Protein AF-0000000075982294 (afdb_homodimer)

pLDDT: mean 89.93, std 9.57, range [30.53, 98.81]

Organism: Limulus polyphemus (NCBI:txid6850)

Solvent-accessible surface area (backbone atoms only — not comparable to full-atom values): 49322 Å² total; per-residue (Å²): 122,63,48,76,39,42,34,44,82,77,39,78,42,68,40,50,62,67,55,48,52,52,52,28,26,70,69,44,46,46,25,67,46,17,31,57,51,39,61,35,32,80,66,25,55,38,31,55,55,27,40,36,52,50,22,52,46,15,16,47,45,34,34,53,45,47,50,45,47,35,69,76,39,58,88,70,64,71,47,71,65,55,38,51,35,47,19,49,20,24,47,41,44,63,54,29,51,39,34,26,25,71,54,35,44,56,39,46,54,67,57,41,77,81,64,82,61,81,70,50,41,59,60,31,11,46,34,48,47,48,39,42,63,67,56,70,37,39,66,58,42,50,54,38,40,75,71,69,40,86,68,80,50,73,68,48,51,54,49,24,48,30,29,45,70,23,54,62,91,83,42,41,88,52,35,38,64,21,30,44,50,28,17,80,70,52,60,74,18,33,47,53,54,38,50,52,51,46,49,21,58,30,35,47,46,88,60,82,48,55,68,64,61,49,52,76,36,47,46,77,29,59,34,93,88,65,30,26,35,68,24,31,35,59,89,43,45,48,48,53,37,33,38,53,46,50,52,44,48,41,43,55,67,48,71,50,18,68,69,36,50,49,51,49,48,45,51,39,54,22,41,58,68,33,37,74,70,40,58,44,71,80,63,45,78,36,39,55,62,58,39,50,51,40,23,57,72,66,35,40,68,70,35,42,56,59,38,60,65,54,33,38,59,52,57,51,45,46,39,59,67,40,82,50,76,83,38,45,73,30,22,50,40,52,48,12,65,48,18,48,83,78,40,73,56,44,67,41,78,66,49,75,41,81,44,92,51,81,79,47,52,62,57,52,50,52,50,53,27,52,53,47,26,64,73,49,72,73,48,56,50,72,56,35,57,73,36,48,42,77,44,81,39,78,49,46,69,81,39,48,86,44,69,44,42,61,44,31,35,27,22,42,90,91,38,73,69,45,59,38,41,43,65,73,51,93,63,82,54,70,74,70,72,61,92,67,37,51,48,39,33,36,40,36,30,28,59,61,73,53,63,69,58,48,51,50,53,40,50,53,51,52,49,49,53,57,54,51,48,48,71,75,96,124,63,50,76,38,40,33,46,80,76,39,76,44,67,39,50,61,68,55,48,54,52,51,28,27,69,69,44,47,47,25,66,47,18,31,57,51,40,61,32,32,82,65,23,55,38,30,56,55,26,40,35,52,49,22,52,47,14,16,47,45,34,33,54,45,46,51,46,45,35,70,77,38,58,88,71,64,71,47,71,64,56,38,50,35,47,19,50,20,25,46,39,44,65,54,29,50,40,34,25,24,72,54,34,44,57,39,46,54,67,58,40,76,81,63,84,60,81,70,50,41,57,59,29,10,47,34,48,47,47,38,43,62,69,56,71,36,38,67,58,41,50,54,37,40,74,72,72,40,86,69,80,50,73,66,47,50,54,49,23,47,30,28,45,69,23,55,63,92,83,41,40,88,53,37,40,63,22,30,44,49,28,18,82,70,51,60,72,17,31,47,54,54,39,51,53,51,46,49,21,59,30,35,46,47,87,60,82,48,54,67,65,61,48,50,77,36,46,45,79,28,59,34,92,87,65,30,26,36,68,25,30,36,58,88,43,44,48,48,52,37,33,39,53,47,48,50,45,49,40,43,55,67,48,72,51,18,67,69,36,49,52,52,50,49,45,50,40,55,21,41,58,67,33,38,75,71,39,59,44,70,80,63,45,80,36,39,55,61,58,39,50,51,40,23,58,72,65,37,40,68,68,33,42,54,57,40,63,66,53,32,37,60,52,56,49,46,49,39,61,67,40,83,52,74,83,37,44,71,32,21,49,39,52,49,12,65,48,18,46,84,78,38,75,55,43,68,40,80,66,46,76,41,82,45,91,52,80,79,48,51,62,57,51,50,52,50,50,27,52,53,48,26,65,72,52,71,71,48,56,51,71,56,36,57,72,35,47,42,74,45,80,39,77,48,46,66,80,39,48,86,46,68,44,44,61,43,32,34,27,21,42,90,91,39,75,69,46,58,37,41,44,67,74,52,93,63,83,54,69,74,73,73,61,93,67,36,52,48,38,34,35,39,36,31,28,59,62,74,51,64,68,58,49,50,51,52,40,50,52,52,52,51,49,53,59,54,50,47,50,72,74,97

Foldseek 3Di:
DWDWDQAPQPGIFTDDPVLVLVCPDLLLVLQQQAQPQQQLCLVQVLSRDTVNSLLQQQLRQQLVLLVLQCVVCVVLVQDPLLSNLSSSLSNQLQSQAFHSGVLVQVLLCVLPPDPNDRDDSRLLSLLLLCCVQVPVCVVVQVVVVVVVHDHADPVSSVVSSQLSVLDDPPCQAVSQSSCANPNLQQRPYSSLVRCLRVSCVRSVHDQPADVVQFSNQWYWAQAPVRGTHIAGAPVCLLNVLSSLVSQLCCLDPGNVDPLSQLLSVLLSVLCSLCQQPFADPVGHTGRNNVLSVCCSPVSDDVSSVSSSSRGHVVVCVRLCVDPDPSSVVSNVSSVCSVPVVPDLQRKDFLDKAWDDDPVCQVVVQLQLLVQLCVVVVPDPSVRSSVFKDKDKRKGFSSNRQDDSQQRHWYDYPVGRRYTDRRVPDPDPSNPRQDPGGMTMMITIIGRDRDPVSSVSSNVSRVVVRVVVVVVVD/DWDWDQAPQPGIFTDDPVLVLVCPDLLLVLQQQAQPQQQLCLVQVLSRDTVNSLLQQQLRQQLVLLVLQCVVCVVLVQDPLLSNLSSSLSNQLQSQAFHSGVLVQVLLCVLPPDPNDRDDSRLLSLLLLCCVQVPVCVVVQVVCVVVVHDHADPVSSVVSSQLSVLDDPPCQAVSQSSCANPNLQQRPYSSLVRCLRVSCVRSVHDQPADVVQFSNQWYFAQAPVRGTHIAGAPVCLLNVLSSLVSQLCCLDPGNVDPLSQLLSVLLSVLCSLCQQPFAAPVGHTGRNNVLSVCSSPVSDPVSSVSSSSRGHVVVCVRQCPDPDPSSVVSNVSSVCSVPVVPDLQRKDFLDKAWDDDPVCQVVVQQQLLVQLCVVVVPDPSVRSSVFKDKTKRKGFSSNRQDDSQQRHWYDYPVGRRYTDRRVPDPDPSNPRQDPGGMTMMITIIGRDRDPVSSVSSNVSRVVVRVVVVVVVD

Structure (mmCIF, N/CA/C/O backbone):
data_AF-0000000075982294-model_v1
#
loop_
_entity.id
_entity.type
_entity.pdbx_description
1 polymer 'Deoxynucleoside triphosphate triphosphohydrolase SAMHD1-like isoform X3'
#
loop_
_atom_site.group_PDB
_atom_site.id
_atom_site.type_symbol
_atom_site.label_atom_id
_atom_site.label_alt_id
_atom_site.label_comp_id
_atom_site.label_asym_id
_atom_site.label_entity_id
_atom_site.label_seq_id
_atom_site.pdbx_PDB_ins_code
_atom_site.Cartn_x
_atom_site.Cartn_y
_atom_site.Cartn_z
_atom_site.occupancy
_atom_site.B_iso_or_equiv
_atom_site.auth_seq_id
_atom_site.auth_comp_id
_atom_site.auth_asym_id
_atom_site.auth_atom_id
_atom_site.pdbx_PDB_model_num
ATOM 1 N N . MET A 1 1 ? 24.516 16.078 -5.395 1 76.19 1 MET A N 1
ATOM 2 C CA . MET A 1 1 ? 23.547 15.75 -6.434 1 76.19 1 MET A CA 1
ATOM 3 C C . MET A 1 1 ? 22.234 15.289 -5.82 1 76.19 1 MET A C 1
ATOM 5 O O . MET A 1 1 ? 22.219 14.641 -4.773 1 76.19 1 MET A O 1
ATOM 9 N N . ASP A 1 2 ? 21.109 15.727 -6.391 1 89.75 2 ASP A N 1
ATOM 10 C CA . ASP A 1 2 ? 19.781 15.375 -5.902 1 89.75 2 ASP A CA 1
ATOM 11 C C . ASP A 1 2 ? 19.484 13.891 -6.094 1 89.75 2 ASP A C 1
ATOM 13 O O . ASP A 1 2 ? 20 13.273 -7.031 1 89.75 2 ASP A O 1
ATOM 17 N N . LYS A 1 3 ? 18.875 13.367 -5.184 1 92.56 3 LYS A N 1
ATOM 18 C CA . LYS A 1 3 ? 18.391 12 -5.312 1 92.56 3 LYS A CA 1
ATOM 19 C C . LYS A 1 3 ? 17 11.969 -5.949 1 92.56 3 LYS A C 1
ATOM 21 O O . LYS A 1 3 ? 16.125 12.75 -5.57 1 92.56 3 LYS A O 1
ATOM 26 N N . VAL A 1 4 ? 16.828 11.07 -6.871 1 94.31 4 VAL A N 1
ATOM 27 C CA . VAL A 1 4 ? 15.578 11 -7.609 1 94.31 4 VAL A CA 1
ATOM 28 C C . VAL A 1 4 ? 14.75 9.82 -7.105 1 94.31 4 VAL A C 1
ATOM 30 O O . VAL A 1 4 ? 15.289 8.742 -6.836 1 94.31 4 VAL A O 1
ATOM 33 N N . PHE A 1 5 ? 13.5 10.023 -6.902 1 94.25 5 PHE A N 1
ATOM 34 C CA . PHE A 1 5 ? 12.516 9.008 -6.562 1 94.25 5 PHE A CA 1
ATOM 35 C C . PHE A 1 5 ? 11.438 8.914 -7.641 1 94.25 5 PHE A C 1
ATOM 37 O O . PHE A 1 5 ? 11.039 9.922 -8.219 1 94.25 5 PHE A O 1
ATOM 44 N N . CYS A 1 6 ? 10.969 7.719 -7.895 1 94.19 6 CYS A N 1
ATOM 45 C CA . CYS A 1 6 ? 9.844 7.52 -8.805 1 94.19 6 CYS A CA 1
ATOM 46 C C . CYS A 1 6 ? 8.531 7.391 -8.031 1 94.19 6 CYS A C 1
ATOM 48 O O . CYS A 1 6 ? 8.266 6.348 -7.434 1 94.19 6 CYS A O 1
ATOM 50 N N . ASP A 1 7 ? 7.73 8.398 -8.141 1 96.56 7 ASP A N 1
ATOM 51 C CA . ASP A 1 7 ? 6.441 8.461 -7.457 1 96.56 7 ASP A CA 1
ATOM 52 C C . ASP A 1 7 ? 5.293 8.219 -8.43 1 96.56 7 ASP A C 1
ATOM 54 O O . ASP A 1 7 ? 5.215 8.867 -9.477 1 96.56 7 ASP A O 1
ATOM 58 N N . PRO A 1 8 ? 4.406 7.32 -8.094 1 96.56 8 PRO A N 1
ATOM 59 C CA . PRO A 1 8 ? 3.344 6.988 -9.047 1 96.56 8 PRO A CA 1
ATOM 60 C C . PRO A 1 8 ? 2.363 8.141 -9.258 1 96.56 8 PRO A C 1
ATOM 62 O O . PRO A 1 8 ? 1.623 8.148 -10.242 1 96.56 8 PRO A O 1
ATOM 65 N N . VAL A 1 9 ? 2.295 9.102 -8.422 1 96.94 9 VAL A N 1
ATOM 66 C CA . VAL A 1 9 ? 1.335 10.203 -8.508 1 96.94 9 VAL A CA 1
ATOM 67 C C . VAL A 1 9 ? 1.99 11.414 -9.172 1 96.94 9 VAL A C 1
ATOM 69 O O . VAL A 1 9 ? 1.401 12.039 -10.055 1 96.94 9 VAL A O 1
ATOM 72 N N . HIS A 1 10 ? 3.281 11.688 -8.797 1 97.19 10 HIS A N 1
ATOM 73 C CA . HIS A 1 10 ? 3.918 12.93 -9.227 1 97.19 10 HIS A CA 1
ATOM 74 C C . HIS A 1 10 ? 5.031 12.656 -10.234 1 97.19 10 HIS A C 1
ATOM 76 O O . HIS A 1 10 ? 5.648 13.586 -10.75 1 97.19 10 HIS A O 1
ATOM 82 N N . GLY A 1 11 ? 5.277 11.398 -10.547 1 95.44 11 GLY A N 1
ATOM 83 C CA . GLY A 1 11 ? 6.363 11.07 -11.453 1 95.44 11 GLY A CA 1
ATOM 84 C C . GLY A 1 11 ? 7.727 11.102 -10.797 1 95.44 11 GLY A C 1
ATOM 85 O O . GLY A 1 11 ? 7.879 10.672 -9.648 1 95.44 11 GLY A O 1
ATOM 86 N N . GLN A 1 12 ? 8.727 11.539 -11.5 1 94.94 12 GLN A N 1
ATOM 87 C CA . GLN A 1 12 ? 10.062 11.648 -10.938 1 94.94 12 GLN A CA 1
ATOM 88 C C . GLN A 1 12 ? 10.195 12.891 -10.07 1 94.94 12 GLN A C 1
ATOM 90 O O . GLN A 1 12 ? 9.992 14.016 -10.539 1 94.94 12 GLN A O 1
ATOM 95 N N . ILE A 1 13 ? 10.531 12.672 -8.867 1 96.75 13 ILE A N 1
ATOM 96 C CA . ILE A 1 13 ? 10.742 13.789 -7.953 1 96.75 13 ILE A CA 1
ATOM 97 C C . ILE A 1 13 ? 12.148 13.727 -7.371 1 96.75 13 ILE A C 1
ATOM 99 O O . ILE A 1 13 ? 12.727 12.641 -7.246 1 96.75 13 ILE A O 1
ATOM 103 N N . SER A 1 14 ? 12.672 14.828 -7.027 1 96.69 14 SER A N 1
ATOM 104 C CA . SER A 1 14 ? 14.055 14.875 -6.559 1 96.69 14 SER A CA 1
ATOM 105 C C . SER A 1 14 ? 14.172 15.656 -5.254 1 96.69 14 SER A C 1
ATOM 107 O O . SER A 1 14 ? 13.391 16.578 -5.004 1 96.69 14 SER A O 1
ATOM 109 N N . PHE A 1 15 ? 15.141 15.289 -4.441 1 96.81 15 PHE A N 1
ATOM 110 C CA . PHE A 1 15 ? 15.414 15.945 -3.168 1 96.81 15 PHE A CA 1
ATOM 111 C C . PHE A 1 15 ? 16.906 16.234 -3.012 1 96.81 15 PHE A C 1
ATOM 113 O O . PHE A 1 15 ? 17.734 15.43 -3.406 1 96.81 15 PHE A O 1
ATOM 120 N N . PRO A 1 16 ? 17.25 17.391 -2.457 1 94.38 16 PRO A N 1
ATOM 121 C CA . PRO A 1 16 ? 18.641 17.688 -2.15 1 94.38 16 PRO A CA 1
ATOM 122 C C . PRO A 1 16 ? 19.203 16.812 -1.024 1 94.38 16 PRO A C 1
ATOM 124 O O . PRO A 1 16 ? 18.438 16.172 -0.301 1 94.38 16 PRO A O 1
ATOM 127 N N . PRO A 1 17 ? 20.469 16.781 -0.812 1 91.81 17 PRO A N 1
ATOM 128 C CA . PRO A 1 17 ? 21.125 15.867 0.132 1 91.81 17 PRO A CA 1
ATOM 129 C C . PRO A 1 17 ? 20.609 16.016 1.559 1 91.81 17 PRO A C 1
ATOM 131 O O . PRO A 1 17 ? 20.453 15.023 2.27 1 91.81 17 PRO A O 1
ATOM 134 N N . LEU A 1 18 ? 20.344 17.25 1.952 1 92.5 18 LEU A N 1
ATOM 135 C CA . LEU A 1 18 ? 19.859 17.453 3.311 1 92.5 18 LEU A CA 1
ATOM 136 C C . LEU A 1 18 ? 18.531 16.734 3.527 1 92.5 18 LEU A C 1
ATOM 138 O O . LEU A 1 18 ? 18.328 16.094 4.57 1 92.5 18 LEU A O 1
ATOM 142 N N . CYS A 1 19 ? 17.641 16.859 2.564 1 95.44 19 CYS A N 1
ATOM 143 C CA . CYS A 1 19 ? 16.359 16.172 2.643 1 95.44 19 CYS A CA 1
ATOM 144 C C . CYS A 1 19 ? 16.547 14.664 2.654 1 95.44 19 CYS A C 1
ATOM 146 O O . CYS A 1 19 ? 15.828 13.953 3.371 1 95.44 19 CYS A O 1
ATOM 148 N N . VAL A 1 20 ? 17.484 14.156 1.889 1 94.44 20 VAL A N 1
ATOM 149 C CA . VAL A 1 20 ? 17.734 12.727 1.821 1 94.44 20 VAL A CA 1
ATOM 150 C C . VAL A 1 20 ? 18.234 12.227 3.178 1 94.44 20 VAL A C 1
ATOM 152 O O . VAL A 1 20 ? 17.859 11.125 3.611 1 94.44 20 VAL A O 1
ATOM 155 N N . GLU A 1 21 ? 19.047 13.016 3.83 1 92.75 21 GLU A N 1
ATOM 156 C CA . GLU A 1 21 ? 19.516 12.656 5.164 1 92.75 21 GLU A CA 1
ATOM 157 C C . GLU A 1 21 ? 18.359 12.531 6.145 1 92.75 21 GLU A C 1
ATOM 159 O O . GLU A 1 21 ? 18.391 11.688 7.047 1 92.75 21 GLU A O 1
ATOM 164 N N . ILE A 1 22 ? 17.375 13.383 5.977 1 95 22 ILE A N 1
ATOM 165 C CA . ILE A 1 22 ? 16.203 13.336 6.832 1 95 22 ILE A CA 1
ATOM 166 C C . ILE A 1 22 ? 15.383 12.086 6.523 1 95 22 ILE A C 1
ATOM 168 O O . ILE A 1 22 ? 14.938 11.383 7.434 1 95 22 ILE A O 1
ATOM 172 N N . ILE A 1 23 ? 15.227 11.789 5.23 1 96.25 23 ILE A N 1
ATOM 173 C CA . ILE A 1 23 ? 14.453 10.641 4.773 1 96.25 23 ILE A CA 1
ATOM 174 C C . ILE A 1 23 ? 15.086 9.352 5.301 1 96.25 23 ILE A C 1
ATOM 176 O O . ILE A 1 23 ? 14.375 8.406 5.656 1 96.25 23 ILE A O 1
ATOM 180 N N . ASP A 1 24 ? 16.406 9.383 5.398 1 93.88 24 ASP A N 1
ATOM 181 C CA . ASP A 1 24 ? 17.156 8.188 5.797 1 93.88 24 ASP A CA 1
ATOM 182 C C . ASP A 1 24 ? 17.344 8.148 7.312 1 93.88 24 ASP A C 1
ATOM 184 O O . ASP A 1 24 ? 18.453 7.875 7.793 1 93.88 24 ASP A O 1
ATOM 188 N N . THR A 1 25 ? 16.422 8.539 8.055 1 93.19 25 THR A N 1
ATOM 189 C CA . THR A 1 25 ? 16.375 8.383 9.5 1 93.19 25 THR A CA 1
ATOM 190 C C . THR A 1 25 ? 15.273 7.402 9.906 1 93.19 25 THR A C 1
ATOM 192 O O . THR A 1 25 ? 14.312 7.203 9.164 1 93.19 25 THR A O 1
ATOM 195 N N . PHE A 1 26 ? 15.398 6.828 11.078 1 89.62 26 PHE A N 1
ATOM 196 C CA . PHE A 1 26 ? 14.445 5.824 11.531 1 89.62 26 PHE A CA 1
ATOM 197 C C . PHE A 1 26 ? 13.07 6.434 11.742 1 89.62 26 PHE A C 1
ATOM 199 O O . PHE A 1 26 ? 12.047 5.781 11.5 1 89.62 26 PHE A O 1
ATOM 206 N N . LEU A 1 27 ? 13.039 7.762 12.156 1 94.12 27 LEU A N 1
ATOM 207 C CA . LEU A 1 27 ? 11.758 8.414 12.414 1 94.12 27 LEU A CA 1
ATOM 208 C C . LEU A 1 27 ? 10.984 8.617 11.109 1 94.12 27 LEU A C 1
ATOM 210 O O . LEU A 1 27 ? 9.758 8.469 11.086 1 94.12 27 LEU A O 1
ATOM 214 N N . PHE A 1 28 ? 11.742 8.953 10.023 1 96.44 28 PHE A N 1
ATOM 215 C CA . PHE A 1 28 ? 11.07 9.117 8.734 1 96.44 28 PHE A CA 1
ATOM 216 C C . PHE A 1 28 ? 10.727 7.762 8.125 1 96.44 28 PHE A C 1
ATOM 218 O O . PHE A 1 28 ? 9.625 7.57 7.605 1 96.44 28 PHE A O 1
ATOM 225 N N . GLN A 1 29 ? 11.648 6.801 8.18 1 94.69 29 GLN A N 1
ATOM 226 C CA . GLN A 1 29 ? 11.469 5.48 7.59 1 94.69 29 GLN A CA 1
ATOM 227 C C . GLN A 1 29 ? 10.305 4.738 8.234 1 94.69 29 GLN A C 1
ATOM 229 O O . GLN A 1 29 ? 9.617 3.951 7.582 1 94.69 29 GLN A O 1
ATOM 234 N N . ARG A 1 30 ? 10.047 5.043 9.477 1 93.81 30 ARG A N 1
ATOM 235 C CA . ARG A 1 30 ? 8.93 4.449 10.203 1 93.81 30 ARG A CA 1
ATOM 236 C C . ARG A 1 30 ? 7.609 4.719 9.492 1 93.81 30 ARG A C 1
ATOM 238 O O . ARG A 1 30 ? 6.684 3.91 9.562 1 93.81 30 ARG A O 1
ATOM 245 N N . LEU A 1 31 ? 7.539 5.793 8.781 1 96.62 31 LEU A N 1
ATOM 246 C CA . LEU A 1 31 ? 6.312 6.203 8.109 1 96.62 31 LEU A CA 1
ATOM 247 C C . LEU A 1 31 ? 5.91 5.188 7.039 1 96.62 31 LEU A C 1
ATOM 249 O O . LEU A 1 31 ? 4.758 5.16 6.605 1 96.62 31 LEU A O 1
ATOM 253 N N . ARG A 1 32 ? 6.844 4.262 6.609 1 94.94 32 ARG A N 1
ATOM 254 C CA . ARG A 1 32 ? 6.543 3.189 5.664 1 94.94 32 ARG A CA 1
ATOM 255 C C . ARG A 1 32 ? 5.531 2.211 6.254 1 94.94 32 ARG A C 1
ATOM 257 O O . ARG A 1 32 ? 4.859 1.487 5.516 1 94.94 32 ARG A O 1
ATOM 264 N N . HIS A 1 33 ? 5.445 2.27 7.559 1 94 33 HIS A N 1
ATOM 265 C CA . HIS A 1 33 ? 4.648 1.265 8.25 1 94 33 HIS A CA 1
ATOM 266 C C . HIS A 1 33 ? 3.398 1.885 8.867 1 94 33 HIS A C 1
ATOM 268 O O . HIS A 1 33 ? 2.734 1.258 9.703 1 94 33 HIS A O 1
ATOM 274 N N . ILE A 1 34 ? 3.127 3.092 8.484 1 95.75 34 ILE A N 1
ATOM 275 C CA . ILE A 1 34 ? 1.935 3.789 8.953 1 95.75 34 ILE A CA 1
ATOM 276 C C . ILE A 1 34 ? 1.027 4.109 7.766 1 95.75 34 ILE A C 1
ATOM 278 O O . ILE A 1 34 ? 1.354 4.965 6.941 1 95.75 34 ILE A O 1
ATOM 282 N N . LYS A 1 35 ? -0.07 3.436 7.723 1 96.19 35 LYS A N 1
ATOM 283 C CA . LYS A 1 35 ? -1.021 3.662 6.637 1 96.19 35 LYS A CA 1
ATOM 284 C C . LYS A 1 35 ? -1.608 5.07 6.707 1 96.19 35 LYS A C 1
ATOM 286 O O . LYS A 1 35 ? -1.957 5.547 7.789 1 96.19 35 LYS A O 1
ATOM 291 N N . GLN A 1 36 ? -1.707 5.691 5.57 1 97.38 36 GLN A N 1
ATOM 292 C CA . GLN A 1 36 ? -2.262 7.039 5.48 1 97.38 36 GLN A CA 1
ATOM 293 C C . GLN A 1 36 ? -3.77 7.031 5.711 1 97.38 36 GLN A C 1
ATOM 295 O O . GLN A 1 36 ? -4.328 7.996 6.234 1 97.38 36 GLN A O 1
ATOM 300 N N . LEU A 1 37 ? -4.395 5.961 5.328 1 97.31 37 LEU A N 1
ATOM 301 C CA . LEU A 1 37 ? -5.852 5.941 5.301 1 97.31 37 LEU A CA 1
ATOM 302 C C . LEU A 1 37 ? -6.406 5.059 6.414 1 97.31 37 LEU A C 1
ATOM 304 O O . LEU A 1 37 ? -7.547 4.602 6.336 1 97.31 37 LEU A O 1
ATOM 308 N N . GLY A 1 38 ? -5.613 4.738 7.379 1 95.44 38 GLY A N 1
ATOM 309 C CA . GLY A 1 38 ? -6.078 3.953 8.508 1 95.44 38 GLY A CA 1
ATOM 310 C C . GLY A 1 38 ? -6.66 2.611 8.109 1 95.44 38 GLY A C 1
ATOM 311 O O . GLY A 1 38 ? -5.98 1.799 7.473 1 95.44 38 GLY A O 1
ATOM 312 N N . PHE A 1 39 ? -7.988 2.463 8.289 1 95.44 39 PHE A N 1
ATOM 313 C CA . PHE A 1 39 ? -8.617 1.167 8.07 1 95.44 39 PHE A CA 1
ATOM 314 C C . PHE A 1 39 ? -9.414 1.163 6.773 1 95.44 39 PHE A C 1
ATOM 316 O O . PHE A 1 39 ? -10.203 0.247 6.523 1 95.44 39 PHE A O 1
ATOM 323 N N . VAL A 1 40 ? -9.203 2.092 5.945 1 97.19 40 VAL A N 1
ATOM 324 C CA . VAL A 1 40 ? -9.93 2.23 4.691 1 97.19 40 VAL A CA 1
ATOM 325 C C . VAL A 1 40 ? -9.703 0.998 3.82 1 97.19 40 VAL A C 1
ATOM 327 O O . VAL A 1 40 ? -10.594 0.593 3.062 1 97.19 40 VAL A O 1
ATOM 330 N N . SER A 1 41 ? -8.562 0.334 3.963 1 95.69 41 SER A N 1
ATOM 331 C CA . SER A 1 41 ? -8.211 -0.805 3.119 1 95.69 41 SER A CA 1
ATOM 332 C C . SER A 1 41 ? -9.148 -1.982 3.365 1 95.69 41 SER A C 1
ATOM 334 O O . SER A 1 41 ? -9.188 -2.926 2.574 1 95.69 41 SER A O 1
ATOM 336 N N . TYR A 1 42 ? -9.914 -1.982 4.418 1 94 42 TYR A N 1
ATOM 337 C CA . TYR A 1 42 ? -10.867 -3.047 4.691 1 94 42 TYR A CA 1
ATOM 338 C C . TYR A 1 42 ? -12.125 -2.877 3.852 1 94 42 TYR A C 1
ATOM 340 O O . TYR A 1 42 ? -12.938 -3.803 3.738 1 94 42 TYR A O 1
ATOM 348 N N . VAL A 1 43 ? -12.328 -1.698 3.283 1 94.06 43 VAL A N 1
ATOM 349 C CA . VAL A 1 43 ? -13.453 -1.42 2.393 1 94.06 43 VAL A CA 1
ATOM 350 C C . VAL A 1 43 ? -12.945 -1.213 0.969 1 94.06 43 VAL A C 1
ATOM 352 O O . VAL A 1 43 ? -13.531 -1.725 0.013 1 94.06 43 VAL A O 1
ATOM 355 N N . TYR A 1 44 ? -11.906 -0.435 0.84 1 96.12 44 TYR A N 1
ATOM 356 C CA . TYR A 1 44 ? -11.164 -0.225 -0.4 1 96.12 44 TYR A CA 1
ATOM 357 C C . TYR A 1 44 ? -9.812 -0.92 -0.353 1 96.12 44 TYR A C 1
ATOM 359 O O . TYR A 1 44 ? -8.812 -0.317 0.044 1 96.12 44 TYR A O 1
ATOM 367 N N . PRO A 1 45 ? -9.711 -2.088 -0.853 1 96.38 45 PRO A N 1
ATOM 368 C CA . PRO A 1 45 ? -8.5 -2.889 -0.668 1 96.38 45 PRO A CA 1
ATOM 369 C C . PRO A 1 45 ? -7.242 -2.188 -1.188 1 96.38 45 PRO A C 1
ATOM 371 O O . PRO A 1 45 ? -6.145 -2.42 -0.675 1 96.38 45 PRO A O 1
ATOM 374 N N . GLY A 1 46 ? -7.375 -1.296 -2.113 1 96.88 46 GLY A N 1
ATOM 375 C CA . GLY A 1 46 ? -6.227 -0.617 -2.691 1 96.88 46 GLY A CA 1
ATOM 376 C C . GLY A 1 46 ? -5.73 0.542 -1.849 1 96.88 46 GLY A C 1
ATOM 377 O O . GLY A 1 46 ? -4.664 1.099 -2.113 1 96.88 46 GLY A O 1
ATOM 378 N N . GLY A 1 47 ? -6.512 0.989 -0.838 1 97.19 47 GLY A N 1
ATOM 379 C CA . GLY A 1 47 ? -6.125 2.105 0.01 1 97.19 47 GLY A CA 1
ATOM 380 C C . GLY A 1 47 ? -5.004 1.767 0.973 1 97.19 47 GLY A C 1
ATOM 381 O O . GLY A 1 47 ? -5.18 1.838 2.191 1 97.19 47 GLY A O 1
ATOM 382 N N . VAL A 1 48 ? -3.771 1.406 0.421 1 96.94 48 VAL A N 1
ATOM 383 C CA . VAL A 1 48 ? -2.707 0.846 1.246 1 96.94 48 VAL A CA 1
ATOM 384 C C . VAL A 1 48 ? -1.523 1.811 1.29 1 96.94 48 VAL A C 1
ATOM 386 O O . VAL A 1 48 ? -0.465 1.48 1.831 1 96.94 48 VAL A O 1
ATOM 389 N N . ASN A 1 49 ? -1.703 3.018 0.695 1 97.44 49 ASN A N 1
ATOM 390 C CA . ASN A 1 49 ? -0.619 3.992 0.724 1 97.44 49 ASN A CA 1
ATOM 391 C C . ASN A 1 49 ? -0.231 4.359 2.154 1 97.44 49 ASN A C 1
ATOM 393 O O . ASN A 1 49 ? -1.043 4.234 3.072 1 97.44 49 ASN A O 1
ATOM 397 N N . THR A 1 50 ? 0.989 4.77 2.346 1 97.5 50 THR A N 1
ATOM 398 C CA . THR A 1 50 ? 1.515 5.078 3.672 1 97.5 50 THR A CA 1
ATOM 399 C C . THR A 1 50 ? 1.879 6.555 3.777 1 97.5 50 THR A C 1
ATOM 401 O O . THR A 1 50 ? 1.841 7.281 2.783 1 97.5 50 THR A O 1
ATOM 404 N N . ARG A 1 51 ? 2.199 6.941 4.961 1 98.12 51 ARG A N 1
ATOM 405 C CA . ARG A 1 51 ? 2.576 8.328 5.195 1 98.12 51 ARG A CA 1
ATOM 406 C C . ARG A 1 51 ? 3.959 8.625 4.629 1 98.12 51 ARG A C 1
ATOM 408 O O . ARG A 1 51 ? 4.332 9.789 4.461 1 98.12 51 ARG A O 1
ATOM 415 N N . PHE A 1 52 ? 4.73 7.617 4.297 1 98.19 52 PHE A N 1
ATOM 416 C CA . PHE A 1 52 ? 6.051 7.816 3.709 1 98.19 52 PHE A CA 1
ATOM 417 C C . PHE A 1 52 ? 5.938 8.484 2.342 1 98.19 52 PHE A C 1
ATOM 419 O O . PHE A 1 52 ? 6.504 9.555 2.119 1 98.19 52 PHE A O 1
ATOM 426 N N . GLU A 1 53 ? 5.156 7.871 1.414 1 97.69 53 GLU A N 1
ATOM 427 C CA . GLU A 1 53 ? 4.984 8.438 0.08 1 97.69 53 GLU A CA 1
ATOM 428 C C . GLU A 1 53 ? 4.293 9.797 0.142 1 97.69 53 GLU A C 1
ATOM 430 O O . GLU A 1 53 ? 4.609 10.695 -0.636 1 97.69 53 GLU A O 1
ATOM 435 N N . HIS A 1 54 ? 3.375 9.852 1.037 1 98.56 54 HIS A N 1
ATOM 436 C CA . HIS A 1 54 ? 2.656 11.109 1.194 1 98.56 54 HIS A CA 1
ATOM 437 C C . HIS A 1 54 ? 3.605 12.242 1.562 1 98.56 54 HIS A C 1
ATOM 439 O O . HIS A 1 54 ? 3.562 13.312 0.955 1 98.56 54 HIS A O 1
ATOM 445 N N . SER A 1 55 ? 4.449 11.977 2.527 1 98.75 55 SER A N 1
ATOM 446 C CA . SER A 1 55 ? 5.383 13.008 2.984 1 98.75 55 SER A CA 1
ATOM 447 C C . SER A 1 55 ? 6.359 13.391 1.88 1 98.75 55 SER A C 1
ATOM 449 O O . SER A 1 55 ? 6.711 14.57 1.739 1 98.75 55 SER A O 1
ATOM 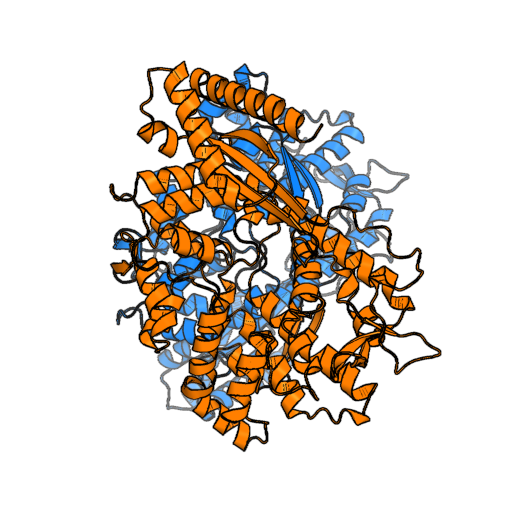451 N N . LEU A 1 56 ? 6.801 12.438 1.063 1 98.69 56 LEU A N 1
ATOM 452 C CA . LEU A 1 56 ? 7.645 12.742 -0.086 1 98.69 56 LEU A CA 1
ATOM 453 C C . LEU A 1 56 ? 6.922 13.664 -1.063 1 98.69 56 LEU A C 1
ATOM 455 O O . LEU A 1 56 ? 7.496 14.648 -1.538 1 98.69 56 LEU A O 1
ATOM 459 N N . GLY A 1 57 ? 5.68 13.289 -1.32 1 98.69 57 GLY A N 1
ATOM 460 C CA . GLY A 1 57 ? 4.891 14.094 -2.238 1 98.69 57 GLY A CA 1
ATOM 461 C C . GLY A 1 57 ? 4.695 15.523 -1.762 1 98.69 57 GLY A C 1
ATOM 462 O O . GLY A 1 57 ? 4.797 16.469 -2.551 1 98.69 57 GLY A O 1
ATOM 463 N N . VAL A 1 58 ? 4.484 15.672 -0.461 1 98.81 58 VAL A N 1
ATOM 464 C CA . VAL A 1 58 ? 4.254 17 0.099 1 98.81 58 VAL A CA 1
ATOM 465 C C . VAL A 1 58 ? 5.535 17.828 0.018 1 98.81 58 VAL A C 1
ATOM 467 O O . VAL A 1 58 ? 5.5 19 -0.334 1 98.81 58 VAL A O 1
ATOM 470 N N . GLY A 1 59 ? 6.672 17.219 0.373 1 98.81 59 GLY A N 1
ATOM 471 C CA . GLY A 1 59 ? 7.941 17.906 0.22 1 98.81 59 GLY A CA 1
ATOM 472 C C . GLY A 1 59 ? 8.203 18.375 -1.201 1 98.81 59 GLY A C 1
ATOM 473 O O . GLY A 1 59 ? 8.602 19.516 -1.425 1 98.81 59 GLY A O 1
ATOM 474 N N . PHE A 1 60 ? 7.922 17.531 -2.141 1 98.69 60 PHE A N 1
ATOM 475 C CA . PHE A 1 60 ? 8.109 17.828 -3.557 1 98.69 60 PHE A CA 1
ATOM 476 C C . PHE A 1 60 ? 7.215 18.984 -3.99 1 98.69 60 PHE A C 1
ATOM 478 O O . PHE A 1 60 ? 7.684 19.938 -4.625 1 98.69 60 PHE A O 1
ATOM 485 N N . LEU A 1 61 ? 5.957 18.922 -3.648 1 98.69 61 LEU A N 1
ATOM 486 C CA . LEU A 1 61 ? 4.996 19.953 -4.047 1 98.69 61 LEU A CA 1
ATOM 487 C C . LEU A 1 61 ? 5.332 21.281 -3.396 1 98.69 61 LEU A C 1
ATOM 489 O O . LEU A 1 61 ? 5.113 22.344 -3.996 1 98.69 61 LEU A O 1
ATOM 493 N N . ALA A 1 62 ? 5.824 21.219 -2.141 1 98.81 62 ALA A N 1
ATOM 494 C CA . ALA A 1 62 ? 6.207 22.438 -1.435 1 98.81 62 ALA A CA 1
ATOM 495 C C . ALA A 1 62 ? 7.297 23.188 -2.189 1 98.81 62 ALA A C 1
ATOM 497 O O . ALA A 1 62 ? 7.168 24.391 -2.451 1 98.81 62 ALA A O 1
ATOM 498 N N . ARG A 1 63 ? 8.328 22.547 -2.541 1 98.5 63 ARG A N 1
ATOM 499 C CA . ARG A 1 63 ? 9.406 23.172 -3.301 1 98.5 63 ARG A CA 1
ATOM 500 C C . ARG A 1 63 ? 8.906 23.656 -4.66 1 98.5 63 ARG A C 1
ATOM 502 O O . ARG A 1 63 ? 9.25 24.75 -5.105 1 98.5 63 ARG A O 1
ATOM 509 N N . LYS A 1 64 ? 8.164 22.828 -5.348 1 98.38 64 LYS A N 1
ATOM 510 C CA . LYS A 1 64 ? 7.633 23.188 -6.66 1 98.38 64 LYS A CA 1
ATOM 511 C C . LYS A 1 64 ? 6.816 24.469 -6.578 1 98.38 64 LYS A C 1
ATOM 513 O O . LYS A 1 64 ? 6.969 25.359 -7.418 1 98.38 64 LYS A O 1
ATOM 518 N N . PHE A 1 65 ? 5.949 24.547 -5.57 1 98.62 65 PHE A N 1
ATOM 519 C CA . PHE A 1 65 ? 5.086 25.719 -5.391 1 98.62 65 PHE A CA 1
ATOM 520 C C . PHE A 1 65 ? 5.914 26.953 -5.094 1 98.62 65 PHE A C 1
ATOM 522 O O . PHE A 1 65 ? 5.703 28 -5.703 1 98.62 65 PHE A O 1
ATOM 529 N N . MET A 1 66 ? 6.898 26.844 -4.227 1 98.5 66 MET A N 1
ATOM 530 C CA . MET A 1 66 ? 7.773 27.953 -3.863 1 98.5 66 MET A CA 1
ATOM 531 C C . MET A 1 66 ? 8.57 28.438 -5.07 1 98.5 66 MET A C 1
ATOM 533 O O . MET A 1 66 ? 8.727 29.641 -5.273 1 98.5 66 MET A O 1
ATOM 537 N N . ASN A 1 67 ? 9.055 27.5 -5.824 1 98.31 67 ASN A N 1
ATOM 538 C CA . ASN A 1 67 ? 9.82 27.859 -7.012 1 98.31 67 ASN A CA 1
ATOM 539 C C . ASN A 1 67 ? 8.969 28.625 -8.023 1 98.31 67 ASN A C 1
ATOM 541 O O . ASN A 1 67 ? 9.445 29.562 -8.672 1 98.31 67 ASN A O 1
ATOM 545 N N . CYS A 1 68 ? 7.781 28.203 -8.164 1 98.12 68 CYS A N 1
ATOM 546 C CA . CYS A 1 68 ? 6.879 28.875 -9.086 1 98.12 68 CYS A CA 1
ATOM 547 C C . CYS A 1 68 ? 6.59 30.297 -8.617 1 98.12 68 CYS A C 1
ATOM 549 O O . CYS A 1 68 ? 6.617 31.234 -9.414 1 98.12 68 CYS A O 1
ATOM 551 N N . LEU A 1 69 ? 6.312 30.5 -7.316 1 97.94 69 LEU A N 1
ATOM 552 C CA . LEU A 1 69 ? 6.078 31.828 -6.77 1 97.94 69 LEU A CA 1
ATOM 553 C C . LEU A 1 69 ? 7.301 32.719 -6.969 1 97.94 69 LEU A C 1
ATOM 555 O O . LEU A 1 69 ? 7.168 33.875 -7.344 1 97.94 69 LEU A O 1
ATOM 559 N N . LYS A 1 70 ? 8.445 32.156 -6.715 1 98 70 LYS A N 1
ATOM 560 C CA . LYS A 1 70 ? 9.695 32.875 -6.879 1 98 70 LYS A CA 1
ATOM 561 C C . LYS A 1 70 ? 9.883 33.344 -8.32 1 98 70 LYS A C 1
ATOM 563 O O . LYS A 1 70 ? 10.281 34.5 -8.57 1 98 70 LYS A O 1
ATOM 568 N N . LEU A 1 71 ? 9.602 32.5 -9.227 1 97.5 71 LEU A N 1
ATOM 569 C CA . LEU A 1 71 ? 9.758 32.812 -10.641 1 97.5 71 LEU A CA 1
ATOM 570 C C . LEU A 1 71 ? 8.75 33.844 -11.102 1 97.5 71 LEU A C 1
ATOM 572 O O . LEU A 1 71 ? 9.094 34.781 -11.852 1 97.5 71 LEU A O 1
ATOM 576 N N . GLN A 1 72 ? 7.566 33.75 -10.68 1 95.88 72 GLN A N 1
ATOM 577 C CA . GLN A 1 72 ? 6.48 34.625 -11.141 1 95.88 72 GLN A CA 1
ATOM 578 C C . GLN A 1 72 ? 6.523 36 -10.453 1 95.88 72 GLN A C 1
ATOM 580 O O . GLN A 1 72 ? 6.121 37 -11.039 1 95.88 72 GLN A O 1
ATOM 585 N N . GLN A 1 73 ? 6.996 36 -9.203 1 97.31 73 GLN A N 1
ATOM 586 C CA . GLN A 1 73 ? 7.07 37.219 -8.438 1 97.31 73 GLN A CA 1
ATOM 587 C C . GLN A 1 73 ? 8.445 37.406 -7.797 1 97.31 73 GLN A C 1
ATOM 589 O O . GLN A 1 73 ? 8.586 37.312 -6.578 1 97.31 73 GLN A O 1
ATOM 594 N N . PRO A 1 74 ? 9.383 37.812 -8.602 1 97 74 PRO A N 1
ATOM 595 C CA . PRO A 1 74 ? 10.75 37.969 -8.094 1 97 74 PRO A CA 1
ATOM 596 C C . PRO A 1 74 ? 10.844 39 -6.984 1 97 74 PRO A C 1
ATOM 598 O O . PRO A 1 74 ? 11.758 38.938 -6.152 1 97 74 PRO A O 1
ATOM 601 N N . GLU A 1 75 ? 9.914 39.906 -6.949 1 95.44 75 GLU A N 1
ATOM 602 C CA . GLU A 1 75 ? 9.93 40.969 -5.965 1 95.44 75 GLU A CA 1
ATOM 603 C C . GLU A 1 75 ? 9.688 40.438 -4.555 1 95.44 75 GLU A C 1
ATOM 605 O O . GLU A 1 75 ? 9.953 41.125 -3.57 1 95.44 75 GLU A O 1
ATOM 610 N N . LEU A 1 76 ? 9.219 39.188 -4.449 1 96.06 76 LEU A N 1
ATOM 611 C CA . LEU A 1 76 ? 9.031 38.562 -3.141 1 96.06 76 LEU A CA 1
ATOM 612 C C . LEU A 1 76 ? 10.375 38.219 -2.5 1 96.06 76 LEU A C 1
ATOM 614 O O . LEU A 1 76 ? 10.453 38 -1.289 1 96.06 76 LEU A O 1
ATOM 618 N N . GLU A 1 77 ? 11.43 38.094 -3.295 1 96.81 77 GLU A N 1
ATOM 619 C CA . GLU A 1 77 ? 12.789 37.812 -2.855 1 96.81 77 GLU A CA 1
ATOM 620 C C . GLU A 1 77 ? 12.859 36.531 -2.023 1 96.81 77 GLU A C 1
ATOM 622 O O . GLU A 1 77 ? 13.445 36.531 -0.938 1 96.81 77 GLU A O 1
ATOM 627 N N . ILE A 1 78 ? 12.156 35.531 -2.48 1 97.12 78 ILE A N 1
ATOM 628 C CA . ILE A 1 78 ? 12.203 34.219 -1.836 1 97.12 78 ILE A CA 1
ATOM 629 C C . ILE A 1 78 ? 13.617 33.656 -1.941 1 97.12 78 ILE A C 1
ATOM 631 O O . ILE A 1 78 ? 14.172 33.562 -3.037 1 97.12 78 ILE A O 1
ATOM 635 N N . THR A 1 79 ? 14.219 33.25 -0.839 1 96.06 79 THR A N 1
ATOM 636 C CA . THR A 1 79 ? 15.586 32.75 -0.83 1 96.06 79 THR A CA 1
ATOM 637 C C . THR A 1 79 ? 15.602 31.219 -0.99 1 96.06 79 THR A C 1
ATOM 639 O O . THR A 1 79 ? 14.594 30.562 -0.739 1 96.06 79 THR A O 1
ATOM 642 N N . GLU A 1 80 ? 16.734 30.703 -1.378 1 95 80 GLU A N 1
ATOM 643 C CA . GLU A 1 80 ? 16.906 29.266 -1.476 1 95 80 GLU A CA 1
ATOM 644 C C . GLU A 1 80 ? 16.75 28.594 -0.113 1 95 80 GLU A C 1
ATOM 646 O O . GLU A 1 80 ? 16.266 27.469 -0.024 1 95 80 GLU A O 1
ATOM 651 N N . LYS A 1 81 ? 17.156 29.281 0.893 1 95.31 81 LYS A N 1
ATOM 652 C CA . LYS A 1 81 ? 17.016 28.781 2.256 1 95.31 81 LYS A CA 1
ATOM 653 C C . LYS A 1 81 ? 15.547 28.641 2.641 1 95.31 81 LYS A C 1
ATOM 655 O O . LYS A 1 81 ? 15.156 27.641 3.248 1 95.31 81 LYS A O 1
ATOM 660 N N . GLN A 1 82 ? 14.789 29.656 2.275 1 96.56 82 GLN A N 1
ATOM 661 C CA . GLN A 1 82 ? 13.359 29.578 2.553 1 96.56 82 GLN A CA 1
ATOM 662 C C . GLN A 1 82 ? 12.719 28.406 1.826 1 96.56 82 GLN A C 1
ATOM 664 O O . GLN A 1 82 ? 11.891 27.688 2.396 1 96.56 82 GLN A O 1
ATOM 669 N N . ILE A 1 83 ? 13.117 28.203 0.576 1 97.94 83 ILE A N 1
ATOM 670 C CA . ILE A 1 83 ? 12.594 27.094 -0.22 1 97.94 83 ILE A CA 1
ATOM 671 C C . ILE A 1 83 ? 12.953 25.766 0.441 1 97.94 83 ILE A C 1
ATOM 673 O O . ILE A 1 83 ? 12.109 24.891 0.574 1 97.94 83 ILE A O 1
ATOM 677 N N . LEU A 1 84 ? 14.172 25.641 0.885 1 97.12 84 LEU A N 1
ATOM 678 C CA . LEU A 1 84 ? 14.633 24.438 1.557 1 97.12 84 LEU A CA 1
ATOM 679 C C . LEU A 1 84 ? 13.852 24.203 2.842 1 97.12 84 LEU A C 1
ATOM 681 O O . LEU A 1 84 ? 13.453 23.062 3.129 1 97.12 84 LEU A O 1
ATOM 685 N N . CYS A 1 85 ? 13.633 25.25 3.574 1 97.81 85 CYS A N 1
ATOM 686 C CA . CYS A 1 85 ? 12.898 25.141 4.832 1 97.81 85 CYS A CA 1
ATOM 687 C C . CYS A 1 85 ? 11.469 24.672 4.59 1 97.81 85 CYS A C 1
ATOM 689 O O . CYS A 1 85 ? 10.945 23.828 5.324 1 97.81 85 CYS A O 1
ATOM 691 N N . VAL A 1 86 ? 10.805 25.25 3.572 1 98.5 86 VAL A N 1
ATOM 692 C CA . VAL A 1 86 ? 9.43 24.875 3.252 1 98.5 86 VAL A CA 1
ATOM 693 C C . VAL A 1 86 ? 9.383 23.422 2.791 1 98.5 86 VAL A C 1
ATOM 695 O O . VAL A 1 86 ? 8.461 22.672 3.145 1 98.5 86 VAL A O 1
ATOM 698 N N . GLU A 1 87 ? 10.375 23.031 2.006 1 98.5 87 GLU A N 1
ATOM 699 C CA . GLU A 1 87 ? 10.484 21.641 1.547 1 98.5 87 GLU A CA 1
ATOM 700 C C . GLU A 1 87 ? 10.648 20.688 2.721 1 98.5 87 GLU A C 1
ATOM 702 O O . GLU A 1 87 ? 9.984 19.656 2.779 1 98.5 87 GLU A O 1
ATOM 707 N N . VAL A 1 88 ? 11.5 20.984 3.664 1 98.12 88 VAL A N 1
ATOM 708 C CA . VAL A 1 88 ? 11.734 20.172 4.848 1 98.12 88 VAL A CA 1
ATOM 709 C C . VAL A 1 88 ? 10.469 20.125 5.703 1 98.12 88 VAL A C 1
ATOM 711 O O . VAL A 1 88 ? 10.125 19.062 6.246 1 98.12 88 VAL A O 1
ATOM 714 N N . ALA A 1 89 ? 9.781 21.266 5.82 1 98.56 89 ALA A N 1
ATOM 715 C CA . ALA A 1 89 ? 8.523 21.281 6.559 1 98.56 89 ALA A CA 1
ATOM 716 C C . ALA A 1 89 ? 7.516 20.297 5.953 1 98.56 89 ALA A C 1
ATOM 718 O O . ALA A 1 89 ? 6.816 19.594 6.684 1 98.56 89 ALA A O 1
ATOM 719 N N . GLY A 1 90 ? 7.445 20.328 4.645 1 98.62 90 GLY A N 1
ATOM 720 C CA . GLY A 1 90 ? 6.57 19.391 3.969 1 98.62 90 GLY A CA 1
ATOM 721 C C . GLY A 1 90 ? 6.945 17.938 4.23 1 98.62 90 GLY A C 1
ATOM 722 O O . GLY A 1 90 ? 6.074 17.109 4.477 1 98.62 90 GLY A O 1
ATOM 723 N N . LEU A 1 91 ? 8.219 17.609 4.262 1 98.25 91 LEU A N 1
ATOM 724 C CA . LEU A 1 91 ? 8.719 16.25 4.5 1 98.25 91 LEU A CA 1
ATOM 725 C C . LEU A 1 91 ? 8.398 15.797 5.918 1 98.25 91 LEU A C 1
ATOM 727 O O . LEU A 1 91 ? 8.125 14.617 6.148 1 98.25 91 LEU A O 1
ATOM 731 N N . CYS A 1 92 ? 8.398 16.734 6.852 1 98.25 92 CYS A N 1
ATOM 732 C CA . CYS A 1 92 ? 8.438 16.344 8.258 1 98.25 92 CYS A CA 1
ATOM 733 C C . CYS A 1 92 ? 7.09 16.578 8.93 1 98.25 92 CYS A C 1
ATOM 735 O O . CYS A 1 92 ? 6.902 16.219 10.094 1 98.25 92 CYS A O 1
ATOM 737 N N . HIS A 1 93 ? 6.121 17.156 8.234 1 98.25 93 HIS A N 1
ATOM 738 C CA . HIS A 1 93 ? 4.891 17.625 8.859 1 98.25 93 HIS A CA 1
ATOM 739 C C . HIS A 1 93 ? 4.121 16.469 9.492 1 98.25 93 HIS A C 1
ATOM 741 O O . HIS A 1 93 ? 3.371 16.672 10.453 1 98.25 93 HIS A O 1
ATOM 747 N N . ASP A 1 94 ? 4.367 15.242 9 1 97.5 94 ASP A N 1
ATOM 748 C CA . ASP A 1 94 ? 3.557 14.094 9.398 1 97.5 94 ASP A CA 1
ATOM 749 C C . ASP A 1 94 ? 4.379 13.102 10.219 1 97.5 94 ASP A C 1
ATOM 751 O O . ASP A 1 94 ? 3.943 11.969 10.445 1 97.5 94 ASP A O 1
ATOM 755 N N . LEU A 1 95 ? 5.539 13.445 10.719 1 97.56 95 LEU A N 1
ATOM 756 C CA . LEU A 1 95 ? 6.434 12.531 11.43 1 97.56 95 LEU A CA 1
ATOM 757 C C . LEU A 1 95 ? 5.75 11.953 12.672 1 97.56 95 LEU A C 1
ATOM 759 O O . LEU A 1 95 ? 5.973 10.797 13.023 1 97.56 95 LEU A O 1
ATOM 763 N N . GLY A 1 96 ? 4.898 12.711 13.242 1 96.81 96 GLY A N 1
ATOM 764 C CA . GLY A 1 96 ? 4.395 12.398 14.57 1 96.81 96 GLY A CA 1
ATOM 765 C C . GLY A 1 96 ? 3.191 11.469 14.547 1 96.81 96 GLY A C 1
ATOM 766 O O . GLY A 1 96 ? 2.729 11.016 15.594 1 96.81 96 GLY A O 1
ATOM 767 N N . HIS A 1 97 ? 2.684 11.125 13.359 1 97.19 97 HIS A N 1
ATOM 768 C CA . HIS A 1 97 ? 1.528 10.242 13.281 1 97.19 97 HIS A CA 1
ATOM 769 C C . HIS A 1 97 ? 1.822 8.898 13.93 1 97.19 97 HIS A C 1
ATOM 771 O O . HIS A 1 97 ? 2.928 8.367 13.797 1 97.19 97 HIS A O 1
ATOM 777 N N . GLY A 1 98 ? 0.835 8.398 14.664 1 95.38 98 GLY A N 1
ATOM 778 C CA . GLY A 1 98 ? 0.913 7.051 15.211 1 95.38 98 GLY A CA 1
ATOM 779 C C . GLY A 1 98 ? 0.286 6.008 14.305 1 95.38 98 GLY A C 1
ATOM 780 O O . GLY A 1 98 ? -0.019 6.285 13.148 1 95.38 98 GLY A O 1
ATOM 781 N N . PRO A 1 99 ? 0.125 4.797 14.875 1 95 99 PRO A N 1
ATOM 782 C CA . PRO A 1 99 ? -0.452 3.705 14.086 1 95 99 PRO A CA 1
ATOM 783 C C . PRO A 1 99 ? -1.804 4.07 13.477 1 95 99 PRO A C 1
ATOM 785 O O . PRO A 1 99 ? -2.639 4.688 14.141 1 95 99 PRO A O 1
ATOM 788 N N . PHE A 1 100 ? -1.972 3.805 12.219 1 95.56 100 PHE A N 1
ATOM 789 C CA . PHE A 1 100 ? -3.201 4.008 11.461 1 95.56 100 PHE A CA 1
ATOM 790 C C . PHE A 1 100 ? -3.568 5.484 11.406 1 95.56 100 PHE A C 1
ATOM 792 O O . PHE A 1 100 ? -4.742 5.832 11.266 1 95.56 100 PHE A O 1
ATOM 799 N N . SER A 1 101 ? -2.609 6.344 11.633 1 95.5 101 SER A N 1
ATOM 800 C CA . SER A 1 101 ? -2.666 7.777 11.367 1 95.5 101 SER A CA 1
ATOM 801 C C . SER A 1 101 ? -3.666 8.469 12.289 1 95.5 101 SER A C 1
ATOM 803 O O . SER A 1 101 ? -3.533 8.414 13.508 1 95.5 101 SER A O 1
ATOM 805 N N . HIS A 1 102 ? -4.742 9.055 11.742 1 92.5 102 HIS A N 1
ATOM 806 C CA . HIS A 1 102 ? -5.676 9.844 12.531 1 92.5 102 HIS A CA 1
ATOM 807 C C . HIS A 1 102 ? -6.453 8.969 13.508 1 92.5 102 HIS A C 1
ATOM 809 O O . HIS A 1 102 ? -6.891 9.445 14.562 1 92.5 102 HIS A O 1
ATOM 815 N N . PHE A 1 103 ? -6.562 7.742 13.25 1 94.12 103 PHE A N 1
ATOM 816 C CA . PHE A 1 103 ? -7.184 6.793 14.164 1 94.12 103 PHE A CA 1
ATOM 817 C C . PHE A 1 103 ? -6.508 6.832 15.531 1 94.12 103 PHE A C 1
ATOM 819 O O . PHE A 1 103 ? -7.18 6.766 16.562 1 94.12 103 PHE A O 1
ATOM 826 N N . TRP A 1 104 ? -5.207 6.953 15.547 1 94.56 104 TRP A N 1
ATOM 827 C CA . TRP A 1 104 ? -4.43 6.898 16.781 1 94.56 104 TRP A CA 1
ATOM 828 C C . TRP A 1 104 ? -4.809 8.039 17.719 1 94.56 104 TRP A C 1
ATOM 830 O O . TRP A 1 104 ? -4.867 7.859 18.938 1 94.56 104 TRP A O 1
ATOM 840 N N . GLU A 1 105 ? -5.062 9.211 17.125 1 92.19 105 GLU A N 1
ATOM 841 C CA . GLU A 1 105 ? -5.473 10.367 17.922 1 92.19 105 GLU A CA 1
ATOM 842 C C . GLU A 1 105 ? -6.797 10.102 18.625 1 92.19 105 GLU A C 1
ATOM 844 O O . GLU A 1 105 ? -6.93 10.383 19.828 1 92.19 105 GLU A O 1
ATOM 849 N N . LYS A 1 106 ? -7.695 9.547 17.906 1 89.38 106 LYS A N 1
ATOM 850 C CA . LYS A 1 106 ? -9 9.219 18.469 1 89.38 106 LYS A CA 1
ATOM 851 C C . LYS A 1 106 ? -8.883 8.18 19.578 1 89.38 106 LYS A C 1
ATOM 853 O O . LYS A 1 106 ? -9.539 8.289 20.609 1 89.38 106 LYS A O 1
ATOM 858 N N . PHE A 1 107 ? -8.055 7.215 19.344 1 93.81 107 PHE A N 1
ATOM 859 C CA . PHE A 1 107 ? -7.832 6.152 20.328 1 93.81 107 PHE A CA 1
ATOM 860 C C . PHE A 1 107 ? -7.238 6.715 21.609 1 93.81 107 PHE A C 1
ATOM 862 O O . PHE A 1 107 ? -7.723 6.422 22.703 1 93.81 107 PHE A O 1
ATOM 869 N N . ILE A 1 108 ? -6.184 7.555 21.469 1 93.25 108 ILE A N 1
ATOM 870 C CA . ILE A 1 108 ? -5.512 8.109 22.641 1 93.25 108 ILE A CA 1
ATOM 871 C C . ILE A 1 108 ? -6.492 8.953 23.453 1 93.25 108 ILE A C 1
ATOM 873 O O . ILE A 1 108 ? -6.516 8.883 24.688 1 93.25 108 ILE A O 1
ATOM 877 N N . HIS A 1 109 ? -7.34 9.719 22.766 1 89.31 109 HIS A N 1
ATOM 878 C CA . HIS A 1 109 ? -8.32 10.562 23.438 1 89.31 109 HIS A CA 1
ATOM 879 C C . HIS A 1 109 ? -9.328 9.727 24.219 1 89.31 109 HIS A C 1
ATOM 881 O O . HIS A 1 109 ? -9.789 10.133 25.281 1 89.31 109 HIS A O 1
ATOM 887 N N . ARG A 1 110 ? -9.633 8.617 23.75 1 88.75 110 ARG A N 1
ATOM 888 C CA . ARG A 1 110 ? -10.609 7.75 24.391 1 88.75 110 ARG A CA 1
ATOM 889 C C . ARG A 1 110 ? -9.977 6.945 25.516 1 88.75 110 ARG A C 1
ATOM 891 O O . ARG A 1 110 ? -10.617 6.676 26.531 1 88.75 110 ARG A O 1
ATOM 898 N N . ALA A 1 111 ? -8.805 6.527 25.297 1 90.81 111 ALA A N 1
ATOM 899 C CA . ALA A 1 111 ? -8.133 5.641 26.234 1 90.81 111 ALA A CA 1
ATOM 900 C C . ALA A 1 111 ? -7.598 6.422 27.438 1 90.81 111 ALA A C 1
ATOM 902 O O . ALA A 1 111 ? -7.488 5.883 28.531 1 90.81 111 ALA A O 1
ATOM 903 N N . ASP A 1 112 ? -7.254 7.676 27.172 1 84.38 112 ASP A N 1
ATOM 904 C CA . ASP A 1 112 ? -6.672 8.484 28.234 1 84.38 112 ASP A CA 1
ATOM 905 C C . ASP A 1 112 ? -7.758 9.07 29.141 1 84.38 112 ASP A C 1
ATOM 907 O O . ASP A 1 112 ? -8.328 10.117 28.828 1 84.38 112 ASP A O 1
ATOM 911 N N . HIS A 1 113 ? -8.086 8.477 30.141 1 71.38 113 HIS A N 1
ATOM 912 C CA . HIS A 1 113 ? -9.125 8.906 31.062 1 71.38 113 HIS A CA 1
ATOM 913 C C . HIS A 1 113 ? -8.57 9.891 32.094 1 71.38 113 HIS A C 1
ATOM 915 O O . HIS A 1 113 ? -9.328 10.586 32.781 1 71.38 113 HIS A O 1
ATOM 921 N N . LYS A 1 114 ? -7.371 9.906 32.281 1 63.72 114 LYS A N 1
ATOM 922 C CA . LYS A 1 114 ? -6.789 10.625 33.406 1 63.72 114 LYS A CA 1
ATOM 923 C C . LYS A 1 114 ? -6.59 12.102 33.094 1 63.72 114 LYS A C 1
ATOM 925 O O . LYS A 1 114 ? -7.066 12.977 33.812 1 63.72 114 LYS A O 1
ATOM 930 N N . GLU A 1 115 ? -5.59 12.344 32.125 1 62.72 115 GLU A N 1
ATOM 931 C CA . GLU A 1 115 ? -5.207 13.711 31.766 1 62.72 115 GLU A CA 1
ATOM 932 C C . GLU A 1 115 ? -5.695 14.078 30.375 1 62.72 115 GLU A C 1
ATOM 934 O O . GLU A 1 115 ? -5.406 13.383 29.391 1 62.72 115 GLU A O 1
ATOM 939 N N . LYS A 1 116 ? -6.875 14.547 30.25 1 60.03 116 LYS A N 1
ATOM 940 C CA . LYS A 1 116 ? -7.484 14.938 28.984 1 60.03 116 LYS A CA 1
ATOM 941 C C . LYS A 1 116 ? -6.465 15.609 28.078 1 60.03 116 LYS A C 1
ATOM 943 O O . LYS A 1 116 ? -6.695 16.719 27.578 1 60.03 116 LYS A O 1
ATOM 948 N N . VAL A 1 117 ? -5.211 15.023 28 1 61.25 117 VAL A N 1
ATOM 949 C CA . VAL A 1 117 ? -4.27 15.641 27.062 1 61.25 117 VAL A CA 1
ATOM 950 C C . VAL A 1 117 ? -4.727 15.398 25.625 1 61.25 117 VAL A C 1
ATOM 952 O O . VAL A 1 117 ? -5.012 14.266 25.25 1 61.25 117 VAL A O 1
ATOM 955 N N . VAL A 1 118 ? -4.859 16.484 24.984 1 74.75 118 VAL A N 1
ATOM 956 C CA . VAL A 1 118 ? -5.246 16.422 23.578 1 74.75 118 VAL A CA 1
ATOM 957 C C . VAL A 1 118 ? -4.02 16.125 22.719 1 74.75 118 VAL A C 1
ATOM 959 O O . VAL A 1 118 ? -3.135 16.969 22.562 1 74.75 118 VAL A O 1
ATOM 962 N N . PHE A 1 119 ? -3.838 14.906 22.438 1 81.06 119 PHE A N 1
ATOM 963 C CA . PHE A 1 119 ? -2.754 14.492 21.547 1 81.06 119 PHE A CA 1
ATOM 964 C C . PHE A 1 119 ? -3.031 14.922 20.125 1 81.06 119 PHE A C 1
ATOM 966 O O . PHE A 1 119 ? -4.109 14.656 19.578 1 81.06 119 PHE A O 1
ATOM 973 N N . LYS A 1 120 ? -2.129 15.594 19.594 1 87.19 120 LYS A N 1
ATOM 974 C CA . LYS A 1 120 ? -2.107 15.93 18.172 1 87.19 120 LYS A CA 1
ATOM 975 C C . LYS A 1 120 ? -0.792 15.5 17.531 1 87.19 120 LYS A C 1
ATOM 977 O O . LYS A 1 120 ? 0.285 15.758 18.062 1 87.19 120 LYS A O 1
ATOM 982 N N . HIS A 1 121 ? -0.848 14.805 16.406 1 91 121 HIS A N 1
ATOM 983 C CA . HIS A 1 121 ? 0.358 14.328 15.734 1 91 121 HIS A CA 1
ATOM 984 C C . HIS A 1 121 ? 1.288 15.484 15.391 1 91 121 HIS A C 1
ATOM 986 O O . HIS A 1 121 ? 2.506 15.312 15.328 1 91 121 HIS A O 1
ATOM 992 N N . GLU A 1 122 ? 0.713 16.719 15.148 1 90 122 GLU A N 1
ATOM 993 C CA . GLU A 1 122 ? 1.518 17.875 14.797 1 90 122 GLU A CA 1
ATOM 994 C C . GLU A 1 122 ? 2.512 18.219 15.906 1 90 122 GLU A C 1
ATOM 996 O O . GLU A 1 122 ? 3.666 18.547 15.625 1 90 122 GLU A O 1
ATOM 1001 N N . ASP A 1 123 ? 2.045 18.094 17.125 1 90.75 123 ASP A N 1
ATOM 1002 C CA . ASP A 1 123 ? 2.916 18.375 18.266 1 90.75 123 ASP A CA 1
ATOM 1003 C C . ASP A 1 123 ? 4.09 17.406 18.312 1 90.75 123 ASP A C 1
ATOM 1005 O O . ASP A 1 123 ? 5.23 17.812 18.562 1 90.75 123 ASP A O 1
ATOM 1009 N N . LEU A 1 124 ? 3.797 16.234 18.141 1 94.25 124 LEU A N 1
ATOM 1010 C CA . LEU A 1 124 ? 4.844 15.211 18.156 1 94.25 124 LEU A CA 1
ATOM 1011 C C . LEU A 1 124 ? 5.777 15.367 16.953 1 94.25 124 LEU A C 1
ATOM 1013 O O . LEU A 1 124 ? 6.977 15.094 17.062 1 94.25 124 LEU A O 1
ATOM 1017 N N . SER A 1 125 ? 5.223 15.758 15.812 1 95.94 125 SER A N 1
ATOM 1018 C CA . SER A 1 125 ? 6.07 16.047 14.656 1 95.94 125 SER A CA 1
ATOM 1019 C C . SER A 1 125 ? 7.102 17.109 14.977 1 95.94 125 SER A C 1
ATOM 1021 O O . SER A 1 125 ? 8.266 17 14.57 1 95.94 125 SER A O 1
ATOM 1023 N N . LEU A 1 126 ? 6.688 18.172 15.68 1 94.75 126 LEU A N 1
ATOM 1024 C CA . LEU A 1 126 ? 7.605 19.234 16.047 1 94.75 126 LEU A CA 1
ATOM 1025 C C . LEU A 1 126 ? 8.727 18.719 16.938 1 94.75 126 LEU A C 1
ATOM 1027 O O . LEU A 1 126 ? 9.891 19.094 16.766 1 94.75 126 LEU A O 1
ATOM 1031 N N . GLN A 1 127 ? 8.352 17.844 17.875 1 93.25 127 GLN A N 1
ATOM 1032 C CA . GLN A 1 127 ? 9.344 17.234 18.75 1 93.25 127 GLN A CA 1
ATOM 1033 C C . GLN A 1 127 ? 10.344 16.406 17.953 1 93.25 127 GLN A C 1
ATOM 1035 O O . GLN A 1 127 ? 11.547 16.469 18.203 1 93.25 127 GLN A O 1
ATOM 1040 N N . MET A 1 128 ? 9.891 15.711 17.047 1 95.31 128 MET A N 1
ATOM 1041 C CA . MET A 1 128 ? 10.742 14.852 16.234 1 95.31 128 MET A CA 1
ATOM 1042 C C . MET A 1 128 ? 11.648 15.68 15.336 1 95.31 128 MET A C 1
ATOM 1044 O O . MET A 1 128 ? 12.789 15.289 15.07 1 95.31 128 MET A O 1
ATOM 1048 N N . VAL A 1 129 ? 11.109 16.781 14.836 1 94.94 129 VAL A N 1
ATOM 1049 C CA . VAL A 1 129 ? 11.93 17.703 14.055 1 94.94 129 VAL A CA 1
ATOM 1050 C C . VAL A 1 129 ? 13.094 18.219 14.906 1 94.94 129 VAL A C 1
ATOM 1052 O O . VAL A 1 129 ? 14.242 18.25 14.453 1 94.94 129 VAL A O 1
ATOM 1055 N N . ASP A 1 130 ? 12.82 18.594 16.109 1 92.94 130 ASP A N 1
ATOM 1056 C CA . ASP A 1 130 ? 13.859 19.047 17.031 1 92.94 130 ASP A CA 1
ATOM 1057 C C . ASP A 1 130 ? 14.914 17.969 17.25 1 92.94 130 ASP A C 1
ATOM 1059 O O . ASP A 1 130 ? 16.109 18.25 17.172 1 92.94 130 ASP A O 1
ATOM 1063 N N . TYR A 1 131 ? 14.461 16.844 17.469 1 91.75 131 TYR A N 1
ATOM 1064 C CA . TYR A 1 131 ? 15.367 15.734 17.719 1 91.75 131 TYR A CA 1
ATOM 1065 C C . TYR A 1 131 ? 16.234 15.453 16.5 1 91.75 131 TYR A C 1
ATOM 1067 O O . TYR A 1 131 ? 17.453 15.297 16.609 1 91.75 131 TYR A O 1
ATOM 1075 N N . LEU A 1 132 ? 15.609 15.414 15.344 1 90.62 132 LEU A N 1
ATOM 1076 C CA . LEU A 1 132 ? 16.312 15.062 14.125 1 90.62 132 LEU A CA 1
ATOM 1077 C C . LEU A 1 132 ? 17.312 16.156 13.727 1 90.62 132 LEU A C 1
ATOM 1079 O O . LEU A 1 132 ? 18.484 15.875 13.484 1 90.62 132 LEU A O 1
ATOM 1083 N N . LEU A 1 133 ? 16.844 17.391 13.75 1 89.19 133 LEU A N 1
ATOM 1084 C CA . LEU A 1 133 ? 17.609 18.453 13.109 1 89.19 133 LEU A CA 1
ATOM 1085 C C . LEU A 1 133 ? 18.562 19.109 14.102 1 89.19 133 LEU A C 1
ATOM 1087 O O . LEU A 1 133 ? 19.609 19.641 13.711 1 89.19 133 LEU A O 1
ATOM 1091 N N . LYS A 1 134 ? 18.188 19.109 15.336 1 83.81 134 LYS A N 1
ATOM 1092 C CA . LYS A 1 134 ? 19.062 19.75 16.312 1 83.81 134 LYS A CA 1
ATOM 1093 C C . LYS A 1 134 ? 20.047 18.75 16.906 1 83.81 134 LYS A C 1
ATOM 1095 O O . LYS A 1 134 ? 21.156 19.125 17.281 1 83.81 134 LYS A O 1
ATOM 1100 N N . ASP A 1 135 ? 19.672 17.453 16.922 1 80.75 135 ASP A N 1
ATOM 1101 C CA . ASP A 1 135 ? 20.469 16.516 17.719 1 80.75 135 ASP A CA 1
ATOM 1102 C C . ASP A 1 135 ? 21.062 15.422 16.844 1 80.75 135 ASP A C 1
ATOM 1104 O O . ASP A 1 135 ? 22.281 15.336 16.688 1 80.75 135 ASP A O 1
ATOM 1108 N N . LYS A 1 136 ? 20.266 14.727 16.172 1 77.94 136 LYS A N 1
ATOM 1109 C CA . LYS A 1 136 ? 20.703 13.492 15.508 1 77.94 136 LYS A CA 1
ATOM 1110 C C . LYS A 1 136 ? 21.5 13.797 14.25 1 77.94 136 LYS A C 1
ATOM 1112 O O . LYS A 1 136 ? 22.516 13.141 13.984 1 77.94 136 LYS A O 1
ATOM 1117 N N . LEU A 1 137 ? 21.078 14.828 13.578 1 80.25 137 LEU A N 1
ATOM 1118 C CA . LEU A 1 137 ? 21.656 15.023 12.25 1 80.25 137 LEU A CA 1
ATOM 1119 C C . LEU A 1 137 ? 22.703 16.141 12.266 1 80.25 137 LEU A C 1
ATOM 1121 O O . LEU A 1 137 ? 23.234 16.516 11.219 1 80.25 137 LEU A O 1
ATOM 1125 N N . LYS A 1 138 ? 22.984 16.641 13.344 1 80.81 138 LYS A N 1
ATOM 1126 C CA . LYS A 1 138 ? 23.891 17.766 13.453 1 80.81 138 LYS A CA 1
ATOM 1127 C C . LYS A 1 138 ? 25.234 17.453 12.789 1 80.81 138 LYS A C 1
ATOM 1129 O O . LYS A 1 138 ? 25.75 18.266 12 1 80.81 138 LYS A O 1
ATOM 1134 N N . GLN A 1 139 ? 25.703 16.328 13.156 1 79.69 139 GLN A N 1
ATOM 1135 C CA . GLN A 1 139 ? 27 15.945 12.602 1 79.69 139 GLN A CA 1
ATOM 1136 C C . GLN A 1 139 ? 26.922 15.758 11.086 1 79.69 139 GLN A C 1
ATOM 1138 O O . GLN A 1 139 ? 27.844 16.141 10.359 1 79.69 139 GLN A O 1
ATOM 1143 N N . ARG A 1 140 ? 25.859 15.188 10.672 1 80.31 140 ARG A N 1
ATOM 1144 C CA . ARG A 1 140 ? 25.672 14.969 9.242 1 80.31 140 ARG A CA 1
ATOM 1145 C C . ARG A 1 140 ? 25.562 16.281 8.492 1 80.31 140 ARG A C 1
ATOM 1147 O O . ARG A 1 140 ? 26.062 16.422 7.379 1 80.31 140 ARG A O 1
ATOM 1154 N N . PHE A 1 141 ? 24.953 17.172 9.148 1 81.56 141 PHE A N 1
ATOM 1155 C CA . PHE A 1 141 ? 24.766 18.484 8.539 1 81.56 141 PHE A CA 1
ATOM 1156 C C . PHE A 1 141 ? 26.109 19.203 8.414 1 81.56 141 PHE A C 1
ATOM 1158 O O . PHE A 1 141 ? 26.344 19.906 7.434 1 81.56 141 PHE A O 1
ATOM 1165 N N . GLU A 1 142 ? 26.953 18.938 9.32 1 81 142 GLU A N 1
ATOM 1166 C CA . GLU A 1 142 ? 28.281 19.531 9.258 1 81 142 GLU A CA 1
ATOM 1167 C C . GLU A 1 142 ? 29.078 18.953 8.086 1 81 142 GLU A C 1
ATOM 1169 O O . GLU A 1 142 ? 29.844 19.672 7.438 1 81 142 GLU A O 1
ATOM 1174 N N . LYS A 1 143 ? 28.938 17.75 7.918 1 82.06 143 LYS A N 1
ATOM 1175 C CA . LYS A 1 143 ? 29.609 17.125 6.785 1 82.06 143 LYS A CA 1
ATOM 1176 C C . LYS A 1 143 ? 29.094 17.703 5.461 1 82.06 143 LYS A C 1
ATOM 1178 O O . LYS A 1 143 ? 29.891 17.938 4.543 1 82.06 143 LYS A O 1
ATOM 1183 N N . LEU A 1 144 ? 27.859 17.922 5.398 1 83.75 144 LEU A N 1
ATOM 1184 C CA . LEU A 1 144 ? 27.266 18.5 4.199 1 83.75 144 LEU A CA 1
ATOM 1185 C C . LEU A 1 144 ? 27.734 19.938 3.992 1 83.75 144 LEU A C 1
ATOM 1187 O O . LEU A 1 144 ? 27.969 20.359 2.855 1 83.75 144 LEU A O 1
ATOM 1191 N N . LYS A 1 145 ? 27.906 20.562 5.105 1 82.06 145 LYS A N 1
ATOM 1192 C CA . LYS A 1 145 ? 28.406 21.938 5.035 1 82.06 145 LYS A CA 1
ATOM 1193 C C . LYS A 1 145 ? 29.797 21.984 4.402 1 82.06 145 LYS A C 1
ATOM 1195 O O . LYS A 1 145 ? 30.078 22.844 3.582 1 82.06 145 LYS A O 1
ATOM 1200 N N . LYS A 1 146 ? 30.562 21.031 4.746 1 82.62 146 LYS A N 1
ATOM 1201 C CA . LYS A 1 146 ? 31.922 20.938 4.215 1 82.62 146 LYS A CA 1
ATOM 1202 C C . LYS A 1 146 ? 31.906 20.641 2.719 1 82.62 146 LYS A C 1
ATOM 1204 O O . LYS A 1 146 ? 32.844 21.016 1.995 1 82.62 146 LYS A O 1
ATOM 1209 N N . GLN A 1 147 ? 30.875 20.109 2.357 1 82.25 147 GLN A N 1
ATOM 1210 C CA . GLN A 1 147 ? 30.734 19.781 0.943 1 82.25 147 GLN A CA 1
ATOM 1211 C C . GLN A 1 147 ? 30.078 20.922 0.171 1 82.25 147 GLN A C 1
ATOM 1213 O O . GLN A 1 147 ? 29.812 20.797 -1.023 1 82.25 147 GLN A O 1
ATOM 1218 N N . GLY A 1 148 ? 29.703 22.016 0.871 1 79.69 148 GLY A N 1
ATOM 1219 C CA . GLY A 1 148 ? 29.156 23.188 0.216 1 79.69 148 GLY A CA 1
ATOM 1220 C C . GLY A 1 148 ? 27.641 23.188 0.151 1 79.69 148 GLY A C 1
ATOM 1221 O O . GLY A 1 148 ? 27.047 23.953 -0.598 1 79.69 148 GLY A O 1
ATOM 1222 N N . GLU A 1 149 ? 27.141 22.297 0.993 1 80.94 149 GLU A N 1
ATOM 1223 C CA . GLU A 1 149 ? 25.688 22.203 0.972 1 80.94 149 GLU A CA 1
ATOM 1224 C C . GLU A 1 149 ? 25.047 23.156 1.982 1 80.94 149 GLU A C 1
ATOM 1226 O O . GLU A 1 149 ? 25.688 23.531 2.969 1 80.94 149 GLU A O 1
ATOM 1231 N N . GLU A 1 150 ? 23.891 23.578 1.675 1 78.75 150 GLU A N 1
ATOM 1232 C CA . GLU A 1 150 ? 23.156 24.438 2.596 1 78.75 150 GLU A CA 1
ATOM 1233 C C . GLU A 1 150 ? 22.781 23.688 3.871 1 78.75 150 GLU A C 1
ATOM 1235 O O . GLU A 1 150 ? 22.406 22.516 3.82 1 78.75 150 GLU A O 1
ATOM 1240 N N . ILE A 1 151 ? 23.031 24.391 4.992 1 82 151 ILE A N 1
ATOM 1241 C CA . ILE A 1 151 ? 22.688 23.766 6.27 1 82 151 ILE A CA 1
ATOM 1242 C C . ILE A 1 151 ? 21.609 24.594 6.969 1 82 151 ILE A C 1
ATOM 1244 O O . ILE A 1 151 ? 21.359 25.75 6.594 1 82 151 ILE A O 1
ATOM 1248 N N . LEU A 1 152 ? 21 23.984 7.926 1 91.06 152 LEU A N 1
ATOM 1249 C CA . LEU A 1 152 ? 19.922 24.625 8.664 1 91.06 152 LEU A CA 1
ATOM 1250 C C . LEU A 1 152 ? 20.422 25.188 9.992 1 91.06 152 LEU A C 1
ATOM 1252 O O . LEU A 1 152 ? 21.172 24.516 10.711 1 91.06 152 LEU A O 1
ATOM 1256 N N . SER A 1 153 ? 20.141 26.422 10.258 1 90.69 153 SER A N 1
ATOM 1257 C CA . SER A 1 153 ? 20.422 27.047 11.547 1 90.69 153 SER A CA 1
ATOM 1258 C C . SER A 1 153 ? 19.297 26.781 12.547 1 90.69 153 SER A C 1
ATOM 1260 O O . SER A 1 153 ? 18.266 26.219 12.188 1 90.69 153 SER A O 1
ATOM 1262 N N . GLU A 1 154 ? 19.531 27.156 13.734 1 91.56 154 GLU A N 1
ATOM 1263 C CA . GLU A 1 154 ? 18.5 27.016 14.758 1 91.56 154 GLU A CA 1
ATOM 1264 C C . GLU A 1 154 ? 17.266 27.844 14.406 1 91.56 154 GLU A C 1
ATOM 1266 O O . GLU A 1 154 ? 16.141 27.422 14.68 1 91.56 154 GLU A O 1
ATOM 1271 N N . ASN A 1 155 ? 17.547 28.984 13.906 1 93.69 155 ASN A N 1
ATOM 1272 C CA . ASN A 1 155 ? 16.438 29.828 13.469 1 93.69 155 ASN A CA 1
ATOM 1273 C C . ASN A 1 155 ? 15.648 29.172 12.344 1 93.69 155 ASN A C 1
ATOM 1275 O O . ASN A 1 155 ? 14.43 29.312 12.266 1 93.69 155 ASN A O 1
ATOM 1279 N N . ASP A 1 156 ? 16.375 28.469 11.477 1 94.69 156 ASP A N 1
ATOM 1280 C CA . ASP A 1 156 ? 15.703 27.75 10.391 1 94.69 156 ASP A CA 1
ATOM 1281 C C . ASP A 1 156 ? 14.805 26.641 10.945 1 94.69 156 ASP A C 1
ATOM 1283 O O . ASP A 1 156 ? 13.711 26.406 10.422 1 94.69 156 ASP A O 1
ATOM 1287 N N . ILE A 1 157 ? 15.281 26.016 11.969 1 95.38 157 ILE A N 1
ATOM 1288 C CA . ILE A 1 157 ? 14.531 24.922 12.562 1 95.38 157 ILE A CA 1
ATOM 1289 C C . ILE A 1 157 ? 13.242 25.453 13.188 1 95.38 157 ILE A C 1
ATOM 1291 O O . ILE A 1 157 ? 12.172 24.859 13.039 1 95.38 157 ILE A O 1
ATOM 1295 N N . GLU A 1 158 ? 13.352 26.547 13.867 1 95.12 158 GLU A N 1
ATOM 1296 C CA . GLU A 1 158 ? 12.156 27.188 14.43 1 95.12 158 GLU A CA 1
ATOM 1297 C C . GLU A 1 158 ? 11.195 27.625 13.336 1 95.12 158 GLU A C 1
ATOM 1299 O O . GLU A 1 158 ? 9.977 27.516 13.484 1 95.12 158 GLU A O 1
ATOM 1304 N N . PHE A 1 159 ? 11.789 28.188 12.297 1 95.75 159 PHE A N 1
ATOM 1305 C CA . PHE A 1 159 ? 11 28.594 11.133 1 95.75 159 PHE A CA 1
ATOM 1306 C C . PHE A 1 159 ? 10.258 27.391 10.555 1 95.75 159 PHE A C 1
ATOM 1308 O O . PHE A 1 159 ? 9.055 27.469 10.281 1 95.75 159 PHE A O 1
ATOM 1315 N N . ILE A 1 160 ? 10.906 26.234 10.422 1 97.12 160 ILE A N 1
ATOM 1316 C CA . ILE A 1 160 ? 10.328 25 9.891 1 97.12 160 ILE A CA 1
ATOM 1317 C C . ILE A 1 160 ? 9.156 24.562 10.766 1 97.12 160 ILE A C 1
ATOM 1319 O O . ILE A 1 160 ? 8.094 24.188 10.258 1 97.12 160 ILE A O 1
ATOM 1323 N N . LYS A 1 161 ? 9.336 24.609 12.031 1 96.38 161 LYS A N 1
ATOM 1324 C CA . LYS A 1 161 ? 8.281 24.219 12.961 1 96.38 161 LYS A CA 1
ATOM 1325 C C . LYS A 1 161 ? 7.047 25.109 12.789 1 96.38 161 LYS A C 1
ATOM 1327 O O . LYS A 1 161 ? 5.914 24.625 12.82 1 96.38 161 LYS A O 1
ATOM 1332 N N . LYS A 1 162 ? 7.25 26.391 12.586 1 96 162 LYS A N 1
ATOM 1333 C CA . LYS A 1 162 ? 6.145 27.328 12.359 1 96 162 LYS A CA 1
ATOM 1334 C C . LYS A 1 162 ? 5.445 27.031 11.039 1 96 162 LYS A C 1
ATOM 1336 O O . LYS A 1 162 ? 4.223 27.172 10.93 1 96 162 LYS A O 1
ATOM 1341 N N . LEU A 1 163 ? 6.211 26.672 10.039 1 97.12 163 LEU A N 1
ATOM 1342 C CA . LEU A 1 163 ? 5.652 26.312 8.742 1 97.12 163 LEU A CA 1
ATOM 1343 C C . LEU A 1 163 ? 4.742 25.094 8.859 1 97.12 163 LEU A C 1
ATOM 1345 O O . LEU A 1 163 ? 3.695 25.031 8.211 1 97.12 163 LEU A O 1
ATOM 1349 N N . ILE A 1 164 ? 5.141 24.094 9.688 1 97.06 164 ILE A N 1
ATOM 1350 C CA . ILE A 1 164 ? 4.359 22.875 9.891 1 97.06 164 ILE A CA 1
ATOM 1351 C C . ILE A 1 164 ? 3.037 23.219 10.57 1 97.06 164 ILE A C 1
ATOM 1353 O O . ILE A 1 164 ? 1.984 22.703 10.195 1 97.06 164 ILE A O 1
ATOM 1357 N N . LEU A 1 165 ? 3.074 24.172 11.477 1 94.62 165 LEU A N 1
ATOM 1358 C CA . LEU A 1 165 ? 1.879 24.562 12.203 1 94.62 165 LEU A CA 1
ATOM 1359 C C . LEU A 1 165 ? 0.992 25.469 11.352 1 94.62 165 LEU A C 1
ATOM 1361 O O . LEU A 1 165 ? -0.219 25.547 11.57 1 94.62 165 LEU A O 1
ATOM 1365 N N . GLY A 1 166 ? 1.577 26.125 10.398 1 92.56 166 GLY A N 1
ATOM 1366 C CA . GLY A 1 166 ? 0.852 27.031 9.516 1 92.56 166 GLY A CA 1
ATOM 1367 C C . GLY A 1 166 ? 0.493 28.344 10.172 1 92.56 166 GLY A C 1
ATOM 1368 O O . GLY A 1 166 ? -0.481 29 9.789 1 92.56 166 GLY A O 1
ATOM 1369 N N . LYS A 1 167 ? 1.241 28.672 11.227 1 86.56 167 LYS A N 1
ATOM 1370 C CA . LYS A 1 167 ? 0.87 29.891 11.961 1 86.56 167 LYS A CA 1
ATOM 1371 C C . LYS A 1 167 ? 2.105 30.688 12.367 1 86.56 167 LYS A C 1
ATOM 1373 O O . LYS A 1 167 ? 3.109 30.109 12.797 1 86.56 167 LYS A O 1
ATOM 1378 N N . ASN A 1 168 ? 2.055 31.953 11.938 1 79.25 168 ASN A N 1
ATOM 1379 C CA . ASN A 1 168 ? 2.982 32.938 12.477 1 79.25 168 ASN A CA 1
ATOM 1380 C C . ASN A 1 168 ? 2.33 34.312 12.586 1 79.25 168 ASN A C 1
ATOM 1382 O O . ASN A 1 168 ? 2.23 35.062 11.602 1 79.25 168 ASN A O 1
ATOM 1386 N N . GLU A 1 169 ? 1.981 34.656 13.766 1 70.38 169 GLU A N 1
ATOM 1387 C CA . GLU A 1 169 ? 1.206 35.875 13.969 1 70.38 169 GLU A CA 1
ATOM 1388 C C . GLU A 1 169 ? 2.07 37.125 13.781 1 70.38 169 GLU A C 1
ATOM 1390 O O . GLU A 1 169 ? 1.562 38.188 13.445 1 70.38 169 GLU A O 1
ATOM 1395 N N . GLU A 1 170 ? 3.234 37 13.797 1 74.25 170 GLU A N 1
ATOM 1396 C CA . GLU A 1 170 ? 4.094 38.188 13.859 1 74.25 170 GLU A CA 1
ATOM 1397 C C . GLU A 1 170 ? 4.617 38.562 12.477 1 74.25 170 GLU A C 1
ATOM 1399 O O . GLU A 1 170 ? 5.066 39.688 12.258 1 74.25 170 GLU A O 1
ATOM 1404 N N . ASP A 1 171 ? 4.422 37.719 11.562 1 75.81 171 ASP A N 1
ATOM 1405 C CA . ASP A 1 171 ? 5.055 37.969 10.273 1 75.81 171 ASP A CA 1
ATOM 1406 C C . ASP A 1 171 ? 4.008 38.188 9.18 1 75.81 171 ASP A C 1
ATOM 1408 O O . ASP A 1 171 ? 3.758 37.312 8.367 1 75.81 171 ASP A O 1
ATOM 1412 N N . SER A 1 172 ? 3.551 39.438 9.102 1 77.69 172 SER A N 1
ATOM 1413 C CA . SER A 1 172 ? 2.5 39.75 8.148 1 77.69 172 SER A CA 1
ATOM 1414 C C . SER A 1 172 ? 3.043 39.812 6.723 1 77.69 172 SER A C 1
ATOM 1416 O O . SER A 1 172 ? 2.336 39.469 5.773 1 77.69 172 SER A O 1
ATOM 1418 N N . ASP A 1 173 ? 4.297 40.156 6.559 1 87.5 173 ASP A N 1
ATOM 1419 C CA . ASP A 1 173 ? 4.879 40.375 5.238 1 87.5 173 ASP A CA 1
ATOM 1420 C C . ASP A 1 173 ? 5.238 39.031 4.578 1 87.5 173 ASP A C 1
ATOM 1422 O O . ASP A 1 173 ? 5.453 38.969 3.363 1 87.5 173 ASP A O 1
ATOM 1426 N N . HIS A 1 174 ? 5.242 38 5.359 1 92.88 174 HIS A N 1
ATOM 1427 C CA . HIS A 1 174 ? 5.559 36.719 4.789 1 92.88 174 HIS A CA 1
ATOM 1428 C C . HIS A 1 174 ? 4.504 35.656 5.156 1 92.88 174 HIS A C 1
ATOM 1430 O O . HIS A 1 174 ? 4.797 34.469 5.234 1 92.88 174 HIS A O 1
ATOM 1436 N N . HIS A 1 175 ? 3.305 36.156 5.41 1 94.5 175 HIS A N 1
ATOM 1437 C CA . HIS A 1 175 ? 2.211 35.281 5.832 1 94.5 175 HIS A CA 1
ATOM 1438 C C . HIS A 1 175 ? 1.982 34.188 4.828 1 94.5 175 HIS A C 1
ATOM 1440 O O . HIS A 1 175 ? 1.615 33.062 5.207 1 94.5 175 HIS A O 1
ATOM 1446 N N . PHE A 1 176 ? 2.27 34.438 3.531 1 96.25 176 PHE A N 1
ATOM 1447 C CA . PHE A 1 176 ? 2.018 33.469 2.459 1 96.25 176 PHE A CA 1
ATOM 1448 C C . PHE A 1 176 ? 2.871 32.219 2.633 1 96.25 176 PHE A C 1
ATOM 1450 O O . PHE A 1 176 ? 2.49 31.141 2.189 1 96.25 176 PHE A O 1
ATOM 1457 N N . LEU A 1 177 ? 3.998 32.344 3.326 1 97.06 177 LEU A N 1
ATOM 1458 C CA . LEU A 1 177 ? 4.871 31.188 3.535 1 97.06 177 LEU A CA 1
ATOM 1459 C C . LEU A 1 177 ? 4.195 30.141 4.418 1 97.06 177 LEU A C 1
ATOM 1461 O O . LEU A 1 177 ? 4.418 28.953 4.25 1 97.06 177 LEU A O 1
ATOM 1465 N N . TYR A 1 178 ? 3.383 30.609 5.309 1 96.56 178 TYR A N 1
ATOM 1466 C CA . TYR A 1 178 ? 2.738 29.734 6.281 1 96.56 178 TYR A CA 1
ATOM 1467 C C . TYR A 1 178 ? 1.444 29.156 5.723 1 96.56 178 TYR A C 1
ATOM 1469 O O . TYR A 1 178 ? 0.743 28.406 6.41 1 96.56 178 TYR A O 1
ATOM 1477 N N . GLN A 1 179 ? 1.184 29.453 4.488 1 96.5 179 GLN A N 1
ATOM 1478 C CA . GLN A 1 179 ? -0.001 28.922 3.818 1 96.5 179 GLN A CA 1
ATOM 1479 C C . GLN A 1 179 ? 0.361 27.766 2.891 1 96.5 179 GLN A C 1
ATOM 1481 O O . GLN A 1 179 ? -0.52 27.141 2.291 1 96.5 179 GLN A O 1
ATOM 1486 N N . ILE A 1 180 ? 1.646 27.422 2.822 1 97.94 180 ILE A N 1
ATOM 1487 C CA . ILE A 1 180 ? 2.105 26.469 1.809 1 97.94 180 ILE A CA 1
ATOM 1488 C C . ILE A 1 180 ? 1.841 25.047 2.277 1 97.94 180 ILE A C 1
ATOM 1490 O O . ILE A 1 180 ? 1.213 24.266 1.565 1 97.94 180 ILE A O 1
ATOM 1494 N N . ILE A 1 181 ? 2.26 24.688 3.504 1 98.12 181 ILE A N 1
ATOM 1495 C CA . ILE A 1 181 ? 2.168 23.312 4.012 1 98.12 181 ILE A CA 1
ATOM 1496 C C . ILE A 1 181 ? 0.8 23.094 4.652 1 98.12 181 ILE A C 1
ATOM 1498 O O . ILE A 1 181 ? 0.14 22.094 4.395 1 98.12 181 ILE A O 1
ATOM 1502 N N . ASN A 1 182 ? 0.426 24 5.473 1 95.81 182 ASN A N 1
ATOM 1503 C CA . ASN A 1 182 ? -0.83 23.984 6.215 1 95.81 182 ASN A CA 1
ATOM 1504 C C . ASN A 1 182 ? -1.535 25.328 6.16 1 95.81 182 ASN A C 1
ATOM 1506 O O . ASN A 1 182 ? -1.286 26.203 6.996 1 95.81 182 ASN A O 1
ATOM 1510 N N . ASN A 1 183 ? -2.443 25.438 5.273 1 94.94 183 ASN A N 1
ATOM 1511 C CA . ASN A 1 183 ? -3.164 26.703 5.094 1 94.94 183 ASN A CA 1
ATOM 1512 C C . ASN A 1 183 ? -4.465 26.719 5.891 1 94.94 183 ASN A C 1
ATOM 1514 O O . ASN A 1 183 ? -5.512 26.297 5.391 1 94.94 183 ASN A O 1
ATOM 1518 N N . GLU A 1 184 ? -4.438 27.297 6.984 1 88.81 184 GLU A N 1
ATOM 1519 C CA . GLU A 1 184 ? -5.617 27.344 7.844 1 88.81 184 GLU A CA 1
ATOM 1520 C C . GLU A 1 184 ? -6.641 28.344 7.316 1 88.81 184 GLU A C 1
ATOM 1522 O O . GLU A 1 184 ? -7.809 28.297 7.707 1 88.81 184 GLU A O 1
ATOM 1527 N N . ASP A 1 185 ? -6.156 29.234 6.441 1 89.88 185 ASP A N 1
ATOM 1528 C CA . ASP A 1 185 ? -7.039 30.266 5.902 1 89.88 185 ASP A CA 1
ATOM 1529 C C . ASP A 1 185 ? -7.945 29.688 4.812 1 89.88 185 ASP A C 1
ATOM 1531 O O . ASP A 1 185 ? -9.141 29.484 5.035 1 89.88 185 ASP A O 1
ATOM 1535 N N . SER A 1 186 ? -7.387 29.234 3.754 1 89.75 186 SER A N 1
ATOM 1536 C CA . SER A 1 186 ? -8.172 28.828 2.596 1 89.75 186 SER A CA 1
ATOM 1537 C C . SER A 1 186 ? -8.281 27.297 2.521 1 89.75 186 SER A C 1
ATOM 1539 O O . SER A 1 186 ? -9.156 26.766 1.839 1 89.75 186 SER A O 1
ATOM 1541 N N . GLY A 1 187 ? -7.391 26.594 3.164 1 90.62 187 GLY A N 1
ATOM 1542 C CA . GLY A 1 187 ? -7.359 25.156 3.039 1 90.62 187 GLY A CA 1
ATOM 1543 C C . GLY A 1 187 ? -6.695 24.672 1.761 1 90.62 187 GLY A C 1
ATOM 1544 O O . GLY A 1 187 ? -6.602 23.469 1.516 1 90.62 187 GLY A O 1
ATOM 1545 N N . LEU A 1 188 ? -6.258 25.578 0.918 1 94.44 188 LEU A N 1
ATOM 1546 C CA . LEU A 1 188 ? -5.574 25.219 -0.323 1 94.44 188 LEU A CA 1
ATOM 1547 C C . LEU A 1 188 ? -4.07 25.109 -0.104 1 94.44 188 LEU A C 1
ATOM 1549 O O . LEU A 1 188 ? -3.334 26.078 -0.33 1 94.44 188 LEU A O 1
ATOM 1553 N N . ASP A 1 189 ? -3.656 23.969 0.295 1 96.94 189 ASP A N 1
ATOM 1554 C CA . ASP A 1 189 ? -2.246 23.766 0.602 1 96.94 189 ASP A CA 1
ATOM 1555 C C . ASP A 1 189 ? -1.739 22.453 -0.014 1 96.94 189 ASP A C 1
ATOM 1557 O O . ASP A 1 189 ? -2.531 21.641 -0.496 1 96.94 189 ASP A O 1
ATOM 1561 N N . VAL A 1 190 ? -0.435 22.281 -0.011 1 98.44 190 VAL A N 1
ATOM 1562 C CA . VAL A 1 190 ? 0.191 21.203 -0.765 1 98.44 190 VAL A CA 1
ATOM 1563 C C . VAL A 1 190 ? -0.057 19.859 -0.062 1 98.44 190 VAL A C 1
ATOM 1565 O O . VAL A 1 190 ? -0.057 18.812 -0.701 1 98.44 190 VAL A O 1
ATOM 1568 N N . ASP A 1 191 ? -0.236 19.859 1.283 1 97.94 191 ASP A N 1
ATOM 1569 C CA . ASP A 1 191 ? -0.612 18.641 1.992 1 97.94 191 ASP A CA 1
ATOM 1570 C C . ASP A 1 191 ? -1.897 18.047 1.42 1 97.94 191 ASP A C 1
ATOM 1572 O O . ASP A 1 191 ? -1.923 16.891 1.011 1 97.94 191 ASP A O 1
ATOM 1576 N N . LYS A 1 192 ? -2.904 18.891 1.311 1 97.06 192 LYS A N 1
ATOM 1577 C CA . LYS A 1 192 ? -4.203 18.453 0.811 1 97.06 192 LYS A CA 1
ATOM 1578 C C . LYS A 1 192 ? -4.129 18.078 -0.67 1 97.06 192 LYS A C 1
ATOM 1580 O O . LYS A 1 192 ? -4.738 17.109 -1.106 1 97.06 192 LYS A O 1
ATOM 1585 N N . TRP A 1 193 ? -3.395 18.906 -1.421 1 97.88 193 TRP A N 1
ATOM 1586 C CA . TRP A 1 193 ? -3.262 18.609 -2.844 1 97.88 193 TRP A CA 1
ATOM 1587 C C . TRP A 1 193 ? -2.697 17.203 -3.055 1 97.88 193 TRP A C 1
ATOM 1589 O O . TRP A 1 193 ? -3.197 16.453 -3.891 1 97.88 193 TRP A O 1
ATOM 1599 N N . ASP A 1 194 ? -1.726 16.859 -2.277 1 98.25 194 ASP A N 1
ATOM 1600 C CA . ASP A 1 194 ? -1.115 15.547 -2.436 1 98.25 194 ASP A CA 1
ATOM 1601 C C . ASP A 1 194 ? -2.1 14.438 -2.07 1 98.25 194 ASP A C 1
ATOM 1603 O O . ASP A 1 194 ? -2.281 13.484 -2.832 1 98.25 194 ASP A O 1
ATOM 1607 N N . TYR A 1 195 ? -2.717 14.5 -0.841 1 96.31 195 TYR A N 1
ATOM 1608 C CA . TYR A 1 195 ? -3.49 13.336 -0.43 1 96.31 195 TYR A CA 1
ATOM 1609 C C . TYR A 1 195 ? -4.785 13.227 -1.227 1 96.31 195 TYR A C 1
ATOM 1611 O O . TYR A 1 195 ? -5.348 12.141 -1.367 1 96.31 195 TYR A O 1
ATOM 1619 N N . PHE A 1 196 ? -5.289 14.383 -1.839 1 96.88 196 PHE A N 1
ATOM 1620 C CA . PHE A 1 196 ? -6.422 14.242 -2.746 1 96.88 196 PHE A CA 1
ATOM 1621 C C . PHE A 1 196 ? -6.051 13.375 -3.945 1 96.88 196 PHE A C 1
ATOM 1623 O O . PHE A 1 196 ? -6.766 12.43 -4.281 1 96.88 196 PHE A O 1
ATOM 1630 N N . MET A 1 197 ? -4.93 13.68 -4.543 1 97.44 197 MET A N 1
ATOM 1631 C CA . MET A 1 197 ? -4.5 12.953 -5.734 1 97.44 197 MET A CA 1
ATOM 1632 C C . MET A 1 197 ? -4.062 11.539 -5.379 1 97.44 197 MET A C 1
ATOM 1634 O O . MET A 1 197 ? -4.441 10.578 -6.051 1 97.44 197 MET A O 1
ATOM 1638 N N . ARG A 1 198 ? -3.293 11.422 -4.336 1 98.06 198 ARG A N 1
ATOM 1639 C CA . ARG A 1 198 ? -2.709 10.141 -3.943 1 98.06 198 ARG A CA 1
ATOM 1640 C C . ARG A 1 198 ? -3.779 9.18 -3.441 1 98.06 198 ARG A C 1
ATOM 1642 O O . ARG A 1 198 ? -3.793 8.008 -3.816 1 98.06 198 ARG A O 1
ATOM 1649 N N . ASP A 1 199 ? -4.633 9.656 -2.549 1 98.06 199 ASP A N 1
ATOM 1650 C CA . ASP A 1 199 ? -5.699 8.797 -2.039 1 98.06 199 ASP A CA 1
ATOM 1651 C C . ASP A 1 199 ? -6.613 8.32 -3.168 1 98.06 199 ASP A C 1
ATOM 1653 O O . ASP A 1 199 ? -7.004 7.156 -3.211 1 98.06 199 ASP A O 1
ATOM 1657 N N . CYS A 1 200 ? -6.996 9.242 -4.082 1 97.75 200 CYS A N 1
ATOM 1658 C CA . CYS A 1 200 ? -7.809 8.852 -5.23 1 97.75 200 CYS A CA 1
ATOM 1659 C C . CYS A 1 200 ? -7.113 7.773 -6.055 1 97.75 200 CYS A C 1
ATOM 1661 O O . CYS A 1 200 ? -7.746 6.805 -6.477 1 97.75 200 CYS A O 1
ATOM 1663 N N . HIS A 1 201 ? -5.824 7.938 -6.238 1 97.12 201 HIS A N 1
ATOM 1664 C CA . HIS A 1 201 ? -5.027 6.988 -7.008 1 97.12 201 HIS A CA 1
ATOM 1665 C C . HIS A 1 201 ? -5.078 5.598 -6.391 1 97.12 201 HIS A C 1
ATOM 1667 O O . HIS A 1 201 ? -5.262 4.605 -7.102 1 97.12 201 HIS A O 1
ATOM 1673 N N . TYR A 1 202 ? -5.047 5.48 -5.141 1 97.75 202 TYR A N 1
ATOM 1674 C CA . TYR A 1 202 ? -4.895 4.195 -4.473 1 97.75 202 TYR A CA 1
ATOM 1675 C C . TYR A 1 202 ? -6.254 3.539 -4.238 1 97.75 202 TYR A C 1
ATOM 1677 O O . TYR A 1 202 ? -6.363 2.312 -4.223 1 97.75 202 TYR A O 1
ATOM 1685 N N . VAL A 1 203 ? -7.281 4.328 -4.051 1 97.06 203 VAL A N 1
ATOM 1686 C CA . VAL A 1 203 ? -8.594 3.746 -3.791 1 97.06 203 VAL A CA 1
ATOM 1687 C C . VAL A 1 203 ? -9.328 3.514 -5.109 1 97.06 203 VAL A C 1
ATOM 1689 O O . VAL A 1 203 ? -10.32 2.785 -5.156 1 97.06 203 VAL A O 1
ATOM 1692 N N . GLY A 1 204 ? -8.914 4.152 -6.195 1 95.44 204 GLY A N 1
ATOM 1693 C CA . GLY A 1 204 ? -9.516 3.957 -7.504 1 95.44 204 GLY A CA 1
ATOM 1694 C C . GLY A 1 204 ? -10.633 4.938 -7.801 1 95.44 204 GLY A C 1
ATOM 1695 O O . GLY A 1 204 ? -11.633 4.578 -8.43 1 95.44 204 GLY A O 1
ATOM 1696 N N . LEU A 1 205 ? -10.531 6.133 -7.277 1 94.56 205 LEU A N 1
ATOM 1697 C CA . LEU A 1 205 ? -11.469 7.203 -7.598 1 94.56 205 LEU A CA 1
ATOM 1698 C C . LEU A 1 205 ? -10.844 8.195 -8.578 1 94.56 205 LEU A C 1
ATOM 1700 O O . LEU A 1 205 ? -9.617 8.336 -8.625 1 94.56 205 LEU A O 1
ATOM 1704 N N . LYS A 1 206 ? -11.672 8.781 -9.289 1 92.12 206 LYS A N 1
ATOM 1705 C CA . LYS A 1 206 ? -11.203 9.82 -10.195 1 92.12 206 LYS A CA 1
ATOM 1706 C C . LYS A 1 206 ? -10.945 11.125 -9.453 1 92.12 206 LYS A C 1
ATOM 1708 O O . LYS A 1 206 ? -11.695 11.492 -8.547 1 92.12 206 LYS A O 1
ATOM 1713 N N . CYS A 1 207 ? -9.852 11.727 -9.773 1 92.75 207 CYS A N 1
ATOM 1714 C CA . CYS A 1 207 ? -9.5 13.039 -9.242 1 92.75 207 CYS A CA 1
ATOM 1715 C C . CYS A 1 207 ? -9.445 14.078 -10.352 1 92.75 207 CYS A C 1
ATOM 1717 O O . CYS A 1 207 ? -8.578 14.023 -11.219 1 92.75 207 CYS A O 1
ATOM 1719 N N . ASN A 1 208 ? -10.336 15.008 -10.344 1 90.94 208 ASN A N 1
ATOM 1720 C CA . ASN A 1 208 ? -10.398 16.016 -11.398 1 90.94 208 ASN A CA 1
ATOM 1721 C C . ASN A 1 208 ? -9.578 17.25 -11.039 1 90.94 208 ASN A C 1
ATOM 1723 O O . ASN A 1 208 ? -9.406 18.156 -11.867 1 90.94 208 ASN A O 1
ATOM 1727 N N . PHE A 1 209 ? -9.086 17.297 -9.852 1 92.25 209 PHE A N 1
ATOM 1728 C CA . PHE A 1 209 ? -8.266 18.406 -9.375 1 92.25 209 PHE A CA 1
ATOM 1729 C C . PHE A 1 209 ? -6.848 18.297 -9.93 1 92.25 209 PHE A C 1
ATOM 1731 O O . PHE A 1 209 ? -6.281 17.219 -10.008 1 92.25 209 PHE A O 1
ATOM 1738 N N . ASP A 1 210 ? -6.359 19.438 -10.398 1 92 210 ASP A N 1
ATOM 1739 C CA . ASP A 1 210 ? -4.996 19.531 -10.914 1 92 210 ASP A CA 1
ATOM 1740 C C . ASP A 1 210 ? -4.207 20.625 -10.195 1 92 210 ASP A C 1
ATOM 1742 O O . ASP A 1 210 ? -4.414 21.812 -10.445 1 92 210 ASP A O 1
ATOM 1746 N N . TYR A 1 211 ? -3.182 20.266 -9.461 1 93.75 211 TYR A N 1
ATOM 1747 C CA . TYR A 1 211 ? -2.438 21.25 -8.68 1 93.75 211 TYR A CA 1
ATOM 1748 C C . TYR A 1 211 ? -1.562 22.109 -9.57 1 93.75 211 TYR A C 1
ATOM 1750 O O . TYR A 1 211 ? -1.194 23.234 -9.195 1 93.75 211 TYR A O 1
ATOM 1758 N N . ASN A 1 212 ? -1.173 21.656 -10.734 1 94.56 212 ASN A N 1
ATOM 1759 C CA . ASN A 1 212 ? -0.358 22.469 -11.633 1 94.56 212 ASN A CA 1
ATOM 1760 C C . ASN A 1 212 ? -1.095 23.719 -12.07 1 94.56 212 ASN A C 1
ATOM 1762 O O . ASN A 1 212 ? -0.506 24.812 -12.117 1 94.56 212 ASN A O 1
ATOM 1766 N N . ARG A 1 213 ? -2.314 23.531 -12.352 1 93.69 213 ARG A N 1
ATOM 1767 C CA . ARG A 1 213 ? -3.125 24.672 -12.766 1 93.69 213 ARG A CA 1
ATOM 1768 C C . ARG A 1 213 ? -3.211 25.703 -11.656 1 93.69 213 ARG A C 1
ATOM 1770 O O . ARG A 1 213 ? -3.176 26.906 -11.922 1 93.69 213 ARG A O 1
ATOM 1777 N N . LEU A 1 214 ? -3.318 25.281 -10.438 1 94.88 214 LEU A N 1
ATOM 1778 C CA . LEU A 1 214 ? -3.402 26.188 -9.312 1 94.88 214 LEU A CA 1
ATOM 1779 C C . LEU A 1 214 ? -2.07 26.906 -9.078 1 94.88 214 LEU A C 1
ATOM 1781 O O . LEU A 1 214 ? -2.033 28.109 -8.875 1 94.88 214 LEU A O 1
ATOM 1785 N N . ILE A 1 215 ? -1 26.125 -9.133 1 96.81 215 ILE A N 1
ATOM 1786 C CA . ILE A 1 215 ? 0.331 26.641 -8.852 1 96.81 215 ILE A CA 1
ATOM 1787 C C . ILE A 1 215 ? 0.683 27.719 -9.883 1 96.81 215 ILE A C 1
ATOM 1789 O O . ILE A 1 215 ? 1.176 28.797 -9.523 1 96.81 215 ILE A O 1
ATOM 1793 N N . PHE A 1 216 ? 0.341 27.531 -11.125 1 95.81 216 PHE A N 1
ATOM 1794 C CA . PHE A 1 216 ? 0.716 28.453 -12.195 1 95.81 216 PHE A CA 1
ATOM 1795 C C . PHE A 1 216 ? -0.175 29.688 -12.188 1 95.81 216 PHE A C 1
ATOM 1797 O O . PHE A 1 216 ? 0.153 30.703 -12.805 1 95.81 216 PHE A O 1
ATOM 1804 N N . ASN A 1 217 ? -1.275 29.625 -11.492 1 96.31 217 ASN A N 1
ATOM 1805 C CA . ASN A 1 217 ? -2.207 30.75 -11.43 1 96.31 217 ASN A CA 1
ATOM 1806 C C . ASN A 1 217 ? -2.229 31.375 -10.039 1 96.31 217 ASN A C 1
ATOM 1808 O O . ASN A 1 217 ? -3.195 32.062 -9.672 1 96.31 217 ASN A O 1
ATOM 1812 N N . ALA A 1 218 ? -1.194 31.125 -9.281 1 97.38 218 ALA A N 1
ATOM 1813 C CA . ALA A 1 218 ? -1.104 31.656 -7.926 1 97.38 218 ALA A CA 1
ATOM 1814 C C . ALA A 1 218 ? -0.268 32.938 -7.898 1 97.38 218 ALA A C 1
ATOM 1816 O O . ALA A 1 218 ? 0.676 33.094 -8.68 1 97.38 218 ALA A O 1
ATOM 1817 N N . ARG A 1 219 ? -0.604 33.875 -7.035 1 97.31 219 ARG A N 1
ATOM 1818 C CA . ARG A 1 219 ? 0.131 35.094 -6.77 1 97.31 219 ARG A CA 1
ATOM 1819 C C . ARG A 1 219 ? 0.01 35.5 -5.305 1 97.31 219 ARG A C 1
ATOM 1821 O O . ARG A 1 219 ? -1.017 35.25 -4.668 1 97.31 219 ARG A O 1
ATOM 1828 N N . VAL A 1 220 ? 1.042 36.094 -4.801 1 97.81 220 VAL A N 1
ATOM 1829 C CA . VAL A 1 220 ? 1.01 36.625 -3.441 1 97.81 220 VAL A CA 1
ATOM 1830 C C . VAL A 1 220 ? 0.584 38.094 -3.471 1 97.81 220 VAL A C 1
ATOM 1832 O O . VAL A 1 220 ? 1.225 38.938 -4.125 1 97.81 220 VAL A O 1
ATOM 1835 N N . ILE A 1 221 ? -0.496 38.406 -2.805 1 97.31 221 ILE A N 1
ATOM 1836 C CA . ILE A 1 221 ? -1.051 39.75 -2.818 1 97.31 221 ILE A CA 1
ATOM 1837 C C . ILE A 1 221 ? -1.387 40.188 -1.393 1 97.31 221 ILE A C 1
ATOM 1839 O O . ILE A 1 221 ? -1.859 39.375 -0.587 1 97.31 221 ILE A O 1
ATOM 1843 N N . ARG A 1 222 ? -1.095 41.406 -1.09 1 95.06 222 ARG A N 1
ATOM 1844 C CA . ARG A 1 222 ? -1.519 41.938 0.196 1 95.06 222 ARG A CA 1
ATOM 1845 C C . ARG A 1 222 ? -3.021 42.188 0.212 1 95.06 222 ARG A C 1
ATOM 1847 O O . ARG A 1 222 ? -3.533 42.969 -0.605 1 95.06 222 ARG A O 1
ATOM 1854 N N . ALA A 1 223 ? -3.686 41.531 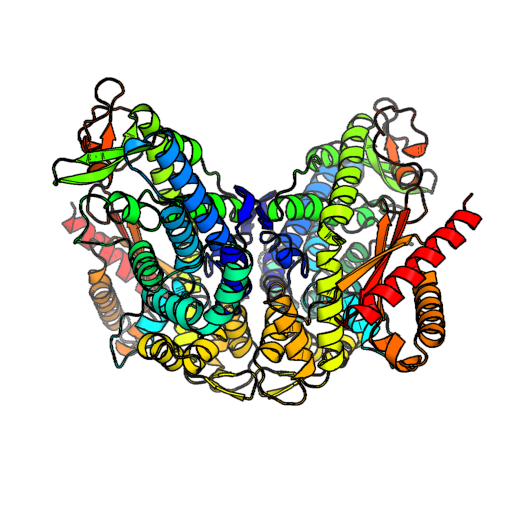1.089 1 92.19 223 ALA A N 1
ATOM 1855 C CA . ALA A 1 223 ? -5.141 41.625 1.164 1 92.19 223 ALA A CA 1
ATOM 1856 C C . ALA A 1 223 ? -5.559 42.719 2.131 1 92.19 223 ALA A C 1
ATOM 1858 O O . ALA A 1 223 ? -4.715 43.469 2.637 1 92.19 223 ALA A O 1
ATOM 1859 N N . GLU A 1 224 ? -6.859 42.844 2.311 1 88.94 224 GLU A N 1
ATOM 1860 C CA . GLU A 1 224 ? -7.434 43.906 3.111 1 88.94 224 GLU A CA 1
ATOM 1861 C C . GLU A 1 224 ? -7.051 43.781 4.582 1 88.94 224 GLU A C 1
ATOM 1863 O O . GLU A 1 224 ? -6.996 44.781 5.312 1 88.94 224 GLU A O 1
ATOM 1868 N N . ASP A 1 225 ? -6.727 42.594 5 1 87.75 225 ASP A N 1
ATOM 1869 C CA . ASP A 1 225 ? -6.363 42.344 6.395 1 87.75 225 ASP A CA 1
ATOM 1870 C C . ASP A 1 225 ? -4.91 42.75 6.652 1 87.75 225 ASP A C 1
ATOM 1872 O O . ASP A 1 225 ? -4.418 42.625 7.773 1 87.75 225 ASP A O 1
ATOM 1876 N N . GLY A 1 226 ? -4.207 43.156 5.633 1 89.88 226 GLY A N 1
ATOM 1877 C CA . GLY A 1 226 ? -2.848 43.656 5.762 1 89.88 226 GLY A CA 1
ATOM 1878 C C . GLY A 1 226 ? -1.795 42.594 5.586 1 89.88 226 GLY A C 1
ATOM 1879 O O . GLY A 1 226 ? -0.597 42.875 5.582 1 89.88 226 GLY A O 1
ATOM 1880 N N . LYS A 1 227 ? -2.234 41.406 5.367 1 93 227 LYS A N 1
ATOM 1881 C CA . LYS A 1 227 ? -1.295 40.312 5.23 1 93 227 LYS A CA 1
ATOM 1882 C C . LYS A 1 227 ? -1.131 39.906 3.768 1 93 227 LYS A C 1
ATOM 1884 O O . LYS A 1 227 ? -2.01 40.156 2.945 1 93 227 LYS A O 1
ATOM 1889 N N . GLN A 1 228 ? -0.003 39.312 3.461 1 95 228 GLN A N 1
ATOM 1890 C CA . GLN A 1 228 ? 0.215 38.75 2.135 1 95 228 GLN A CA 1
ATOM 1891 C C . GLN A 1 228 ? -0.343 37.344 2.041 1 95 228 GLN A C 1
ATOM 1893 O O . GLN A 1 228 ? 0.114 36.438 2.746 1 95 228 GLN A O 1
ATOM 1898 N N . HIS A 1 229 ? -1.305 37.188 1.223 1 95.62 229 HIS A N 1
ATOM 1899 C CA . HIS A 1 229 ? -1.944 35.906 1.024 1 95.62 229 HIS A CA 1
ATOM 1900 C C . HIS A 1 229 ? -1.622 35.312 -0.353 1 95.62 229 HIS A C 1
ATOM 1902 O O . HIS A 1 229 ? -1.348 36.062 -1.291 1 95.62 229 HIS A O 1
ATOM 1908 N N . ILE A 1 230 ? -1.63 34.031 -0.423 1 97.19 230 ILE A N 1
ATOM 1909 C CA . ILE A 1 230 ? -1.63 33.406 -1.733 1 97.19 230 ILE A CA 1
ATOM 1910 C C . ILE A 1 230 ? -3.02 33.5 -2.359 1 97.19 230 ILE A C 1
ATOM 1912 O O . ILE A 1 230 ? -4.004 33.031 -1.781 1 97.19 230 ILE A O 1
ATOM 1916 N N . CYS A 1 231 ? -3.092 34.125 -3.449 1 97.31 231 CYS A N 1
ATOM 1917 C CA . CYS A 1 231 ? -4.324 34.312 -4.207 1 97.31 231 CYS A CA 1
ATOM 1918 C C . CYS A 1 231 ? -4.262 33.594 -5.547 1 97.31 231 CYS A C 1
ATOM 1920 O O . CYS A 1 231 ? -3.182 33.219 -6.012 1 97.31 231 CYS A O 1
ATOM 1922 N N . PHE A 1 232 ? -5.402 33.312 -6.121 1 96.5 232 PHE A N 1
ATOM 1923 C CA . PHE A 1 232 ? -5.457 32.594 -7.383 1 96.5 232 PHE A CA 1
ATOM 1924 C C . PHE A 1 232 ? -6.211 33.375 -8.438 1 96.5 232 PHE A C 1
ATOM 1926 O O . PHE A 1 232 ? -7.082 34.188 -8.109 1 96.5 232 PHE A O 1
ATOM 1933 N N . ARG A 1 233 ? -5.871 33.156 -9.648 1 96 233 ARG A N 1
ATOM 1934 C CA . ARG A 1 233 ? -6.508 33.844 -10.773 1 96 233 ARG A CA 1
ATOM 1935 C C . ARG A 1 233 ? -7.953 33.375 -10.938 1 96 233 ARG A C 1
ATOM 1937 O O . ARG A 1 233 ? -8.281 32.219 -10.672 1 96 233 ARG A O 1
ATOM 1944 N N . ASP A 1 234 ? -8.773 34.188 -11.453 1 93 234 ASP A N 1
ATOM 1945 C CA . ASP A 1 234 ? -10.195 33.906 -11.656 1 93 234 ASP A CA 1
ATOM 1946 C C . ASP A 1 234 ? -10.383 32.719 -12.594 1 93 234 ASP A C 1
ATOM 1948 O O . ASP A 1 234 ? -11.328 31.938 -12.43 1 93 234 ASP A O 1
ATOM 1952 N N . LYS A 1 235 ? -9.562 32.438 -13.508 1 92.12 235 LYS A N 1
ATOM 1953 C CA . LYS A 1 235 ? -9.703 31.344 -14.453 1 92.12 235 LYS A CA 1
ATOM 1954 C C . LYS A 1 235 ? -9.508 30 -13.766 1 92.12 235 LYS A C 1
ATOM 1956 O O . LYS A 1 235 ? -9.844 28.953 -14.328 1 92.12 235 LYS A O 1
ATOM 1961 N N . ALA A 1 236 ? -8.93 30.016 -12.539 1 93 236 ALA A N 1
ATOM 1962 C CA . ALA A 1 236 ? -8.664 28.766 -11.812 1 93 236 ALA A CA 1
ATOM 1963 C C . ALA A 1 236 ? -9.844 28.391 -10.922 1 93 236 ALA A C 1
ATOM 1965 O O . ALA A 1 236 ? -9.82 27.344 -10.258 1 93 236 ALA A O 1
ATOM 1966 N N . ILE A 1 237 ? -10.891 29.156 -10.922 1 92.06 237 ILE A N 1
ATOM 1967 C CA . ILE A 1 237 ? -12.016 28.969 -10.008 1 92.06 237 ILE A CA 1
ATOM 1968 C C . ILE A 1 237 ? -12.641 27.594 -10.227 1 92.06 237 ILE A C 1
ATOM 1970 O O . ILE A 1 237 ? -13.016 26.922 -9.273 1 92.06 237 ILE A O 1
ATOM 1974 N N . HIS A 1 238 ? -12.703 27.156 -11.461 1 90.62 238 HIS A N 1
ATOM 1975 C CA . HIS A 1 238 ? -13.266 25.844 -11.742 1 90.62 238 HIS A CA 1
ATOM 1976 C C . HIS A 1 238 ? -12.422 24.734 -11.109 1 90.62 238 HIS A C 1
ATOM 1978 O O . HIS A 1 238 ? -12.961 23.75 -10.602 1 90.62 238 HIS A O 1
ATOM 1984 N N . ASN A 1 239 ? -11.211 24.859 -11.195 1 92.81 239 ASN A N 1
ATOM 1985 C CA . ASN A 1 239 ? -10.297 23.891 -10.602 1 92.81 239 ASN A CA 1
ATOM 1986 C C . ASN A 1 239 ? -10.43 23.859 -9.078 1 92.81 239 ASN A C 1
ATOM 1988 O O . ASN A 1 239 ? -10.305 22.797 -8.469 1 92.81 239 ASN A O 1
ATOM 1992 N N . ILE A 1 240 ? -10.609 25 -8.5 1 92.12 240 ILE A N 1
ATOM 1993 C CA . ILE A 1 240 ? -10.836 25.094 -7.062 1 92.12 240 ILE A CA 1
ATOM 1994 C C . ILE A 1 240 ? -12.133 24.375 -6.695 1 92.12 240 ILE A C 1
ATOM 1996 O O . ILE A 1 240 ? -12.18 23.641 -5.703 1 92.12 240 ILE A O 1
ATOM 2000 N N . SER A 1 241 ? -13.094 24.594 -7.488 1 89.12 241 SER A N 1
ATOM 2001 C CA . SER A 1 241 ? -14.359 23.891 -7.281 1 89.12 241 SER A CA 1
ATOM 2002 C C . SER A 1 241 ? -14.18 22.375 -7.352 1 89.12 241 SER A C 1
ATOM 2004 O O . SER A 1 241 ? -14.781 21.641 -6.57 1 89.12 241 SER A O 1
ATOM 2006 N N . ASP A 1 242 ? -13.391 21.938 -8.32 1 91.25 242 ASP A N 1
ATOM 2007 C CA . ASP A 1 242 ? -13.094 20.516 -8.461 1 91.25 242 ASP A CA 1
ATOM 2008 C C . ASP A 1 242 ? -12.391 19.969 -7.215 1 91.25 242 ASP A C 1
ATOM 2010 O O . ASP A 1 242 ? -12.609 18.828 -6.816 1 91.25 242 ASP A O 1
ATOM 2014 N N . MET A 1 243 ? -11.602 20.766 -6.676 1 92 243 MET A N 1
ATOM 2015 C CA . MET A 1 243 ? -10.883 20.359 -5.465 1 92 243 MET A CA 1
ATOM 2016 C C . MET A 1 243 ? -11.859 20.125 -4.312 1 92 243 MET A C 1
ATOM 2018 O O . MET A 1 243 ? -11.75 19.125 -3.604 1 92 243 MET A O 1
ATOM 2022 N N . PHE A 1 244 ? -12.734 21.047 -4.098 1 88.25 244 PHE A N 1
ATOM 2023 C CA . PHE A 1 244 ? -13.711 20.906 -3.021 1 88.25 244 PHE A CA 1
ATOM 2024 C C . PHE A 1 244 ? -14.609 19.703 -3.252 1 88.25 244 PHE A C 1
ATOM 2026 O O . PHE A 1 244 ? -14.984 19.016 -2.301 1 88.25 244 PHE A O 1
ATOM 2033 N N . LYS A 1 245 ? -14.945 19.484 -4.465 1 88.62 245 LYS A N 1
ATOM 2034 C CA . LYS A 1 245 ? -15.742 18.312 -4.797 1 88.62 245 LYS A CA 1
ATOM 2035 C C . LYS A 1 245 ? -14.984 17.016 -4.477 1 88.62 245 LYS A C 1
ATOM 2037 O O . LYS A 1 245 ? -15.547 16.078 -3.91 1 88.62 245 LYS A O 1
ATOM 2042 N N . THR A 1 246 ? -13.742 16.984 -4.898 1 92.69 246 THR A N 1
ATOM 2043 C CA . THR A 1 246 ? -12.898 15.828 -4.598 1 92.69 246 THR A CA 1
ATOM 2044 C C . THR A 1 246 ? -12.828 15.586 -3.094 1 92.69 246 THR A C 1
ATOM 2046 O O . THR A 1 246 ? -12.93 14.445 -2.641 1 92.69 246 THR A O 1
ATOM 2049 N N . ARG A 1 247 ? -12.664 16.625 -2.326 1 91.94 247 ARG A N 1
ATOM 2050 C CA . ARG A 1 247 ? -12.641 16.516 -0.87 1 91.94 247 ARG A CA 1
ATOM 2051 C C . ARG A 1 247 ? -13.945 15.922 -0.349 1 91.94 247 ARG A C 1
ATOM 2053 O O . ARG A 1 247 ? -13.93 15.008 0.481 1 91.94 247 ARG A O 1
ATOM 2060 N N . SER A 1 248 ? -14.969 16.453 -0.823 1 88.19 248 SER A N 1
ATOM 2061 C CA . SER A 1 248 ? -16.281 15.992 -0.39 1 88.19 248 SER A CA 1
ATOM 2062 C C . SER A 1 248 ? -16.484 14.516 -0.73 1 88.19 248 SER A C 1
ATOM 2064 O O . SER A 1 248 ? -16.984 13.75 0.09 1 88.19 248 SER A O 1
ATOM 2066 N N . ASP A 1 249 ? -16.109 14.156 -1.906 1 91.38 249 ASP A N 1
ATOM 2067 C CA . ASP A 1 249 ? -16.25 12.766 -2.35 1 91.38 249 ASP A CA 1
ATOM 2068 C C . ASP A 1 249 ? -15.406 11.828 -1.486 1 91.38 249 ASP A C 1
ATOM 2070 O O . ASP A 1 249 ? -15.875 10.758 -1.087 1 91.38 249 ASP A O 1
ATOM 2074 N N . LEU A 1 250 ? -14.242 12.211 -1.219 1 95.19 250 LEU A N 1
ATOM 2075 C CA . LEU A 1 250 ? -13.352 11.383 -0.411 1 95.19 250 LEU A CA 1
ATOM 2076 C C . LEU A 1 250 ? -13.883 11.242 1.011 1 95.19 250 LEU A C 1
ATOM 2078 O O . LEU A 1 250 ? -13.859 10.141 1.576 1 95.19 250 LEU A O 1
ATOM 2082 N N . HIS A 1 251 ? -14.352 12.266 1.594 1 93.31 251 HIS A N 1
ATOM 2083 C CA . HIS A 1 251 ? -14.859 12.203 2.959 1 93.31 251 HIS A CA 1
ATOM 2084 C C . HIS A 1 251 ? -16.125 11.359 3.033 1 93.31 251 HIS A C 1
ATOM 2086 O O . HIS A 1 251 ? -16.297 10.562 3.963 1 93.31 251 HIS A O 1
ATOM 2092 N N . THR A 1 252 ? -16.938 11.484 2.041 1 92 252 THR A N 1
ATOM 2093 C CA . THR A 1 252 ? -18.219 10.781 2.061 1 92 252 THR A CA 1
ATOM 2094 C C . THR A 1 252 ? -18.047 9.312 1.685 1 92 252 THR A C 1
ATOM 2096 O O . THR A 1 252 ? -18.547 8.43 2.377 1 92 252 THR A O 1
ATOM 2099 N N . ALA A 1 253 ? -17.297 9.094 0.679 1 93.62 253 ALA A N 1
ATOM 2100 C CA . ALA A 1 253 ? -17.25 7.75 0.111 1 93.62 253 ALA A CA 1
ATOM 2101 C C . ALA A 1 253 ? -16.125 6.93 0.734 1 93.62 253 ALA A C 1
ATOM 2103 O O . ALA A 1 253 ? -16.219 5.703 0.798 1 93.62 253 ALA A O 1
ATOM 2104 N N . VAL A 1 254 ? -15.102 7.605 1.241 1 96.31 254 VAL A N 1
ATOM 2105 C CA . VAL A 1 254 ? -13.906 6.848 1.601 1 96.31 254 VAL A CA 1
ATOM 2106 C C . VAL A 1 254 ? -13.633 7.004 3.094 1 96.31 254 VAL A C 1
ATOM 2108 O O . VAL A 1 254 ? -13.898 6.09 3.879 1 96.31 254 VAL A O 1
ATOM 2111 N N . TYR A 1 255 ? -13.32 8.219 3.555 1 96.31 255 TYR A N 1
ATOM 2112 C CA . TYR A 1 255 ? -12.828 8.43 4.91 1 96.31 255 TYR A CA 1
ATOM 2113 C C . TYR A 1 255 ? -13.898 8.109 5.941 1 96.31 255 TYR A C 1
ATOM 2115 O O . TYR A 1 255 ? -13.609 7.531 6.988 1 96.31 255 TYR A O 1
ATOM 2123 N N . GLN A 1 256 ? -15.094 8.484 5.641 1 95.44 256 GLN A N 1
ATOM 2124 C CA . GLN A 1 256 ? -16.156 8.359 6.625 1 95.44 256 GLN A CA 1
ATOM 2125 C C . GLN A 1 256 ? -17.234 7.391 6.141 1 95.44 256 GLN A C 1
ATOM 2127 O O . GLN A 1 256 ? -18.406 7.512 6.523 1 95.44 256 GLN A O 1
ATOM 2132 N N . HIS A 1 257 ? -16.844 6.535 5.184 1 95.31 257 HIS A N 1
ATOM 2133 C CA . HIS A 1 257 ? -17.719 5.426 4.82 1 95.31 257 HIS A CA 1
ATOM 2134 C C . HIS A 1 257 ? -18.188 4.664 6.059 1 95.31 257 HIS A C 1
ATOM 2136 O O . HIS A 1 257 ? -17.406 4.434 6.98 1 95.31 257 HIS A O 1
ATOM 2142 N N . LYS A 1 258 ? -19.438 4.273 6.09 1 95.75 258 LYS A N 1
ATOM 2143 C CA . LYS A 1 258 ? -20.047 3.664 7.266 1 95.75 258 LYS A CA 1
ATOM 2144 C C . LYS A 1 258 ? -19.25 2.451 7.738 1 95.75 258 LYS A C 1
ATOM 2146 O O . LYS A 1 258 ? -19.016 2.283 8.938 1 95.75 258 LYS A O 1
ATOM 2151 N N . LYS A 1 259 ? -18.859 1.599 6.812 1 94.94 259 LYS A N 1
ATOM 2152 C CA . LYS A 1 259 ? -18.141 0.386 7.184 1 94.94 259 LYS A CA 1
ATOM 2153 C C . LYS A 1 259 ? -16.766 0.721 7.758 1 94.94 259 LYS A C 1
ATOM 2155 O O . LYS A 1 259 ? -16.266 0.022 8.641 1 94.94 259 LYS A O 1
ATOM 2160 N N . VAL A 1 260 ? -16.109 1.753 7.266 1 96.31 260 VAL A N 1
ATOM 2161 C CA . VAL A 1 260 ? -14.82 2.191 7.793 1 96.31 260 VAL A CA 1
ATOM 2162 C C . VAL A 1 260 ? -14.992 2.66 9.242 1 96.31 260 VAL A C 1
ATOM 2164 O O . VAL A 1 260 ? -14.203 2.293 10.109 1 96.31 260 VAL A O 1
ATOM 2167 N N . LEU A 1 261 ? -16.047 3.408 9.461 1 96.62 261 LEU A N 1
ATOM 2168 C CA . LEU A 1 261 ? -16.297 3.926 10.805 1 96.62 261 LEU A CA 1
ATOM 2169 C C . LEU A 1 261 ? -16.594 2.791 11.781 1 96.62 261 LEU A C 1
ATOM 2171 O O . LEU A 1 261 ? -16.188 2.854 12.945 1 96.62 261 LEU A O 1
ATOM 2175 N N . ILE A 1 262 ? -17.266 1.772 11.312 1 96.31 262 ILE A N 1
ATOM 2176 C CA . ILE A 1 262 ? -17.562 0.618 12.156 1 96.31 262 ILE A CA 1
ATOM 2177 C C . ILE A 1 262 ? -16.266 -0.102 12.523 1 96.31 262 ILE A C 1
ATOM 2179 O O . ILE A 1 262 ? -16.031 -0.414 13.688 1 96.31 262 ILE A O 1
ATOM 2183 N N . VAL A 1 263 ? -15.43 -0.356 11.547 1 95.88 263 VAL A N 1
ATOM 2184 C CA . VAL A 1 263 ? -14.156 -1.031 11.781 1 95.88 263 VAL A CA 1
ATOM 2185 C C . VAL A 1 263 ? -13.297 -0.204 12.734 1 95.88 263 VAL A C 1
ATOM 2187 O O . VAL A 1 263 ? -12.695 -0.746 13.664 1 95.88 263 VAL A O 1
ATOM 2190 N N . GLU A 1 264 ? -13.273 1.083 12.492 1 96.25 264 GLU A N 1
ATOM 2191 C CA . GLU A 1 264 ? -12.508 1.972 13.359 1 96.25 264 GLU A CA 1
ATOM 2192 C C . GLU A 1 264 ? -13 1.897 14.797 1 96.25 264 GLU A C 1
ATOM 2194 O O . GLU A 1 264 ? -12.195 1.881 15.734 1 96.25 264 GLU A O 1
ATOM 2199 N N . ARG A 1 265 ? -14.266 1.895 14.945 1 95.69 265 ARG A N 1
ATOM 2200 C CA . ARG A 1 265 ? -14.82 1.812 16.297 1 95.69 265 ARG A CA 1
ATOM 2201 C C . ARG A 1 265 ? -14.445 0.492 16.953 1 95.69 265 ARG A C 1
ATOM 2203 O O . ARG A 1 265 ? -14.07 0.47 18.141 1 95.69 265 ARG A O 1
ATOM 2210 N N . MET A 1 266 ? -14.602 -0.578 16.234 1 95.38 266 MET A N 1
ATOM 2211 C CA . MET A 1 266 ? -14.266 -1.894 16.781 1 95.38 266 MET A CA 1
ATOM 2212 C C . MET A 1 266 ? -12.789 -1.97 17.156 1 95.38 266 MET A C 1
ATOM 2214 O O . MET A 1 266 ? -12.445 -2.494 18.219 1 95.38 266 MET A O 1
ATOM 2218 N N . MET A 1 267 ? -11.945 -1.415 16.359 1 95.44 267 MET A N 1
ATOM 2219 C CA . MET A 1 267 ? -10.516 -1.402 16.641 1 95.44 267 MET A CA 1
ATOM 2220 C C . MET A 1 267 ? -10.203 -0.519 17.844 1 95.44 267 MET A C 1
ATOM 2222 O O . MET A 1 267 ? -9.336 -0.845 18.656 1 95.44 267 MET A O 1
ATOM 2226 N N . THR A 1 268 ? -10.906 0.615 17.906 1 95.38 268 THR A N 1
ATOM 2227 C CA . THR A 1 268 ? -10.75 1.483 19.078 1 95.38 268 THR A CA 1
ATOM 2228 C C . THR A 1 268 ? -11.102 0.739 20.359 1 95.38 268 THR A C 1
ATOM 2230 O O . THR A 1 268 ? -10.352 0.782 21.328 1 95.38 268 THR A O 1
ATOM 2233 N N . ASP A 1 269 ? -12.242 0.047 20.328 1 95.06 269 ASP A N 1
ATOM 2234 C CA . ASP A 1 269 ? -12.664 -0.711 21.5 1 95.06 269 ASP A CA 1
ATOM 2235 C C . ASP A 1 269 ? -11.648 -1.79 21.844 1 95.06 269 ASP A C 1
ATOM 2237 O O . ASP A 1 269 ? -11.336 -2 23.031 1 95.06 269 ASP A O 1
ATOM 2241 N N . ALA A 1 270 ? -11.125 -2.438 20.844 1 95.38 270 ALA A N 1
ATOM 2242 C CA . ALA A 1 270 ? -10.133 -3.482 21.062 1 95.38 270 ALA A CA 1
ATOM 2243 C C . ALA A 1 270 ? -8.883 -2.914 21.719 1 95.38 270 ALA A C 1
ATOM 2245 O O . ALA A 1 270 ? -8.359 -3.494 22.688 1 95.38 270 ALA A O 1
ATOM 2246 N N . LEU A 1 271 ? -8.406 -1.8 21.297 1 95.38 271 LEU A N 1
ATOM 2247 C CA . LEU A 1 271 ? -7.172 -1.213 21.812 1 95.38 271 LEU A CA 1
ATOM 2248 C C . LEU A 1 271 ? -7.387 -0.651 23.219 1 95.38 271 LEU A C 1
ATOM 2250 O O . LEU A 1 271 ? -6.473 -0.686 24.047 1 95.38 271 LEU A O 1
ATOM 2254 N N . VAL A 1 272 ? -8.555 -0.102 23.422 1 95 272 VAL A N 1
ATOM 2255 C CA . VAL A 1 272 ? -8.852 0.441 24.75 1 95 272 VAL A CA 1
ATOM 2256 C C . VAL A 1 272 ? -8.812 -0.677 25.781 1 95 272 VAL A C 1
ATOM 2258 O O . VAL A 1 272 ? -8.383 -0.459 26.922 1 95 272 VAL A O 1
ATOM 2261 N N . MET A 1 273 ? -9.172 -1.859 25.406 1 94.56 273 MET A N 1
ATOM 2262 C CA . MET A 1 273 ? -9.172 -3 26.312 1 94.56 273 MET A CA 1
ATOM 2263 C C . MET A 1 273 ? -7.766 -3.566 26.484 1 94.56 273 MET A C 1
ATOM 2265 O O . MET A 1 273 ? -7.477 -4.242 27.469 1 94.56 273 MET A O 1
ATOM 2269 N N . ALA A 1 274 ? -6.793 -3.168 25.547 1 95.19 274 ALA A N 1
ATOM 2270 C CA . ALA A 1 274 ? -5.523 -3.893 25.531 1 95.19 274 ALA A CA 1
ATOM 2271 C C . ALA A 1 274 ? -4.348 -2.938 25.703 1 95.19 274 ALA A C 1
ATOM 2273 O O . ALA A 1 274 ? -3.201 -3.375 25.844 1 95.19 274 ALA A O 1
ATOM 2274 N N . PHE A 1 275 ? -4.512 -1.616 25.766 1 93.69 275 PHE A N 1
ATOM 2275 C CA . PHE A 1 275 ? -3.475 -0.612 25.562 1 93.69 275 PHE A CA 1
ATOM 2276 C C . PHE A 1 275 ? -2.426 -0.687 26.656 1 93.69 275 PHE A C 1
ATOM 2278 O O . PHE A 1 275 ? -1.305 -0.204 26.484 1 93.69 275 PHE A O 1
ATOM 2285 N N . ASP A 1 276 ? -2.736 -1.285 27.781 1 93.25 276 ASP A N 1
ATOM 2286 C CA . ASP A 1 276 ? -1.79 -1.357 28.891 1 93.25 276 ASP A CA 1
ATOM 2287 C C . ASP A 1 276 ? -1.34 -2.795 29.141 1 93.25 276 ASP A C 1
ATOM 2289 O O . ASP A 1 276 ? -0.756 -3.1 30.188 1 93.25 276 ASP A O 1
ATOM 2293 N N . LYS A 1 277 ? -1.589 -3.674 28.188 1 92 277 LYS A N 1
ATOM 2294 C CA . LYS A 1 277 ? -1.343 -5.098 28.406 1 92 277 LYS A CA 1
ATOM 2295 C C . LYS A 1 277 ? -0.361 -5.648 27.375 1 92 277 LYS A C 1
ATOM 2297 O O . LYS A 1 277 ? -0.058 -6.844 27.375 1 92 277 LYS A O 1
ATOM 2302 N N . LEU A 1 278 ? 0.162 -4.871 26.516 1 89.56 278 LEU A N 1
ATOM 2303 C CA . LEU A 1 278 ? 0.985 -5.359 25.406 1 89.56 278 LEU A CA 1
ATOM 2304 C C . LEU A 1 278 ? 2.451 -5.445 25.828 1 89.56 278 LEU A C 1
ATOM 2306 O O . LEU A 1 278 ? 2.861 -4.816 26.797 1 89.56 278 LEU A O 1
ATOM 2310 N N . SER A 1 279 ? 3.123 -6.32 25.094 1 83.56 279 SER A N 1
ATOM 2311 C CA . SER A 1 279 ? 4.555 -6.469 25.328 1 83.56 279 SER A CA 1
ATOM 2312 C C . SER A 1 279 ? 5.359 -6.043 24.094 1 83.56 279 SER A C 1
ATOM 2314 O O . SER A 1 279 ? 4.953 -6.297 22.969 1 83.56 279 SER A O 1
ATOM 2316 N N . GLY A 1 280 ? 6.461 -5.438 24.406 1 79.44 280 GLY A N 1
ATOM 2317 C CA . GLY A 1 280 ? 7.363 -5.039 23.344 1 79.44 280 GLY A CA 1
ATOM 2318 C C . GLY A 1 280 ? 8.18 -6.195 22.781 1 79.44 280 GLY A C 1
ATOM 2319 O O . GLY A 1 280 ? 7.949 -7.352 23.141 1 79.44 280 GLY A O 1
ATOM 2320 N N . PRO A 1 281 ? 9.062 -5.938 21.812 1 78 281 PRO A N 1
ATOM 2321 C CA . PRO A 1 281 ? 9.852 -6.969 21.141 1 78 281 PRO A CA 1
ATOM 2322 C C . PRO A 1 281 ? 10.727 -7.77 22.109 1 78 281 PRO A C 1
ATOM 2324 O O . PRO A 1 281 ? 11.008 -8.945 21.859 1 78 281 PRO A O 1
ATOM 2327 N N . ASP A 1 282 ? 11.156 -7.109 23.203 1 81.94 282 ASP A N 1
ATOM 2328 C CA . ASP A 1 282 ? 12.031 -7.789 24.156 1 81.94 282 ASP A CA 1
ATOM 2329 C C . ASP A 1 282 ? 11.258 -8.219 25.391 1 81.94 282 ASP A C 1
ATOM 2331 O O . ASP A 1 282 ? 11.859 -8.508 26.438 1 81.94 282 ASP A O 1
ATOM 2335 N N . GLY A 1 283 ? 9.953 -8.109 25.312 1 79.5 283 GLY A N 1
ATOM 2336 C CA . GLY A 1 283 ? 9.125 -8.578 26.422 1 79.5 283 GLY A CA 1
ATOM 2337 C C . GLY A 1 283 ? 8.75 -7.484 27.406 1 79.5 283 GLY A C 1
ATOM 2338 O O . GLY A 1 283 ? 8.008 -7.727 28.359 1 79.5 283 GLY A O 1
ATOM 2339 N N . ASP A 1 284 ? 9.227 -6.336 27.188 1 83.38 284 ASP A N 1
ATOM 2340 C CA . ASP A 1 284 ? 8.883 -5.227 28.078 1 83.38 284 ASP A CA 1
ATOM 2341 C C . ASP A 1 284 ? 7.418 -4.832 27.922 1 83.38 284 ASP A C 1
ATOM 2343 O O . ASP A 1 284 ? 6.859 -4.902 26.828 1 83.38 284 ASP A O 1
ATOM 2347 N N . LYS A 1 285 ? 6.918 -4.441 29.047 1 86 285 LYS A N 1
ATOM 2348 C CA . LYS A 1 285 ? 5.527 -4.008 29.016 1 86 285 LYS A CA 1
ATOM 2349 C C . LYS A 1 285 ? 5.383 -2.686 28.266 1 86 285 LYS A C 1
ATOM 2351 O O . LYS A 1 285 ? 6.188 -1.77 28.453 1 86 285 LYS A O 1
ATOM 2356 N N . MET A 1 286 ? 4.391 -2.643 27.484 1 89.12 286 MET A N 1
ATOM 2357 C CA . MET A 1 286 ? 4.129 -1.437 26.703 1 89.12 286 MET A CA 1
ATOM 2358 C C . MET A 1 286 ? 2.742 -0.882 27 1 89.12 286 MET A C 1
ATOM 2360 O O . MET A 1 286 ? 1.74 -1.578 26.828 1 89.12 286 MET A O 1
ATOM 2364 N N . ASN A 1 287 ? 2.729 0.267 27.594 1 93.38 287 ASN A N 1
ATOM 2365 C CA . ASN A 1 287 ? 1.5 1.045 27.703 1 93.38 287 ASN A CA 1
ATOM 2366 C C . ASN A 1 287 ? 1.388 2.084 26.594 1 93.38 287 ASN A C 1
ATOM 2368 O O . ASN A 1 287 ? 2.07 3.109 26.625 1 93.38 287 ASN A O 1
ATOM 2372 N N . LEU A 1 288 ? 0.521 1.846 25.703 1 93.62 288 LEU A N 1
ATOM 2373 C CA . LEU A 1 288 ? 0.438 2.639 24.484 1 93.62 288 LEU A CA 1
ATOM 2374 C C . LEU A 1 288 ? 0.185 4.109 24.797 1 93.62 288 LEU A C 1
ATOM 2376 O O . LEU A 1 288 ? 0.744 4.996 24.156 1 93.62 288 LEU A O 1
ATOM 2380 N N . VAL A 1 289 ? -0.647 4.414 25.75 1 93.69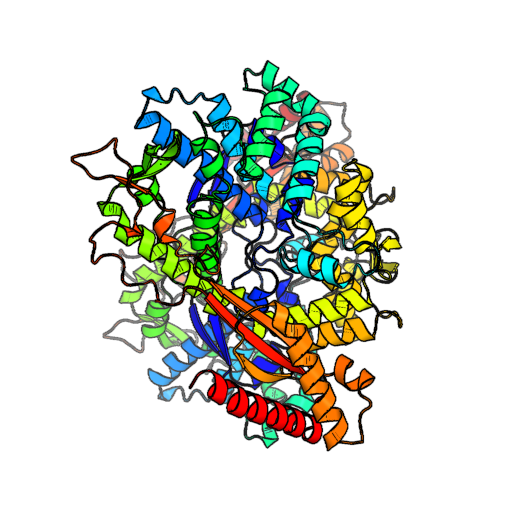 289 VAL A N 1
ATOM 2381 C CA . VAL A 1 289 ? -1.005 5.781 26.125 1 93.69 289 VAL A CA 1
ATOM 2382 C C . VAL A 1 289 ? 0.194 6.473 26.766 1 93.69 289 VAL A C 1
ATOM 2384 O O . VAL A 1 289 ? 0.543 7.594 26.391 1 93.69 289 VAL A O 1
ATOM 2387 N N . GLU A 1 290 ? 0.848 5.77 27.625 1 92.69 290 GLU A N 1
ATOM 2388 C CA . GLU A 1 290 ? 1.994 6.34 28.328 1 92.69 290 GLU A CA 1
ATOM 2389 C C . GLU A 1 290 ? 3.152 6.602 27.375 1 92.69 290 GLU A C 1
ATOM 2391 O O . GLU A 1 290 ? 3.83 7.625 27.469 1 92.69 290 GLU A O 1
ATOM 2396 N N . ILE A 1 291 ? 3.375 5.684 26.531 1 93.19 291 ILE A N 1
ATOM 2397 C CA . ILE A 1 291 ? 4.445 5.828 25.547 1 93.19 291 ILE A CA 1
ATOM 2398 C C . ILE A 1 291 ? 4.188 7.059 24.672 1 93.19 291 ILE A C 1
ATOM 2400 O O . ILE A 1 291 ? 5.098 7.852 24.422 1 93.19 291 ILE A O 1
ATOM 2404 N N . THR A 1 292 ? 2.965 7.246 24.25 1 93.5 292 THR A N 1
ATOM 2405 C CA . THR A 1 292 ? 2.598 8.367 23.391 1 93.5 292 THR A CA 1
ATOM 2406 C C . THR A 1 292 ? 2.732 9.688 24.141 1 93.5 292 THR A C 1
ATOM 2408 O O . THR A 1 292 ? 3.289 10.656 23.625 1 93.5 292 THR A O 1
ATOM 2411 N N . LYS A 1 293 ? 2.283 9.734 25.344 1 91.81 293 LYS A N 1
ATOM 2412 C CA . LYS A 1 293 ? 2.361 10.945 26.172 1 91.81 293 LYS A CA 1
ATOM 2413 C C . LYS A 1 293 ? 3.812 11.32 26.453 1 91.81 293 LYS A C 1
ATOM 2415 O O . LYS A 1 293 ? 4.168 12.5 26.422 1 91.81 293 LYS A O 1
ATOM 2420 N N . ALA A 1 294 ? 4.59 10.305 26.734 1 92.5 294 ALA A N 1
ATOM 2421 C CA . ALA A 1 294 ? 6.004 10.539 27.016 1 92.5 294 ALA A CA 1
ATOM 2422 C C . ALA A 1 294 ? 6.711 11.133 25.797 1 92.5 294 ALA A C 1
ATOM 2424 O O . ALA A 1 294 ? 7.578 12 25.938 1 92.5 294 ALA A O 1
ATOM 2425 N N . ALA A 1 295 ? 6.363 10.664 24.656 1 92.81 295 ALA A N 1
ATOM 2426 C CA . ALA A 1 295 ? 6.973 11.172 23.422 1 92.81 295 ALA A CA 1
ATOM 2427 C C . ALA A 1 295 ? 6.613 12.633 23.203 1 92.81 295 ALA A C 1
ATOM 2429 O O . ALA A 1 295 ? 7.449 13.422 22.75 1 92.81 295 ALA A O 1
ATOM 2430 N N . VAL A 1 296 ? 5.418 13.031 23.516 1 89.38 296 VAL A N 1
ATOM 2431 C CA . VAL A 1 296 ? 4.941 14.398 23.312 1 89.38 296 VAL A CA 1
ATOM 2432 C C . VAL A 1 296 ? 5.566 15.32 24.344 1 89.38 296 VAL A C 1
ATOM 2434 O O . VAL A 1 296 ? 5.957 16.453 24.031 1 89.38 296 VAL A O 1
ATOM 2437 N N . LYS A 1 297 ? 5.676 14.906 25.531 1 85.56 297 LYS A N 1
ATOM 2438 C CA . LYS A 1 297 ? 6.121 15.742 26.641 1 85.56 297 LYS A CA 1
ATOM 2439 C C . LYS A 1 297 ? 7.641 15.891 26.641 1 85.56 297 LYS A C 1
ATOM 2441 O O . LYS A 1 297 ? 8.156 16.984 26.859 1 85.56 297 LYS A O 1
ATOM 2446 N N . ASP A 1 298 ? 8.328 14.773 26.594 1 76.56 298 ASP A N 1
ATOM 2447 C CA . ASP A 1 298 ? 9.773 14.75 26.781 1 76.56 298 ASP A CA 1
ATOM 2448 C C . ASP A 1 298 ? 10.508 14.977 25.453 1 76.56 298 ASP A C 1
ATOM 2450 O O . ASP A 1 298 ? 11.469 15.75 25.391 1 76.56 298 ASP A O 1
ATOM 2454 N N . GLY A 1 299 ? 10.102 14.477 24.438 1 73.75 299 GLY A N 1
ATOM 2455 C CA . GLY A 1 299 ? 10.703 14.555 23.125 1 73.75 299 GLY A CA 1
ATOM 2456 C C . GLY A 1 299 ? 12.133 14.047 23.078 1 73.75 299 GLY A C 1
ATOM 2457 O O . GLY A 1 299 ? 12.883 14.367 22.156 1 73.75 299 GLY A O 1
ATOM 2458 N N . GLY A 1 300 ? 12.594 13.375 24.125 1 82.25 300 GLY A N 1
ATOM 2459 C CA . GLY A 1 300 ? 13.945 12.828 24.156 1 82.25 300 GLY A CA 1
ATOM 2460 C C . GLY A 1 300 ? 14.094 11.547 23.359 1 82.25 300 GLY A C 1
ATOM 2461 O O . GLY A 1 300 ? 13.094 10.984 22.891 1 82.25 300 GLY A O 1
ATOM 2462 N N . TYR A 1 301 ? 15.289 11.141 23.156 1 84.69 301 TYR A N 1
ATOM 2463 C CA . TYR A 1 301 ? 15.625 10.016 22.297 1 84.69 301 TYR A CA 1
ATOM 2464 C C . TYR A 1 301 ? 14.891 8.75 22.734 1 84.69 301 TYR A C 1
ATOM 2466 O O . TYR A 1 301 ? 14.234 8.094 21.922 1 84.69 301 TYR A O 1
ATOM 2474 N N . GLU A 1 302 ? 14.961 8.469 23.984 1 87.88 302 GLU A N 1
ATOM 2475 C CA . GLU A 1 302 ? 14.383 7.223 24.484 1 87.88 302 GLU A CA 1
ATOM 2476 C C . GLU A 1 302 ? 12.875 7.191 24.266 1 87.88 302 GLU A C 1
ATOM 2478 O O . GLU A 1 302 ? 12.312 6.16 23.891 1 87.88 302 GLU A O 1
ATOM 2483 N N . ALA A 1 303 ? 12.242 8.336 24.609 1 91.75 303 ALA A N 1
ATOM 2484 C CA . ALA A 1 303 ? 10.789 8.414 24.438 1 91.75 303 ALA A CA 1
ATOM 2485 C C . ALA A 1 303 ? 10.398 8.281 22.969 1 91.75 303 ALA A C 1
ATOM 2487 O O . ALA A 1 303 ? 9.43 7.598 22.641 1 91.75 303 ALA A O 1
ATOM 2488 N N . LEU A 1 304 ? 11.188 8.898 22.109 1 92.5 304 LEU A N 1
ATOM 2489 C CA . LEU A 1 304 ? 10.891 8.867 20.688 1 92.5 304 LEU A CA 1
ATOM 2490 C C . LEU A 1 304 ? 11.18 7.492 20.094 1 92.5 304 LEU A C 1
ATOM 2492 O O . LEU A 1 304 ? 10.453 7.023 19.219 1 92.5 304 LEU A O 1
ATOM 2496 N N . GLU A 1 305 ? 12.188 6.895 20.547 1 89.31 305 GLU A N 1
ATOM 2497 C CA . GLU A 1 305 ? 12.516 5.543 20.109 1 89.31 305 GLU A CA 1
ATOM 2498 C C . GLU A 1 305 ? 11.414 4.555 20.469 1 89.31 305 GLU A C 1
ATOM 2500 O O . GLU A 1 305 ? 11.055 3.686 19.672 1 89.31 305 GLU A O 1
ATOM 2505 N N . LYS A 1 306 ? 10.938 4.68 21.688 1 90.94 306 LYS A N 1
ATOM 2506 C CA . LYS A 1 306 ? 9.844 3.811 22.125 1 90.94 306 LYS A CA 1
ATOM 2507 C C . LYS A 1 306 ? 8.586 4.051 21.297 1 90.94 306 LYS A C 1
ATOM 2509 O O . LYS A 1 306 ? 7.891 3.104 20.938 1 90.94 306 LYS A O 1
ATOM 2514 N N . TYR A 1 307 ? 8.297 5.316 21.078 1 93.31 307 TYR A N 1
ATOM 2515 C CA . TYR A 1 307 ? 7.125 5.645 20.281 1 93.31 307 TYR A CA 1
ATOM 2516 C C . TYR A 1 307 ? 7.266 5.109 18.859 1 93.31 307 TYR A C 1
ATOM 2518 O O . TYR A 1 307 ? 6.285 4.672 18.25 1 93.31 307 TYR A O 1
ATOM 2526 N N . ALA A 1 308 ? 8.492 5.125 18.375 1 90.88 308 ALA A N 1
ATOM 2527 C CA . ALA A 1 308 ? 8.766 4.73 17 1 90.88 308 ALA A CA 1
ATOM 2528 C C . ALA A 1 308 ? 8.492 3.242 16.781 1 90.88 308 ALA A C 1
ATOM 2530 O O . ALA A 1 308 ? 8.32 2.789 15.656 1 90.88 308 ALA A O 1
ATOM 2531 N N . ILE A 1 309 ? 8.375 2.5 17.859 1 89 309 ILE A N 1
ATOM 2532 C CA . ILE A 1 309 ? 8.086 1.07 17.781 1 89 309 ILE A CA 1
ATOM 2533 C C . ILE A 1 309 ? 6.625 0.855 17.422 1 89 309 ILE A C 1
ATOM 2535 O O . ILE A 1 309 ? 6.262 -0.192 16.875 1 89 309 ILE A O 1
ATOM 2539 N N . LEU A 1 310 ? 5.824 1.839 17.75 1 91.19 310 LEU A N 1
ATOM 2540 C CA . LEU A 1 310 ? 4.387 1.709 17.531 1 91.19 310 LEU A CA 1
ATOM 2541 C C . LEU A 1 310 ? 4.035 1.931 16.062 1 91.19 310 LEU A C 1
ATOM 2543 O O . LEU A 1 310 ? 3.955 3.072 15.609 1 91.19 310 LEU A O 1
ATOM 2547 N N . ILE A 1 311 ? 3.816 0.84 15.336 1 91.88 311 ILE A N 1
ATOM 2548 C CA . ILE A 1 311 ? 3.416 0.892 13.938 1 91.88 311 ILE A CA 1
ATOM 2549 C C . ILE A 1 311 ? 2.164 0.045 13.727 1 91.88 311 ILE A C 1
ATOM 2551 O O . ILE A 1 311 ? 1.752 -0.7 14.617 1 91.88 311 ILE A O 1
ATOM 2555 N N . ASP A 1 312 ? 1.535 0.082 12.586 1 92.5 312 ASP A N 1
ATOM 2556 C CA . ASP A 1 312 ? 0.221 -0.484 12.289 1 92.5 312 ASP A CA 1
ATOM 2557 C C . ASP A 1 312 ? 0.196 -1.985 12.57 1 92.5 312 ASP A C 1
ATOM 2559 O O . ASP A 1 312 ? -0.585 -2.455 13.398 1 92.5 312 ASP A O 1
ATOM 2563 N N . SER A 1 313 ? 1.058 -2.688 11.914 1 82.5 313 SER A N 1
ATOM 2564 C CA . SER A 1 313 ? 0.971 -4.145 11.875 1 82.5 313 SER A CA 1
ATOM 2565 C C . SER A 1 313 ? 1.311 -4.754 13.234 1 82.5 313 SER A C 1
ATOM 2567 O O . SER A 1 313 ? 0.8 -5.82 13.586 1 82.5 313 SER A O 1
ATOM 2569 N N . VAL A 1 314 ? 2.111 -4.059 13.984 1 78.69 314 VAL A N 1
ATOM 2570 C CA . VAL A 1 314 ? 2.582 -4.617 15.25 1 78.69 314 VAL A CA 1
ATOM 2571 C C . VAL A 1 314 ? 1.432 -4.668 16.25 1 78.69 314 VAL A C 1
ATOM 2573 O O . VAL A 1 314 ? 1.29 -5.645 17 1 78.69 314 VAL A O 1
ATOM 2576 N N . LEU A 1 315 ? 0.573 -3.672 16.172 1 79.31 315 LEU A N 1
ATOM 2577 C CA . LEU A 1 315 ? -0.563 -3.652 17.078 1 79.31 315 LEU A CA 1
ATOM 2578 C C . LEU A 1 315 ? -1.512 -4.812 16.797 1 79.31 315 LEU A C 1
ATOM 2580 O O . LEU A 1 315 ? -1.936 -5.516 17.719 1 79.31 315 LEU A O 1
ATOM 2584 N N . PHE A 1 316 ? -1.663 -5 15.562 1 80.12 316 PHE A N 1
ATOM 2585 C CA . PHE A 1 316 ? -2.535 -6.086 15.133 1 80.12 316 PHE A CA 1
ATOM 2586 C C . PHE A 1 316 ? -1.914 -7.441 15.453 1 80.12 316 PHE A C 1
ATOM 2588 O O . PHE A 1 316 ? -2.59 -8.328 15.977 1 80.12 316 PHE A O 1
ATOM 2595 N N . TYR A 1 317 ? -0.657 -7.512 15.305 1 81.56 317 TYR A N 1
ATOM 2596 C CA . TYR A 1 317 ? 0.104 -8.734 15.523 1 81.56 317 TYR A CA 1
ATOM 2597 C C . TYR A 1 317 ? 0.1 -9.125 17 1 81.56 317 TYR A C 1
ATOM 2599 O O . TYR A 1 317 ? -0.147 -10.281 17.344 1 81.56 317 TYR A O 1
ATOM 2607 N N . GLU A 1 318 ? 0.332 -8.172 17.828 1 85.5 318 GLU A N 1
ATOM 2608 C CA . GLU A 1 318 ? 0.473 -8.438 19.25 1 85.5 318 GLU A CA 1
ATOM 2609 C C . GLU A 1 318 ? -0.848 -8.898 19.859 1 85.5 318 GLU A C 1
ATOM 2611 O O . GLU A 1 318 ? -0.863 -9.766 20.75 1 85.5 318 GLU A O 1
ATOM 2616 N N . ILE A 1 319 ? -1.902 -8.344 19.328 1 91.12 319 ILE A N 1
ATOM 2617 C CA . ILE A 1 319 ? -3.201 -8.656 19.922 1 91.12 319 ILE A CA 1
ATOM 2618 C C . ILE A 1 319 ? -3.799 -9.875 19.234 1 91.12 319 ILE A C 1
ATOM 2620 O O . ILE A 1 319 ? -4.215 -10.828 19.891 1 91.12 319 ILE A O 1
ATOM 2624 N N . ARG A 1 320 ? -3.783 -9.883 17.984 1 90.56 320 ARG A N 1
ATOM 2625 C CA . ARG A 1 320 ? -4.48 -10.867 17.172 1 90.56 320 ARG A CA 1
ATOM 2626 C C . ARG A 1 320 ? -3.9 -12.266 17.391 1 90.56 320 ARG A C 1
ATOM 2628 O O . ARG A 1 320 ? -4.625 -13.258 17.344 1 90.56 320 ARG A O 1
ATOM 2635 N N . ASN A 1 321 ? -2.631 -12.352 17.641 1 87.88 321 ASN A N 1
ATOM 2636 C CA . ASN A 1 321 ? -1.974 -13.648 17.688 1 87.88 321 ASN A CA 1
ATOM 2637 C C . ASN A 1 321 ? -1.692 -14.086 19.125 1 87.88 321 ASN A C 1
ATOM 2639 O O . ASN A 1 321 ? -1.113 -15.148 19.344 1 87.88 321 ASN A O 1
ATOM 2643 N N . SER A 1 322 ? -2.088 -13.297 20.047 1 89.62 322 SER A N 1
ATOM 2644 C CA . SER A 1 322 ? -1.842 -13.625 21.438 1 89.62 322 SER A CA 1
ATOM 2645 C C . SER A 1 322 ? -2.789 -14.719 21.938 1 89.62 322 SER A C 1
ATOM 2647 O O . SER A 1 322 ? -3.936 -14.797 21.484 1 89.62 322 SER A O 1
ATOM 2649 N N . LYS A 1 323 ? -2.33 -15.562 22.828 1 89.19 323 LYS A N 1
ATOM 2650 C CA . LYS A 1 323 ? -3.154 -16.578 23.484 1 89.19 323 LYS A CA 1
ATOM 2651 C C . LYS A 1 323 ? -3.389 -16.219 24.953 1 89.19 323 LYS A C 1
ATOM 2653 O O . LYS A 1 323 ? -3.99 -17 25.688 1 89.19 323 LYS A O 1
ATOM 2658 N N . ARG A 1 324 ? -2.945 -15.086 25.297 1 91.75 324 ARG A N 1
ATOM 2659 C CA . ARG A 1 324 ? -3.111 -14.656 26.688 1 91.75 324 ARG A CA 1
ATOM 2660 C C . ARG A 1 324 ? -4.578 -14.375 27 1 91.75 324 ARG A C 1
ATOM 2662 O O . ARG A 1 324 ? -5.273 -13.734 26.203 1 91.75 324 ARG A O 1
ATOM 2669 N N . PRO A 1 325 ? -5.012 -14.703 28.172 1 94.31 325 PRO A N 1
ATOM 2670 C CA . PRO A 1 325 ? -6.418 -14.523 28.531 1 94.31 325 PRO A CA 1
ATOM 2671 C C . PRO A 1 325 ? -6.812 -13.055 28.625 1 94.31 325 PRO A C 1
ATOM 2673 O O . PRO A 1 325 ? -7.957 -12.695 28.344 1 94.31 325 PRO A O 1
ATOM 2676 N N . ASP A 1 326 ? -5.883 -12.258 29.031 1 93.62 326 ASP A N 1
ATOM 2677 C CA . ASP A 1 326 ? -6.223 -10.859 29.266 1 93.62 326 ASP A CA 1
ATOM 2678 C C . ASP A 1 326 ? -6.367 -10.094 27.953 1 93.62 326 ASP A C 1
ATOM 2680 O O . ASP A 1 326 ? -6.816 -8.945 27.953 1 93.62 326 ASP A O 1
ATOM 2684 N N . LEU A 1 327 ? -6.047 -10.75 26.828 1 94.38 327 LEU A N 1
ATOM 2685 C CA . LEU A 1 327 ? -6.164 -10.102 25.531 1 94.38 327 LEU A CA 1
ATOM 2686 C C . LEU A 1 327 ? -7.258 -10.758 24.703 1 94.38 327 LEU A C 1
ATOM 2688 O O . LEU A 1 327 ? -7.484 -10.367 23.547 1 94.38 327 LEU A O 1
ATOM 2692 N N . LEU A 1 328 ? -7.949 -11.711 25.297 1 95 328 LEU A N 1
ATOM 2693 C CA . LEU A 1 328 ? -8.898 -12.539 24.547 1 95 328 LEU A CA 1
ATOM 2694 C C . LEU A 1 328 ? -10.047 -11.688 24.016 1 95 328 LEU A C 1
ATOM 2696 O O . LEU A 1 328 ? -10.461 -11.859 22.859 1 95 328 LEU A O 1
ATOM 2700 N N . GLU A 1 329 ? -10.594 -10.828 24.828 1 94.12 329 GLU A N 1
ATOM 2701 C CA . GLU A 1 329 ? -11.727 -10.016 24.406 1 94.12 329 GLU A CA 1
ATOM 2702 C C . GLU A 1 329 ? -11.336 -9.07 23.281 1 94.12 329 GLU A C 1
ATOM 2704 O O . GLU A 1 329 ? -12.109 -8.852 22.344 1 94.12 329 GLU A O 1
ATOM 2709 N N . SER A 1 330 ? -10.148 -8.461 23.406 1 95.12 330 SER A N 1
ATOM 2710 C CA . SER A 1 330 ? -9.641 -7.609 22.344 1 95.12 330 SER A CA 1
ATOM 2711 C C . SER A 1 330 ? -9.414 -8.406 21.062 1 95.12 330 SER A C 1
ATOM 2713 O O . SER A 1 330 ? -9.75 -7.938 19.969 1 95.12 330 SER A O 1
ATOM 2715 N N . LYS A 1 331 ? -8.906 -9.547 21.203 1 94.56 331 LYS A N 1
ATOM 2716 C CA . LYS A 1 331 ? -8.648 -10.43 20.078 1 94.56 331 LYS A CA 1
ATOM 2717 C C . LYS A 1 331 ? -9.938 -10.773 19.344 1 94.56 331 LYS A C 1
ATOM 2719 O O . LYS A 1 331 ? -9.969 -10.812 18.109 1 94.56 331 LYS A O 1
ATOM 2724 N N . LYS A 1 332 ? -10.961 -11.016 20.062 1 93.69 332 LYS A N 1
ATOM 2725 C CA . LYS A 1 332 ? -12.25 -11.352 19.484 1 93.69 332 LYS A CA 1
ATOM 2726 C C . LYS A 1 332 ? -12.719 -10.258 18.516 1 93.69 332 LYS A C 1
ATOM 2728 O O . LYS A 1 332 ? -13.297 -10.555 17.469 1 93.69 332 LYS A O 1
ATOM 2733 N N . LEU A 1 333 ? -12.484 -9.031 18.859 1 94.06 333 LEU A N 1
ATOM 2734 C CA . LEU A 1 333 ? -12.906 -7.922 18.016 1 94.06 333 LEU A CA 1
ATOM 2735 C C . LEU A 1 333 ? -12.07 -7.863 16.734 1 94.06 333 LEU A C 1
ATOM 2737 O O . LEU A 1 333 ? -12.609 -7.59 15.656 1 94.06 333 LEU A O 1
ATOM 2741 N N . LEU A 1 334 ? -10.758 -8.133 16.844 1 93.62 334 LEU A N 1
ATOM 2742 C CA . LEU A 1 334 ? -9.914 -8.156 15.656 1 93.62 334 LEU A CA 1
ATOM 2743 C C . LEU A 1 334 ? -10.336 -9.281 14.719 1 93.62 334 LEU A C 1
ATOM 2745 O O . LEU A 1 334 ? -10.414 -9.086 13.5 1 93.62 334 LEU A O 1
ATOM 2749 N N . VAL A 1 335 ? -10.633 -10.406 15.312 1 92.5 335 VAL A N 1
ATOM 2750 C CA . VAL A 1 335 ? -11.07 -11.57 14.531 1 92.5 335 VAL A CA 1
ATOM 2751 C C . VAL A 1 335 ? -12.406 -11.273 13.859 1 92.5 335 VAL A C 1
ATOM 2753 O O . VAL A 1 335 ? -12.617 -11.648 12.703 1 92.5 335 VAL A O 1
ATOM 2756 N N . ALA A 1 336 ? -13.258 -10.57 14.562 1 93.19 336 ALA A N 1
ATOM 2757 C CA . ALA A 1 336 ? -14.562 -10.211 14.008 1 93.19 336 ALA A CA 1
ATOM 2758 C C . ALA A 1 336 ? -14.406 -9.32 12.781 1 93.19 336 ALA A C 1
ATOM 2760 O O . ALA A 1 336 ? -15.172 -9.445 11.82 1 93.19 336 ALA A O 1
ATOM 2761 N N . VAL A 1 337 ? -13.453 -8.445 12.805 1 93.12 337 VAL A N 1
ATOM 2762 C CA . VAL A 1 337 ? -13.211 -7.562 11.672 1 93.12 337 VAL A CA 1
ATOM 2763 C C . VAL A 1 337 ? -12.664 -8.367 10.5 1 93.12 337 VAL A C 1
ATOM 2765 O O . VAL A 1 337 ? -13.102 -8.18 9.359 1 93.12 337 VAL A O 1
ATOM 2768 N N . GLU A 1 338 ? -11.773 -9.289 10.727 1 90.81 338 GLU A N 1
ATOM 2769 C CA . GLU A 1 338 ? -11.156 -10.102 9.688 1 90.81 338 GLU A CA 1
ATOM 2770 C C . GLU A 1 338 ? -12.148 -11.094 9.094 1 90.81 338 GLU A C 1
ATOM 2772 O O . GLU A 1 338 ? -12.125 -11.375 7.895 1 90.81 338 GLU A O 1
ATOM 2777 N N . GLU A 1 339 ? -13.031 -11.57 9.938 1 89.56 339 GLU A N 1
ATOM 2778 C CA . GLU A 1 339 ? -13.984 -12.594 9.516 1 89.56 339 GLU A CA 1
ATOM 2779 C C . GLU A 1 339 ? -15.414 -12.055 9.539 1 89.56 339 GLU A C 1
ATOM 2781 O O . GLU A 1 339 ? -16.312 -12.688 10.094 1 89.56 339 GLU A O 1
ATOM 2786 N N . ARG A 1 340 ? -15.625 -10.977 8.992 1 83.88 340 ARG A N 1
ATOM 2787 C CA . ARG A 1 340 ? -16.844 -10.203 9.164 1 83.88 340 ARG A CA 1
ATOM 2788 C C . ARG A 1 340 ? -18.047 -10.938 8.578 1 83.88 340 ARG A C 1
ATOM 2790 O O . ARG A 1 340 ? -19.188 -10.742 9.016 1 83.88 340 ARG A O 1
ATOM 2797 N N . SER A 1 341 ? -17.859 -11.82 7.637 1 74.88 341 SER A N 1
ATOM 2798 C CA . SER A 1 341 ? -18.969 -12.523 7.031 1 74.88 341 SER A CA 1
ATOM 2799 C C . SER A 1 341 ? -19.422 -13.695 7.898 1 74.88 341 SER A C 1
ATOM 2801 O O . SER A 1 341 ? -20.547 -14.18 7.762 1 74.88 341 SER A O 1
ATOM 2803 N N . SER A 1 342 ? -18.531 -14.102 8.727 1 67.69 342 SER A N 1
ATOM 2804 C CA . SER A 1 342 ? -18.812 -15.359 9.422 1 67.69 342 SER A CA 1
ATOM 2805 C C . SER A 1 342 ? -19.062 -15.125 10.906 1 67.69 342 SER A C 1
ATOM 2807 O O . SER A 1 342 ? -19.375 -16.062 11.641 1 67.69 342 SER A O 1
ATOM 2809 N N . THR A 1 343 ? -18.891 -13.93 11.195 1 68 343 THR A N 1
ATOM 2810 C CA . THR A 1 343 ? -18.969 -13.758 12.641 1 68 343 THR A CA 1
ATOM 2811 C C . THR A 1 343 ? -20.219 -12.969 13.023 1 68 343 THR A C 1
ATOM 2813 O O . THR A 1 343 ? -20.781 -12.242 12.195 1 68 343 THR A O 1
ATOM 2816 N N . ASN A 1 344 ? -20.547 -13.305 14.242 1 71 344 ASN A N 1
ATOM 2817 C CA . ASN A 1 344 ? -21.625 -12.555 14.859 1 71 344 ASN A CA 1
ATOM 2818 C C . ASN A 1 344 ? -21.094 -11.438 15.758 1 71 344 ASN A C 1
ATOM 2820 O O . ASN A 1 344 ? -21.859 -10.789 16.469 1 71 344 ASN A O 1
ATOM 2824 N N . ASN A 1 345 ? -19.828 -11.117 15.625 1 83.31 345 ASN A N 1
ATOM 2825 C CA . ASN A 1 345 ? -19.25 -10.141 16.547 1 83.31 345 ASN A CA 1
ATOM 2826 C C . ASN A 1 345 ? -18.938 -8.828 15.836 1 83.31 345 ASN A C 1
ATOM 2828 O O . ASN A 1 345 ? -18.422 -7.895 16.453 1 83.31 345 ASN A O 1
ATOM 2832 N N . PHE A 1 346 ? -19.281 -8.797 14.602 1 91.62 346 PHE A N 1
ATOM 2833 C CA . PHE A 1 346 ? -19.109 -7.535 13.891 1 91.62 346 PHE A CA 1
ATOM 2834 C C . PHE A 1 346 ? -20.219 -6.562 14.266 1 91.62 346 PHE A C 1
ATOM 2836 O O . PHE A 1 346 ? -21.406 -6.926 14.266 1 91.62 346 PHE A O 1
ATOM 2843 N N . TYR A 1 347 ? -19.844 -5.352 14.672 1 94.62 347 TYR A N 1
ATOM 2844 C CA . TYR A 1 347 ? -20.844 -4.391 15.117 1 94.62 347 TYR A CA 1
ATOM 2845 C C . TYR A 1 347 ? -21.891 -4.156 14.039 1 94.62 347 TYR A C 1
ATOM 2847 O O . TYR A 1 347 ? -21.562 -4.055 12.852 1 94.62 347 TYR A O 1
ATOM 2855 N N . LYS A 1 348 ? -23.125 -4.105 14.422 1 94.44 348 LYS A N 1
ATOM 2856 C CA . LYS A 1 348 ? -24.234 -3.914 13.492 1 94.44 348 LYS A CA 1
ATOM 2857 C C . LYS A 1 348 ? -24.656 -2.449 13.438 1 94.44 348 LYS A C 1
ATOM 2859 O O . LYS A 1 348 ? -24.812 -1.806 14.477 1 94.44 348 LYS A O 1
ATOM 2864 N N . LEU A 1 349 ? -24.734 -1.924 12.25 1 95.81 349 LEU A N 1
ATOM 2865 C CA . LEU A 1 349 ? -25.344 -0.607 12.055 1 95.81 349 LEU A CA 1
ATOM 2866 C C . LEU A 1 349 ? -26.859 -0.684 12.117 1 95.81 349 LEU A C 1
ATOM 2868 O O . LEU A 1 349 ? -27.484 -1.345 11.281 1 95.81 349 LEU A O 1
ATOM 2872 N N . VAL A 1 350 ? -27.438 -0.027 13.008 1 96 350 VAL A N 1
ATOM 2873 C CA . VAL A 1 350 ? -28.875 -0.118 13.234 1 96 350 VAL A CA 1
ATOM 2874 C C . VAL A 1 350 ? -29.578 1.033 12.523 1 96 350 VAL A C 1
ATOM 2876 O O . VAL A 1 350 ? -30.641 0.846 11.938 1 96 350 VAL A O 1
ATOM 2879 N N . ASP A 1 351 ? -28.984 2.172 12.672 1 96.19 351 ASP A N 1
ATOM 2880 C CA . ASP A 1 351 ? -29.594 3.35 12.062 1 96.19 351 ASP A CA 1
ATOM 2881 C C . ASP A 1 351 ? -28.609 4.504 11.969 1 96.19 351 ASP A C 1
ATOM 2883 O O . ASP A 1 351 ? -27.469 4.387 12.438 1 96.19 351 ASP A O 1
ATOM 2887 N N . VAL A 1 352 ? -29.016 5.508 11.266 1 95.94 352 VAL A N 1
ATOM 2888 C CA . VAL A 1 352 ? -28.266 6.75 11.141 1 95.94 352 VAL A CA 1
ATOM 2889 C C . VAL A 1 352 ? -29.141 7.93 11.539 1 95.94 352 VAL A C 1
ATOM 2891 O O . VAL A 1 352 ? -30.25 8.086 11.016 1 95.94 352 VAL A O 1
ATOM 2894 N N . LEU A 1 353 ? -28.625 8.75 12.422 1 94.94 353 LEU A N 1
ATOM 2895 C CA . LEU A 1 353 ? -29.391 9.891 12.922 1 94.94 353 LEU A CA 1
ATOM 2896 C C . LEU A 1 353 ? -28.734 11.203 12.508 1 94.94 353 LEU A C 1
ATOM 2898 O O . LEU A 1 353 ? -27.516 11.344 12.586 1 94.94 353 LEU A O 1
ATOM 2902 N N . ASP A 1 354 ? -29.5 12.109 12.078 1 93 354 ASP A N 1
ATOM 2903 C CA . ASP A 1 354 ? -29 13.445 11.773 1 93 354 ASP A CA 1
ATOM 2904 C C . ASP A 1 354 ? -28.781 14.258 13.047 1 93 354 ASP A C 1
ATOM 2906 O O . ASP A 1 354 ? -29.516 14.109 14.023 1 93 354 ASP A O 1
ATOM 2910 N N . ALA A 1 355 ? -27.75 15.094 13.047 1 90.69 355 ALA A N 1
ATOM 2911 C CA . ALA A 1 355 ? -27.438 15.945 14.195 1 90.69 355 ALA A CA 1
ATOM 2912 C C . ALA A 1 355 ? -27.047 17.344 13.75 1 90.69 355 ALA A C 1
ATOM 2914 O O . ALA A 1 355 ? -26.625 17.547 12.609 1 90.69 355 ALA A O 1
ATOM 2915 N N . ASP A 1 356 ? -27.172 18.281 14.656 1 85.12 356 ASP A N 1
ATOM 2916 C CA . ASP A 1 356 ? -26.828 19.672 14.375 1 85.12 356 ASP A CA 1
ATOM 2917 C C . ASP A 1 356 ? -25.375 19.953 14.773 1 85.12 356 ASP A C 1
ATOM 2919 O O . ASP A 1 356 ? -24.719 20.812 14.18 1 85.12 356 ASP A O 1
ATOM 2923 N N . ASN A 1 357 ? -25.031 19.281 15.805 1 87.25 357 ASN A N 1
ATOM 2924 C CA . ASN A 1 357 ? -23.672 19.453 16.281 1 87.25 357 ASN A CA 1
ATOM 2925 C C . ASN A 1 357 ? -23.094 18.156 16.828 1 87.25 357 ASN A C 1
ATOM 2927 O O . ASN A 1 357 ? -23.844 17.266 17.234 1 87.25 357 ASN A O 1
ATOM 2931 N N . THR A 1 358 ? -21.797 18.141 16.875 1 86.62 358 THR A N 1
ATOM 2932 C CA . THR A 1 358 ? -21.125 16.922 17.297 1 86.62 358 THR A CA 1
ATOM 2933 C C . THR A 1 358 ? -21.25 16.719 18.797 1 86.62 358 THR A C 1
ATOM 2935 O O . THR A 1 358 ? -21.172 15.594 19.297 1 86.62 358 THR A O 1
ATOM 2938 N N . ASP A 1 359 ? -21.531 17.734 19.516 1 85.5 359 ASP A N 1
ATOM 2939 C CA . ASP A 1 359 ? -21.594 17.672 20.969 1 85.5 359 ASP A CA 1
ATOM 2940 C C . ASP A 1 359 ? -22.859 16.969 21.438 1 85.5 359 ASP A C 1
ATOM 2942 O O . ASP A 1 359 ? -22.969 16.578 22.609 1 85.5 359 ASP A O 1
ATOM 2946 N N . GLN A 1 360 ? -23.734 16.812 20.531 1 87.31 360 GLN A N 1
ATOM 2947 C CA . GLN A 1 360 ? -25 16.188 20.859 1 87.31 360 GLN A CA 1
ATOM 2948 C C . GLN A 1 360 ? -24.844 14.672 21 1 87.31 360 GLN A C 1
ATOM 2950 O O . GLN A 1 360 ? -25.797 13.984 21.406 1 87.31 360 GLN A O 1
ATOM 2955 N N . LYS A 1 361 ? -23.75 14.18 20.734 1 88.88 361 LYS A N 1
ATOM 2956 C CA . LYS A 1 361 ? -23.547 12.734 20.688 1 88.88 361 LYS A CA 1
ATOM 2957 C C . LYS A 1 361 ? -23.859 12.086 22.031 1 88.88 361 LYS A C 1
ATOM 2959 O O . LYS A 1 361 ? -24.578 11.078 22.094 1 88.88 361 LYS A O 1
ATOM 2964 N N . LYS A 1 362 ? -23.344 12.664 23.031 1 87.81 362 LYS A N 1
ATOM 2965 C CA . LYS A 1 362 ? -23.578 12.109 24.375 1 87.81 362 LYS A CA 1
ATOM 2966 C C . LYS A 1 362 ? -25.062 12.125 24.719 1 87.81 362 LYS A C 1
ATOM 2968 O O . LYS A 1 362 ? -25.578 11.148 25.266 1 87.81 362 LYS A O 1
ATOM 2973 N N . ASN A 1 363 ? -25.656 13.18 24.406 1 88.94 363 ASN A N 1
ATOM 2974 C CA . ASN A 1 363 ? -27.078 13.305 24.703 1 88.94 363 ASN A CA 1
ATOM 2975 C C . ASN A 1 363 ? -27.891 12.273 23.922 1 88.94 363 ASN A C 1
ATOM 2977 O O . ASN A 1 363 ? -28.844 11.695 24.469 1 88.94 363 ASN A O 1
ATOM 2981 N N . TYR A 1 364 ? -27.578 12.086 22.734 1 90.38 364 TYR A N 1
ATOM 2982 C CA . TYR A 1 364 ? -28.266 11.094 21.906 1 90.38 364 TYR A CA 1
ATOM 2983 C C . TYR A 1 364 ? -28.109 9.695 22.5 1 90.38 364 TYR A C 1
ATOM 2985 O O . TYR A 1 364 ? -29.078 8.953 22.609 1 90.38 364 TYR A O 1
ATOM 2993 N N . LYS A 1 365 ? -26.953 9.398 22.859 1 91.44 365 LYS A N 1
ATOM 2994 C CA . LYS A 1 365 ? -26.688 8.078 23.422 1 91.44 365 LYS A CA 1
ATOM 2995 C C . LYS A 1 365 ? -27.453 7.871 24.734 1 91.44 365 LYS A C 1
ATOM 2997 O O . LYS A 1 365 ? -28.062 6.816 24.938 1 91.44 365 LYS A O 1
ATOM 3002 N N . ASP A 1 366 ? -27.391 8.867 25.578 1 90.94 366 ASP A N 1
ATOM 3003 C CA . ASP A 1 366 ? -28.094 8.789 26.859 1 90.94 366 ASP A CA 1
ATOM 3004 C C . ASP A 1 366 ? -29.594 8.578 26.656 1 90.94 366 ASP A C 1
ATOM 3006 O O . ASP A 1 366 ? -30.203 7.758 27.344 1 90.94 366 ASP A O 1
ATOM 3010 N N . TYR A 1 367 ? -30.078 9.305 25.781 1 90.38 367 TYR A N 1
ATOM 3011 C CA . TYR A 1 367 ? -31.5 9.188 25.484 1 90.38 367 TYR A CA 1
ATOM 3012 C C . TYR A 1 367 ? -31.844 7.793 25 1 90.38 367 TYR A C 1
ATOM 3014 O O . TYR A 1 367 ? -32.812 7.176 25.453 1 90.38 367 TYR A O 1
ATOM 3022 N N . ILE A 1 368 ? -31.125 7.328 24.094 1 90.75 368 ILE A N 1
ATOM 3023 C CA . ILE A 1 368 ? -31.359 6.012 23.516 1 90.75 368 ILE A CA 1
ATOM 3024 C C . ILE A 1 368 ? -31.297 4.945 24.609 1 90.75 368 ILE A C 1
ATOM 3026 O O . ILE A 1 368 ? -32.188 4.09 24.688 1 90.75 368 ILE A O 1
ATOM 3030 N N . CYS A 1 369 ? -30.297 5.031 25.406 1 90.12 369 CYS A N 1
ATOM 3031 C CA . CYS A 1 369 ? -30.109 4.035 26.453 1 90.12 369 CYS A CA 1
ATOM 3032 C C . CYS A 1 369 ? -31.234 4.109 27.484 1 90.12 369 CYS A C 1
ATOM 3034 O O . CYS A 1 369 ? -31.688 3.078 27.984 1 90.12 369 CYS A O 1
ATOM 3036 N N . GLU A 1 370 ? -31.656 5.277 27.766 1 89.06 370 GLU A N 1
ATOM 3037 C CA . GLU A 1 370 ? -32.75 5.453 28.703 1 89.06 370 GLU A CA 1
ATOM 3038 C C . GLU A 1 370 ? -34.031 4.824 28.156 1 89.06 370 GLU A C 1
ATOM 3040 O O . GLU A 1 370 ? -34.781 4.152 28.891 1 89.06 370 GLU A O 1
ATOM 3045 N N . GLN A 1 371 ? -34.312 5.074 26.922 1 88.75 371 GLN A N 1
ATOM 3046 C CA . GLN A 1 371 ? -35.531 4.527 26.297 1 88.75 371 GLN A CA 1
ATOM 3047 C C . GLN A 1 371 ? -35.469 3.002 26.234 1 88.75 371 GLN A C 1
ATOM 3049 O O . GLN A 1 371 ? -36.469 2.326 26.438 1 88.75 371 GLN A O 1
ATOM 3054 N N . LEU A 1 372 ? -34.344 2.506 25.953 1 87.5 372 LEU A N 1
ATOM 3055 C CA . LEU A 1 372 ? -34.156 1.059 25.859 1 87.5 372 LEU A CA 1
ATOM 3056 C C . LEU A 1 372 ? -34.344 0.406 27.234 1 87.5 372 LEU A C 1
ATOM 3058 O O . LEU A 1 372 ? -34.906 -0.691 27.328 1 87.5 372 LEU A O 1
ATOM 3062 N N . SER A 1 373 ? -33.812 1.105 28.203 1 85.69 373 SER A N 1
ATOM 3063 C CA . SER A 1 373 ? -33.906 0.579 29.547 1 85.69 373 SER A CA 1
ATOM 3064 C C . SER A 1 373 ? -35.375 0.522 30 1 85.69 373 SER A C 1
ATOM 3066 O O . SER A 1 373 ? -35.781 -0.366 30.75 1 85.69 373 SER A O 1
ATOM 3068 N N . LYS A 1 374 ? -36.125 1.341 29.547 1 83.75 374 LYS A N 1
ATOM 3069 C CA . LYS A 1 374 ? -37.531 1.389 29.891 1 83.75 374 LYS A CA 1
ATOM 3070 C C . LYS A 1 374 ? -38.312 0.297 29.172 1 83.75 374 LYS A C 1
ATOM 3072 O O . LYS A 1 374 ? -39.281 -0.255 29.719 1 83.75 374 LYS A O 1
ATOM 3077 N N . ILE A 1 375 ? -38.062 0.108 27.953 1 77 375 ILE A N 1
ATOM 3078 C CA . ILE A 1 375 ? -38.781 -0.853 27.125 1 77 375 ILE A CA 1
ATOM 3079 C C . ILE A 1 375 ? -38.469 -2.273 27.594 1 77 375 ILE A C 1
ATOM 3081 O O . ILE A 1 375 ? -39.375 -3.117 27.688 1 77 375 ILE A O 1
ATOM 3085 N N . HIS A 1 376 ? -37.188 -2.475 27.703 1 60.66 376 HIS A N 1
ATOM 3086 C CA . HIS A 1 376 ? -36.875 -3.889 27.891 1 60.66 376 HIS A CA 1
ATOM 3087 C C . HIS A 1 376 ? -36.625 -4.215 29.359 1 60.66 376 HIS A C 1
ATOM 3089 O O . HIS A 1 376 ? -36.219 -5.332 29.688 1 60.66 376 HIS A O 1
ATOM 3095 N N . GLY A 1 377 ? -37.062 -3.207 30.219 1 59.09 377 GLY A N 1
ATOM 3096 C CA . GLY A 1 377 ? -36.844 -3.574 31.609 1 59.09 377 GLY A CA 1
ATOM 3097 C C . GLY A 1 377 ? -35.625 -4.449 31.812 1 59.09 377 GLY A C 1
ATOM 3098 O O . GLY A 1 377 ? -35.25 -4.738 32.938 1 59.09 377 GLY A O 1
ATOM 3099 N N . LEU A 1 378 ? -35.156 -5.113 30.797 1 57.78 378 LEU A N 1
ATOM 3100 C CA . LEU A 1 378 ? -34.312 -6.297 30.891 1 57.78 378 LEU A CA 1
ATOM 3101 C C . LEU A 1 378 ? -32.844 -5.902 30.922 1 57.78 378 LEU A C 1
ATOM 3103 O O . LEU A 1 378 ? -32 -6.648 31.438 1 57.78 378 LEU A O 1
ATOM 3107 N N . ILE A 1 379 ? -32.469 -4.711 30.328 1 71.56 379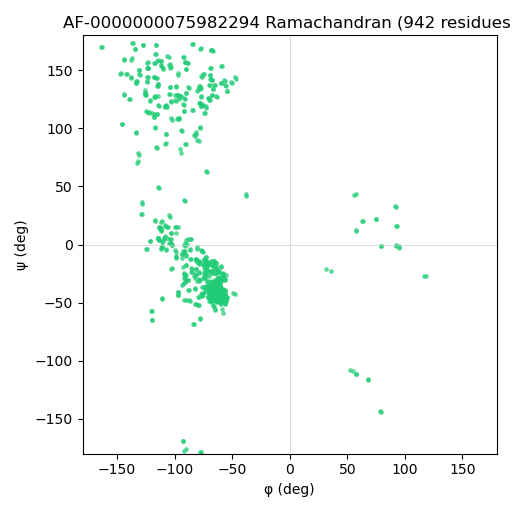 ILE A N 1
ATOM 3108 C CA . ILE A 1 379 ? -31.031 -4.465 30.359 1 71.56 379 ILE A CA 1
ATOM 3109 C C . ILE A 1 379 ? -30.75 -3.172 31.125 1 71.56 379 ILE A C 1
ATOM 3111 O O . ILE A 1 379 ? -31.344 -2.131 30.844 1 71.56 379 ILE A O 1
ATOM 3115 N N . PRO A 1 380 ? -30.109 -3.283 32.281 1 77.62 380 PRO A N 1
ATOM 3116 C CA . PRO A 1 380 ? -29.703 -2.086 33 1 77.62 380 PRO A CA 1
ATOM 3117 C C . PRO A 1 380 ? -29.031 -1.038 32.125 1 77.62 380 PRO A C 1
ATOM 3119 O O . PRO A 1 380 ? -28.391 -1.386 31.125 1 77.62 380 PRO A O 1
ATOM 3122 N N . ASN A 1 381 ? -29.312 0.135 32.406 1 77.06 381 ASN A N 1
ATOM 3123 C CA . ASN A 1 381 ? -28.828 1.284 31.672 1 77.06 381 ASN A CA 1
ATOM 3124 C C . ASN A 1 381 ? -27.328 1.199 31.422 1 77.06 381 ASN A C 1
ATOM 3126 O O . ASN A 1 381 ? -26.859 1.498 30.328 1 77.06 381 ASN A O 1
ATOM 3130 N N . LYS A 1 382 ? -26.625 0.795 32.406 1 78.06 382 LYS A N 1
ATOM 3131 C CA . LYS A 1 382 ? -25.172 0.7 32.312 1 78.06 382 LYS A CA 1
ATOM 3132 C C . LYS A 1 382 ? -24.766 -0.304 31.219 1 78.06 382 LYS A C 1
ATOM 3134 O O . LYS A 1 382 ? -23.797 -0.074 30.484 1 78.06 382 LYS A O 1
ATOM 3139 N N . GLU A 1 383 ? -25.453 -1.249 31.172 1 83.88 383 GLU A N 1
ATOM 3140 C CA . GLU A 1 383 ? -25.188 -2.273 30.156 1 83.88 383 GLU A CA 1
ATOM 3141 C C . GLU A 1 383 ? -25.531 -1.783 28.766 1 83.88 383 GLU A C 1
ATOM 3143 O O . GLU A 1 383 ? -24.844 -2.102 27.797 1 83.88 383 GLU A O 1
ATOM 3148 N N . CYS A 1 384 ? -26.578 -1.04 28.672 1 85.94 384 CYS A N 1
ATOM 3149 C CA . CYS A 1 384 ? -26.984 -0.486 27.391 1 85.94 384 CYS A CA 1
ATOM 3150 C C . CYS A 1 384 ? -25.891 0.413 26.828 1 85.94 384 CYS A C 1
ATOM 3152 O O . CYS A 1 384 ? -25.641 0.398 25.609 1 85.94 384 CYS A O 1
ATOM 3154 N N . HIS A 1 385 ? -25.266 1.107 27.734 1 87.75 385 HIS A N 1
ATOM 3155 C CA . HIS A 1 385 ? -24.219 2.029 27.312 1 87.75 385 HIS A CA 1
ATOM 3156 C C . HIS A 1 385 ? -23.016 1.275 26.75 1 87.75 385 HIS A C 1
ATOM 3158 O O . HIS A 1 385 ? -22.281 1.803 25.906 1 87.75 385 HIS A O 1
ATOM 3164 N N . GLN A 1 386 ? -22.891 0.097 27.156 1 87.56 386 GLN A N 1
ATOM 3165 C CA . GLN A 1 386 ? -21.797 -0.718 26.656 1 87.56 386 GLN A CA 1
ATOM 3166 C C . GLN A 1 386 ? -22.141 -1.342 25.297 1 87.56 386 GLN A C 1
ATOM 3168 O O . GLN A 1 386 ? -21.266 -1.559 24.469 1 87.56 386 GLN A O 1
ATOM 3173 N N . LEU A 1 387 ? -23.406 -1.547 25.109 1 91.5 387 LEU A N 1
ATOM 3174 C CA . LEU A 1 387 ? -23.859 -2.281 23.922 1 91.5 387 LEU A CA 1
ATOM 3175 C C . LEU A 1 387 ? -24.141 -1.332 22.766 1 91.5 387 LEU A C 1
ATOM 3177 O O . LEU A 1 387 ? -23.984 -1.707 21.609 1 91.5 387 LEU A O 1
ATOM 3181 N N . VAL A 1 388 ? -24.594 -0.121 23.125 1 93.56 388 VAL A N 1
ATOM 3182 C CA . VAL A 1 388 ? -24.922 0.87 22.109 1 93.56 388 VAL A CA 1
ATOM 3183 C C . VAL A 1 388 ? -23.734 1.797 21.891 1 93.56 388 VAL A C 1
ATOM 3185 O O . VAL A 1 388 ? -23.172 2.334 22.844 1 93.56 388 VAL A O 1
ATOM 3188 N N . LYS A 1 389 ? -23.375 1.92 20.656 1 94.44 389 LYS A N 1
ATOM 3189 C CA . LYS A 1 389 ? -22.266 2.803 20.297 1 94.44 389 LYS A CA 1
ATOM 3190 C C . LYS A 1 389 ? -22.703 3.836 19.266 1 94.44 389 LYS A C 1
ATOM 3192 O O . LYS A 1 389 ? -23.516 3.535 18.375 1 94.44 389 LYS A O 1
ATOM 3197 N N . LEU A 1 390 ? -22.234 5.008 19.438 1 94.81 390 LEU A N 1
ATOM 3198 C CA . LEU A 1 390 ? -22.484 6.062 18.453 1 94.81 390 LEU A CA 1
ATOM 3199 C C . LEU A 1 390 ? -21.188 6.543 17.828 1 94.81 390 LEU A C 1
ATOM 3201 O O . LEU A 1 390 ? -20.203 6.809 18.531 1 94.81 390 LEU A O 1
ATOM 3205 N N . GLU A 1 391 ? -21.125 6.539 16.5 1 94.69 391 GLU A N 1
ATOM 3206 C CA . GLU A 1 391 ? -19.984 7.094 15.773 1 94.69 391 GLU A CA 1
ATOM 3207 C C . GLU A 1 391 ? -20.391 8.32 14.961 1 94.69 391 GLU A C 1
ATOM 3209 O O . GLU A 1 391 ? -21.484 8.344 14.375 1 94.69 391 GLU A O 1
ATOM 3214 N N . THR A 1 392 ? -19.562 9.32 14.977 1 93.69 392 THR A N 1
ATOM 3215 C CA . THR A 1 392 ? -19.859 10.594 14.336 1 93.69 392 THR A CA 1
ATOM 3216 C C . THR A 1 392 ? -19.359 10.617 12.898 1 93.69 392 THR A C 1
ATOM 3218 O O . THR A 1 392 ? -18.203 10.266 12.633 1 93.69 392 THR A O 1
ATOM 3221 N N . MET A 1 393 ? -20.156 10.891 12.016 1 93.12 393 MET A N 1
ATOM 3222 C CA . MET A 1 393 ? -19.828 11.266 10.641 1 93.12 393 MET A CA 1
ATOM 3223 C C . MET A 1 393 ? -19.969 12.773 10.445 1 93.12 393 MET A C 1
ATOM 3225 O O . MET A 1 393 ? -21.062 13.32 10.508 1 93.12 393 MET A O 1
ATOM 3229 N N . ASP A 1 394 ? -18.859 13.422 10.305 1 91.44 394 ASP A N 1
ATOM 3230 C CA . ASP A 1 394 ? -18.812 14.875 10.172 1 91.44 394 ASP A CA 1
ATOM 3231 C C . ASP A 1 394 ? -18.234 15.289 8.82 1 91.44 394 ASP A C 1
ATOM 3233 O O . ASP A 1 394 ? -17.016 15.336 8.648 1 91.44 394 ASP A O 1
ATOM 3237 N N . ILE A 1 395 ? -19.156 15.648 7.902 1 87 395 ILE A N 1
ATOM 3238 C CA . ILE A 1 395 ? -18.719 16.016 6.559 1 87 395 ILE A CA 1
ATOM 3239 C C . ILE A 1 395 ? -18.891 17.531 6.367 1 87 395 ILE A C 1
ATOM 3241 O O . ILE A 1 395 ? -19.969 18.078 6.57 1 87 395 ILE A O 1
ATOM 3245 N N . HIS A 1 396 ? -17.781 18.141 6.117 1 83.12 396 HI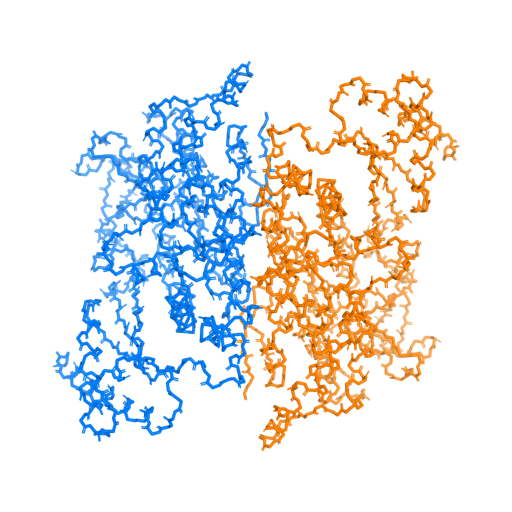S A N 1
ATOM 3246 C CA . HIS A 1 396 ? -17.828 19.562 5.832 1 83.12 396 HIS A CA 1
ATOM 3247 C C . HIS A 1 396 ? -16.938 19.922 4.656 1 83.12 396 HIS A C 1
ATOM 3249 O O . HIS A 1 396 ? -16.172 19.094 4.176 1 83.12 396 HIS A O 1
ATOM 3255 N N . TRP A 1 397 ? -17 21.109 4.234 1 77.94 397 TRP A N 1
ATOM 3256 C CA . TRP A 1 397 ? -16.312 21.531 3.016 1 77.94 397 TRP A CA 1
ATOM 3257 C C . TRP A 1 397 ? -15.062 22.328 3.344 1 77.94 397 TRP A C 1
ATOM 3259 O O . TRP A 1 397 ? -14.695 23.25 2.604 1 77.94 397 TRP A O 1
ATOM 3269 N N . GLY A 1 398 ? -14.539 22.094 4.543 1 77.5 398 GLY A N 1
ATOM 3270 C CA . GLY A 1 398 ? -13.219 22.641 4.84 1 77.5 398 GLY A CA 1
ATOM 3271 C C . GLY A 1 398 ? -13.227 23.625 5.992 1 77.5 398 GLY A C 1
ATOM 3272 O O . GLY A 1 398 ? -12.203 23.844 6.633 1 77.5 398 GLY A O 1
ATOM 3273 N N . LYS A 1 399 ? -14.32 24.281 6.219 1 79.75 399 LYS A N 1
ATOM 3274 C CA . LYS A 1 399 ? -14.383 25.297 7.273 1 79.75 399 LYS A CA 1
ATOM 3275 C C . LYS A 1 399 ? -15.57 25.062 8.195 1 79.75 399 LYS A C 1
ATOM 3277 O O . LYS A 1 399 ? -16.281 26 8.547 1 79.75 399 LYS A O 1
ATOM 3282 N N . LYS A 1 400 ? -15.828 23.828 8.414 1 80.69 400 LYS A N 1
ATOM 3283 C CA . LYS A 1 400 ? -16.906 23.438 9.328 1 80.69 400 LYS A CA 1
ATOM 3284 C C . LYS A 1 400 ? -18.219 24.125 8.953 1 80.69 400 LYS A C 1
ATOM 3286 O O . LYS A 1 400 ? -18.703 23.969 7.832 1 80.69 400 LYS A O 1
ATOM 3291 N N . GLU A 1 401 ? -18.609 25.141 9.852 1 79.69 401 GLU A N 1
ATOM 3292 C CA . GLU A 1 401 ? -19.906 25.781 9.625 1 79.69 401 GLU A CA 1
ATOM 3293 C C . GLU A 1 401 ? -19.766 27 8.719 1 79.69 401 GLU A C 1
ATOM 3295 O O . GLU A 1 401 ? -20.766 27.5 8.195 1 79.69 401 GLU A O 1
ATOM 3300 N N . LEU A 1 402 ? -18.547 27.391 8.445 1 81.94 402 LEU A N 1
ATOM 3301 C CA . LEU A 1 402 ? -18.312 28.609 7.691 1 81.94 402 LEU A CA 1
ATOM 3302 C C . LEU A 1 402 ? -18.234 28.328 6.195 1 81.94 402 LEU A C 1
ATOM 3304 O O . LEU A 1 402 ? -17.953 27.188 5.797 1 81.94 402 LEU A O 1
ATOM 3308 N N . ASN A 1 403 ? -18.5 29.359 5.426 1 83.5 403 ASN A N 1
ATOM 3309 C CA . ASN A 1 403 ? -18.344 29.266 3.98 1 83.5 403 ASN A CA 1
ATOM 3310 C C . ASN A 1 403 ? -16.859 29.297 3.582 1 83.5 403 ASN A C 1
ATOM 3312 O O . ASN A 1 403 ? -16.203 30.312 3.715 1 83.5 403 ASN A O 1
ATOM 3316 N N . PRO A 1 404 ? -16.406 28.219 3.084 1 86.25 404 PRO A N 1
ATOM 3317 C CA . PRO A 1 404 ? -14.984 28.172 2.74 1 86.25 404 PRO A CA 1
ATOM 3318 C C . PRO A 1 404 ? -14.609 29.172 1.648 1 86.25 404 PRO A C 1
ATOM 3320 O O . PRO A 1 404 ? -13.453 29.594 1.571 1 86.25 404 PRO A O 1
ATOM 3323 N N . LEU A 1 405 ? -15.5 29.625 0.857 1 86.75 405 LEU A N 1
ATOM 3324 C CA . LEU A 1 405 ? -15.242 30.516 -0.273 1 86.75 405 LEU A CA 1
ATOM 3325 C C . LEU A 1 405 ? -14.883 31.922 0.208 1 86.75 405 LEU A C 1
ATOM 3327 O O . LEU A 1 405 ? -14.32 32.719 -0.548 1 86.75 405 LEU A O 1
ATOM 3331 N N . ASP A 1 406 ? -15.227 32.156 1.431 1 87 406 ASP A N 1
ATOM 3332 C CA . ASP A 1 406 ? -14.914 33.469 1.999 1 87 406 ASP A CA 1
ATOM 3333 C C . ASP A 1 406 ? -13.414 33.625 2.252 1 87 406 ASP A C 1
ATOM 3335 O O . ASP A 1 406 ? -12.914 34.719 2.416 1 87 406 ASP A O 1
ATOM 3339 N N . TYR A 1 407 ? -12.773 32.531 2.223 1 89.5 407 TYR A N 1
ATOM 3340 C CA . TYR A 1 407 ? -11.391 32.562 2.678 1 89.5 407 TYR A CA 1
ATOM 3341 C C . TYR A 1 407 ? -10.438 32.25 1.53 1 89.5 407 TYR A C 1
ATOM 3343 O O . TYR A 1 407 ? -9.227 32.094 1.743 1 89.5 407 TYR A O 1
ATOM 3351 N N . ILE A 1 408 ? -10.945 32.125 0.411 1 93.06 408 ILE A N 1
ATOM 3352 C CA . ILE A 1 408 ? -10.141 31.969 -0.795 1 93.06 408 ILE A CA 1
ATOM 3353 C C . ILE A 1 408 ? -10.094 33.281 -1.575 1 93.06 408 ILE A C 1
ATOM 3355 O O . ILE A 1 408 ? -11.125 33.812 -1.985 1 93.06 408 ILE A O 1
ATOM 3359 N N . PHE A 1 409 ? -8.891 33.719 -1.801 1 95.75 409 PHE A N 1
ATOM 3360 C CA . PHE A 1 409 ? -8.734 35 -2.471 1 95.75 409 PHE A CA 1
ATOM 3361 C C . PHE A 1 409 ? -8.445 34.812 -3.955 1 95.75 409 PHE A C 1
ATOM 3363 O O . PHE A 1 409 ? -7.605 34 -4.324 1 95.75 409 PHE A O 1
ATOM 3370 N N . ILE A 1 410 ? -9.133 35.625 -4.746 1 95.38 410 ILE A N 1
ATOM 3371 C CA . ILE A 1 410 ? -9.031 35.562 -6.203 1 95.38 410 ILE A CA 1
ATOM 3372 C C . ILE A 1 410 ? -8.602 36.938 -6.742 1 95.38 410 ILE A C 1
ATOM 3374 O O . ILE A 1 410 ? -8.914 37.969 -6.148 1 95.38 410 ILE A O 1
ATOM 3378 N N . PHE A 1 411 ? -7.812 36.906 -7.77 1 96.19 411 PHE A N 1
ATOM 3379 C CA . PHE A 1 411 ? -7.5 38.125 -8.492 1 96.19 411 PHE A CA 1
ATOM 3380 C C . PHE A 1 411 ? -7.863 38 -9.969 1 96.19 411 PHE A C 1
ATOM 3382 O O . PHE A 1 411 ? -7.961 36.875 -10.492 1 96.19 411 PHE A O 1
ATOM 3389 N N . GLU A 1 412 ? -8.07 39.125 -10.578 1 93.94 412 GLU A N 1
ATOM 3390 C CA . GLU A 1 412 ? -8.438 39.156 -11.992 1 93.94 412 GLU A CA 1
ATOM 3391 C C . GLU A 1 412 ? -7.266 39.625 -12.859 1 93.94 412 GLU A C 1
ATOM 3393 O O . GLU A 1 412 ? -6.355 40.312 -12.375 1 93.94 412 GLU A O 1
ATOM 3398 N N . LYS A 1 413 ? -7.395 39.344 -14.094 1 91 413 LYS A N 1
ATOM 3399 C CA . LYS A 1 413 ? -6.344 39.656 -15.055 1 91 413 LYS A CA 1
ATOM 3400 C C . LYS A 1 413 ? -6.051 41.156 -15.07 1 91 413 LYS A C 1
ATOM 3402 O O . LYS A 1 413 ? -4.891 41.562 -15.117 1 91 413 LYS A O 1
ATOM 3407 N N . HIS A 1 414 ? -7.043 41.938 -14.992 1 92.88 414 HIS A N 1
ATOM 3408 C CA . HIS A 1 414 ? -6.902 43.375 -15.133 1 92.88 414 HIS A CA 1
ATOM 3409 C C . HIS A 1 414 ? -6.566 44.031 -13.797 1 92.88 414 HIS A C 1
ATOM 3411 O O . HIS A 1 414 ? -6.148 45.188 -13.75 1 92.88 414 HIS A O 1
ATOM 3417 N N . HIS A 1 415 ? -6.715 43.281 -12.719 1 93.06 415 HIS A N 1
ATOM 3418 C CA . HIS A 1 415 ? -6.371 43.781 -11.383 1 93.06 415 HIS A CA 1
ATOM 3419 C C . HIS A 1 415 ? -5.52 42.75 -10.633 1 93.06 415 HIS A C 1
ATOM 3421 O O . HIS A 1 415 ? -5.949 42.219 -9.617 1 93.06 415 HIS A O 1
ATOM 3427 N N . PRO A 1 416 ? -4.324 42.625 -11.07 1 93.44 416 PRO A N 1
ATOM 3428 C CA . PRO A 1 416 ? -3.49 41.531 -10.57 1 93.44 416 PRO A CA 1
ATOM 3429 C C . PRO A 1 416 ? -3.027 41.75 -9.133 1 93.44 416 PRO A C 1
ATOM 3431 O O . PRO A 1 416 ? -2.537 40.812 -8.484 1 93.44 416 PRO A O 1
ATOM 3434 N N . ASN A 1 417 ? -3.215 42.906 -8.586 1 94.38 417 ASN A N 1
ATOM 3435 C CA . ASN A 1 417 ? -2.74 43.188 -7.238 1 94.38 417 ASN A CA 1
ATOM 3436 C C . ASN A 1 417 ? -3.9 43.406 -6.27 1 94.38 417 ASN A C 1
ATOM 3438 O O . ASN A 1 417 ? -3.703 43.875 -5.152 1 94.38 417 ASN A O 1
ATOM 3442 N N . GLN A 1 418 ? -5.043 43.031 -6.73 1 94.56 418 GLN A N 1
ATOM 3443 C CA . GLN A 1 418 ? -6.219 43.156 -5.871 1 94.56 418 GLN A CA 1
ATOM 3444 C C . GLN A 1 418 ? -6.77 41.75 -5.523 1 94.56 418 GLN A C 1
ATOM 3446 O O . GLN A 1 418 ? -7.145 41 -6.414 1 94.56 418 GLN A O 1
ATOM 3451 N N . ALA A 1 419 ? -6.785 41.5 -4.254 1 95.56 419 ALA A N 1
ATOM 3452 C CA . ALA A 1 419 ? -7.316 40.219 -3.76 1 95.56 419 ALA A CA 1
ATOM 3453 C C . ALA A 1 419 ? -8.773 40.375 -3.33 1 95.56 419 ALA A C 1
ATOM 3455 O O . ALA A 1 419 ? -9.109 41.25 -2.529 1 95.56 419 ALA A O 1
ATOM 3456 N N . VAL A 1 420 ? -9.656 39.531 -3.859 1 93.69 420 VAL A N 1
ATOM 3457 C CA . VAL A 1 420 ? -11.078 39.531 -3.535 1 93.69 420 VAL A CA 1
ATOM 3458 C C . VAL A 1 420 ? -11.508 38.156 -3.082 1 93.69 420 VAL A C 1
ATOM 3460 O O . VAL A 1 420 ? -11.133 37.156 -3.689 1 93.69 420 VAL A O 1
ATOM 3463 N N . PRO A 1 421 ? -12.242 38.125 -1.971 1 92.81 421 PRO A N 1
ATOM 3464 C CA . PRO A 1 421 ? -12.758 36.812 -1.59 1 92.81 421 PRO A CA 1
ATOM 3465 C C . PRO A 1 421 ? -13.617 36.156 -2.682 1 92.81 421 PRO A C 1
ATOM 3467 O O . PRO A 1 421 ? -14.398 36.844 -3.338 1 92.81 421 PRO A O 1
ATOM 3470 N N . LEU A 1 422 ? -13.453 34.875 -2.814 1 91 422 LEU A N 1
ATOM 3471 C CA . LEU A 1 422 ? -14.148 34.125 -3.869 1 91 422 LEU A CA 1
ATOM 3472 C C . LEU A 1 422 ? -15.656 34.25 -3.709 1 91 422 LEU A C 1
ATOM 3474 O O . LEU A 1 422 ? -16.391 34.281 -4.699 1 91 422 LEU A O 1
ATOM 3478 N N . SER A 1 423 ? -16.172 34.281 -2.502 1 87.38 423 SER A N 1
ATOM 3479 C CA . SER A 1 423 ? -17.609 34.375 -2.23 1 87.38 423 SER A CA 1
ATOM 3480 C C . SER A 1 423 ? -18.203 35.656 -2.824 1 87.38 423 SER A C 1
ATOM 3482 O O . SER A 1 423 ? -19.406 35.719 -3.07 1 87.38 423 SER A O 1
ATOM 3484 N N . LYS A 1 424 ? -17.375 36.594 -3.115 1 86.62 424 LYS A N 1
ATOM 3485 C CA . LYS A 1 424 ? -17.844 37.875 -3.621 1 86.62 424 LYS A CA 1
ATOM 3486 C C . LYS A 1 424 ? -17.703 37.969 -5.141 1 86.62 424 LYS A C 1
ATOM 3488 O O . LYS A 1 424 ? -18.141 38.938 -5.758 1 86.62 424 LYS A O 1
ATOM 3493 N N . MET A 1 425 ? -17.125 36.969 -5.605 1 85.25 425 MET A N 1
ATOM 3494 C CA . MET A 1 425 ? -16.938 36.938 -7.055 1 85.25 425 MET A CA 1
ATOM 3495 C C . MET A 1 425 ? -18.203 36.5 -7.77 1 85.25 425 MET A C 1
ATOM 3497 O O . MET A 1 425 ? -18.906 35.594 -7.297 1 85.25 425 MET A O 1
ATOM 3501 N N . LYS A 1 426 ? -18.719 37.125 -8.867 1 73.19 426 LYS A N 1
ATOM 3502 C CA . LYS A 1 426 ? -19.828 36.688 -9.703 1 73.19 426 LYS A CA 1
ATOM 3503 C C . LYS A 1 426 ? -19.391 35.625 -10.703 1 73.19 426 LYS A C 1
ATOM 3505 O O . LYS A 1 426 ? -18.734 35.938 -11.695 1 73.19 426 LYS A O 1
ATOM 3510 N N . THR A 1 427 ? -19.5 34.438 -10.258 1 74.25 427 THR A N 1
ATOM 3511 C CA . THR A 1 427 ? -19.062 33.375 -11.164 1 74.25 427 THR A CA 1
ATOM 3512 C C . THR A 1 427 ? -20.031 32.219 -11.133 1 74.25 427 THR A C 1
ATOM 3514 O O . THR A 1 427 ? -20.672 31.953 -10.117 1 74.25 427 THR A O 1
ATOM 3517 N N . ASP A 1 428 ? -20.219 31.594 -12.297 1 70.19 428 ASP A N 1
ATOM 3518 C CA . ASP A 1 428 ? -21.031 30.391 -12.43 1 70.19 428 ASP A CA 1
ATOM 3519 C C . ASP A 1 428 ? -20.188 29.141 -12.234 1 70.19 428 ASP A C 1
ATOM 3521 O O . ASP A 1 428 ? -20.688 28.016 -12.375 1 70.19 428 ASP A O 1
ATOM 3525 N N . ALA A 1 429 ? -18.984 29.438 -11.914 1 66.5 429 ALA A N 1
ATOM 3526 C CA . ALA A 1 429 ? -18.047 28.328 -11.883 1 66.5 429 ALA A CA 1
ATOM 3527 C C . ALA A 1 429 ? -18.141 27.547 -10.578 1 66.5 429 ALA A C 1
ATOM 3529 O O . ALA A 1 429 ? -17.672 26.422 -10.477 1 66.5 429 ALA A O 1
ATOM 3530 N N . ILE A 1 430 ? -18.844 28.172 -9.617 1 65.12 430 ILE A N 1
ATOM 3531 C CA . ILE A 1 430 ? -18.953 27.5 -8.328 1 65.12 430 ILE A CA 1
ATOM 3532 C C . ILE A 1 430 ? -20.25 26.703 -8.281 1 65.12 430 ILE A C 1
ATOM 3534 O O . ILE A 1 430 ? -21.344 27.281 -8.172 1 65.12 430 ILE A O 1
ATOM 3538 N N . TYR A 1 431 ? -20.328 25.547 -8.797 1 58.44 431 TYR A N 1
ATOM 3539 C CA . TYR A 1 431 ? -21.547 24.75 -8.875 1 58.44 431 TYR A CA 1
ATOM 3540 C C . TYR A 1 431 ? -21.594 23.719 -7.75 1 58.44 431 TYR A C 1
ATOM 3542 O O . TYR A 1 431 ? -22.656 23.172 -7.453 1 58.44 431 TYR A O 1
ATOM 3550 N N . ALA A 1 432 ? -20.484 23.578 -7.051 1 61.97 432 ALA A N 1
ATOM 3551 C CA . ALA A 1 432 ? -20.453 22.344 -6.27 1 61.97 432 ALA A CA 1
ATOM 3552 C C . ALA A 1 432 ? -20.641 22.625 -4.785 1 61.97 432 ALA A C 1
ATOM 3554 O O . ALA A 1 432 ? -20.672 21.703 -3.965 1 61.97 432 ALA A O 1
ATOM 3555 N N . ILE A 1 433 ? -20.922 23.859 -4.383 1 64.69 433 ILE A N 1
ATOM 3556 C CA . ILE A 1 433 ? -20.953 24.016 -2.934 1 64.69 433 ILE A CA 1
ATOM 3557 C C . ILE A 1 433 ? -22.406 24.188 -2.465 1 64.69 433 ILE A C 1
ATOM 3559 O O . ILE A 1 433 ? -23.109 25.094 -2.91 1 64.69 433 ILE A O 1
ATOM 3563 N N . PRO A 1 434 ? -22.703 23.234 -1.676 1 69.19 434 PRO A N 1
ATOM 3564 C CA . PRO A 1 434 ? -24.078 23.266 -1.169 1 69.19 434 PRO A CA 1
ATOM 3565 C C . PRO A 1 434 ? -24.328 24.453 -0.227 1 69.19 434 PRO A C 1
ATOM 3567 O O . PRO A 1 434 ? -23.375 25.125 0.176 1 69.19 434 PRO A O 1
ATOM 3570 N N . GLU A 1 435 ? -25.562 24.609 -0.02 1 68.38 435 GLU A N 1
ATOM 3571 C CA . GLU A 1 435 ? -25.969 25.672 0.894 1 68.38 435 GLU A CA 1
ATOM 3572 C C . GLU A 1 435 ? -25.516 25.375 2.322 1 68.38 435 GLU A C 1
ATOM 3574 O O . GLU A 1 435 ? -25.078 26.281 3.039 1 68.38 435 GLU A O 1
ATOM 3579 N N . LYS A 1 436 ? -25.609 24.141 2.654 1 77.12 436 LYS A N 1
ATOM 3580 C CA . LYS A 1 436 ? -25.094 23.719 3.953 1 77.12 436 LYS A CA 1
ATOM 3581 C C . LYS A 1 436 ? -23.688 23.109 3.82 1 77.12 436 LYS A C 1
ATOM 3583 O O . LYS A 1 436 ? -23.5 22.141 3.098 1 77.12 436 LYS A O 1
ATOM 3588 N N . TYR A 1 437 ? -22.891 23.719 4.555 1 77.62 437 TYR A N 1
ATOM 3589 C CA . TYR A 1 437 ? -21.484 23.406 4.352 1 77.62 437 TYR A CA 1
ATOM 3590 C C . TYR A 1 437 ? -21.047 22.266 5.27 1 77.62 437 TYR A C 1
ATOM 3592 O O . TYR A 1 437 ? -19.906 21.797 5.191 1 77.62 437 TYR A O 1
ATOM 3600 N N . ARG A 1 438 ? -21.984 21.859 6.156 1 83.19 438 ARG A N 1
ATOM 3601 C CA . ARG A 1 438 ? -21.625 20.828 7.113 1 83.19 438 ARG A CA 1
ATOM 3602 C C . ARG A 1 438 ? -22.797 19.891 7.383 1 83.19 438 ARG A C 1
ATOM 3604 O O . ARG A 1 438 ? -23.938 20.359 7.531 1 83.19 438 ARG A O 1
ATOM 3611 N N . HIS A 1 439 ? -22.594 18.641 7.285 1 86.81 439 HIS A N 1
ATOM 3612 C CA . HIS A 1 439 ? -23.547 17.594 7.641 1 86.81 439 HIS A CA 1
ATOM 3613 C C . HIS A 1 439 ? -22.984 16.672 8.703 1 86.81 439 HIS A C 1
ATOM 3615 O O . HIS A 1 439 ? -21.891 16.109 8.539 1 86.81 439 HIS A O 1
ATOM 3621 N N . ILE A 1 440 ? -23.766 16.578 9.789 1 91.5 440 ILE A N 1
ATOM 3622 C CA . ILE A 1 440 ? -23.344 15.719 10.891 1 91.5 440 ILE A CA 1
ATOM 3623 C C . ILE A 1 440 ? -24.344 14.594 11.078 1 91.5 440 ILE A C 1
ATOM 3625 O O . ILE A 1 440 ? -25.562 14.828 11.109 1 91.5 440 ILE A O 1
ATOM 3629 N N . LYS A 1 441 ? -23.906 13.43 11.102 1 94.38 441 LYS A N 1
ATOM 3630 C CA . LYS A 1 441 ? -24.734 12.25 11.359 1 94.38 441 LYS A CA 1
ATOM 3631 C C . LYS A 1 441 ? -24.094 11.367 12.43 1 94.38 441 LYS A C 1
ATOM 3633 O O . LYS A 1 441 ? -22.875 11.375 12.617 1 94.38 441 LYS A O 1
ATOM 3638 N N . PHE A 1 442 ? -24.953 10.727 13.219 1 95.81 442 PHE A N 1
ATOM 3639 C CA . PHE A 1 442 ? -24.5 9.727 14.172 1 95.81 442 PHE A CA 1
ATOM 3640 C C . PHE A 1 442 ? -24.891 8.328 13.719 1 95.81 442 PHE A C 1
ATOM 3642 O O . PHE A 1 442 ? -26.062 8.039 13.523 1 95.81 442 PHE A O 1
ATOM 3649 N N . LEU A 1 443 ? -23.922 7.488 13.5 1 96.62 443 LEU A N 1
ATOM 3650 C CA . LEU A 1 443 ? -24.172 6.074 13.258 1 96.62 443 LEU A CA 1
ATOM 3651 C C . LEU A 1 443 ? -24.484 5.348 14.562 1 96.62 443 LEU A C 1
ATOM 3653 O O . LEU A 1 443 ? -23.688 5.375 15.5 1 96.62 443 LEU A O 1
ATOM 3657 N N . VAL A 1 444 ? -25.641 4.742 14.633 1 96.88 444 VAL A N 1
ATOM 3658 C CA . VAL A 1 444 ? -26.016 3.959 15.797 1 96.88 444 VAL A CA 1
ATOM 3659 C C . VAL A 1 444 ? -25.625 2.498 15.594 1 96.88 444 VAL A C 1
ATOM 3661 O O . VAL A 1 444 ? -26.188 1.811 14.734 1 96.88 444 VAL A O 1
ATOM 3664 N N . LEU A 1 445 ? -24.688 2.078 16.453 1 96.56 445 LEU A N 1
ATOM 3665 C CA . LEU A 1 445 ? -24.125 0.733 16.344 1 96.56 445 LEU A CA 1
ATOM 3666 C C . LEU A 1 445 ? -24.438 -0.084 17.594 1 96.56 445 LEU A C 1
ATOM 3668 O O . LEU A 1 445 ? -24.688 0.479 18.656 1 96.56 445 LEU A O 1
ATOM 3672 N N . THR A 1 446 ? -24.438 -1.399 17.438 1 94.5 446 THR A N 1
ATOM 3673 C CA . THR A 1 446 ? -24.547 -2.27 18.609 1 94.5 446 THR A CA 1
ATOM 3674 C C . THR A 1 446 ? -23.656 -3.498 18.453 1 94.5 446 THR A C 1
ATOM 3676 O O . THR A 1 446 ? -23.406 -3.947 17.328 1 94.5 446 THR A O 1
ATOM 3679 N N . SER A 1 447 ? -23.125 -4.004 19.484 1 90.88 447 SER A N 1
ATOM 3680 C CA . SER A 1 447 ? -22.328 -5.234 19.531 1 90.88 447 SER A CA 1
ATOM 3681 C C . SER A 1 447 ? -23.203 -6.438 19.875 1 90.88 447 SER A C 1
ATOM 3683 O O . SER A 1 447 ? -22.734 -7.574 19.859 1 90.88 447 SER A O 1
ATOM 3685 N N . LYS A 1 448 ? -24.422 -6.18 20.219 1 84.25 448 LYS A N 1
ATOM 3686 C CA . LYS A 1 448 ? -25.375 -7.25 20.562 1 84.25 448 LYS A CA 1
ATOM 3687 C C . LYS A 1 448 ? -26.125 -7.715 19.312 1 84.25 448 LYS A C 1
ATOM 3689 O O . LYS A 1 448 ? -26.781 -6.914 18.641 1 84.25 448 LYS A O 1
ATOM 3694 N N . MET A 1 449 ? -26.156 -9.055 19.094 1 83.12 449 MET A N 1
ATOM 3695 C CA . MET A 1 449 ? -26.688 -9.562 17.844 1 83.12 449 MET A CA 1
ATOM 3696 C C . MET A 1 449 ? -28.094 -10.109 18.031 1 83.12 449 MET A C 1
ATOM 3698 O O . MET A 1 449 ? -28.781 -10.406 17.047 1 83.12 449 MET A O 1
ATOM 3702 N N . GLU A 1 450 ? -28.609 -10.047 19.172 1 85.62 450 GLU A N 1
ATOM 3703 C CA . GLU A 1 450 ? -29.969 -10.531 19.406 1 85.62 450 GLU A CA 1
ATOM 3704 C C . GLU A 1 450 ? -31 -9.664 18.688 1 85.62 450 GLU A C 1
ATOM 3706 O O . GLU A 1 450 ? -31.047 -8.445 18.891 1 85.62 450 GLU A O 1
ATOM 3711 N N . ASN A 1 451 ? -31.828 -10.289 17.969 1 88.75 451 ASN A N 1
ATOM 3712 C CA . ASN A 1 451 ? -32.781 -9.602 17.109 1 88.75 451 ASN A CA 1
ATOM 3713 C C . ASN A 1 451 ? -33.75 -8.727 17.922 1 88.75 451 ASN A C 1
ATOM 3715 O O . ASN A 1 451 ? -34.156 -7.648 17.484 1 88.75 451 ASN A O 1
ATOM 3719 N N . GLU A 1 452 ? -34.062 -9.242 19.062 1 87.62 452 GLU A N 1
ATOM 3720 C CA . GLU A 1 452 ? -34.969 -8.477 19.906 1 87.62 452 GLU A CA 1
ATOM 3721 C C . GLU A 1 452 ? -34.375 -7.137 20.312 1 87.62 452 GLU A C 1
ATOM 3723 O O . GLU A 1 452 ? -35.062 -6.113 20.297 1 87.62 452 GLU A O 1
ATOM 3728 N N . PHE A 1 453 ? -33.156 -7.184 20.672 1 89.06 453 PHE A N 1
ATOM 3729 C CA . PHE A 1 453 ? -32.469 -5.965 21.078 1 89.06 453 PHE A CA 1
ATOM 3730 C C . PHE A 1 453 ? -32.312 -5.016 19.891 1 89.06 453 PHE A C 1
ATOM 3732 O O . PHE A 1 453 ? -32.562 -3.809 20.016 1 89.06 453 PHE A O 1
ATOM 3739 N N . ILE A 1 454 ? -31.938 -5.496 18.781 1 92.25 454 ILE A N 1
ATOM 3740 C CA . ILE A 1 454 ? -31.719 -4.711 17.578 1 92.25 454 ILE A CA 1
ATOM 3741 C C . ILE A 1 454 ? -33.031 -4.035 17.156 1 92.25 454 ILE A C 1
ATOM 3743 O O . ILE A 1 454 ? -33.031 -2.859 16.781 1 92.25 454 ILE A O 1
ATOM 3747 N N . ASP A 1 455 ? -34.062 -4.809 17.25 1 93.12 455 ASP A N 1
ATOM 3748 C CA . ASP A 1 455 ? -35.375 -4.262 16.859 1 93.12 455 ASP A CA 1
ATOM 3749 C C . ASP A 1 455 ? -35.812 -3.15 17.828 1 93.12 455 ASP A C 1
ATOM 3751 O O . ASP A 1 455 ? -36.375 -2.137 17.391 1 93.12 455 ASP A O 1
ATOM 3755 N N . ALA A 1 456 ? -35.562 -3.408 19.062 1 91.56 456 ALA A N 1
ATOM 3756 C CA . ALA A 1 456 ? -35.875 -2.383 20.047 1 91.56 456 ALA A CA 1
ATOM 3757 C C . ALA A 1 456 ? -35.094 -1.105 19.797 1 91.56 456 ALA A C 1
ATOM 3759 O O . ALA A 1 456 ? -35.625 -0.002 19.859 1 91.56 456 ALA A O 1
ATOM 3760 N N . LEU A 1 457 ? -33.844 -1.247 19.609 1 93.75 457 LEU A N 1
ATOM 3761 C CA . LEU A 1 457 ? -32.969 -0.115 19.328 1 93.75 457 LEU A CA 1
ATOM 3762 C C . LEU A 1 457 ? -33.406 0.627 18.078 1 93.75 457 LEU A C 1
ATOM 3764 O O . LEU A 1 457 ? -33.438 1.859 18.062 1 93.75 457 LEU A O 1
ATOM 3768 N N . ARG A 1 458 ? -33.781 -0.059 17.047 1 95.12 458 ARG A N 1
ATOM 3769 C CA . ARG A 1 458 ? -34.281 0.518 15.797 1 95.12 458 ARG A CA 1
ATOM 3770 C C . ARG A 1 458 ? -35.531 1.329 16.031 1 95.12 458 ARG A C 1
ATOM 3772 O O . ARG A 1 458 ? -35.719 2.395 15.438 1 95.12 458 ARG A O 1
ATOM 3779 N N . ASN A 1 459 ? -36.375 0.762 16.828 1 93.19 459 ASN A N 1
ATOM 3780 C CA . ASN A 1 459 ? -37.625 1.447 17.125 1 93.19 459 ASN A CA 1
ATOM 3781 C C . ASN A 1 459 ? -37.406 2.76 17.875 1 93.19 459 ASN A C 1
ATOM 3783 O O . ASN A 1 459 ? -38.062 3.756 17.609 1 93.19 459 ASN A O 1
ATOM 3787 N N . VAL A 1 460 ? -36.469 2.699 18.797 1 93.19 460 VAL A N 1
ATOM 3788 C CA . VAL A 1 460 ? -36.125 3.922 19.516 1 93.19 460 VAL A CA 1
ATOM 3789 C C . VAL A 1 460 ? -35.594 4.965 18.531 1 93.19 460 VAL A C 1
ATOM 3791 O O . VAL A 1 460 ? -35.969 6.137 18.594 1 93.19 460 VAL A O 1
ATOM 3794 N N . CYS A 1 461 ? -34.75 4.637 17.609 1 94.69 461 CYS A N 1
ATOM 3795 C CA . CYS A 1 461 ? -34.188 5.543 16.625 1 94.69 461 CYS A CA 1
ATOM 3796 C C . CYS A 1 461 ? -35.25 6.113 15.711 1 94.69 461 CYS A C 1
ATOM 3798 O O . CYS A 1 461 ? -35.219 7.301 15.383 1 94.69 461 CYS A O 1
ATOM 3800 N N . LYS A 1 462 ? -36.188 5.246 15.328 1 94.12 462 LYS A N 1
ATOM 3801 C CA . LYS A 1 462 ? -37.312 5.691 14.492 1 94.12 462 LYS A CA 1
ATOM 3802 C C . LYS A 1 462 ? -38.125 6.766 15.195 1 94.12 462 LYS A C 1
ATOM 3804 O O . LYS A 1 462 ? -38.562 7.727 14.57 1 94.12 462 LYS A O 1
ATOM 3809 N N . ARG A 1 463 ? -38.312 6.594 16.422 1 90.69 463 ARG A N 1
ATOM 3810 C CA . ARG A 1 463 ? -39.062 7.574 17.203 1 90.69 463 ARG A CA 1
ATOM 3811 C C . ARG A 1 463 ? -38.312 8.898 17.281 1 90.69 463 ARG A C 1
ATOM 3813 O O . ARG A 1 463 ? -38.906 9.969 17.219 1 90.69 463 ARG A O 1
ATOM 3820 N N . MET A 1 464 ? -37.062 8.789 17.453 1 91.12 464 MET A N 1
ATOM 3821 C CA . MET A 1 464 ? -36.219 9.984 17.531 1 91.12 464 MET A CA 1
ATOM 3822 C C . MET A 1 464 ? -36.281 10.773 16.234 1 91.12 464 MET A C 1
ATOM 3824 O O . MET A 1 464 ? -36.281 12.008 16.234 1 91.12 464 MET A O 1
ATOM 3828 N N . LYS A 1 465 ? -36.312 10.117 15.102 1 90.75 465 LYS A N 1
ATOM 3829 C CA . LYS A 1 465 ? -36.375 10.766 13.797 1 90.75 465 LYS A CA 1
ATOM 3830 C C . LYS A 1 465 ? -37.719 11.469 13.602 1 90.75 465 LYS A C 1
ATOM 3832 O O . LYS A 1 465 ? -37.781 12.531 12.969 1 90.75 465 LYS A O 1
ATOM 3837 N N . LYS A 1 466 ? -38.719 10.867 14.102 1 84.88 466 LYS A N 1
ATOM 3838 C CA . LYS A 1 466 ? -40.062 11.461 14 1 84.88 466 LYS A CA 1
ATOM 3839 C C . LYS A 1 466 ? -40.188 12.695 14.891 1 84.88 466 LYS A C 1
ATOM 3841 O O . LYS A 1 466 ? -40.781 13.695 14.492 1 84.88 466 LYS A O 1
ATOM 3846 N N . GLU A 1 467 ? -39.531 12.602 15.992 1 77.19 467 GLU A N 1
ATOM 3847 C CA . GLU A 1 467 ? -39.562 13.727 16.922 1 77.19 467 GLU A CA 1
ATOM 3848 C C . GLU A 1 467 ? -38.688 14.867 16.438 1 77.19 467 GLU A C 1
ATOM 3850 O O . GLU A 1 467 ? -39 16.047 16.641 1 77.19 467 GLU A O 1
ATOM 3855 N N . SER A 1 468 ? -37.469 14.586 15.93 1 65.12 468 SER A N 1
ATOM 3856 C CA . SER A 1 468 ? -36.562 15.609 15.414 1 65.12 468 SER A CA 1
ATOM 3857 C C . SER A 1 468 ? -37.125 16.297 14.18 1 65.12 468 SER A C 1
ATOM 3859 O O . SER A 1 468 ? -36.844 17.469 13.922 1 65.12 468 SER A O 1
ATOM 3861 N N . LYS A 1 469 ? -37.75 15.625 13.273 1 53.12 469 LYS A N 1
ATOM 3862 C CA . LYS A 1 469 ? -38.438 16.219 12.133 1 53.12 469 LYS A CA 1
ATOM 3863 C C . LYS A 1 469 ? -39.531 17.188 12.594 1 53.12 469 LYS A C 1
ATOM 3865 O O . LYS A 1 469 ? -39.812 18.156 11.906 1 53.12 469 LYS A O 1
ATOM 3870 N N . ILE A 1 470 ? -39.844 16.875 13.594 1 43.28 470 ILE A N 1
ATOM 3871 C CA . ILE A 1 470 ? -40.844 17.797 14.109 1 43.28 470 ILE A CA 1
ATOM 3872 C C . ILE A 1 470 ? -40.219 19.156 14.398 1 43.28 470 ILE A C 1
ATOM 3874 O O . ILE A 1 470 ? -40.844 20.203 14.148 1 43.28 470 ILE A O 1
ATOM 3878 N N . TYR A 1 471 ? -38.969 19.078 14.867 1 36.56 471 TYR A N 1
ATOM 3879 C CA . TYR A 1 471 ? -38.406 20.391 15.164 1 36.56 471 TYR A CA 1
ATOM 3880 C C . TYR A 1 471 ? -37.875 21.047 13.906 1 36.56 471 TYR A C 1
ATOM 3882 O O . TYR A 1 471 ? -37.5 22.219 13.914 1 36.56 471 TYR A O 1
ATOM 3890 N N . THR A 1 472 ? -37.5 20.328 12.953 1 38.38 472 THR A N 1
ATOM 3891 C CA . THR A 1 472 ? -37.062 20.984 11.742 1 38.38 472 THR A CA 1
ATOM 3892 C C . THR A 1 472 ? -38.219 21.328 10.828 1 38.38 472 THR A C 1
ATOM 3894 O O . THR A 1 472 ? -38.062 22.047 9.836 1 38.38 472 THR A O 1
ATOM 3897 N N . GLU A 1 473 ? -39.375 20.656 10.898 1 30.86 473 GLU A N 1
ATOM 3898 C CA . GLU A 1 473 ? -40.531 21.156 10.18 1 30.86 473 GLU A CA 1
ATOM 3899 C C . GLU A 1 473 ? -41.188 22.328 10.938 1 30.86 473 GLU A C 1
ATOM 3901 O O . GLU A 1 473 ? -41.344 22.281 12.156 1 30.86 473 GLU A O 1
ATOM 3906 N N . MET B 1 1 ? -26.328 -12.586 -2.613 1 76.56 1 MET B N 1
ATOM 3907 C CA . MET B 1 1 ? -25.922 -11.422 -3.398 1 76.56 1 MET B CA 1
ATOM 3908 C C . MET B 1 1 ? -24.406 -11.258 -3.381 1 76.56 1 MET B C 1
ATOM 3910 O O . MET B 1 1 ? -23.766 -11.562 -2.377 1 76.56 1 MET B O 1
ATOM 3914 N N . ASP B 1 2 ? -23.828 -10.906 -4.527 1 89.94 2 ASP B N 1
ATOM 3915 C CA . ASP B 1 2 ? -22.391 -10.727 -4.66 1 89.94 2 ASP B CA 1
ATOM 3916 C C . ASP B 1 2 ? -21.906 -9.516 -3.859 1 89.94 2 ASP B C 1
ATOM 3918 O O . ASP B 1 2 ? -22.641 -8.547 -3.682 1 89.94 2 ASP B O 1
ATOM 3922 N N . LYS B 1 3 ? -20.828 -9.672 -3.305 1 92.69 3 LYS B N 1
ATOM 3923 C CA . LYS B 1 3 ? -20.172 -8.547 -2.645 1 92.69 3 LYS B CA 1
ATOM 3924 C C . LYS B 1 3 ? -19.297 -7.773 -3.621 1 92.69 3 LYS B C 1
ATOM 3926 O O . LYS B 1 3 ? -18.531 -8.375 -4.383 1 92.69 3 LYS B O 1
ATOM 3931 N N . VAL B 1 4 ? -19.406 -6.488 -3.568 1 94.38 4 VAL B N 1
ATOM 3932 C CA . VAL B 1 4 ? -18.672 -5.645 -4.508 1 94.38 4 VAL B CA 1
ATOM 3933 C C . VAL B 1 4 ? -17.469 -5.012 -3.814 1 94.38 4 VAL B C 1
ATOM 3935 O O . VAL B 1 4 ? -17.562 -4.59 -2.66 1 94.38 4 VAL B O 1
ATOM 3938 N N . PHE B 1 5 ? -16.359 -5.016 -4.449 1 94.44 5 PHE B N 1
ATOM 3939 C CA . PHE B 1 5 ? -15.133 -4.348 -4.027 1 94.44 5 PHE B CA 1
ATOM 3940 C C . PHE B 1 5 ? -14.719 -3.291 -5.047 1 94.44 5 PHE B C 1
ATOM 3942 O O . PHE B 1 5 ? -14.875 -3.488 -6.254 1 94.44 5 PHE B O 1
ATOM 3949 N N . CYS B 1 6 ? -14.172 -2.197 -4.574 1 94.25 6 CYS B N 1
ATOM 3950 C CA . CYS B 1 6 ? -13.609 -1.18 -5.453 1 94.25 6 CYS B CA 1
ATOM 3951 C C . CYS B 1 6 ? -12.102 -1.344 -5.582 1 94.25 6 CYS B C 1
ATOM 3953 O O . CYS B 1 6 ? -11.352 -0.997 -4.664 1 94.25 6 CYS B O 1
ATOM 3955 N N . ASP B 1 7 ? -11.688 -1.791 -6.727 1 96.62 7 ASP B N 1
ATOM 3956 C CA . ASP B 1 7 ? -10.281 -2.029 -7.027 1 96.62 7 ASP B CA 1
ATOM 3957 C C . ASP B 1 7 ? -9.719 -0.93 -7.922 1 96.62 7 ASP B C 1
ATOM 3959 O O . ASP B 1 7 ? -10.297 -0.616 -8.969 1 96.62 7 ASP B O 1
ATOM 3963 N N . PRO B 1 8 ? -8.602 -0.353 -7.539 1 96.56 8 PRO B N 1
ATOM 3964 C CA . PRO B 1 8 ? -8.086 0.771 -8.32 1 96.56 8 PRO B CA 1
ATOM 3965 C C . PRO B 1 8 ? -7.605 0.354 -9.711 1 96.56 8 PRO B C 1
ATOM 3967 O O . PRO B 1 8 ? -7.457 1.201 -10.594 1 96.56 8 PRO B O 1
ATOM 3970 N N . VAL B 1 9 ? -7.355 -0.878 -9.969 1 96.88 9 VAL B N 1
ATOM 3971 C CA . VAL B 1 9 ? -6.824 -1.353 -11.242 1 96.88 9 VAL B CA 1
ATOM 3972 C C . VAL B 1 9 ? -7.965 -1.854 -12.125 1 96.88 9 VAL B C 1
ATOM 3974 O O . VAL B 1 9 ? -8.023 -1.53 -13.312 1 96.88 9 VAL B O 1
ATOM 3977 N N . HIS B 1 10 ? -8.938 -2.576 -11.5 1 97.19 10 HIS B N 1
ATOM 3978 C CA . HIS B 1 10 ? -9.961 -3.258 -12.289 1 97.19 10 HIS B CA 1
ATOM 3979 C C . HIS B 1 10 ? -11.328 -2.609 -12.102 1 97.19 10 HIS B C 1
ATOM 3981 O O . HIS B 1 10 ? -12.305 -3.014 -12.734 1 97.19 10 HIS B O 1
ATOM 3987 N N . GLY B 1 11 ? -11.414 -1.599 -11.266 1 95.44 11 GLY B N 1
ATOM 3988 C CA . GLY B 1 11 ? -12.695 -0.977 -11 1 95.44 11 GLY B CA 1
ATOM 3989 C C . GLY B 1 11 ? -13.547 -1.762 -10.023 1 95.44 11 GLY B C 1
ATOM 3990 O O . GLY B 1 11 ? -13.031 -2.307 -9.039 1 95.44 11 GLY B O 1
ATOM 3991 N N . GLN B 1 12 ? -14.82 -1.774 -10.219 1 95 12 GLN B N 1
ATOM 3992 C CA . GLN B 1 12 ? -15.719 -2.537 -9.352 1 95 12 GLN B CA 1
ATOM 3993 C C . GLN B 1 12 ? -15.688 -4.02 -9.703 1 95 12 GLN B C 1
ATOM 3995 O O . GLN B 1 12 ? -15.984 -4.402 -10.836 1 95 12 GLN B O 1
ATOM 4000 N N . ILE B 1 13 ? -15.359 -4.785 -8.758 1 96.81 13 ILE B N 1
ATOM 4001 C CA . ILE B 1 13 ? -15.344 -6.23 -8.953 1 96.81 13 ILE B CA 1
ATOM 4002 C C . ILE B 1 13 ? -16.25 -6.902 -7.926 1 96.81 13 ILE B C 1
ATOM 4004 O O . ILE B 1 13 ? -16.453 -6.383 -6.828 1 96.81 13 ILE B O 1
ATOM 4008 N N . SER B 1 14 ? -16.766 -8.008 -8.266 1 96.69 14 SER B N 1
ATOM 4009 C CA . SER B 1 14 ? -17.734 -8.672 -7.387 1 96.69 14 SER B CA 1
ATOM 4010 C C . SER B 1 14 ? -17.375 -10.141 -7.191 1 96.69 14 SER B C 1
ATOM 4012 O O . SER B 1 14 ? -16.797 -10.773 -8.078 1 96.69 14 SER B O 1
ATOM 4014 N N . PHE B 1 15 ? -17.734 -10.68 -6.039 1 96.88 15 PHE B N 1
ATOM 4015 C CA . PHE B 1 15 ? -17.5 -12.078 -5.699 1 96.88 15 PHE B CA 1
ATOM 4016 C C . PHE B 1 15 ? -18.75 -12.711 -5.105 1 96.88 15 PHE B C 1
ATOM 4018 O O . PHE B 1 15 ? -19.484 -12.07 -4.344 1 96.88 15 PHE B O 1
ATOM 4025 N N . PRO B 1 16 ? -19.031 -13.945 -5.449 1 94.44 16 PRO B N 1
ATOM 4026 C CA . PRO B 1 16 ? -20.141 -14.672 -4.828 1 94.44 16 PRO B CA 1
ATOM 4027 C C . PRO B 1 16 ? -19.875 -14.992 -3.357 1 94.44 16 PRO B C 1
ATOM 4029 O O . PRO B 1 16 ? -18.75 -14.898 -2.889 1 94.44 16 PRO B O 1
ATOM 4032 N N . PRO B 1 17 ? -20.844 -15.398 -2.619 1 91.88 17 PRO B N 1
ATOM 4033 C CA . PRO B 1 17 ? -20.75 -15.594 -1.171 1 91.88 17 PRO B CA 1
ATOM 4034 C C . PRO B 1 17 ? -19.656 -16.578 -0.771 1 91.88 17 PRO B C 1
ATOM 4036 O O . PRO B 1 17 ? -18.969 -16.375 0.229 1 91.88 17 PRO B O 1
ATOM 4039 N N . LEU B 1 18 ? -19.531 -17.625 -1.534 1 92.56 18 LEU B N 1
ATOM 4040 C CA . LEU B 1 18 ? -18.516 -18.609 -1.199 1 92.56 18 LEU B CA 1
ATOM 4041 C C . LEU B 1 18 ? -17.125 -17.984 -1.208 1 92.56 18 LEU B C 1
ATOM 4043 O O . LEU B 1 18 ? -16.312 -18.25 -0.316 1 92.56 18 LEU B O 1
ATOM 4047 N N . CYS B 1 19 ? -16.844 -17.203 -2.234 1 95.5 19 CYS B N 1
ATOM 4048 C CA . CYS B 1 19 ? -15.57 -16.516 -2.332 1 95.5 19 CYS B CA 1
ATOM 4049 C C . CYS B 1 19 ? -15.383 -15.531 -1.179 1 95.5 19 CYS B C 1
ATOM 4051 O O . CYS B 1 19 ? -14.281 -15.391 -0.642 1 95.5 19 CYS B O 1
ATOM 4053 N N . VAL B 1 20 ? -16.438 -14.859 -0.774 1 94.44 20 VAL B N 1
ATOM 4054 C CA . VAL B 1 20 ? -16.391 -13.898 0.321 1 94.44 20 VAL B CA 1
ATOM 4055 C C . VAL B 1 20 ? -16.047 -14.617 1.624 1 94.44 20 VAL B C 1
ATOM 4057 O O . VAL B 1 20 ? -15.281 -14.094 2.445 1 94.44 20 VAL B O 1
ATOM 4060 N N . GLU B 1 21 ? -16.594 -15.789 1.808 1 92.81 21 GLU B N 1
ATOM 4061 C CA . GLU B 1 21 ? -16.281 -16.594 2.988 1 92.81 21 GLU B CA 1
ATOM 4062 C C . GLU B 1 21 ? -14.797 -16.938 3.039 1 92.81 21 GLU B C 1
ATOM 4064 O O . GLU B 1 21 ? -14.203 -17 4.117 1 92.81 21 GLU B O 1
ATOM 4069 N N . ILE B 1 22 ? -14.227 -17.188 1.88 1 95.06 22 ILE B N 1
ATOM 4070 C CA . ILE B 1 22 ? -12.805 -17.5 1.801 1 95.06 22 ILE B CA 1
ATOM 4071 C C . ILE B 1 22 ? -11.984 -16.25 2.121 1 95.06 22 ILE B C 1
ATOM 4073 O O . ILE B 1 22 ? -11.016 -16.312 2.885 1 95.06 22 ILE B O 1
ATOM 4077 N N . ILE B 1 23 ? -12.414 -15.094 1.568 1 96.31 23 ILE B N 1
ATOM 4078 C CA . ILE B 1 23 ? -11.727 -13.828 1.759 1 96.31 23 ILE B CA 1
ATOM 4079 C C . ILE B 1 23 ? -11.727 -13.453 3.24 1 96.31 23 ILE B C 1
ATOM 4081 O O . ILE B 1 23 ? -10.75 -12.906 3.75 1 96.31 23 ILE B O 1
ATOM 4085 N N . ASP B 1 24 ? -12.812 -13.844 3.908 1 93.94 24 ASP B N 1
ATOM 4086 C CA . ASP B 1 24 ? -12.984 -13.477 5.312 1 93.94 24 ASP B CA 1
ATOM 4087 C C . ASP B 1 24 ? -12.422 -14.547 6.234 1 93.94 24 ASP B C 1
ATOM 4089 O O . ASP B 1 24 ? -13.062 -14.945 7.207 1 93.94 24 ASP B O 1
ATOM 4093 N N . THR B 1 25 ? -11.359 -15.133 5.902 1 93.31 25 THR B N 1
ATOM 4094 C CA . THR B 1 25 ? -10.594 -16.031 6.754 1 93.31 25 THR B CA 1
ATOM 4095 C C . THR B 1 25 ? -9.25 -15.414 7.129 1 93.31 25 THR B C 1
ATOM 4097 O O . THR B 1 25 ? -8.742 -14.547 6.422 1 93.31 25 THR B O 1
ATOM 4100 N N . PHE B 1 26 ? -8.664 -15.883 8.219 1 89.75 26 PHE B N 1
ATOM 4101 C CA . PHE B 1 26 ? -7.422 -15.305 8.711 1 89.75 26 PHE B CA 1
ATOM 4102 C C . PHE B 1 26 ? -6.281 -15.562 7.727 1 89.75 26 PHE B C 1
ATOM 4104 O O . PHE B 1 26 ? -5.387 -14.727 7.574 1 89.75 26 PHE B O 1
ATOM 4111 N N . LEU B 1 27 ? -6.352 -16.75 7.004 1 94.25 27 LEU B N 1
ATOM 4112 C CA . LEU B 1 27 ? -5.281 -17.094 6.07 1 94.25 27 LEU B CA 1
ATOM 4113 C C . LEU B 1 27 ? -5.289 -16.141 4.871 1 94.25 27 LEU B C 1
ATOM 4115 O O . LEU B 1 27 ? -4.23 -15.758 4.371 1 94.25 27 LEU B O 1
ATOM 4119 N N . PHE B 1 28 ? -6.535 -15.766 4.418 1 96.44 28 PHE B N 1
ATOM 4120 C CA . PHE B 1 28 ? -6.617 -14.828 3.303 1 96.44 28 PHE B CA 1
ATOM 4121 C C . PHE B 1 28 ? -6.324 -13.406 3.766 1 96.44 28 PHE B C 1
ATOM 4123 O O . PHE B 1 28 ? -5.594 -12.672 3.1 1 96.44 28 PHE B O 1
ATOM 4130 N N . GLN B 1 29 ? -6.863 -13 4.91 1 94.81 29 GLN B N 1
ATOM 4131 C CA . GLN B 1 29 ? -6.707 -11.648 5.438 1 94.81 29 GLN B CA 1
ATOM 4132 C C . GLN B 1 29 ? -5.242 -11.344 5.742 1 94.81 29 GLN B C 1
ATOM 4134 O O . GLN B 1 29 ? -4.801 -10.195 5.613 1 94.81 29 GLN B O 1
ATOM 4139 N N . ARG B 1 30 ? -4.5 -12.359 6.055 1 93.88 30 ARG B N 1
ATOM 4140 C CA . ARG B 1 30 ? -3.072 -12.219 6.328 1 93.88 30 ARG B CA 1
ATOM 4141 C C . ARG B 1 30 ? -2.346 -11.617 5.129 1 93.88 30 ARG B C 1
ATOM 4143 O O . ARG B 1 30 ? -1.342 -10.922 5.293 1 93.88 30 ARG B O 1
ATOM 4150 N N . LEU B 1 31 ? -2.861 -11.828 3.965 1 96.69 31 LEU B N 1
ATOM 4151 C CA . LEU B 1 31 ? -2.23 -11.367 2.732 1 96.69 31 LEU B CA 1
ATOM 4152 C C . LEU B 1 31 ? -2.176 -9.844 2.688 1 96.69 31 LEU B C 1
ATOM 4154 O O . LEU B 1 31 ? -1.396 -9.273 1.926 1 96.69 31 LEU B O 1
ATOM 4158 N N . ARG B 1 32 ? -2.971 -9.117 3.557 1 95 32 ARG B N 1
ATOM 4159 C CA . ARG B 1 32 ? -2.932 -7.664 3.668 1 95 32 ARG B CA 1
ATOM 4160 C C . ARG B 1 32 ? -1.576 -7.188 4.18 1 95 32 ARG B C 1
ATOM 4162 O O . ARG B 1 32 ? -1.203 -6.031 3.982 1 95 32 ARG B O 1
ATOM 4169 N N . HIS B 1 33 ? -0.886 -8.125 4.785 1 94 33 HIS B N 1
ATOM 4170 C CA . HIS B 1 33 ? 0.345 -7.758 5.473 1 94 33 HIS B CA 1
ATOM 4171 C C . HIS B 1 33 ? 1.566 -8.336 4.77 1 94 33 HIS B C 1
ATOM 4173 O O . HIS B 1 33 ? 2.664 -8.352 5.332 1 94 33 HIS B O 1
ATOM 4179 N N . ILE B 1 34 ? 1.342 -8.82 3.588 1 95.62 34 ILE B N 1
ATOM 4180 C CA . ILE B 1 34 ? 2.426 -9.359 2.775 1 95.62 34 ILE B CA 1
ATOM 4181 C C . ILE B 1 34 ? 2.564 -8.547 1.491 1 95.62 34 ILE B C 1
ATOM 4183 O O . ILE B 1 34 ? 1.701 -8.609 0.612 1 95.62 34 ILE B O 1
ATOM 4187 N N . LYS B 1 35 ? 3.625 -7.816 1.424 1 96.12 35 LYS B N 1
ATOM 4188 C CA . LYS B 1 35 ? 3.867 -7 0.237 1 96.12 35 LYS B CA 1
ATOM 4189 C C . LYS B 1 35 ? 4.094 -7.875 -0.994 1 96.12 35 LYS B C 1
ATOM 4191 O O . LYS B 1 35 ? 4.812 -8.875 -0.927 1 96.12 35 LYS B O 1
ATOM 4196 N N . GLN B 1 36 ? 3.498 -7.484 -2.082 1 97.38 36 GLN B N 1
ATOM 4197 C CA . GLN B 1 36 ? 3.631 -8.211 -3.338 1 97.38 36 GLN B CA 1
ATOM 4198 C C . GLN B 1 36 ? 5.027 -8.031 -3.932 1 97.38 36 GLN B C 1
ATOM 4200 O O . GLN B 1 36 ? 5.543 -8.938 -4.594 1 97.38 36 GLN B O 1
ATOM 4205 N N . LEU B 1 37 ? 5.602 -6.898 -3.689 1 97.31 37 LEU B N 1
ATOM 4206 C CA . LEU B 1 37 ? 6.832 -6.547 -4.391 1 97.31 37 LEU B CA 1
ATOM 4207 C C . LEU B 1 37 ? 8.031 -6.609 -3.445 1 97.31 37 LEU B C 1
ATOM 4209 O O . LEU B 1 37 ? 9.07 -6 -3.715 1 97.31 37 LEU B O 1
ATOM 4213 N N . GLY B 1 38 ? 7.887 -7.242 -2.324 1 95.31 38 GLY B N 1
ATOM 4214 C CA . GLY B 1 38 ? 8.992 -7.398 -1.396 1 95.31 38 GLY B CA 1
ATOM 4215 C C . GLY B 1 38 ? 9.594 -6.078 -0.953 1 95.31 38 GLY B C 1
ATOM 4216 O O . GLY B 1 38 ? 8.891 -5.23 -0.396 1 95.31 38 GLY B O 1
ATOM 4217 N N . PHE B 1 39 ? 10.836 -5.812 -1.395 1 95.31 39 PHE B N 1
ATOM 4218 C CA . PHE B 1 39 ? 11.562 -4.645 -0.903 1 95.31 39 PHE B CA 1
ATOM 4219 C C . PHE B 1 39 ? 11.617 -3.557 -1.969 1 95.31 39 PHE B C 1
ATOM 4221 O O . PHE B 1 39 ? 12.367 -2.586 -1.832 1 95.31 39 PHE B O 1
ATOM 4228 N N . VAL B 1 40 ? 10.836 -3.652 -2.955 1 97.19 40 VAL B N 1
ATOM 4229 C CA . VAL B 1 40 ? 10.828 -2.707 -4.066 1 97.19 40 VAL B CA 1
ATOM 4230 C C . VAL B 1 40 ? 10.484 -1.31 -3.555 1 97.19 40 VAL B C 1
ATOM 4232 O O . VAL B 1 40 ? 10.961 -0.309 -4.094 1 97.19 40 VAL B O 1
ATOM 4235 N N . SER B 1 41 ? 9.719 -1.216 -2.459 1 95.62 41 SER B N 1
ATOM 4236 C CA . SER B 1 41 ? 9.266 0.069 -1.938 1 95.62 41 SER B CA 1
ATOM 4237 C C . SER B 1 41 ? 10.438 0.906 -1.431 1 95.62 41 SER B C 1
ATOM 4239 O O . SER B 1 41 ? 10.289 2.109 -1.207 1 95.62 41 SER B O 1
ATOM 4241 N N . TYR B 1 42 ? 11.594 0.344 -1.245 1 93.94 42 TYR B N 1
ATOM 4242 C CA . TYR B 1 42 ? 12.773 1.085 -0.813 1 93.94 42 TYR B CA 1
ATOM 4243 C C . TYR B 1 42 ? 13.398 1.839 -1.979 1 93.94 42 TYR B C 1
ATOM 4245 O O . TYR B 1 42 ? 14.234 2.727 -1.778 1 93.94 42 TYR B O 1
ATOM 4253 N N . VAL B 1 43 ? 13.047 1.478 -3.199 1 94.06 43 VAL B N 1
ATOM 4254 C CA . VAL B 1 43 ? 13.516 2.154 -4.406 1 94.06 43 VAL B CA 1
ATOM 4255 C C . VAL B 1 43 ? 12.352 2.9 -5.062 1 94.06 43 VAL B C 1
ATOM 4257 O O . VAL B 1 43 ? 12.508 4.047 -5.492 1 94.06 43 VAL B O 1
ATOM 4260 N N . TYR B 1 44 ? 11.242 2.229 -5.18 1 96.19 44 TYR B N 1
ATOM 4261 C CA . TYR B 1 44 ? 9.977 2.791 -5.629 1 96.19 44 TYR B CA 1
ATOM 4262 C C . TYR B 1 44 ? 8.992 2.934 -4.469 1 96.19 44 TYR B C 1
ATOM 4264 O O . TYR B 1 44 ? 8.203 2.027 -4.203 1 96.19 44 TYR B O 1
ATOM 4272 N N . PRO B 1 45 ? 8.922 4.059 -3.865 1 96.38 45 PRO B N 1
ATOM 4273 C CA . PRO B 1 45 ? 8.156 4.207 -2.627 1 96.38 45 PRO B CA 1
ATOM 4274 C C . PRO B 1 45 ? 6.691 3.82 -2.791 1 96.38 45 PRO B C 1
ATOM 4276 O O . PRO B 1 45 ? 6.055 3.379 -1.83 1 96.38 45 PRO B O 1
ATOM 4279 N N . GLY B 1 46 ? 6.16 3.896 -3.969 1 96.94 46 GLY B N 1
ATOM 4280 C CA . GLY B 1 46 ? 4.758 3.592 -4.199 1 96.94 46 GLY B CA 1
ATOM 4281 C C . GLY B 1 46 ? 4.484 2.105 -4.332 1 96.94 46 GLY B C 1
ATOM 4282 O O . GLY B 1 46 ? 3.328 1.68 -4.355 1 96.94 46 GLY B O 1
ATOM 4283 N N . GLY B 1 47 ? 5.531 1.267 -4.484 1 97.19 47 GLY B N 1
ATOM 4284 C CA . GLY B 1 47 ? 5.363 -0.17 -4.637 1 97.19 47 GLY B CA 1
ATOM 4285 C C . GLY B 1 47 ? 4.949 -0.861 -3.352 1 97.19 47 GLY B C 1
ATOM 4286 O O . GLY B 1 47 ? 5.672 -1.721 -2.842 1 97.19 47 GLY B O 1
ATOM 4287 N N . VAL B 1 48 ? 3.721 -0.51 -2.797 1 96.94 48 VAL B N 1
ATOM 4288 C CA . VAL B 1 48 ? 3.336 -0.945 -1.457 1 96.94 48 VAL B CA 1
ATOM 4289 C C . VAL B 1 48 ? 2.141 -1.89 -1.544 1 96.94 48 VAL B C 1
ATOM 4291 O O . VAL B 1 48 ? 1.568 -2.273 -0.521 1 96.94 48 VAL B O 1
ATOM 4294 N N . ASN B 1 49 ? 1.744 -2.248 -2.787 1 97.5 49 ASN B N 1
ATOM 4295 C CA . ASN B 1 49 ? 0.624 -3.17 -2.939 1 97.5 49 ASN B CA 1
ATOM 4296 C C . ASN B 1 49 ? 0.898 -4.504 -2.252 1 97.5 49 ASN B C 1
ATOM 4298 O O . ASN B 1 49 ? 2.055 -4.887 -2.07 1 97.5 49 ASN B O 1
ATOM 4302 N N . THR B 1 50 ? -0.141 -5.188 -1.857 1 97.5 50 THR B N 1
ATOM 4303 C CA . THR B 1 50 ? -0.024 -6.438 -1.119 1 97.5 50 THR B CA 1
ATOM 4304 C C . THR B 1 50 ? -0.605 -7.598 -1.925 1 97.5 50 THR B C 1
ATOM 4306 O O . THR B 1 50 ? -1.207 -7.387 -2.98 1 97.5 50 THR B O 1
ATOM 4309 N N . ARG B 1 51 ? -0.392 -8.766 -1.409 1 98.06 51 ARG B N 1
ATOM 4310 C CA . ARG B 1 51 ? -0.905 -9.953 -2.08 1 98.06 51 ARG B CA 1
ATOM 4311 C C . ARG B 1 51 ? -2.418 -10.062 -1.924 1 98.06 51 ARG B C 1
ATOM 4313 O O . ARG B 1 51 ? -3.07 -10.812 -2.65 1 98.06 51 ARG B O 1
ATOM 4320 N N . PHE B 1 52 ? -3.014 -9.312 -1.027 1 98.19 52 PHE B N 1
ATOM 4321 C CA . PHE B 1 52 ? -4.461 -9.328 -0.848 1 98.19 52 PHE B CA 1
ATOM 4322 C C . PHE B 1 52 ? -5.164 -8.797 -2.092 1 98.19 52 PHE B C 1
ATOM 4324 O O . PHE B 1 52 ? -5.988 -9.492 -2.689 1 98.19 52 PHE B O 1
ATOM 4331 N N . GLU B 1 53 ? -4.816 -7.551 -2.521 1 97.69 53 GLU B N 1
ATOM 4332 C CA . GLU B 1 53 ? -5.438 -6.965 -3.707 1 97.69 53 GLU B CA 1
ATOM 4333 C C . GLU B 1 53 ? -5.113 -7.777 -4.957 1 97.69 53 GLU B C 1
ATOM 4335 O O . GLU B 1 53 ? -5.953 -7.914 -5.852 1 97.69 53 GLU B O 1
ATOM 4340 N N . HIS B 1 54 ? -3.916 -8.242 -4.961 1 98.56 54 HIS B N 1
ATOM 4341 C CA . HIS B 1 54 ? -3.506 -9.047 -6.105 1 98.56 54 HIS B CA 1
ATOM 4342 C C . HIS B 1 54 ? -4.387 -10.281 -6.25 1 98.56 54 HIS B C 1
ATOM 4344 O O . HIS B 1 54 ? -4.879 -10.578 -7.344 1 98.56 54 HIS B O 1
ATOM 4350 N N . SER B 1 55 ? -4.574 -10.977 -5.145 1 98.75 55 SER B N 1
ATOM 4351 C CA . SER B 1 55 ? -5.375 -12.195 -5.172 1 98.75 55 SER B CA 1
ATOM 4352 C C . SER B 1 55 ? -6.82 -11.898 -5.562 1 98.75 55 SER B C 1
ATOM 4354 O O . SER B 1 55 ? -7.441 -12.672 -6.293 1 98.75 55 SER B O 1
ATOM 4356 N N . LEU B 1 56 ? -7.375 -10.766 -5.117 1 98.69 56 LEU B N 1
ATOM 4357 C CA . LEU B 1 56 ? -8.711 -10.359 -5.539 1 98.69 56 LEU B CA 1
ATOM 4358 C C . LEU B 1 56 ? -8.766 -10.141 -7.047 1 98.69 56 LEU B C 1
ATOM 4360 O O . LEU B 1 56 ? -9.695 -10.602 -7.711 1 98.69 56 LEU B O 1
ATOM 4364 N N . GLY B 1 57 ? -7.75 -9.43 -7.512 1 98.69 57 GLY B N 1
ATOM 4365 C CA . GLY B 1 57 ? -7.695 -9.164 -8.938 1 98.69 57 GLY B CA 1
ATOM 4366 C C . GLY B 1 57 ? -7.617 -10.422 -9.781 1 98.69 57 GLY B C 1
ATOM 4367 O O . GLY B 1 57 ? -8.289 -10.531 -10.805 1 98.69 57 GLY B O 1
ATOM 4368 N N . VAL B 1 58 ? -6.844 -11.391 -9.297 1 98.81 58 VAL B N 1
ATOM 4369 C CA . VAL B 1 58 ? -6.672 -12.641 -10.047 1 98.81 58 VAL B CA 1
ATOM 4370 C C . VAL B 1 58 ? -7.98 -13.422 -10.047 1 98.81 58 VAL B C 1
ATOM 4372 O O . VAL B 1 58 ? -8.383 -13.969 -11.078 1 98.81 58 VAL B O 1
ATOM 4375 N N . GLY B 1 59 ? -8.641 -13.508 -8.891 1 98.75 59 GLY B N 1
ATOM 4376 C CA . GLY B 1 59 ? -9.945 -14.148 -8.844 1 98.75 59 GLY B CA 1
ATOM 4377 C C . GLY B 1 59 ? -10.953 -13.523 -9.797 1 98.75 59 GLY B C 1
ATOM 4378 O O . GLY B 1 59 ? -11.648 -14.234 -10.523 1 98.75 59 GLY B O 1
ATOM 4379 N N . PHE B 1 60 ? -10.984 -12.234 -9.844 1 98.69 60 PHE B N 1
ATOM 4380 C CA . PHE B 1 60 ? -11.883 -11.484 -10.711 1 98.69 60 PHE B CA 1
ATOM 4381 C C . PHE B 1 60 ? -11.586 -11.773 -12.18 1 98.69 60 PHE B C 1
ATOM 4383 O O . PHE B 1 60 ? -12.492 -12.078 -12.953 1 98.69 60 PHE B O 1
ATOM 4390 N N . LEU B 1 61 ? -10.336 -11.688 -12.555 1 98.69 61 LEU B N 1
ATOM 4391 C CA . LEU B 1 61 ? -9.938 -11.891 -13.938 1 98.69 61 LEU B CA 1
ATOM 4392 C C . LEU B 1 61 ? -10.203 -13.328 -14.375 1 98.69 61 LEU B C 1
ATOM 4394 O O . LEU B 1 61 ? -10.539 -13.578 -15.531 1 98.69 61 LEU B O 1
ATOM 4398 N N . ALA B 1 62 ? -10.008 -14.281 -13.438 1 98.81 62 ALA B N 1
ATOM 4399 C CA . ALA B 1 62 ? -10.258 -15.688 -13.742 1 98.81 62 ALA B CA 1
ATOM 4400 C C . ALA B 1 62 ? -11.711 -15.914 -14.141 1 98.81 62 ALA B C 1
ATOM 4402 O O . ALA B 1 62 ? -11.992 -16.516 -15.188 1 98.81 62 ALA B O 1
ATOM 4403 N N . ARG B 1 63 ? -12.625 -15.445 -13.367 1 98.5 63 ARG B N 1
ATOM 4404 C CA . ARG B 1 63 ? -14.039 -15.586 -13.703 1 98.5 63 ARG B CA 1
ATOM 4405 C C . ARG B 1 63 ? -14.367 -14.844 -14.992 1 98.5 63 ARG B C 1
ATOM 4407 O O . ARG B 1 63 ? -15.117 -15.352 -15.836 1 98.5 63 ARG B O 1
ATOM 4414 N N . LYS B 1 64 ? -13.891 -13.633 -15.133 1 98.38 64 LYS B N 1
ATOM 4415 C CA . LYS B 1 64 ? -14.141 -12.852 -16.328 1 98.38 64 LYS B CA 1
ATOM 4416 C C . LYS B 1 64 ? -13.695 -13.594 -17.578 1 98.38 64 LYS B C 1
ATOM 4418 O O . LYS B 1 64 ? -14.422 -13.648 -18.578 1 98.38 64 LYS B O 1
ATOM 4423 N N . PHE B 1 65 ? -12.484 -14.156 -17.516 1 98.62 65 PHE B N 1
ATOM 4424 C CA . PHE B 1 65 ? -11.922 -14.883 -18.656 1 98.62 65 PHE B CA 1
ATOM 4425 C C . PHE B 1 65 ? -12.75 -16.109 -18.969 1 98.62 65 PHE B C 1
ATOM 4427 O O . PHE B 1 65 ? -13.094 -16.359 -20.141 1 98.62 65 PHE B O 1
ATOM 4434 N N . MET B 1 66 ? -13.148 -16.875 -17.969 1 98.5 66 MET B N 1
ATOM 4435 C CA . MET B 1 66 ? -13.961 -18.078 -18.141 1 98.5 66 MET B CA 1
ATOM 4436 C C . MET B 1 66 ? -15.32 -17.734 -18.734 1 98.5 66 MET B C 1
ATOM 4438 O O . MET B 1 66 ? -15.82 -18.453 -19.609 1 98.5 66 MET B O 1
ATOM 4442 N N . ASN B 1 67 ? -15.898 -16.672 -18.234 1 98.31 67 ASN B N 1
ATOM 4443 C CA . ASN B 1 67 ? -17.203 -16.25 -18.75 1 98.31 67 ASN B CA 1
ATOM 4444 C C . ASN B 1 67 ? -17.125 -15.875 -20.234 1 98.31 67 ASN B C 1
ATOM 4446 O O . ASN B 1 67 ? -18.031 -16.156 -21 1 98.31 67 ASN B O 1
ATOM 4450 N N . CYS B 1 68 ? -16.078 -15.219 -20.578 1 98.12 68 CYS B N 1
ATOM 4451 C CA . CYS B 1 68 ? -15.906 -14.836 -21.969 1 98.12 68 CYS B CA 1
ATOM 4452 C C . CYS B 1 68 ? -15.742 -16.062 -22.859 1 98.12 68 CYS B C 1
ATOM 4454 O O . CYS B 1 68 ? -16.359 -16.141 -23.922 1 98.12 68 CYS B O 1
ATOM 4456 N N . LEU B 1 69 ? -14.93 -17.062 -22.453 1 97.94 69 LEU B N 1
ATOM 4457 C CA . LEU B 1 69 ? -14.766 -18.297 -23.203 1 97.94 69 LEU B CA 1
ATOM 4458 C C . LEU B 1 69 ? -16.094 -19.031 -23.359 1 97.94 69 LEU B C 1
ATOM 4460 O O . LEU B 1 69 ? -16.406 -19.531 -24.438 1 97.94 69 LEU B O 1
ATOM 4464 N N . LYS B 1 70 ? -16.812 -19.078 -22.266 1 98 70 LYS B N 1
ATOM 4465 C CA . LYS B 1 70 ? -18.125 -19.734 -22.266 1 98 70 LYS B CA 1
ATOM 4466 C C . LYS B 1 70 ? -19.078 -19.078 -23.266 1 98 70 LYS B C 1
ATOM 4468 O O . LYS B 1 70 ? -19.781 -19.766 -24 1 98 70 LYS B O 1
ATOM 4473 N N . LEU B 1 71 ? -19.078 -17.812 -23.297 1 97.5 71 LEU B N 1
ATOM 4474 C CA . LEU B 1 71 ? -19.969 -17.047 -24.172 1 97.5 71 LEU B CA 1
ATOM 4475 C C . LEU B 1 71 ? -19.547 -17.203 -25.625 1 97.5 71 LEU B C 1
ATOM 4477 O O . LEU B 1 71 ? -20.391 -17.375 -26.516 1 97.5 71 LEU B O 1
ATOM 4481 N N . GLN B 1 72 ? -18.312 -17.188 -25.906 1 95.75 72 GLN B N 1
ATOM 4482 C CA . GLN B 1 72 ? -17.797 -17.203 -27.281 1 95.75 72 GLN B CA 1
ATOM 4483 C C . GLN B 1 72 ? -17.812 -18.625 -27.844 1 95.75 72 GLN B C 1
ATOM 4485 O O . GLN B 1 72 ? -17.953 -18.797 -29.062 1 95.75 72 GLN B O 1
ATOM 4490 N N . GLN B 1 73 ? -17.625 -19.609 -26.969 1 97.31 73 GLN B N 1
ATOM 4491 C CA . GLN B 1 73 ? -17.594 -21.016 -27.406 1 97.31 73 GLN B CA 1
ATOM 4492 C C . GLN B 1 73 ? -18.5 -21.875 -26.516 1 97.31 73 GLN B C 1
ATOM 4494 O O . GLN B 1 73 ? -18.016 -22.688 -25.734 1 97.31 73 GLN B O 1
ATOM 4499 N N . PRO B 1 74 ? -19.75 -21.797 -26.781 1 96.88 74 PRO B N 1
ATOM 4500 C CA . PRO B 1 74 ? -20.703 -22.547 -25.969 1 96.88 74 PRO B CA 1
ATOM 4501 C C . PRO B 1 74 ? -20.484 -24.062 -26.062 1 96.88 74 PRO B C 1
ATOM 4503 O O . PRO B 1 74 ? -20.844 -24.797 -25.141 1 96.88 74 PRO B O 1
ATOM 4506 N N . GLU B 1 75 ? -19.875 -24.469 -27.109 1 95.44 75 GLU B N 1
ATOM 4507 C CA . GLU B 1 75 ? -19.656 -25.906 -27.344 1 95.44 75 GLU B CA 1
ATOM 4508 C C . GLU B 1 75 ? -18.672 -26.469 -26.344 1 95.44 75 GLU B C 1
ATOM 4510 O O . GLU B 1 75 ? -18.578 -27.688 -26.172 1 95.44 75 GLU B O 1
ATOM 4515 N N . LEU B 1 76 ? -17.938 -25.594 -25.625 1 96 76 LEU B N 1
ATOM 4516 C CA . LEU B 1 76 ? -17.016 -26.062 -24.594 1 96 76 LEU B CA 1
ATOM 4517 C C . LEU B 1 76 ? -17.781 -26.578 -23.375 1 96 76 LEU B C 1
ATOM 4519 O O . LEU B 1 76 ? -17.219 -27.297 -22.547 1 96 76 LEU B O 1
ATOM 4523 N N . GLU B 1 77 ? -19.016 -26.141 -23.203 1 96.81 77 GLU B N 1
ATOM 4524 C CA . GLU B 1 77 ? -19.906 -26.562 -22.125 1 96.81 77 GLU B CA 1
ATOM 4525 C C . GLU B 1 77 ? -19.281 -26.297 -20.75 1 96.81 77 GLU B C 1
ATOM 4527 O O . GLU B 1 77 ? -19.25 -27.188 -19.891 1 96.81 77 GLU B O 1
ATOM 4532 N N . ILE B 1 78 ? -18.703 -25.156 -20.625 1 97.12 78 ILE B N 1
ATOM 4533 C CA . ILE B 1 78 ? -18.141 -24.734 -19.344 1 97.12 78 ILE B CA 1
ATOM 4534 C C . ILE B 1 78 ? -19.266 -24.578 -18.312 1 97.12 78 ILE B C 1
ATOM 4536 O O . ILE B 1 78 ? -20.234 -23.859 -18.562 1 97.12 78 ILE B O 1
ATOM 4540 N N . THR B 1 79 ? -19.156 -25.203 -17.156 1 96.12 79 THR B N 1
ATOM 4541 C CA . THR B 1 79 ? -20.203 -25.172 -16.141 1 96.12 79 THR B CA 1
ATOM 4542 C C . THR B 1 79 ? -19.969 -24.031 -15.164 1 96.12 79 THR B C 1
ATOM 4544 O O . THR B 1 79 ? -18.844 -23.531 -15.047 1 96.12 79 THR B O 1
ATOM 4547 N N . GLU B 1 80 ? -21.016 -23.656 -14.453 1 95.06 80 GLU B N 1
ATOM 4548 C CA . GLU B 1 80 ? -20.891 -22.641 -13.406 1 95.06 80 GLU B CA 1
ATOM 4549 C C . GLU B 1 80 ? -19.953 -23.109 -12.297 1 95.06 80 GLU B C 1
ATOM 4551 O O . GLU B 1 80 ? -19.234 -22.297 -11.695 1 95.06 80 GLU B O 1
ATOM 4556 N N . LYS B 1 81 ? -19.953 -24.375 -12.062 1 95.38 81 LYS B N 1
ATOM 4557 C CA . LYS B 1 81 ? -19.078 -24.953 -11.055 1 95.38 81 LYS B CA 1
ATOM 4558 C C . LYS B 1 81 ? -17.609 -24.797 -11.445 1 95.38 81 LYS B C 1
ATOM 4560 O O . LYS B 1 81 ? -16.766 -24.469 -10.617 1 95.38 81 LYS B O 1
ATOM 4565 N N . GLN B 1 82 ? -17.359 -25.078 -12.719 1 96.62 82 GLN B N 1
ATOM 4566 C CA . GLN B 1 82 ? -16 -24.906 -13.211 1 96.62 82 GLN B CA 1
ATOM 4567 C C . GLN B 1 82 ? -15.547 -23.453 -13.07 1 96.62 82 GLN B C 1
ATOM 4569 O O . GLN B 1 82 ? -14.406 -23.188 -12.664 1 96.62 82 GLN B O 1
ATOM 4574 N N . ILE B 1 83 ? -16.438 -22.531 -13.406 1 97.94 83 ILE B N 1
ATOM 4575 C CA . ILE B 1 83 ? -16.141 -21.109 -13.305 1 97.94 83 ILE B CA 1
ATOM 4576 C C . ILE B 1 83 ? -15.836 -20.75 -11.852 1 97.94 83 ILE B C 1
ATOM 4578 O O . ILE B 1 83 ? -14.859 -20.047 -11.562 1 97.94 83 ILE B O 1
ATOM 4582 N N . LEU B 1 84 ? -16.625 -21.234 -10.945 1 97.12 84 LEU B N 1
ATOM 4583 C CA . LEU B 1 84 ? -16.438 -20.984 -9.516 1 97.12 84 LEU B CA 1
ATOM 4584 C C . LEU B 1 84 ? -15.102 -21.562 -9.047 1 97.12 84 LEU B C 1
ATOM 4586 O O . LEU B 1 84 ? -14.375 -20.906 -8.289 1 97.12 84 LEU B O 1
ATOM 4590 N N . CYS B 1 85 ? -14.789 -22.734 -9.5 1 97.81 85 CYS B N 1
ATOM 4591 C CA . CYS B 1 85 ? -13.539 -23.375 -9.102 1 97.81 85 CYS B CA 1
ATOM 4592 C C . CYS B 1 85 ? -12.336 -22.578 -9.594 1 97.81 85 CYS B C 1
ATOM 4594 O O . CYS B 1 85 ? -11.359 -22.406 -8.867 1 97.81 85 CYS B O 1
ATOM 4596 N N . VAL B 1 86 ? -12.383 -22.109 -10.852 1 98.5 86 VAL B N 1
ATOM 4597 C CA . VAL B 1 86 ? -11.289 -21.344 -11.414 1 98.5 86 VAL B CA 1
ATOM 4598 C C . VAL B 1 86 ? -11.156 -20.016 -10.664 1 98.5 86 VAL B C 1
ATOM 4600 O O . VAL B 1 86 ? -10.039 -19.562 -10.398 1 98.5 86 VAL B O 1
ATOM 4603 N N . GLU B 1 87 ? -12.289 -19.406 -10.328 1 98.5 87 GLU B N 1
ATOM 4604 C CA . GLU B 1 87 ? -12.305 -18.172 -9.555 1 98.5 87 GLU B CA 1
ATOM 4605 C C . GLU B 1 87 ? -11.672 -18.375 -8.18 1 98.5 87 GLU B C 1
ATOM 4607 O O . GLU B 1 87 ? -10.852 -17.578 -7.742 1 98.5 87 GLU B O 1
ATOM 4612 N N . VAL B 1 88 ? -12 -19.438 -7.492 1 98.12 88 VAL B N 1
ATOM 4613 C CA . VAL B 1 88 ? -11.461 -19.766 -6.176 1 98.12 88 VAL B CA 1
ATOM 4614 C C . VAL B 1 88 ? -9.961 -20.047 -6.293 1 98.12 88 VAL B C 1
ATOM 4616 O O . VAL B 1 88 ? -9.18 -19.641 -5.434 1 98.12 88 VAL B O 1
ATOM 4619 N N . ALA B 1 89 ? -9.57 -20.766 -7.363 1 98.56 89 ALA B N 1
ATOM 4620 C CA . ALA B 1 89 ? -8.148 -21.016 -7.59 1 98.56 89 ALA B CA 1
ATOM 4621 C C . ALA B 1 89 ? -7.367 -19.719 -7.707 1 98.56 89 ALA B C 1
ATOM 4623 O O . ALA B 1 89 ? -6.266 -19.594 -7.16 1 98.56 89 ALA B O 1
ATOM 4624 N N . GLY B 1 90 ? -7.945 -18.797 -8.445 1 98.62 90 GLY B N 1
ATOM 4625 C CA . GLY B 1 90 ? -7.316 -17.484 -8.562 1 98.62 90 GLY B CA 1
ATOM 4626 C C . GLY B 1 90 ? -7.191 -16.766 -7.23 1 98.62 90 GLY B C 1
ATOM 4627 O O . GLY B 1 90 ? -6.145 -16.188 -6.93 1 98.62 90 GLY B O 1
ATOM 4628 N N . LEU B 1 91 ? -8.18 -16.844 -6.371 1 98.25 91 LEU B N 1
ATOM 4629 C CA . LEU B 1 91 ? -8.195 -16.203 -5.059 1 98.25 91 LEU B CA 1
ATOM 4630 C C . LEU B 1 91 ? -7.145 -16.812 -4.141 1 98.25 91 LEU B C 1
ATOM 4632 O O . LEU B 1 91 ? -6.543 -16.109 -3.326 1 98.25 91 LEU B O 1
ATOM 4636 N N . CYS B 1 92 ? -6.902 -18.109 -4.309 1 98.25 92 CYS B N 1
ATOM 4637 C CA . CYS B 1 92 ? -6.18 -18.828 -3.271 1 98.25 92 CYS B CA 1
ATOM 4638 C C . CYS B 1 92 ? -4.762 -19.156 -3.725 1 98.25 92 CYS B C 1
ATOM 4640 O O . CYS B 1 92 ? -3.967 -19.688 -2.951 1 98.25 92 CYS B O 1
ATOM 4642 N N . HIS B 1 93 ? -4.398 -18.859 -4.965 1 98.25 93 HIS B N 1
ATOM 4643 C CA . HIS B 1 93 ? -3.154 -19.344 -5.551 1 98.25 93 HIS B CA 1
ATOM 4644 C C . HIS B 1 93 ? -1.943 -18.828 -4.777 1 98.25 93 HIS B C 1
ATOM 4646 O O . HIS B 1 93 ? -0.891 -19.469 -4.77 1 98.25 93 HIS B O 1
ATOM 4652 N N . ASP B 1 94 ? -2.127 -17.703 -4.055 1 97.56 94 ASP B N 1
ATOM 4653 C CA . ASP B 1 94 ? -0.995 -17.031 -3.43 1 97.56 94 ASP B CA 1
ATOM 4654 C C . ASP B 1 94 ? -1.084 -17.094 -1.907 1 97.56 94 ASP B C 1
ATOM 4656 O O . ASP B 1 94 ? -0.354 -16.391 -1.202 1 97.56 94 ASP B O 1
ATOM 4660 N N . LEU B 1 95 ? -1.905 -17.938 -1.319 1 97.56 95 LEU B N 1
ATOM 4661 C CA . LEU B 1 95 ? -2.125 -18.016 0.121 1 97.56 95 LEU B CA 1
ATOM 4662 C C . LEU B 1 95 ? -0.828 -18.344 0.853 1 97.56 95 LEU B C 1
ATOM 4664 O O . LEU B 1 95 ? -0.594 -17.844 1.959 1 97.56 95 LEU B O 1
ATOM 4668 N N . GLY B 1 96 ? 0 -19.078 0.221 1 96.81 96 GLY B N 1
ATOM 4669 C CA . GLY B 1 96 ? 1.133 -19.672 0.905 1 96.81 96 GLY B CA 1
ATOM 4670 C C . GLY B 1 96 ? 2.348 -18.766 0.964 1 96.81 96 GLY B C 1
ATOM 4671 O O . GLY B 1 96 ? 3.342 -19.094 1.615 1 96.81 96 GLY B O 1
ATOM 4672 N N . HIS B 1 97 ? 2.283 -17.594 0.346 1 97.19 97 HIS B N 1
ATOM 4673 C CA . HIS B 1 97 ? 3.424 -16.688 0.372 1 97.19 97 HIS B CA 1
ATOM 4674 C C . HIS B 1 97 ? 3.781 -16.297 1.802 1 97.19 97 HIS B C 1
ATOM 4676 O O . HIS B 1 97 ? 2.895 -16.078 2.633 1 97.19 97 HIS B O 1
ATOM 4682 N N . GLY B 1 98 ? 5.082 -16.25 2.062 1 95.31 98 GLY B N 1
ATOM 4683 C CA . GLY B 1 98 ? 5.57 -15.734 3.33 1 95.31 98 GLY B CA 1
ATOM 4684 C C . GLY B 1 98 ? 5.902 -14.25 3.285 1 95.31 98 GLY B C 1
ATOM 4685 O O . GLY B 1 98 ? 5.543 -13.562 2.33 1 95.31 98 GLY B O 1
ATOM 4686 N N . PRO B 1 99 ? 6.57 -13.797 4.352 1 94.88 99 PRO B N 1
ATOM 4687 C CA . PRO B 1 99 ? 6.926 -12.375 4.418 1 94.88 99 PRO B CA 1
ATOM 4688 C C . PRO B 1 99 ? 7.703 -11.906 3.193 1 94.88 99 PRO B C 1
ATOM 4690 O O . PRO B 1 99 ? 8.594 -12.609 2.715 1 94.88 99 PRO B O 1
ATOM 4693 N N . PHE B 1 100 ? 7.305 -10.805 2.635 1 95.38 100 PHE B N 1
ATOM 4694 C CA . PHE B 1 100 ? 7.941 -10.141 1.503 1 95.38 100 PHE B CA 1
ATOM 4695 C C . PHE B 1 100 ? 7.898 -11.031 0.263 1 95.38 100 PHE B C 1
ATOM 4697 O O . PHE B 1 100 ? 8.75 -10.914 -0.619 1 95.38 100 PHE B O 1
ATOM 4704 N N . SER B 1 101 ? 7.016 -11.984 0.24 1 95.44 101 SER B N 1
ATOM 4705 C CA . SER B 1 101 ? 6.621 -12.758 -0.931 1 95.44 101 SER B CA 1
ATOM 4706 C C . SER B 1 101 ? 7.758 -13.656 -1.406 1 95.44 101 SER B C 1
ATOM 4708 O O . SER B 1 101 ? 8.234 -14.516 -0.656 1 95.44 101 SER B O 1
ATOM 4710 N N . HIS B 1 102 ? 8.297 -13.438 -2.619 1 92.38 102 HIS B N 1
ATOM 4711 C CA . HIS B 1 102 ? 9.289 -14.328 -3.203 1 92.38 102 HIS B CA 1
ATOM 4712 C C . HIS B 1 102 ? 10.609 -14.25 -2.443 1 92.38 102 HIS B C 1
ATOM 4714 O O . HIS B 1 102 ? 11.383 -15.211 -2.428 1 92.38 102 HIS B O 1
ATOM 4720 N N . PHE B 1 103 ? 10.836 -13.211 -1.775 1 93.94 103 PHE B N 1
ATOM 4721 C CA . PHE B 1 103 ? 12.016 -13.062 -0.926 1 93.94 103 PHE B CA 1
ATOM 4722 C C . PHE B 1 103 ? 12.086 -14.195 0.098 1 93.94 103 PHE B C 1
ATOM 4724 O O . PHE B 1 103 ? 13.164 -14.719 0.375 1 93.94 103 PHE B O 1
ATOM 4731 N N . TRP B 1 104 ? 10.961 -14.57 0.644 1 94.5 104 TRP B N 1
ATOM 4732 C CA . TRP B 1 104 ? 10.906 -15.562 1.71 1 94.5 104 TRP B CA 1
ATOM 4733 C C . TRP B 1 104 ? 11.422 -16.906 1.227 1 94.5 104 TRP B C 1
ATOM 4735 O O . TRP B 1 104 ? 12.094 -17.625 1.974 1 94.5 104 TRP B O 1
ATOM 4745 N N . GLU B 1 105 ? 11.094 -17.234 -0.025 1 92.19 105 GLU B N 1
ATOM 4746 C CA . GLU B 1 105 ? 11.57 -18.484 -0.605 1 92.19 105 GLU B CA 1
ATOM 4747 C C . GLU B 1 105 ? 13.094 -18.516 -0.675 1 92.19 105 GLU B C 1
ATOM 4749 O O . GLU B 1 105 ? 13.719 -19.516 -0.298 1 92.19 105 GLU B O 1
ATOM 4754 N N . LYS B 1 106 ? 13.641 -17.438 -1.107 1 89.44 106 LYS B N 1
ATOM 4755 C CA . LYS B 1 106 ? 15.094 -17.328 -1.202 1 89.44 106 LYS B CA 1
ATOM 4756 C C . LYS B 1 106 ? 15.75 -17.422 0.174 1 89.44 106 LYS B C 1
ATOM 4758 O O . LYS B 1 106 ? 16.781 -18.078 0.333 1 89.44 106 LYS B O 1
ATOM 4763 N N . PHE B 1 107 ? 15.141 -16.781 1.126 1 93.81 107 PHE B N 1
ATOM 4764 C CA . PHE B 1 107 ? 15.648 -16.797 2.494 1 93.81 107 PHE B CA 1
ATOM 4765 C C . PHE B 1 107 ? 15.633 -18.203 3.064 1 93.81 107 PHE B C 1
ATOM 4767 O O . PHE B 1 107 ? 16.625 -18.672 3.623 1 93.81 107 PHE B O 1
ATOM 4774 N N . ILE B 1 108 ? 14.484 -18.906 2.906 1 93.19 108 ILE B N 1
ATOM 4775 C CA . ILE B 1 108 ? 14.352 -20.25 3.455 1 93.19 108 ILE B CA 1
ATOM 4776 C C . ILE B 1 108 ? 15.383 -21.188 2.824 1 93.19 108 ILE B C 1
ATOM 4778 O O . ILE B 1 108 ? 16.016 -21.984 3.516 1 93.19 108 ILE B O 1
ATOM 4782 N N . HIS B 1 109 ? 15.617 -21.031 1.526 1 89.44 109 HIS B N 1
ATOM 4783 C CA . HIS B 1 109 ? 16.594 -21.859 0.822 1 89.44 109 HIS B CA 1
ATOM 4784 C C . HIS B 1 109 ? 18 -21.625 1.342 1 89.44 109 HIS B C 1
ATOM 4786 O O . HIS B 1 109 ? 18.812 -22.547 1.403 1 89.44 109 HIS B O 1
ATOM 4792 N N . ARG B 1 110 ? 18.281 -20.453 1.721 1 88.81 110 ARG B N 1
ATOM 4793 C CA . ARG B 1 110 ? 19.609 -20.109 2.201 1 88.81 110 ARG B CA 1
ATOM 4794 C C . ARG B 1 110 ? 19.781 -20.484 3.668 1 88.81 110 ARG B C 1
ATOM 4796 O O . ARG B 1 110 ? 20.875 -20.875 4.09 1 88.81 110 ARG B O 1
ATOM 4803 N N . ALA B 1 111 ? 18.766 -20.312 4.395 1 90.75 111 ALA B N 1
ATOM 4804 C CA . ALA B 1 111 ? 18.844 -20.516 5.84 1 90.75 111 ALA B CA 1
ATOM 4805 C C . ALA B 1 111 ? 18.781 -22 6.18 1 90.75 111 ALA B C 1
ATOM 4807 O O . ALA B 1 111 ? 19.344 -22.438 7.191 1 90.75 111 ALA B O 1
ATOM 4808 N N . ASP B 1 112 ? 18.094 -22.75 5.324 1 84.12 112 ASP B N 1
ATOM 4809 C CA . ASP B 1 112 ? 17.938 -24.172 5.609 1 84.12 112 ASP B CA 1
ATOM 4810 C C . ASP B 1 112 ? 19.156 -24.969 5.145 1 84.12 112 ASP B C 1
ATOM 4812 O O . ASP B 1 112 ? 19.25 -25.328 3.971 1 84.12 112 ASP B O 1
ATOM 4816 N N . HIS B 1 113 ? 20.031 -25.188 5.934 1 71 113 HIS B N 1
ATOM 4817 C CA . HIS B 1 113 ? 21.266 -25.906 5.621 1 71 113 HIS B CA 1
ATOM 4818 C C . HIS B 1 113 ? 21.062 -27.406 5.742 1 71 113 HIS B C 1
ATOM 4820 O O . HIS B 1 113 ? 21.875 -28.188 5.25 1 71 113 HIS B O 1
ATOM 4826 N N . LYS B 1 114 ? 20.141 -27.812 6.422 1 63.56 114 LYS B N 1
ATOM 4827 C CA . LYS B 1 114 ? 20.031 -29.219 6.797 1 63.56 114 LYS B CA 1
ATOM 4828 C C . LYS B 1 114 ? 19.375 -30.031 5.691 1 63.56 114 LYS B C 1
ATOM 4830 O O . LYS B 1 114 ? 19.922 -31.031 5.238 1 63.56 114 LYS B O 1
ATOM 4835 N N . GLU B 1 115 ? 17.984 -29.719 5.5 1 62.81 115 GLU B N 1
ATOM 4836 C CA . GLU B 1 115 ? 17.188 -30.484 4.555 1 62.81 115 GLU B CA 1
ATOM 4837 C C . GLU B 1 115 ? 16.875 -29.672 3.303 1 62.81 115 GLU B C 1
ATOM 4839 O O . GLU B 1 115 ? 16.406 -28.547 3.395 1 62.81 115 GLU B O 1
ATOM 4844 N N . LYS B 1 116 ? 17.734 -29.688 2.33 1 60.44 116 LYS B N 1
ATOM 4845 C CA . LYS B 1 116 ? 17.578 -28.969 1.066 1 60.44 116 LYS B CA 1
ATOM 4846 C C . LYS B 1 116 ? 16.141 -29 0.59 1 60.44 116 LYS B C 1
ATOM 4848 O O . LYS B 1 116 ? 15.867 -29.25 -0.588 1 60.44 116 LYS B O 1
ATOM 4853 N N . VAL B 1 117 ? 15.164 -28.812 1.564 1 61.44 117 VAL B N 1
ATOM 4854 C CA . VAL B 1 117 ? 13.789 -28.781 1.085 1 61.44 117 VAL B CA 1
ATOM 4855 C C . VAL B 1 117 ? 13.539 -27.5 0.29 1 61.44 117 VAL B C 1
ATOM 4857 O O . VAL B 1 117 ? 13.852 -26.406 0.76 1 61.44 117 VAL B O 1
ATOM 4860 N N . VAL B 1 118 ? 13.102 -27.75 -0.88 1 75.06 118 VAL B N 1
ATOM 4861 C CA . VAL B 1 118 ? 12.773 -26.625 -1.751 1 75.06 118 VAL B CA 1
ATOM 4862 C C . VAL B 1 118 ? 11.391 -26.094 -1.4 1 75.06 118 VAL B C 1
ATOM 4864 O O . VAL B 1 118 ? 10.375 -26.766 -1.638 1 75.06 118 VAL B O 1
ATOM 4867 N N . PHE B 1 119 ? 11.359 -25.094 -0.624 1 81.31 119 PHE B N 1
ATOM 4868 C CA . PHE B 1 119 ? 10.109 -24.438 -0.286 1 81.31 119 PHE B CA 1
ATOM 4869 C C . PHE B 1 119 ? 9.562 -23.672 -1.48 1 81.31 119 PHE B C 1
ATOM 4871 O O . PHE B 1 119 ? 10.281 -22.875 -2.096 1 81.31 119 PHE B O 1
ATOM 4878 N N . LYS B 1 120 ? 8.398 -23.938 -1.799 1 87.25 120 LYS B N 1
ATOM 4879 C CA . LYS B 1 120 ? 7.621 -23.172 -2.773 1 87.25 120 LYS B CA 1
ATOM 4880 C C . LYS B 1 120 ? 6.293 -22.719 -2.184 1 87.25 120 LYS B C 1
ATOM 4882 O O . LYS B 1 120 ? 5.574 -23.516 -1.565 1 87.25 120 LYS B O 1
ATOM 4887 N N . HIS B 1 121 ? 5.953 -21.453 -2.312 1 91.19 121 HIS B N 1
ATOM 4888 C CA . HIS B 1 121 ? 4.711 -20.922 -1.761 1 91.19 121 HIS B CA 1
ATOM 4889 C C . HIS B 1 121 ? 3.502 -21.672 -2.309 1 91.19 121 HIS B C 1
ATOM 4891 O O . HIS B 1 121 ? 2.473 -21.781 -1.638 1 91.19 121 HIS B O 1
ATOM 4897 N N . GLU B 1 122 ? 3.604 -22.203 -3.57 1 89.94 122 GLU B N 1
ATOM 4898 C CA . GLU B 1 122 ? 2.494 -22.938 -4.188 1 89.94 122 GLU B CA 1
ATOM 4899 C C . GLU B 1 122 ? 2.105 -24.156 -3.357 1 89.94 122 GLU B C 1
ATOM 4901 O O . GLU B 1 122 ? 0.919 -24.438 -3.184 1 89.94 122 GLU B O 1
ATOM 4906 N N . ASP B 1 123 ? 3.117 -24.828 -2.85 1 90.75 123 ASP B N 1
ATOM 4907 C CA . ASP B 1 123 ? 2.855 -26 -2.027 1 90.75 123 ASP B CA 1
ATOM 4908 C C . ASP B 1 123 ? 2.09 -25.625 -0.76 1 90.75 123 ASP B C 1
ATOM 4910 O O . ASP B 1 123 ? 1.15 -26.328 -0.368 1 90.75 123 ASP B O 1
ATOM 4914 N N . LEU B 1 124 ? 2.51 -24.641 -0.167 1 94.31 124 LEU B N 1
ATOM 4915 C CA . LEU B 1 124 ? 1.849 -24.203 1.056 1 94.31 124 LEU B CA 1
ATOM 4916 C C . LEU B 1 124 ? 0.451 -23.672 0.754 1 94.31 124 LEU B C 1
ATOM 4918 O O . LEU B 1 124 ? -0.463 -23.828 1.567 1 94.31 124 LEU B O 1
ATOM 4922 N N . SER B 1 125 ? 0.288 -23.016 -0.397 1 96 125 SER B N 1
ATOM 4923 C CA . SER B 1 125 ? -1.045 -22.578 -0.804 1 96 125 SER B CA 1
ATOM 4924 C C . SER B 1 125 ? -2.006 -23.75 -0.896 1 96 125 SER B C 1
ATOM 4926 O O . SER B 1 125 ? -3.16 -23.656 -0.477 1 96 125 SER B O 1
ATOM 4928 N N . LEU B 1 126 ? -1.54 -24.875 -1.453 1 94.75 126 LEU B N 1
ATOM 4929 C CA . LEU B 1 126 ? -2.379 -26.062 -1.576 1 94.75 126 LEU B CA 1
ATOM 4930 C C . LEU B 1 126 ? -2.787 -26.594 -0.202 1 94.75 126 LEU B C 1
ATOM 4932 O O . LEU B 1 126 ? -3.941 -26.969 0.002 1 94.75 126 LEU B O 1
ATOM 4936 N N . GLN B 1 127 ? -1.834 -26.578 0.723 1 93.19 127 GLN B N 1
ATOM 4937 C CA . GLN B 1 127 ? -2.135 -27 2.09 1 93.19 127 GLN B CA 1
ATOM 4938 C C . GLN B 1 127 ? -3.188 -26.094 2.719 1 93.19 127 GLN B C 1
ATOM 4940 O O . GLN B 1 127 ? -4.105 -26.562 3.393 1 93.19 127 GLN B O 1
ATOM 4945 N N . MET B 1 128 ? -3.078 -24.875 2.523 1 95.31 128 MET B N 1
ATOM 4946 C CA . MET B 1 128 ? -4.004 -23.906 3.102 1 95.31 128 MET B CA 1
ATOM 4947 C C . MET B 1 128 ? -5.391 -24.047 2.479 1 95.31 128 MET B C 1
ATOM 4949 O O . MET B 1 128 ? -6.402 -23.844 3.154 1 95.31 128 MET B O 1
ATOM 4953 N N . VAL B 1 129 ? -5.414 -24.328 1.18 1 95 129 VAL B N 1
ATOM 4954 C CA . VAL B 1 129 ? -6.688 -24.578 0.513 1 95 129 VAL B CA 1
ATOM 4955 C C . VAL B 1 129 ? -7.375 -25.781 1.161 1 95 129 VAL B C 1
ATOM 4957 O O . VAL B 1 129 ? -8.578 -25.734 1.45 1 95 129 VAL B O 1
ATOM 4960 N N . ASP B 1 130 ? -6.645 -26.812 1.406 1 93 130 ASP B N 1
ATOM 4961 C CA . ASP B 1 130 ? -7.188 -28 2.059 1 93 130 ASP B CA 1
ATOM 4962 C C . ASP B 1 130 ? -7.742 -27.656 3.441 1 93 130 ASP B C 1
ATOM 4964 O O . ASP B 1 130 ? -8.859 -28.047 3.781 1 93 130 ASP B O 1
ATOM 4968 N N . TYR B 1 131 ? -7 -26.953 4.133 1 91.75 131 TYR B N 1
ATOM 4969 C CA . TYR B 1 131 ? -7.418 -26.562 5.48 1 91.75 131 TYR B CA 1
ATOM 4970 C C . TYR B 1 131 ? -8.68 -25.719 5.441 1 91.75 131 TYR B C 1
ATOM 4972 O O . TYR B 1 131 ? -9.625 -25.953 6.195 1 91.75 131 TYR B O 1
ATOM 4980 N N . LEU B 1 132 ? -8.695 -24.734 4.562 1 90.69 132 LEU B N 1
ATOM 4981 C CA . LEU B 1 132 ? -9.805 -23.797 4.5 1 90.69 132 LEU B CA 1
ATOM 4982 C C . LEU B 1 132 ? -11.07 -24.484 3.994 1 90.69 132 LEU B C 1
ATOM 4984 O O . LEU B 1 132 ? -12.133 -24.375 4.617 1 90.69 132 LEU B O 1
ATOM 4988 N N . LEU B 1 133 ? -10.938 -25.234 2.928 1 89.25 133 LEU B N 1
ATOM 4989 C CA . LEU B 1 133 ? -12.125 -25.672 2.205 1 89.25 133 LEU B CA 1
ATOM 4990 C C . LEU B 1 133 ? -12.602 -27.016 2.721 1 89.25 133 LEU B C 1
ATOM 4992 O O . LEU B 1 133 ? -13.789 -27.344 2.646 1 89.25 133 LEU B O 1
ATOM 4996 N N . LYS B 1 134 ? -11.703 -27.797 3.205 1 83.81 134 LYS B N 1
ATOM 4997 C CA . LYS B 1 134 ? -12.102 -29.125 3.688 1 83.81 134 LYS B CA 1
ATOM 4998 C C . LYS B 1 134 ? -12.453 -29.078 5.172 1 83.81 134 LYS B C 1
ATOM 5000 O O . LYS B 1 134 ? -13.297 -29.844 5.637 1 83.81 134 LYS B O 1
ATOM 5005 N N . ASP B 1 135 ? -11.844 -28.109 5.91 1 80.56 135 ASP B N 1
ATOM 5006 C CA . ASP B 1 135 ? -11.945 -28.219 7.363 1 80.56 135 ASP B CA 1
ATOM 5007 C C . ASP B 1 135 ? -12.633 -26.984 7.953 1 80.56 135 ASP B C 1
ATOM 5009 O O . ASP B 1 135 ? -13.727 -27.078 8.508 1 80.56 135 ASP B O 1
ATOM 5013 N N . LYS B 1 136 ? -12.109 -25.859 7.715 1 77.75 136 LYS B N 1
ATOM 5014 C CA . LYS B 1 136 ? -12.508 -24.656 8.438 1 77.75 136 LYS B CA 1
ATOM 5015 C C . LYS B 1 136 ? -13.867 -24.156 7.949 1 77.75 136 LYS B C 1
ATOM 5017 O O . LYS B 1 136 ? -14.711 -23.75 8.75 1 77.75 136 LYS B O 1
ATOM 5022 N N . LEU B 1 137 ? -14.07 -24.297 6.668 1 80.56 137 LEU B N 1
ATOM 5023 C CA . LEU B 1 137 ? -15.234 -23.625 6.105 1 80.56 137 LEU B CA 1
ATOM 5024 C C . LEU B 1 137 ? -16.359 -24.625 5.828 1 80.56 137 LEU B C 1
ATOM 5026 O O . LEU B 1 137 ? -17.391 -24.25 5.262 1 80.56 137 LEU B O 1
ATOM 5030 N N . LYS B 1 138 ? -16.188 -25.766 6.184 1 81 138 LYS B N 1
ATOM 5031 C CA . LYS B 1 138 ? -17.156 -26.812 5.883 1 81 138 LYS B CA 1
ATOM 5032 C C . LYS B 1 138 ? -18.547 -26.438 6.391 1 81 138 LYS B C 1
ATOM 5034 O O . LYS B 1 138 ? -19.531 -26.531 5.652 1 81 138 LYS B O 1
ATOM 5039 N N . GLN B 1 139 ? -18.516 -26.031 7.605 1 80 139 GLN B N 1
ATOM 5040 C CA . GLN B 1 139 ? -19.797 -25.672 8.195 1 80 139 GLN B CA 1
ATOM 5041 C C . GLN B 1 139 ? -20.422 -24.469 7.492 1 80 139 GLN B C 1
ATOM 5043 O O . GLN B 1 139 ? -21.625 -24.422 7.281 1 80 139 GLN B O 1
ATOM 5048 N N . ARG B 1 140 ? -19.594 -23.562 7.168 1 80.44 140 ARG B N 1
ATOM 5049 C CA . ARG B 1 140 ? -20.078 -22.359 6.48 1 80.44 140 ARG B CA 1
ATOM 5050 C C . ARG B 1 140 ? -20.625 -22.703 5.102 1 80.44 140 ARG B C 1
ATOM 5052 O O . ARG B 1 140 ? -21.609 -22.125 4.66 1 80.44 140 ARG B O 1
ATOM 5059 N N . PHE B 1 141 ? -19.984 -23.625 4.531 1 81.69 141 PHE B N 1
ATOM 5060 C CA . PHE B 1 141 ? -20.406 -24.047 3.203 1 81.69 141 PHE B CA 1
ATOM 5061 C C . PHE B 1 141 ? -21.766 -24.75 3.27 1 81.69 141 PHE B C 1
ATOM 5063 O O . PHE B 1 141 ? -22.594 -24.594 2.367 1 81.69 141 PHE B O 1
ATOM 5070 N N . GLU B 1 142 ? -21.984 -25.391 4.332 1 81.19 142 GLU B N 1
ATOM 5071 C CA . GLU B 1 142 ? -23.281 -26.047 4.523 1 81.19 142 GLU B CA 1
ATOM 5072 C C . GLU B 1 142 ? -24.391 -25.016 4.691 1 81.19 142 GLU B C 1
ATOM 5074 O O . GLU B 1 142 ? -25.516 -25.219 4.203 1 81.19 142 GLU B O 1
ATOM 5079 N N . LYS B 1 143 ? -24.094 -24.031 5.367 1 82.25 143 LYS B N 1
ATOM 5080 C CA . LYS B 1 143 ? -25.062 -22.969 5.531 1 82.25 143 LYS B CA 1
ATOM 5081 C C . LYS B 1 143 ? -25.406 -22.312 4.191 1 82.25 143 LYS B C 1
ATOM 5083 O O . LYS B 1 143 ? -26.562 -22.016 3.916 1 82.25 143 LYS B O 1
ATOM 5088 N N . LEU B 1 144 ? -24.422 -22.156 3.404 1 83.81 144 LEU B N 1
ATOM 5089 C CA . LEU B 1 144 ? -24.609 -21.578 2.08 1 83.81 144 LEU B CA 1
ATOM 5090 C C . LEU B 1 144 ? -25.438 -22.5 1.196 1 83.81 144 LEU B C 1
ATOM 5092 O O . LEU B 1 144 ? -26.266 -22.047 0.41 1 83.81 144 LEU B O 1
ATOM 5096 N N . LYS B 1 145 ? -25.172 -23.75 1.418 1 82.25 145 LYS B N 1
ATOM 5097 C CA . LYS B 1 145 ? -25.922 -24.75 0.662 1 82.25 145 LYS B CA 1
ATOM 5098 C C . LYS B 1 145 ? -27.422 -24.641 0.964 1 82.25 145 LYS B C 1
ATOM 5100 O O . LYS B 1 145 ? -28.25 -24.734 0.056 1 82.25 145 LYS B O 1
ATOM 5105 N N . LYS B 1 146 ? -27.688 -24.406 2.174 1 82.88 146 LYS B N 1
ATOM 5106 C CA . LYS B 1 146 ? -29.078 -24.266 2.604 1 82.88 146 LYS B CA 1
ATOM 5107 C C . LYS B 1 146 ? -29.719 -23.016 2.014 1 82.88 146 LYS B C 1
ATOM 5109 O O . LYS B 1 146 ? -30.938 -22.969 1.804 1 82.88 146 LYS B O 1
ATOM 5114 N N . GLN B 1 147 ? -28.906 -22.172 1.701 1 82.19 147 GLN B N 1
ATOM 5115 C CA . GLN B 1 147 ? -29.406 -20.922 1.12 1 82.19 147 GLN B CA 1
ATOM 5116 C C . GLN B 1 147 ? -29.453 -21.016 -0.402 1 82.19 147 GLN B C 1
ATOM 5118 O O . GLN B 1 147 ? -29.766 -20.031 -1.075 1 82.19 147 GLN B O 1
ATOM 5123 N N . GLY B 1 148 ? -29.047 -22.172 -0.979 1 79.44 148 GLY B N 1
ATOM 5124 C CA . GLY B 1 148 ? -29.141 -22.391 -2.412 1 79.44 148 GLY B CA 1
ATOM 5125 C C . GLY B 1 148 ? -27.891 -22.016 -3.168 1 79.44 148 GLY B C 1
ATOM 5126 O O . GLY B 1 148 ? -27.906 -21.875 -4.395 1 79.44 148 GLY B O 1
ATOM 5127 N N . GLU B 1 149 ? -26.859 -21.891 -2.342 1 81 149 GLU B N 1
ATOM 5128 C CA . GLU B 1 149 ? -25.609 -21.484 -2.98 1 81 149 GLU B CA 1
ATOM 5129 C C . GLU B 1 149 ? -24.812 -22.703 -3.416 1 81 149 GLU B C 1
ATOM 5131 O O . GLU B 1 149 ? -24.953 -23.781 -2.852 1 81 149 GLU B O 1
ATOM 5136 N N . GLU B 1 150 ? -24.062 -22.531 -4.438 1 78.81 150 GLU B N 1
ATOM 5137 C CA . GLU B 1 150 ? -23.188 -23.594 -4.902 1 78.81 150 GLU B CA 1
ATOM 5138 C C . GLU B 1 150 ? -22.094 -23.891 -3.885 1 78.81 150 GLU B C 1
ATOM 5140 O O . GLU B 1 150 ? -21.547 -22.969 -3.27 1 78.81 150 GLU B O 1
ATOM 5145 N N . ILE B 1 151 ? -21.922 -25.219 -3.639 1 82 151 ILE B N 1
ATOM 5146 C CA . ILE B 1 151 ? -20.891 -25.594 -2.699 1 82 151 ILE B CA 1
ATOM 5147 C C . ILE B 1 151 ? -19.812 -26.422 -3.42 1 82 151 ILE B C 1
ATOM 5149 O O . ILE B 1 151 ? -20.047 -26.891 -4.535 1 82 151 ILE B O 1
ATOM 5153 N N . LEU B 1 152 ? -18.703 -26.531 -2.789 1 91.06 152 LEU B N 1
ATOM 5154 C CA . LEU B 1 152 ? -17.562 -27.25 -3.361 1 91.06 152 LEU B CA 1
ATOM 5155 C C . LEU B 1 152 ? -17.484 -28.672 -2.809 1 91.06 152 LEU B C 1
ATOM 5157 O O . LEU B 1 152 ? -17.641 -28.891 -1.603 1 91.06 152 LEU B O 1
ATOM 5161 N N . SER B 1 153 ? -17.391 -29.641 -3.664 1 90.69 153 SER B N 1
ATOM 5162 C CA . SER B 1 153 ? -17.141 -31.031 -3.281 1 90.69 153 SER B CA 1
ATOM 5163 C C . SER B 1 153 ? -15.656 -31.297 -3.1 1 90.69 153 SER B C 1
ATOM 5165 O O . SER B 1 153 ? -14.82 -30.438 -3.398 1 90.69 153 SER B O 1
ATOM 5167 N N . GLU B 1 154 ? -15.359 -32.438 -2.633 1 91.56 154 GLU B N 1
ATOM 5168 C CA . GLU B 1 154 ? -13.961 -32.844 -2.494 1 91.56 154 GLU B CA 1
ATOM 5169 C C . GLU B 1 154 ? -13.258 -32.875 -3.85 1 91.56 154 GLU B C 1
ATOM 5171 O O . GLU B 1 154 ? -12.078 -32.562 -3.953 1 91.56 154 GLU B O 1
ATOM 5176 N N . ASN B 1 155 ? -13.984 -33.375 -4.773 1 93.69 155 ASN B N 1
ATOM 5177 C CA . ASN B 1 155 ? -13.438 -33.375 -6.125 1 93.69 155 ASN B CA 1
ATOM 5178 C C . ASN B 1 155 ? -13.156 -31.984 -6.641 1 93.69 155 ASN B C 1
ATOM 5180 O O . ASN B 1 155 ? -12.188 -31.766 -7.367 1 93.69 155 ASN B O 1
ATOM 5184 N N . ASP B 1 156 ? -14.047 -31.062 -6.262 1 94.75 156 ASP B N 1
ATOM 5185 C CA . ASP B 1 156 ? -13.836 -29.672 -6.648 1 94.75 156 ASP B CA 1
ATOM 5186 C C . ASP B 1 156 ? -12.562 -29.109 -6.016 1 94.75 156 ASP B C 1
ATOM 5188 O O . ASP B 1 156 ? -11.828 -28.344 -6.652 1 94.75 156 ASP B O 1
ATOM 5192 N N . ILE B 1 157 ? -12.344 -29.5 -4.805 1 95.38 157 ILE B N 1
ATOM 5193 C CA . ILE B 1 157 ? -11.172 -29.016 -4.082 1 95.38 157 ILE B CA 1
ATOM 5194 C C . ILE B 1 157 ? -9.898 -29.531 -4.75 1 95.38 157 ILE B C 1
ATOM 5196 O O . ILE B 1 157 ? -8.93 -28.781 -4.918 1 95.38 157 ILE B O 1
ATOM 5200 N N . GLU B 1 158 ? -9.906 -30.781 -5.105 1 95.12 158 GLU B N 1
ATOM 5201 C CA . GLU B 1 158 ? -8.766 -31.344 -5.82 1 95.12 158 GLU B CA 1
ATOM 5202 C C . GLU B 1 158 ? -8.57 -30.656 -7.172 1 95.12 158 GLU B C 1
ATOM 5204 O O . GLU B 1 158 ? -7.438 -30.422 -7.598 1 95.12 158 GLU B O 1
ATOM 5209 N N . PHE B 1 159 ? -9.688 -30.453 -7.836 1 95.69 159 PHE B N 1
ATOM 5210 C CA . PHE B 1 159 ? -9.656 -29.734 -9.102 1 95.69 159 PHE B CA 1
ATOM 5211 C C . PHE B 1 159 ? -9.039 -28.344 -8.93 1 95.69 159 PHE B C 1
ATOM 5213 O O . PHE B 1 159 ? -8.164 -27.953 -9.703 1 95.69 159 PHE B O 1
ATOM 5220 N N . ILE B 1 160 ? -9.414 -27.609 -7.879 1 97.12 160 ILE B N 1
ATOM 5221 C CA . ILE B 1 160 ? -8.906 -26.266 -7.57 1 97.12 160 ILE B CA 1
ATOM 5222 C C . ILE B 1 160 ? -7.395 -26.328 -7.363 1 97.12 160 ILE B C 1
ATOM 5224 O O . ILE B 1 160 ? -6.656 -25.484 -7.879 1 97.12 160 ILE B O 1
ATOM 5228 N N . LYS B 1 161 ? -6.945 -27.281 -6.641 1 96.38 161 LYS B N 1
ATOM 5229 C CA . LYS B 1 161 ? -5.516 -27.453 -6.387 1 96.38 161 LYS B CA 1
ATOM 5230 C C . LYS B 1 161 ? -4.746 -27.656 -7.684 1 96.38 161 LYS B C 1
ATOM 5232 O O . LYS B 1 161 ? -3.662 -27.094 -7.867 1 96.38 161 LYS B O 1
ATOM 5237 N N . LYS B 1 162 ? -5.293 -28.422 -8.594 1 95.94 162 LYS B N 1
ATOM 5238 C CA . LYS B 1 162 ? -4.664 -28.656 -9.891 1 95.94 162 LYS B CA 1
ATOM 5239 C C . LYS B 1 162 ? -4.637 -27.375 -10.727 1 95.94 162 LYS B C 1
ATOM 5241 O O . LYS B 1 162 ? -3.684 -27.141 -11.469 1 95.94 162 LYS B O 1
ATOM 5246 N N . LEU B 1 163 ? -5.688 -26.609 -10.625 1 97.06 163 LEU B N 1
ATOM 5247 C CA . LEU B 1 163 ? -5.754 -25.344 -11.336 1 97.06 163 LEU B CA 1
ATOM 5248 C C . LEU B 1 163 ? -4.656 -24.391 -10.852 1 97.06 163 LEU B C 1
ATOM 5250 O O . LEU B 1 163 ? -4.062 -23.672 -11.656 1 97.06 163 LEU B O 1
ATOM 5254 N N . ILE B 1 164 ? -4.391 -24.375 -9.516 1 97 164 ILE B N 1
ATOM 5255 C CA . ILE B 1 164 ? -3.363 -23.516 -8.938 1 97 164 ILE B CA 1
ATOM 5256 C C . ILE B 1 164 ? -1.987 -23.938 -9.445 1 97 164 ILE B C 1
ATOM 5258 O O . ILE B 1 164 ? -1.156 -23.094 -9.781 1 97 164 ILE B O 1
ATOM 5262 N N . LEU B 1 165 ? -1.783 -25.219 -9.625 1 94.56 165 LEU B N 1
ATOM 5263 C CA . LEU B 1 165 ? -0.505 -25.75 -10.086 1 94.56 165 LEU B CA 1
ATOM 5264 C C . LEU B 1 165 ? -0.356 -25.562 -11.594 1 94.56 165 LEU B C 1
ATOM 5266 O O . LEU B 1 165 ? 0.763 -25.484 -12.109 1 94.56 165 LEU B O 1
ATOM 5270 N N . GLY B 1 166 ? -1.458 -25.469 -12.273 1 92.31 166 GLY B N 1
ATOM 5271 C CA . GLY B 1 166 ? -1.458 -25.312 -13.719 1 92.31 166 GLY B CA 1
ATOM 5272 C C . GLY B 1 166 ? -1.125 -26.594 -14.461 1 92.31 166 GLY B C 1
ATOM 5273 O O . GLY B 1 166 ? -0.619 -26.547 -15.578 1 92.31 166 GLY B O 1
ATOM 5274 N N . LYS B 1 167 ? -1.326 -27.719 -13.781 1 86.25 167 LYS B N 1
ATOM 5275 C CA . LYS B 1 167 ? -0.926 -28.969 -14.414 1 86.25 167 LYS B CA 1
ATOM 5276 C C . LYS B 1 167 ? -1.961 -30.062 -14.18 1 86.25 167 LYS B C 1
ATOM 5278 O O . LYS B 1 167 ? -2.498 -30.188 -13.07 1 86.25 167 LYS B O 1
ATOM 5283 N N . ASN B 1 168 ? -2.396 -30.609 -15.328 1 78.5 168 ASN B N 1
ATOM 5284 C CA . ASN B 1 168 ? -3.148 -31.859 -15.305 1 78.5 168 ASN B CA 1
ATOM 5285 C C . ASN B 1 168 ? -2.836 -32.719 -16.516 1 78.5 168 ASN B C 1
ATOM 5287 O O . ASN B 1 168 ? -3.357 -32.5 -17.609 1 78.5 168 ASN B O 1
ATOM 5291 N N . GLU B 1 169 ? -2.061 -33.719 -16.297 1 69.81 169 GLU B N 1
ATOM 5292 C CA . GLU B 1 169 ? -1.57 -34.531 -17.422 1 69.81 169 GLU B CA 1
ATOM 5293 C C . GLU B 1 169 ? -2.67 -35.438 -17.969 1 69.81 169 GLU B C 1
ATOM 5295 O O . GLU B 1 169 ? -2.631 -35.812 -19.141 1 69.81 169 GLU B O 1
ATOM 5300 N N . GLU B 1 170 ? -3.633 -35.625 -17.328 1 74.06 170 GLU B N 1
ATOM 5301 C CA . GLU B 1 170 ? -4.594 -36.656 -17.703 1 74.06 170 GLU B CA 1
ATOM 5302 C C . GLU B 1 170 ? -5.781 -36.031 -18.453 1 74.06 170 GLU B C 1
ATOM 5304 O O . GLU B 1 170 ? -6.508 -36.75 -19.141 1 74.06 170 GLU B O 1
ATOM 5309 N N . ASP B 1 171 ? -5.883 -34.812 -18.438 1 75.38 171 ASP B N 1
ATOM 5310 C CA . ASP B 1 171 ? -7.094 -34.188 -18.984 1 75.38 171 ASP B CA 1
ATOM 5311 C C . ASP B 1 171 ? -6.77 -33.344 -20.219 1 75.38 171 ASP B C 1
ATOM 5313 O O . ASP B 1 171 ? -6.746 -32.125 -20.141 1 75.38 171 ASP B O 1
ATOM 5317 N N . SER B 1 172 ? -6.688 -34.031 -21.359 1 77.5 172 SER B N 1
ATOM 5318 C CA . SER B 1 172 ? -6.32 -33.344 -22.594 1 77.5 172 SER B CA 1
ATOM 5319 C C . SER B 1 172 ? -7.473 -32.5 -23.125 1 77.5 172 SER B C 1
ATOM 5321 O O . SER B 1 172 ? -7.25 -31.453 -23.719 1 77.5 172 SER B O 1
ATOM 5323 N N . ASP B 1 173 ? -8.688 -32.906 -22.844 1 87.44 173 ASP B N 1
ATOM 5324 C CA . ASP B 1 173 ? -9.859 -32.25 -23.406 1 87.44 173 ASP B CA 1
ATOM 5325 C C . ASP B 1 173 ? -10.195 -30.953 -22.656 1 87.44 173 ASP B C 1
ATOM 5327 O O . ASP B 1 173 ? -10.938 -30.109 -23.156 1 87.44 173 ASP B O 1
ATOM 5331 N N . HIS B 1 174 ? -9.602 -30.812 -21.516 1 92.81 174 HIS B N 1
ATOM 5332 C CA . HIS B 1 174 ? -9.859 -29.594 -20.75 1 92.81 174 HIS B CA 1
ATOM 5333 C C . HIS B 1 174 ? -8.555 -28.922 -20.328 1 92.81 174 HIS B C 1
ATOM 5335 O O . HIS B 1 174 ? -8.516 -28.234 -19.312 1 92.81 174 HIS B O 1
ATOM 5341 N N . HIS B 1 175 ? -7.52 -29.172 -21.125 1 94.44 175 HIS B N 1
ATOM 5342 C CA . HIS B 1 175 ? -6.199 -28.641 -20.812 1 94.44 175 HIS B CA 1
ATOM 5343 C C . HIS B 1 175 ? -6.238 -27.125 -20.672 1 94.44 175 HIS B C 1
ATOM 5345 O O . HIS B 1 175 ? -5.5 -26.547 -19.859 1 94.44 175 HIS B O 1
ATOM 5351 N N . PHE B 1 176 ? -7.152 -26.453 -21.406 1 96.19 176 PHE B N 1
ATOM 5352 C CA . PHE B 1 176 ? -7.242 -25 -21.422 1 96.19 176 PHE B CA 1
ATOM 5353 C C . PHE B 1 176 ? -7.609 -24.453 -20.047 1 96.19 176 PHE B C 1
ATOM 5355 O O . PHE B 1 176 ? -7.258 -23.328 -19.703 1 96.19 176 PHE B O 1
ATOM 5362 N N . LEU B 1 177 ? -8.266 -25.266 -19.219 1 97.06 177 LEU B N 1
ATOM 5363 C CA . LEU B 1 177 ? -8.656 -24.828 -17.891 1 97.06 177 LEU B CA 1
ATOM 5364 C C . LEU B 1 177 ? -7.434 -24.578 -17.016 1 97.06 177 LEU B C 1
ATOM 5366 O O . LEU B 1 177 ? -7.441 -23.703 -16.156 1 97.06 177 LEU B O 1
ATOM 5370 N N . TYR B 1 178 ? -6.41 -25.344 -17.234 1 96.5 178 TYR B N 1
ATOM 5371 C CA . TYR B 1 178 ? -5.203 -25.281 -16.422 1 96.5 178 TYR B CA 1
ATOM 5372 C C . TYR B 1 178 ? -4.246 -24.219 -16.938 1 96.5 178 TYR B C 1
ATOM 5374 O O . TYR B 1 178 ? -3.16 -24.031 -16.375 1 96.5 178 TYR B O 1
ATOM 5382 N N . GLN B 1 179 ? -4.68 -23.484 -17.922 1 96.44 179 GLN B N 1
ATOM 5383 C CA . GLN B 1 179 ? -3.885 -22.391 -18.484 1 96.44 179 GLN B CA 1
ATOM 5384 C C . GLN B 1 179 ? -4.387 -21.047 -17.984 1 96.44 179 GLN B C 1
ATOM 5386 O O . GLN B 1 179 ? -3.793 -20 -18.297 1 96.44 179 GLN B O 1
ATOM 5391 N N . ILE B 1 180 ? -5.43 -21.047 -17.156 1 97.94 180 ILE B N 1
ATOM 5392 C CA . ILE B 1 180 ? -6.102 -19.812 -16.812 1 97.94 180 ILE B CA 1
ATOM 5393 C C . ILE B 1 180 ? -5.34 -19.109 -15.688 1 97.94 180 ILE B C 1
ATOM 5395 O O . ILE B 1 180 ? -4.98 -17.938 -15.812 1 97.94 180 ILE B O 1
ATOM 5399 N N . ILE B 1 181 ? -5.023 -19.812 -14.586 1 98.06 181 ILE B N 1
ATOM 5400 C CA . ILE B 1 181 ? -4.402 -19.219 -13.406 1 98.06 181 ILE B CA 1
ATOM 5401 C C . ILE B 1 181 ? -2.885 -19.234 -13.57 1 98.06 181 ILE B C 1
ATOM 5403 O O . ILE B 1 181 ? -2.225 -18.219 -13.312 1 98.06 181 ILE B O 1
ATOM 5407 N N . ASN B 1 182 ? -2.375 -20.328 -13.945 1 95.81 182 ASN B N 1
ATOM 5408 C CA . ASN B 1 182 ? -0.948 -20.562 -14.133 1 95.81 182 ASN B CA 1
ATOM 5409 C C . ASN B 1 182 ? -0.671 -21.281 -15.445 1 95.81 182 ASN B C 1
ATOM 5411 O O . ASN B 1 182 ? -0.667 -22.516 -15.492 1 95.81 182 ASN B O 1
ATOM 5415 N N . ASN B 1 183 ? -0.356 -20.531 -16.422 1 94.88 183 ASN B N 1
ATOM 5416 C CA . ASN B 1 183 ? -0.105 -21.094 -17.75 1 94.88 183 ASN B CA 1
ATOM 5417 C C . ASN B 1 183 ? 1.379 -21.391 -17.969 1 94.88 183 ASN B C 1
ATOM 5419 O O . ASN B 1 183 ? 2.121 -20.516 -18.438 1 94.88 183 ASN B O 1
ATOM 5423 N N . GLU B 1 184 ? 1.758 -22.547 -17.781 1 88.62 184 GLU B N 1
ATOM 5424 C CA . GLU B 1 184 ? 3.16 -22.938 -17.922 1 88.62 184 GLU B CA 1
ATOM 5425 C C . GLU B 1 184 ? 3.562 -23.016 -19.391 1 88.62 184 GLU B C 1
ATOM 5427 O O . GLU B 1 184 ? 4.754 -23.016 -19.719 1 88.62 184 GLU B O 1
ATOM 5432 N N . ASP B 1 185 ? 2.543 -23.094 -20.25 1 89.81 185 ASP B N 1
ATOM 5433 C CA . ASP B 1 185 ? 2.811 -23.219 -21.688 1 89.81 185 ASP B CA 1
ATOM 5434 C C . ASP B 1 185 ? 3.188 -21.875 -22.281 1 89.81 185 ASP B C 1
ATOM 5436 O O . ASP B 1 185 ? 4.355 -21.641 -22.609 1 89.81 185 ASP B O 1
ATOM 5440 N N . SER B 1 186 ? 2.297 -20.953 -22.266 1 89.56 186 SER B N 1
ATOM 5441 C CA . SER B 1 186 ? 2.502 -19.688 -22.969 1 89.56 186 SER B CA 1
ATOM 5442 C C . SER B 1 186 ? 2.893 -18.578 -22 1 89.56 186 SER B C 1
ATOM 5444 O O . SER B 1 186 ? 3.424 -17.547 -22.406 1 89.56 186 SER B O 1
ATOM 5446 N N . GLY B 1 187 ? 2.604 -18.75 -20.734 1 90.5 187 GLY B N 1
ATOM 5447 C CA . GLY B 1 187 ? 2.836 -17.688 -19.766 1 90.5 187 GLY B CA 1
ATOM 5448 C C . GLY B 1 187 ? 1.763 -16.625 -19.781 1 90.5 187 GLY B C 1
ATOM 5449 O O . GLY B 1 187 ? 1.83 -15.648 -19.031 1 90.5 187 GLY B O 1
ATOM 5450 N N . LEU B 1 188 ? 0.783 -16.75 -20.641 1 94.31 188 LEU B N 1
ATOM 5451 C CA . LEU B 1 188 ? -0.315 -15.781 -20.734 1 94.31 188 LEU B CA 1
ATOM 5452 C C . LEU B 1 188 ? -1.466 -16.203 -19.812 1 94.31 188 LEU B C 1
ATOM 5454 O O . LEU B 1 188 ? -2.414 -16.844 -20.266 1 94.31 188 LEU B O 1
ATOM 5458 N N . ASP B 1 189 ? -1.375 -15.797 -18.609 1 96.88 189 ASP B N 1
ATOM 5459 C CA . ASP B 1 189 ? -2.383 -16.172 -17.625 1 96.88 189 ASP B CA 1
ATOM 5460 C C . ASP B 1 189 ? -2.822 -14.969 -16.797 1 96.88 189 ASP B C 1
ATOM 5462 O O . ASP B 1 189 ? -2.201 -13.906 -16.875 1 96.88 189 ASP B O 1
ATOM 5466 N N . VAL B 1 190 ? -3.896 -15.133 -16.047 1 98.44 190 VAL B N 1
ATOM 5467 C CA . VAL B 1 190 ? -4.551 -14 -15.391 1 98.44 190 VAL B CA 1
ATOM 5468 C C . VAL B 1 190 ? -3.711 -13.531 -14.203 1 98.44 190 VAL B C 1
ATOM 5470 O O . VAL B 1 190 ? -3.785 -12.367 -13.805 1 98.44 190 VAL B O 1
ATOM 5473 N N . ASP B 1 191 ? -2.912 -14.438 -13.57 1 97.94 191 ASP B N 1
ATOM 5474 C CA . ASP B 1 191 ? -1.985 -14.023 -12.523 1 97.94 191 ASP B CA 1
ATOM 5475 C C . ASP B 1 191 ? -1.035 -12.938 -13.023 1 97.94 191 ASP B C 1
ATOM 5477 O O . ASP B 1 191 ? -0.95 -11.859 -12.438 1 97.94 191 ASP B O 1
ATOM 5481 N N . LYS B 1 192 ? -0.417 -13.195 -14.156 1 97.06 192 LYS B N 1
ATOM 5482 C CA . LYS B 1 192 ? 0.545 -12.266 -14.734 1 97.06 192 LYS B CA 1
ATOM 5483 C C . LYS B 1 192 ? -0.147 -10.992 -15.227 1 97.06 192 LYS B C 1
ATOM 5485 O O . LYS B 1 192 ? 0.379 -9.891 -15.07 1 97.06 192 LYS B O 1
ATOM 5490 N N . TRP B 1 193 ? -1.31 -11.188 -15.836 1 97.81 193 TRP B N 1
ATOM 5491 C CA . TRP B 1 193 ? -2.035 -10.016 -16.312 1 97.81 193 TRP B CA 1
ATOM 5492 C C . TRP B 1 193 ? -2.307 -9.039 -15.18 1 97.81 193 TRP B C 1
ATOM 5494 O O . TRP B 1 193 ? -2.113 -7.832 -15.328 1 97.81 193 TRP B O 1
ATOM 5504 N N . ASP B 1 194 ? -2.697 -9.57 -14.062 1 98.25 194 ASP B N 1
ATOM 5505 C CA . ASP B 1 194 ? -3.002 -8.703 -12.938 1 98.25 194 ASP B CA 1
ATOM 5506 C C . ASP B 1 194 ? -1.746 -7.988 -12.438 1 98.25 194 ASP B C 1
ATOM 5508 O O . ASP B 1 194 ? -1.745 -6.77 -12.258 1 98.25 194 ASP B O 1
ATOM 5512 N N . TYR B 1 195 ? -0.646 -8.758 -12.133 1 96.31 195 TYR B N 1
ATOM 5513 C CA . TYR B 1 195 ? 0.465 -8.094 -11.469 1 96.31 195 TYR B CA 1
ATOM 5514 C C . TYR B 1 195 ? 1.207 -7.176 -12.438 1 96.31 195 TYR B C 1
ATOM 5516 O O . TYR B 1 195 ? 1.851 -6.211 -12.016 1 96.31 195 TYR B O 1
ATOM 5524 N N . PHE B 1 196 ? 1.087 -7.41 -13.805 1 96.88 196 PHE B N 1
ATOM 5525 C CA . PHE B 1 196 ? 1.646 -6.43 -14.727 1 96.88 196 PHE B CA 1
ATOM 5526 C C . PHE B 1 196 ? 0.946 -5.086 -14.578 1 96.88 196 PHE B C 1
ATOM 5528 O O . PHE B 1 196 ? 1.602 -4.051 -14.438 1 96.88 196 PHE B O 1
ATOM 5535 N N . MET B 1 197 ? -0.357 -5.113 -14.578 1 97.44 197 MET B N 1
ATOM 5536 C CA . MET B 1 197 ? -1.136 -3.883 -14.492 1 97.44 197 MET B CA 1
ATOM 5537 C C . MET B 1 197 ? -1.026 -3.266 -13.102 1 97.44 197 MET B C 1
ATOM 5539 O O . MET B 1 197 ? -0.816 -2.059 -12.969 1 97.44 197 MET B O 1
ATOM 5543 N N . ARG B 1 198 ? -1.152 -4.09 -12.102 1 98.06 198 ARG B N 1
ATOM 5544 C CA . ARG B 1 198 ? -1.182 -3.625 -10.719 1 98.06 198 ARG B CA 1
ATOM 5545 C C . ARG B 1 198 ? 0.181 -3.09 -10.289 1 98.06 198 ARG B C 1
ATOM 5547 O O . ARG B 1 198 ? 0.271 -2.029 -9.672 1 98.06 198 ARG B O 1
ATOM 5554 N N . ASP B 1 199 ? 1.231 -3.85 -10.555 1 98.06 199 ASP B N 1
ATOM 5555 C CA . ASP B 1 199 ? 2.568 -3.389 -10.195 1 98.06 199 ASP B CA 1
ATOM 5556 C C . ASP B 1 199 ? 2.906 -2.078 -10.898 1 98.06 199 ASP B C 1
ATOM 5558 O O . ASP B 1 199 ? 3.477 -1.169 -10.289 1 98.06 199 ASP B O 1
ATOM 5562 N N . CYS B 1 200 ? 2.592 -1.97 -12.211 1 97.75 200 CYS B N 1
ATOM 5563 C CA . CYS B 1 200 ? 2.814 -0.725 -12.938 1 97.75 200 CYS B CA 1
ATOM 5564 C C . CYS B 1 200 ? 2.064 0.43 -12.281 1 97.75 200 CYS B C 1
ATOM 5566 O O . CYS B 1 200 ? 2.611 1.523 -12.133 1 97.75 200 CYS B O 1
ATOM 5568 N N . HIS B 1 201 ? 0.847 0.165 -11.875 1 97.12 201 HIS B N 1
ATOM 5569 C CA . HIS B 1 201 ? 0.006 1.169 -11.227 1 97.12 201 HIS B CA 1
ATOM 5570 C C . HIS B 1 201 ? 0.653 1.696 -9.953 1 97.12 201 HIS B C 1
ATOM 5572 O O . HIS B 1 201 ? 0.678 2.906 -9.719 1 97.12 201 HIS B O 1
ATOM 5578 N N . TYR B 1 202 ? 1.248 0.891 -9.203 1 97.75 202 TYR B N 1
ATOM 5579 C CA . TYR B 1 202 ? 1.727 1.265 -7.875 1 97.75 202 TYR B CA 1
ATOM 5580 C C . TYR B 1 202 ? 3.135 1.841 -7.945 1 97.75 202 TYR B C 1
ATOM 5582 O O . TYR B 1 202 ? 3.51 2.688 -7.129 1 97.75 202 TYR B O 1
ATOM 5590 N N . VAL B 1 203 ? 3.926 1.398 -8.898 1 97.12 203 VAL B N 1
ATOM 5591 C CA . VAL B 1 203 ? 5.293 1.897 -8.984 1 97.12 203 VAL B CA 1
ATOM 5592 C C . VAL B 1 203 ? 5.336 3.141 -9.875 1 97.12 203 VAL B C 1
ATOM 5594 O O . VAL B 1 203 ? 6.32 3.885 -9.859 1 97.12 203 VAL B O 1
ATOM 5597 N N . GLY B 1 204 ? 4.324 3.381 -10.688 1 95.5 204 GLY B N 1
ATOM 5598 C CA . GLY B 1 204 ? 4.254 4.562 -11.531 1 95.5 204 GLY B CA 1
ATOM 5599 C C . GLY B 1 204 ? 4.855 4.352 -12.906 1 95.5 204 GLY B C 1
ATOM 5600 O O . GLY B 1 204 ? 5.488 5.25 -13.461 1 95.5 204 GLY B O 1
ATOM 5601 N N . LEU B 1 205 ? 4.746 3.154 -13.422 1 94.69 205 LEU B N 1
ATOM 5602 C CA . LEU B 1 205 ? 5.156 2.857 -14.789 1 94.69 205 LEU B CA 1
ATOM 5603 C C . LEU B 1 205 ? 3.945 2.725 -15.703 1 94.69 205 LEU B C 1
ATOM 5605 O O . LEU B 1 205 ? 2.852 2.387 -15.25 1 94.69 205 LEU B O 1
ATOM 5609 N N . LYS B 1 206 ? 4.18 3.014 -16.891 1 92.31 206 LYS B N 1
ATOM 5610 C CA . LYS B 1 206 ? 3.111 2.84 -17.875 1 92.31 206 LYS B CA 1
ATOM 5611 C C . LYS B 1 206 ? 2.963 1.375 -18.266 1 92.31 206 LYS B C 1
ATOM 5613 O O . LYS B 1 206 ? 3.957 0.66 -18.406 1 92.31 206 LYS B O 1
ATOM 5618 N N . CYS B 1 207 ? 1.748 0.947 -18.328 1 92.88 207 CYS B N 1
ATOM 5619 C CA . CYS B 1 207 ? 1.416 -0.395 -18.797 1 92.88 207 CYS B CA 1
ATOM 5620 C C . CYS B 1 207 ? 0.612 -0.339 -20.078 1 92.88 207 CYS B C 1
ATOM 5622 O O . CYS B 1 207 ? -0.532 0.12 -20.094 1 92.88 207 CYS B O 1
ATOM 5624 N N . ASN B 1 208 ? 1.178 -0.777 -21.156 1 91 208 ASN B N 1
ATOM 5625 C CA . ASN B 1 208 ? 0.506 -0.709 -22.453 1 91 208 ASN B CA 1
ATOM 5626 C C . ASN B 1 208 ? -0.281 -1.984 -22.734 1 91 208 ASN B C 1
ATOM 5628 O O . ASN B 1 208 ? -1.019 -2.053 -23.719 1 91 208 ASN B O 1
ATOM 5632 N N . PHE B 1 209 ? -0.154 -2.945 -21.906 1 92.19 209 PHE B N 1
ATOM 5633 C CA . PHE B 1 209 ? -0.864 -4.211 -22.031 1 92.19 209 PHE B CA 1
ATOM 5634 C C . PHE B 1 209 ? -2.312 -4.07 -21.578 1 92.19 209 PHE B C 1
ATOM 5636 O O . PHE B 1 209 ? -2.594 -3.406 -20.578 1 92.19 209 PHE B O 1
ATOM 5643 N N . ASP B 1 210 ? -3.201 -4.613 -22.391 1 91.94 210 ASP B N 1
ATOM 5644 C CA . ASP B 1 210 ? -4.629 -4.613 -22.094 1 91.94 210 ASP B CA 1
ATOM 5645 C C . ASP B 1 210 ? -5.191 -6.031 -22.094 1 91.94 210 ASP B C 1
ATOM 5647 O O . ASP B 1 210 ? -5.391 -6.621 -23.156 1 91.94 210 ASP B O 1
ATOM 5651 N N . TYR B 1 211 ? -5.633 -6.531 -20.969 1 93.69 211 TYR B N 1
ATOM 5652 C CA . TYR B 1 211 ? -6.105 -7.91 -20.875 1 93.69 211 TYR B CA 1
ATOM 5653 C C . TYR B 1 211 ? -7.465 -8.062 -21.547 1 93.69 211 TYR B C 1
ATOM 5655 O O . TYR B 1 211 ? -7.84 -9.164 -21.969 1 93.69 211 TYR B O 1
ATOM 5663 N N . ASN B 1 212 ? -8.258 -7.023 -21.641 1 94.44 212 ASN B N 1
ATOM 5664 C CA . ASN B 1 212 ? -9.562 -7.125 -22.297 1 94.44 212 ASN B CA 1
ATOM 5665 C C . ASN B 1 212 ? -9.414 -7.508 -23.766 1 94.44 212 ASN B C 1
ATOM 5667 O O . ASN B 1 212 ? -10.18 -8.336 -24.281 1 94.44 212 ASN B O 1
ATOM 5671 N N . ARG B 1 213 ? -8.477 -6.898 -24.359 1 93.69 213 ARG B N 1
ATOM 5672 C CA . ARG B 1 213 ? -8.234 -7.203 -25.766 1 93.69 213 ARG B CA 1
ATOM 5673 C C . ARG B 1 213 ? -7.855 -8.672 -25.953 1 93.69 213 ARG B C 1
ATOM 5675 O O . ARG B 1 213 ? -8.273 -9.305 -26.922 1 93.69 213 ARG B O 1
ATOM 5682 N N . LEU B 1 214 ? -7.094 -9.227 -25.062 1 94.75 214 LEU B N 1
ATOM 5683 C CA . LEU B 1 214 ? -6.688 -10.617 -25.156 1 94.75 214 LEU B CA 1
ATOM 5684 C C . LEU B 1 214 ? -7.867 -11.547 -24.891 1 94.75 214 LEU B C 1
ATOM 5686 O O . LEU B 1 214 ? -8.07 -12.523 -25.609 1 94.75 214 LEU B O 1
ATOM 5690 N N . ILE B 1 215 ? -8.625 -11.211 -23.844 1 96.75 215 ILE B N 1
ATOM 5691 C CA . ILE B 1 215 ? -9.742 -12.055 -23.438 1 96.75 215 ILE B CA 1
ATOM 5692 C C . ILE B 1 215 ? -10.773 -12.141 -24.562 1 96.75 215 ILE B C 1
ATOM 5694 O O . ILE B 1 215 ? -11.258 -13.227 -24.891 1 96.75 215 ILE B O 1
ATOM 5698 N N . PHE B 1 216 ? -11.039 -11.062 -25.25 1 95.81 216 PHE B N 1
ATOM 5699 C CA . PHE B 1 216 ? -12.078 -11.016 -26.266 1 95.81 216 PHE B CA 1
ATOM 5700 C C . PHE B 1 216 ? -11.586 -11.656 -27.562 1 95.81 216 PHE B C 1
ATOM 5702 O O . PHE B 1 216 ? -12.383 -11.969 -28.453 1 95.81 216 PHE B O 1
ATOM 5709 N N . ASN B 1 217 ? -10.297 -11.875 -27.672 1 96.25 217 ASN B N 1
ATOM 5710 C CA . ASN B 1 217 ? -9.719 -12.477 -28.859 1 96.25 217 ASN B CA 1
ATOM 5711 C C . ASN B 1 217 ? -9.172 -13.875 -28.578 1 96.25 217 ASN B C 1
ATOM 5713 O O . ASN B 1 217 ? -8.328 -14.375 -29.328 1 96.25 217 ASN B O 1
ATOM 5717 N N . ALA B 1 218 ? -9.633 -14.461 -27.516 1 97.38 218 ALA B N 1
ATOM 5718 C CA . ALA B 1 218 ? -9.18 -15.797 -27.141 1 97.38 218 ALA B CA 1
ATOM 5719 C C . ALA B 1 218 ? -10.148 -16.859 -27.625 1 97.38 218 ALA B C 1
ATOM 5721 O O . ALA B 1 218 ? -11.359 -16.625 -27.672 1 97.38 218 ALA B O 1
ATOM 5722 N N . ARG B 1 219 ? -9.656 -18.031 -27.969 1 97.31 219 ARG B N 1
ATOM 5723 C CA . ARG B 1 219 ? -10.422 -19.203 -28.344 1 97.31 219 ARG B CA 1
ATOM 5724 C C . ARG B 1 219 ? -9.703 -20.484 -27.906 1 97.31 219 ARG B C 1
ATOM 5726 O O . ARG B 1 219 ? -8.477 -20.531 -27.891 1 97.31 219 ARG B O 1
ATOM 5733 N N . VAL B 1 220 ? -10.477 -21.469 -27.562 1 97.75 220 VAL B N 1
ATOM 5734 C CA . VAL B 1 220 ? -9.922 -22.781 -27.234 1 97.75 220 VAL B CA 1
ATOM 5735 C C . VAL B 1 220 ? -9.891 -23.656 -28.484 1 97.75 220 VAL B C 1
ATOM 5737 O O . VAL B 1 220 ? -10.93 -23.906 -29.094 1 97.75 220 VAL B O 1
ATOM 5740 N N . ILE B 1 221 ? -8.719 -24.094 -28.859 1 97.31 221 ILE B N 1
ATOM 5741 C CA . ILE B 1 221 ? -8.547 -24.875 -30.078 1 97.31 221 ILE B CA 1
ATOM 5742 C C . ILE B 1 221 ? -7.676 -26.094 -29.781 1 97.31 221 ILE B C 1
ATOM 5744 O O . ILE B 1 221 ? -6.711 -26.016 -29.031 1 97.31 221 ILE B O 1
ATOM 5748 N N . ARG B 1 222 ? -8.039 -27.203 -30.328 1 95 222 ARG B N 1
ATOM 5749 C CA . ARG B 1 222 ? -7.18 -28.375 -30.234 1 95 222 ARG B CA 1
ATOM 5750 C C . ARG B 1 222 ? -5.953 -28.234 -31.125 1 95 222 ARG B C 1
ATOM 5752 O O . ARG B 1 222 ? -6.078 -28.062 -32.344 1 95 222 ARG B O 1
ATOM 5759 N N . ALA B 1 223 ? -4.824 -28.234 -30.5 1 92.12 223 ALA B N 1
ATOM 5760 C CA . ALA B 1 223 ? -3.576 -28.047 -31.234 1 92.12 223 ALA B CA 1
ATOM 5761 C C . ALA B 1 223 ? -3.002 -29.375 -31.703 1 92.12 223 ALA B C 1
ATOM 5763 O O . ALA B 1 223 ? -3.645 -30.422 -31.547 1 92.12 223 ALA B O 1
ATOM 5764 N N . GLU B 1 224 ? -1.826 -29.281 -32.312 1 88.94 224 GLU B N 1
ATOM 5765 C CA . GLU B 1 224 ? -1.19 -30.453 -32.906 1 88.94 224 GLU B CA 1
ATOM 5766 C C . GLU B 1 224 ? -0.785 -31.469 -31.844 1 88.94 224 GLU B C 1
ATOM 5768 O O . GLU B 1 224 ? -0.703 -32.688 -32.125 1 88.94 224 GLU B O 1
ATOM 5773 N N . ASP B 1 225 ? -0.59 -31.031 -30.641 1 87.81 225 ASP B N 1
ATOM 5774 C CA . ASP B 1 225 ? -0.183 -31.938 -29.562 1 87.81 225 ASP B CA 1
ATOM 5775 C C . ASP B 1 225 ? -1.382 -32.688 -29 1 87.81 225 ASP B C 1
ATOM 5777 O O . ASP B 1 225 ? -1.238 -33.5 -28.078 1 87.81 225 ASP B O 1
ATOM 5781 N N . GLY B 1 226 ? -2.557 -32.406 -29.5 1 89.88 226 GLY B N 1
ATOM 5782 C CA . GLY B 1 226 ? -3.762 -33.156 -29.141 1 89.88 226 GLY B CA 1
ATOM 5783 C C . GLY B 1 226 ? -4.504 -32.531 -27.969 1 89.88 226 GLY B C 1
ATOM 5784 O O . GLY B 1 226 ? -5.594 -32.969 -27.609 1 89.88 226 GLY B O 1
ATOM 5785 N N . LYS B 1 227 ? -3.98 -31.484 -27.484 1 93 227 LYS B N 1
ATOM 5786 C CA . LYS B 1 227 ? -4.602 -30.844 -26.328 1 93 227 LYS B CA 1
ATOM 5787 C C . LYS B 1 227 ? -5.352 -29.578 -26.734 1 93 227 LYS B C 1
ATOM 5789 O O . LYS B 1 227 ? -5.055 -28.984 -27.781 1 93 227 LYS B O 1
ATOM 5794 N N . GLN B 1 228 ? -6.332 -29.219 -25.953 1 95 228 GLN B N 1
ATOM 5795 C CA . GLN B 1 228 ? -7.027 -27.953 -26.156 1 95 228 GLN B CA 1
ATOM 5796 C C . GLN B 1 228 ? -6.289 -26.797 -25.484 1 95 228 GLN B C 1
ATOM 5798 O O . GLN B 1 228 ? -6.137 -26.797 -24.25 1 95 228 GLN B O 1
ATOM 5803 N N . HIS B 1 229 ? -5.832 -25.922 -26.266 1 95.62 229 HIS B N 1
ATOM 5804 C CA . HIS B 1 229 ? -5.102 -24.766 -25.766 1 95.62 229 HIS B CA 1
ATOM 5805 C C . HIS B 1 229 ? -5.91 -23.484 -25.938 1 95.62 229 HIS B C 1
ATOM 5807 O O . HIS B 1 229 ? -6.762 -23.391 -26.828 1 95.62 229 HIS B O 1
ATOM 5813 N N . ILE B 1 230 ? -5.652 -22.547 -25.078 1 97.19 230 ILE B N 1
ATOM 5814 C CA . ILE B 1 230 ? -6.137 -21.188 -25.328 1 97.19 230 ILE B CA 1
ATOM 5815 C C . ILE B 1 230 ? -5.281 -20.516 -26.406 1 97.19 230 ILE B C 1
ATOM 5817 O O . ILE B 1 230 ? -4.066 -20.406 -26.25 1 97.19 230 ILE B O 1
ATOM 5821 N N . CYS B 1 231 ? -5.875 -20.156 -27.438 1 97.31 231 CYS B N 1
ATOM 5822 C CA . CYS B 1 231 ? -5.234 -19.5 -28.578 1 97.31 231 CYS B CA 1
ATOM 5823 C C . CYS B 1 231 ? -5.77 -18.078 -28.75 1 97.31 231 CYS B C 1
ATOM 5825 O O . CYS B 1 231 ? -6.832 -17.75 -28.219 1 97.31 231 CYS B O 1
ATOM 5827 N N . PHE B 1 232 ? -5.023 -17.25 -29.406 1 96.5 232 PHE B N 1
ATOM 5828 C CA . PHE B 1 232 ? -5.418 -15.852 -29.594 1 96.5 232 PHE B CA 1
ATOM 5829 C C . PHE B 1 232 ? -5.461 -15.484 -31.062 1 96.5 232 PHE B C 1
ATOM 5831 O O . PHE B 1 232 ? -4.742 -16.078 -31.875 1 96.5 232 PHE B O 1
ATOM 5838 N N . ARG B 1 233 ? -6.285 -14.562 -31.375 1 95.88 233 ARG B N 1
ATOM 5839 C CA . ARG B 1 233 ? -6.43 -14.094 -32.75 1 95.88 233 ARG B CA 1
ATOM 5840 C C . ARG B 1 233 ? -5.18 -13.352 -33.219 1 95.88 233 ARG B C 1
ATOM 5842 O O . ARG B 1 233 ? -4.52 -12.68 -32.406 1 95.88 233 ARG B O 1
ATOM 5849 N N . ASP B 1 234 ? -4.895 -13.359 -34.438 1 92.94 234 ASP B N 1
ATOM 5850 C CA . ASP B 1 234 ? -3.723 -12.711 -35.031 1 92.94 234 ASP B CA 1
ATOM 5851 C C . ASP B 1 234 ? -3.746 -11.203 -34.781 1 92.94 234 ASP B C 1
ATOM 5853 O O . ASP B 1 234 ? -2.697 -10.586 -34.594 1 92.94 234 ASP B O 1
ATOM 5857 N N . LYS B 1 235 ? -4.82 -10.562 -34.688 1 92.06 235 LYS B N 1
ATOM 5858 C CA . LYS B 1 235 ? -4.914 -9.117 -34.5 1 92.06 235 LYS B CA 1
ATOM 5859 C C . LYS B 1 235 ? -4.449 -8.734 -33.094 1 92.06 235 LYS B C 1
ATOM 5861 O O . LYS B 1 235 ? -4.211 -7.555 -32.812 1 92.06 235 LYS B O 1
ATOM 5866 N N . ALA B 1 236 ? -4.367 -9.727 -32.156 1 92.94 236 ALA B N 1
ATOM 5867 C CA . ALA B 1 236 ? -3.977 -9.453 -30.781 1 92.94 236 ALA B CA 1
ATOM 5868 C C . ALA B 1 236 ? -2.465 -9.555 -30.609 1 92.94 236 ALA B C 1
ATOM 5870 O O . ALA B 1 236 ? -1.943 -9.328 -29.516 1 92.94 236 ALA B O 1
ATOM 5871 N N . ILE B 1 237 ? -1.744 -9.852 -31.641 1 92 237 ILE B N 1
ATOM 5872 C CA . ILE B 1 237 ? -0.313 -10.117 -31.578 1 92 237 ILE B CA 1
ATOM 5873 C C . ILE B 1 237 ? 0.417 -8.891 -31.031 1 92 237 ILE B C 1
ATOM 5875 O O . ILE B 1 237 ? 1.339 -9.023 -30.219 1 92 237 ILE B O 1
ATOM 5879 N N . HIS B 1 238 ? -0.014 -7.719 -31.391 1 90.44 238 HIS B N 1
ATOM 5880 C CA . HIS B 1 238 ? 0.617 -6.504 -30.891 1 90.44 238 HIS B CA 1
ATOM 5881 C C . HIS B 1 238 ? 0.439 -6.379 -29.375 1 90.44 238 HIS B C 1
ATOM 5883 O O . HIS B 1 238 ? 1.358 -5.953 -28.672 1 90.44 238 HIS B O 1
ATOM 5889 N N . ASN B 1 239 ? -0.664 -6.672 -28.938 1 92.81 239 ASN B N 1
ATOM 5890 C CA . ASN B 1 239 ? -0.943 -6.633 -27.5 1 92.81 239 ASN B CA 1
ATOM 5891 C C . ASN B 1 239 ? -0.098 -7.648 -26.734 1 92.81 239 ASN B C 1
ATOM 5893 O O . ASN B 1 239 ? 0.323 -7.387 -25.609 1 92.81 239 ASN B O 1
ATOM 5897 N N . ILE B 1 240 ? 0.087 -8.797 -27.328 1 92.06 240 ILE B N 1
ATOM 5898 C CA . ILE B 1 240 ? 0.947 -9.812 -26.75 1 92.06 240 ILE B CA 1
ATOM 5899 C C . ILE B 1 240 ? 2.381 -9.297 -26.656 1 92.06 240 ILE B C 1
ATOM 5901 O O . ILE B 1 240 ? 3.057 -9.484 -25.641 1 92.06 240 ILE B O 1
ATOM 5905 N N . SER B 1 241 ? 2.777 -8.672 -27.688 1 88.94 241 SER B N 1
ATOM 5906 C CA . SER B 1 241 ? 4.105 -8.062 -27.703 1 88.94 241 SER B CA 1
ATOM 5907 C C . SER B 1 241 ? 4.242 -7.031 -26.594 1 88.94 241 SER B C 1
ATOM 5909 O O . SER B 1 241 ? 5.293 -6.945 -25.938 1 88.94 241 SER B O 1
ATOM 5911 N N . ASP B 1 242 ? 3.209 -6.227 -26.406 1 91.12 242 ASP B N 1
ATOM 5912 C CA . ASP B 1 242 ? 3.201 -5.227 -25.344 1 91.12 242 ASP B CA 1
ATOM 5913 C C . ASP B 1 242 ? 3.314 -5.887 -23.969 1 91.12 242 ASP B C 1
ATOM 5915 O O . ASP B 1 242 ? 3.943 -5.34 -23.062 1 91.12 242 ASP B O 1
ATOM 5919 N N . MET B 1 243 ? 2.727 -6.977 -23.859 1 92 243 MET B N 1
ATOM 5920 C CA . MET B 1 243 ? 2.787 -7.711 -22.594 1 92 243 MET B CA 1
ATOM 5921 C C . MET B 1 243 ? 4.215 -8.141 -22.281 1 92 243 MET B C 1
ATOM 5923 O O . MET B 1 243 ? 4.688 -7.98 -21.156 1 92 243 MET B O 1
ATOM 5927 N N . PHE B 1 244 ? 4.871 -8.711 -23.234 1 88.12 244 PHE B N 1
ATOM 5928 C CA . PHE B 1 244 ? 6.242 -9.156 -23.047 1 88.12 244 PHE B CA 1
ATOM 5929 C C . PHE B 1 244 ? 7.16 -7.98 -22.75 1 88.12 244 PHE B C 1
ATOM 5931 O O . PHE B 1 244 ? 8.086 -8.094 -21.938 1 88.12 244 PHE B O 1
ATOM 5938 N N . LYS B 1 245 ? 6.91 -6.914 -23.391 1 88.56 245 LYS B N 1
ATOM 5939 C CA . LYS B 1 245 ? 7.688 -5.707 -23.125 1 88.56 245 LYS B CA 1
ATOM 5940 C C . LYS B 1 245 ? 7.477 -5.223 -21.688 1 88.56 245 LYS B C 1
ATOM 5942 O O . LYS B 1 245 ? 8.43 -4.855 -21.016 1 88.56 245 LYS B O 1
ATOM 5947 N N . THR B 1 246 ? 6.223 -5.176 -21.297 1 92.75 246 THR B N 1
ATOM 5948 C CA . THR B 1 246 ? 5.898 -4.789 -19.922 1 92.75 246 THR B CA 1
ATOM 5949 C C . THR B 1 246 ? 6.617 -5.691 -18.922 1 92.75 246 THR B C 1
ATOM 5951 O O . THR B 1 246 ? 7.176 -5.211 -17.938 1 92.75 246 THR B O 1
ATOM 5954 N N . ARG B 1 247 ? 6.621 -6.98 -19.172 1 92.06 247 ARG B N 1
ATOM 5955 C CA . ARG B 1 247 ? 7.328 -7.93 -18.328 1 92.06 247 ARG B CA 1
ATOM 5956 C C . ARG B 1 247 ? 8.812 -7.602 -18.25 1 92.06 247 ARG B C 1
ATOM 5958 O O . ARG B 1 247 ? 9.398 -7.57 -17.156 1 92.06 247 ARG B O 1
ATOM 5965 N N . SER B 1 248 ? 9.344 -7.406 -19.375 1 88.25 248 SER B N 1
ATOM 5966 C CA . SER B 1 248 ? 10.766 -7.102 -19.438 1 88.25 248 SER B CA 1
ATOM 5967 C C . SER B 1 248 ? 11.094 -5.82 -18.688 1 88.25 248 SER B C 1
ATOM 5969 O O . SER B 1 248 ? 12.086 -5.762 -17.953 1 88.25 248 SER B O 1
ATOM 5971 N N . ASP B 1 249 ? 10.289 -4.836 -18.859 1 91.44 249 ASP B N 1
ATOM 5972 C CA . ASP B 1 249 ? 10.5 -3.555 -18.188 1 91.44 249 ASP B CA 1
ATOM 5973 C C . ASP B 1 249 ? 10.398 -3.705 -16.672 1 91.44 249 ASP B C 1
ATOM 5975 O O . ASP B 1 249 ? 11.219 -3.156 -15.93 1 91.44 249 ASP B O 1
ATOM 5979 N N . LEU B 1 250 ? 9.469 -4.406 -16.234 1 95.25 250 LEU B N 1
ATOM 5980 C CA . LEU B 1 250 ? 9.273 -4.609 -14.805 1 95.25 250 LEU B CA 1
ATOM 5981 C C . LEU B 1 250 ? 10.438 -5.391 -14.203 1 95.25 250 LEU B C 1
ATOM 5983 O O . LEU B 1 250 ? 10.93 -5.047 -13.133 1 95.25 250 LEU B O 1
ATOM 5987 N N . HIS B 1 251 ? 10.891 -6.395 -14.852 1 93.25 251 HIS B N 1
ATOM 5988 C CA . HIS B 1 251 ? 11.984 -7.199 -14.328 1 93.25 251 HIS B CA 1
ATOM 5989 C C . HIS B 1 251 ? 13.289 -6.402 -14.305 1 93.25 251 HIS B C 1
ATOM 5991 O O . HIS B 1 251 ? 14.055 -6.484 -13.336 1 93.25 251 HIS B O 1
ATOM 5997 N N . THR B 1 252 ? 13.477 -5.609 -15.297 1 92.06 252 THR B N 1
ATOM 5998 C CA . THR B 1 252 ? 14.727 -4.871 -15.414 1 92.06 252 THR B CA 1
ATOM 5999 C C . THR B 1 252 ? 14.719 -3.648 -14.5 1 92.06 252 THR B C 1
ATOM 6001 O O . THR B 1 252 ? 15.672 -3.42 -13.75 1 92.06 252 THR B O 1
ATOM 6004 N N . ALA B 1 253 ? 13.664 -2.953 -14.516 1 93.75 253 ALA B N 1
ATOM 6005 C CA . ALA B 1 253 ? 13.648 -1.651 -13.852 1 93.75 253 ALA B CA 1
ATOM 6006 C C . ALA B 1 253 ? 13.164 -1.776 -12.414 1 93.75 253 ALA B C 1
ATOM 6008 O O . ALA B 1 253 ? 13.539 -0.969 -11.555 1 93.75 253 ALA B O 1
ATOM 6009 N N . VAL B 1 254 ? 12.391 -2.818 -12.133 1 96.44 254 VAL B N 1
ATOM 6010 C CA . VAL B 1 254 ? 11.711 -2.814 -10.844 1 96.44 254 VAL B CA 1
ATOM 6011 C C . VAL B 1 254 ? 12.156 -4.027 -10.023 1 96.44 254 VAL B C 1
ATOM 6013 O O . VAL B 1 254 ? 12.953 -3.895 -9.086 1 96.44 254 VAL B O 1
ATOM 6016 N N . TYR B 1 255 ? 11.852 -5.238 -10.477 1 96.31 255 TYR B N 1
ATOM 6017 C CA . TYR B 1 255 ? 12.031 -6.441 -9.68 1 96.31 255 TYR B CA 1
ATOM 6018 C C . TYR B 1 255 ? 13.508 -6.715 -9.422 1 96.31 255 TYR B C 1
ATOM 6020 O O . TYR B 1 255 ? 13.891 -7.113 -8.32 1 96.31 255 TYR B O 1
ATOM 6028 N N . GLN B 1 256 ? 14.297 -6.496 -10.414 1 95.38 256 GLN B N 1
ATOM 6029 C CA . GLN B 1 256 ? 15.703 -6.863 -10.32 1 95.38 256 GLN B CA 1
ATOM 6030 C C . GLN B 1 256 ? 16.594 -5.633 -10.414 1 95.38 256 GLN B C 1
ATOM 6032 O O . GLN B 1 256 ? 17.75 -5.727 -10.859 1 95.38 256 GLN B O 1
ATOM 6037 N N . HIS B 1 257 ? 15.992 -4.461 -10.117 1 95.31 257 HIS B N 1
ATOM 6038 C CA . HIS B 1 257 ? 16.812 -3.264 -9.953 1 95.31 257 HIS B CA 1
ATOM 6039 C C . HIS B 1 257 ? 17.969 -3.516 -8.984 1 95.31 257 HIS B C 1
ATOM 6041 O O . HIS B 1 257 ? 17.797 -4.18 -7.961 1 95.31 257 HIS B O 1
ATOM 6047 N N . LYS B 1 258 ? 19.125 -3.004 -9.289 1 95.75 258 LYS B N 1
ATOM 6048 C CA . LYS B 1 258 ? 20.344 -3.279 -8.531 1 95.75 258 LYS B CA 1
ATOM 6049 C C . LYS B 1 258 ? 20.156 -2.961 -7.051 1 95.75 258 LYS B C 1
ATOM 6051 O O . LYS B 1 258 ? 20.562 -3.738 -6.188 1 95.75 258 LYS B O 1
ATOM 6056 N N . LYS B 1 259 ? 19.578 -1.812 -6.758 1 95 259 LYS B N 1
ATOM 6057 C CA . LYS B 1 259 ? 19.391 -1.409 -5.363 1 95 259 LYS B CA 1
ATOM 6058 C C . LYS B 1 259 ? 18.438 -2.342 -4.641 1 95 259 LYS B C 1
ATOM 6060 O O . LYS B 1 259 ? 18.578 -2.596 -3.443 1 95 259 LYS B O 1
ATOM 6065 N N . VAL B 1 260 ? 17.422 -2.842 -5.312 1 96.38 260 VAL B N 1
ATOM 6066 C CA . VAL B 1 260 ? 16.484 -3.793 -4.727 1 96.38 260 VAL B CA 1
ATOM 6067 C C . VAL B 1 260 ? 17.219 -5.086 -4.371 1 96.38 260 VAL B C 1
ATOM 6069 O O . VAL B 1 260 ? 17.031 -5.625 -3.273 1 96.38 260 VAL B O 1
ATOM 6072 N N . LEU B 1 261 ? 18.047 -5.52 -5.281 1 96.62 261 LEU B N 1
ATOM 6073 C CA . LEU B 1 261 ? 18.797 -6.754 -5.059 1 96.62 261 LEU B CA 1
ATOM 6074 C C . LEU B 1 261 ? 19.75 -6.605 -3.885 1 96.62 261 LEU B C 1
ATOM 6076 O O . LEU B 1 261 ? 19.953 -7.551 -3.119 1 96.62 261 LEU B O 1
ATOM 6080 N N . ILE B 1 262 ? 20.344 -5.441 -3.738 1 96.31 262 ILE B N 1
ATOM 6081 C CA . ILE B 1 262 ? 21.25 -5.184 -2.627 1 96.31 262 ILE B CA 1
ATOM 6082 C C . ILE B 1 262 ? 20.484 -5.234 -1.31 1 96.31 262 ILE B C 1
ATOM 6084 O O . ILE B 1 262 ? 20.906 -5.898 -0.36 1 96.31 262 ILE B O 1
ATOM 6088 N N . VAL B 1 263 ? 19.344 -4.559 -1.246 1 95.81 263 VAL B N 1
ATOM 6089 C CA . VAL B 1 263 ? 18.516 -4.543 -0.04 1 95.81 263 VAL B CA 1
ATOM 6090 C C . VAL B 1 263 ? 18.062 -5.965 0.295 1 95.81 263 VAL B C 1
ATOM 6092 O O . VAL B 1 263 ? 18.109 -6.379 1.455 1 95.81 263 VAL B O 1
ATOM 6095 N N . GLU B 1 264 ? 17.656 -6.664 -0.725 1 96.19 264 GLU B N 1
ATOM 6096 C CA . GLU B 1 264 ? 17.219 -8.039 -0.521 1 96.19 264 GLU B CA 1
ATOM 6097 C C . GLU B 1 264 ? 18.344 -8.898 0.059 1 96.19 264 GLU B C 1
ATOM 6099 O O . GLU B 1 264 ? 18.109 -9.719 0.949 1 96.19 264 GLU B O 1
ATOM 6104 N N . ARG B 1 265 ? 19.484 -8.727 -0.465 1 95.62 265 ARG B N 1
ATOM 6105 C CA . ARG B 1 265 ? 20.625 -9.492 0.039 1 95.62 265 ARG B CA 1
ATOM 6106 C C . ARG B 1 265 ? 20.922 -9.148 1.495 1 95.62 265 ARG B C 1
ATOM 6108 O O . ARG B 1 265 ? 21.156 -10.031 2.314 1 95.62 265 ARG B O 1
ATOM 6115 N N . MET B 1 266 ? 20.938 -7.879 1.793 1 95.31 266 MET B N 1
ATOM 6116 C CA . MET B 1 266 ? 21.203 -7.438 3.158 1 95.31 266 MET B CA 1
ATOM 6117 C C . MET B 1 266 ? 20.141 -7.969 4.117 1 95.31 266 MET B C 1
ATOM 6119 O O . MET B 1 266 ? 20.469 -8.438 5.211 1 95.31 266 MET B O 1
ATOM 6123 N N . MET B 1 267 ? 18.922 -7.969 3.711 1 95.25 267 MET B N 1
ATOM 6124 C CA . MET B 1 267 ? 17.828 -8.492 4.535 1 95.25 267 MET B CA 1
ATOM 6125 C C . MET B 1 267 ? 17.953 -10 4.703 1 95.25 267 MET B C 1
ATOM 6127 O O . MET B 1 267 ? 17.672 -10.539 5.777 1 95.25 267 MET B O 1
ATOM 6131 N N . THR B 1 268 ? 18.328 -10.664 3.611 1 95.31 268 THR B N 1
ATOM 6132 C CA . THR B 1 268 ? 18.562 -12.102 3.695 1 95.31 268 THR B CA 1
ATOM 6133 C C . THR B 1 268 ? 19.641 -12.422 4.727 1 95.31 268 THR B C 1
ATOM 6135 O O . THR B 1 268 ? 19.453 -13.297 5.574 1 95.31 268 THR B O 1
ATOM 6138 N N . ASP B 1 269 ? 20.75 -11.68 4.645 1 95.06 269 ASP B N 1
ATOM 6139 C CA . ASP B 1 269 ? 21.828 -11.891 5.594 1 95.06 269 ASP B CA 1
ATOM 6140 C C . ASP B 1 269 ? 21.375 -11.633 7.023 1 95.06 269 ASP B C 1
ATOM 6142 O O . ASP B 1 269 ? 21.719 -12.383 7.941 1 95.06 269 ASP B O 1
ATOM 6146 N N . ALA B 1 270 ? 20.594 -10.594 7.195 1 95.31 270 ALA B N 1
ATOM 6147 C CA . ALA B 1 270 ? 20.078 -10.258 8.523 1 95.31 270 ALA B CA 1
ATOM 6148 C C . ALA B 1 270 ? 19.203 -11.383 9.07 1 95.31 270 ALA B C 1
ATOM 6150 O O . ALA B 1 270 ? 19.344 -11.781 10.234 1 95.31 270 ALA B O 1
ATOM 6151 N N . LEU B 1 271 ? 18.359 -11.953 8.297 1 95.31 271 LEU B N 1
ATOM 6152 C CA . LEU B 1 271 ? 17.438 -12.977 8.75 1 95.31 271 LEU B CA 1
ATOM 6153 C C . LEU B 1 271 ? 18.156 -14.297 9 1 95.31 271 LEU B C 1
ATOM 6155 O O . LEU B 1 271 ? 17.781 -15.055 9.898 1 95.31 271 LEU B O 1
ATOM 6159 N N . VAL B 1 272 ? 19.125 -14.562 8.156 1 95 272 VAL B N 1
ATOM 6160 C CA . VAL B 1 272 ? 19.891 -15.789 8.328 1 95 272 VAL B CA 1
ATOM 6161 C C . VAL B 1 272 ? 20.594 -15.766 9.688 1 95 272 VAL B C 1
ATOM 6163 O O . VAL B 1 272 ? 20.734 -16.797 10.336 1 95 272 VAL B O 1
ATOM 6166 N N . MET B 1 273 ? 20.969 -14.609 10.141 1 94.5 273 MET B N 1
ATOM 6167 C CA . MET B 1 273 ? 21.656 -14.477 11.422 1 94.5 273 MET B CA 1
ATOM 6168 C C . MET B 1 273 ? 20.672 -14.516 12.586 1 94.5 273 MET B C 1
ATOM 6170 O O . MET B 1 273 ? 21.047 -14.828 13.719 1 94.5 273 MET B O 1
ATOM 6174 N N . ALA B 1 274 ? 19.312 -14.336 12.273 1 95.06 274 ALA B N 1
ATOM 6175 C CA . ALA B 1 274 ? 18.391 -14.109 13.375 1 95.06 274 ALA B CA 1
ATOM 6176 C C . ALA B 1 274 ? 17.25 -15.141 13.367 1 95.06 274 ALA B C 1
ATOM 6178 O O . ALA B 1 274 ? 16.453 -15.195 14.297 1 95.06 274 ALA B O 1
ATOM 6179 N N . PHE B 1 275 ? 17.141 -16.047 12.398 1 93.44 275 PHE B N 1
ATOM 6180 C CA . PHE B 1 275 ? 15.938 -16.812 12.086 1 93.44 275 PHE B CA 1
ATOM 6181 C C . PHE B 1 275 ? 15.586 -17.766 13.227 1 93.44 275 PHE B C 1
ATOM 6183 O O . PHE B 1 275 ? 14.445 -18.219 13.336 1 93.44 275 PHE B O 1
ATOM 6190 N N . ASP B 1 276 ? 16.516 -18.078 14.086 1 93.25 276 ASP B N 1
ATOM 6191 C CA . ASP B 1 276 ? 16.266 -19.016 15.172 1 93.25 276 ASP B CA 1
ATOM 6192 C C . ASP B 1 276 ? 16.297 -18.312 16.531 1 93.25 276 ASP B C 1
ATOM 6194 O O . ASP B 1 276 ? 16.359 -18.969 17.578 1 93.25 276 ASP B O 1
ATOM 6198 N N . LYS B 1 277 ? 16.266 -17 16.516 1 91.94 277 LYS B N 1
ATOM 6199 C CA . LYS B 1 277 ? 16.469 -16.25 17.75 1 91.94 277 LYS B CA 1
ATOM 6200 C C . LYS B 1 277 ? 15.266 -15.359 18.062 1 91.94 277 LYS B C 1
ATOM 6202 O O . LYS B 1 277 ? 15.273 -14.602 19.031 1 91.94 277 LYS B O 1
ATOM 6207 N N . LEU B 1 278 ? 14.227 -15.398 17.297 1 89.44 278 LEU B N 1
ATOM 6208 C CA . LEU B 1 278 ? 13.109 -14.477 17.453 1 89.44 278 LEU B CA 1
ATOM 6209 C C . LEU B 1 278 ? 12.078 -15.023 18.438 1 89.44 278 LEU B C 1
ATOM 6211 O O . LEU B 1 278 ? 12.055 -16.219 18.719 1 89.44 278 LEU B O 1
ATOM 6215 N N . SER B 1 279 ? 11.352 -14.055 18.969 1 83.69 279 SER B N 1
ATOM 6216 C CA . SER B 1 279 ? 10.273 -14.422 19.891 1 83.69 279 SER B CA 1
ATOM 6217 C C . SER B 1 279 ? 8.914 -14.031 19.312 1 83.69 279 SER B C 1
ATOM 6219 O O . SER B 1 279 ? 8.773 -12.977 18.688 1 83.69 279 SER B O 1
ATOM 6221 N N . GLY B 1 280 ? 7.977 -14.906 19.594 1 79.44 280 GLY B N 1
ATOM 6222 C CA . GLY B 1 280 ? 6.613 -14.625 19.172 1 79.44 280 GLY B CA 1
ATOM 6223 C C . GLY B 1 280 ? 5.906 -13.625 20.062 1 79.44 280 GLY B C 1
ATOM 6224 O O . GLY B 1 280 ? 6.523 -13.039 20.953 1 79.44 280 GLY B O 1
ATOM 6225 N N . PRO B 1 281 ? 4.641 -13.305 19.797 1 78.06 281 PRO B N 1
ATOM 6226 C CA . PRO B 1 281 ? 3.865 -12.305 20.531 1 78.06 281 PRO B CA 1
ATOM 6227 C C . PRO B 1 281 ? 3.758 -12.609 22.016 1 78.06 281 PRO B C 1
ATOM 6229 O O . PRO B 1 281 ? 3.652 -11.695 22.828 1 78.06 281 PRO B O 1
ATOM 6232 N N . ASP B 1 282 ? 3.775 -13.922 22.344 1 82.06 282 ASP B N 1
ATOM 6233 C CA . ASP B 1 282 ? 3.631 -14.305 23.75 1 82.06 282 ASP B CA 1
ATOM 6234 C C . ASP B 1 282 ? 4.973 -14.711 24.344 1 82.06 282 ASP B C 1
ATOM 6236 O O . ASP B 1 282 ? 5.02 -15.375 25.391 1 82.06 282 ASP B O 1
ATOM 6240 N N . GLY B 1 283 ? 6.02 -14.461 23.609 1 79.44 283 GLY B N 1
ATOM 6241 C CA . GLY B 1 283 ? 7.352 -14.727 24.125 1 79.44 283 GLY B CA 1
ATOM 6242 C C . GLY B 1 283 ? 7.895 -16.078 23.719 1 79.44 283 GLY B C 1
ATOM 6243 O O . GLY B 1 283 ? 9.031 -16.422 24.047 1 79.44 283 GLY B O 1
ATOM 6244 N N . ASP B 1 284 ? 7.137 -16.828 23.016 1 83.44 284 ASP B N 1
ATOM 6245 C CA . ASP B 1 284 ? 7.605 -18.125 22.562 1 83.44 284 ASP B CA 1
ATOM 6246 C C . ASP B 1 284 ? 8.703 -17.969 21.5 1 83.44 284 ASP B C 1
ATOM 6248 O O . ASP B 1 284 ? 8.672 -17.031 20.703 1 83.44 284 ASP B O 1
ATOM 6252 N N . LYS B 1 285 ? 9.57 -18.922 21.594 1 86.06 285 LYS B N 1
ATOM 6253 C CA . LYS B 1 285 ? 10.648 -18.906 20.609 1 86.06 285 LYS B CA 1
ATOM 6254 C C . LYS B 1 285 ? 10.125 -19.234 19.219 1 86.06 285 LYS B C 1
ATOM 6256 O O . LYS B 1 285 ? 9.32 -20.172 19.062 1 86.06 285 LYS B O 1
ATOM 6261 N N . MET B 1 286 ? 10.594 -18.5 18.297 1 89.06 286 MET B N 1
ATOM 6262 C CA . MET B 1 286 ? 10.18 -18.719 16.906 1 89.06 286 MET B CA 1
ATOM 6263 C C . MET B 1 286 ? 11.383 -19 16.016 1 89.06 286 MET B C 1
ATOM 6265 O O . MET B 1 286 ? 12.305 -18.188 15.938 1 89.06 286 MET B O 1
ATOM 6269 N N . ASN B 1 287 ? 11.43 -20.203 15.516 1 93.38 287 ASN B N 1
ATOM 6270 C CA . ASN B 1 287 ? 12.359 -20.531 14.445 1 93.38 287 ASN B CA 1
ATOM 6271 C C . ASN B 1 287 ? 11.695 -20.438 13.078 1 93.38 287 ASN B C 1
ATOM 6273 O O . ASN B 1 287 ? 10.906 -21.312 12.703 1 93.38 287 ASN B O 1
ATOM 6277 N N . LEU B 1 288 ? 12.062 -19.469 12.352 1 93.56 288 LEU B N 1
ATOM 6278 C CA . LEU B 1 288 ? 11.375 -19.125 11.109 1 93.56 288 LEU B CA 1
ATOM 6279 C C . LEU B 1 288 ? 11.422 -20.297 10.133 1 93.56 288 LEU B C 1
ATOM 6281 O O . LEU B 1 288 ? 10.438 -20.562 9.438 1 93.56 288 LEU B O 1
ATOM 6285 N N . VAL B 1 289 ? 12.516 -20.984 10.023 1 93.62 289 VAL B N 1
ATOM 6286 C CA . VAL B 1 289 ? 12.695 -22.094 9.086 1 93.62 289 VAL B CA 1
ATOM 6287 C C . VAL B 1 289 ? 11.836 -23.266 9.516 1 93.62 289 VAL B C 1
ATOM 6289 O O . VAL B 1 289 ? 11.109 -23.844 8.703 1 93.62 289 VAL B O 1
ATOM 6292 N N . GLU B 1 290 ? 11.836 -23.547 10.781 1 92.69 290 GLU B N 1
ATOM 6293 C CA . GLU B 1 290 ? 11.07 -24.672 11.305 1 92.69 290 GLU B CA 1
ATOM 6294 C C . GLU B 1 290 ? 9.57 -24.438 11.164 1 92.69 290 GLU B C 1
ATOM 6296 O O . GLU B 1 290 ? 8.82 -25.344 10.82 1 92.69 290 GLU B O 1
ATOM 6301 N N . ILE B 1 291 ? 9.18 -23.266 11.461 1 93.12 291 ILE B N 1
ATOM 6302 C CA . ILE B 1 291 ? 7.766 -22.906 11.352 1 93.12 291 ILE B CA 1
ATOM 6303 C C . ILE B 1 291 ? 7.301 -23.078 9.906 1 93.12 291 ILE B C 1
ATOM 6305 O O . ILE B 1 291 ? 6.234 -23.641 9.656 1 93.12 291 ILE B O 1
ATOM 6309 N N . THR B 1 292 ? 8.094 -22.641 8.969 1 93.44 292 THR B N 1
ATOM 6310 C CA . THR B 1 292 ? 7.75 -22.719 7.555 1 93.44 292 THR B CA 1
ATOM 6311 C C . THR B 1 292 ? 7.703 -24.172 7.09 1 93.44 292 THR B C 1
ATOM 6313 O O . THR B 1 292 ? 6.766 -24.578 6.402 1 93.44 292 THR B O 1
ATOM 6316 N N . LYS B 1 293 ? 8.656 -24.953 7.477 1 91.81 293 LYS B N 1
ATOM 6317 C CA . LYS B 1 293 ? 8.719 -26.359 7.105 1 91.81 293 LYS B CA 1
ATOM 6318 C C . LYS B 1 293 ? 7.531 -27.125 7.684 1 91.81 293 LYS B C 1
ATOM 6320 O O . LYS B 1 293 ? 6.957 -28 7.012 1 91.81 293 LYS B O 1
ATOM 6325 N N . ALA B 1 294 ? 7.234 -26.812 8.914 1 92.5 294 ALA B N 1
ATOM 6326 C CA . ALA B 1 294 ? 6.113 -27.484 9.57 1 92.5 294 ALA B CA 1
ATOM 6327 C C . ALA B 1 294 ? 4.801 -27.188 8.844 1 92.5 294 ALA B C 1
ATOM 6329 O O . ALA B 1 294 ? 3.941 -28.062 8.727 1 92.5 294 ALA B O 1
ATOM 6330 N N . ALA B 1 295 ? 4.641 -25.984 8.414 1 92.81 295 ALA B N 1
ATOM 6331 C CA . ALA B 1 295 ? 3.428 -25.609 7.699 1 92.81 295 ALA B CA 1
ATOM 6332 C C . ALA B 1 295 ? 3.307 -26.375 6.383 1 92.81 295 ALA B C 1
ATOM 6334 O O . ALA B 1 295 ? 2.209 -26.781 5.988 1 92.81 295 ALA B O 1
ATOM 6335 N N . VAL B 1 296 ? 4.391 -26.594 5.695 1 89.31 296 VAL B N 1
ATOM 6336 C CA . VAL B 1 296 ? 4.402 -27.266 4.406 1 89.31 296 VAL B CA 1
ATOM 6337 C C . VAL B 1 296 ? 4.16 -28.766 4.609 1 89.31 296 VAL B C 1
ATOM 6339 O O . VAL B 1 296 ? 3.434 -29.391 3.834 1 89.31 296 VAL B O 1
ATOM 6342 N N . LYS B 1 297 ? 4.723 -29.328 5.586 1 85.56 297 LYS B N 1
ATOM 6343 C CA . LYS B 1 297 ? 4.688 -30.781 5.805 1 85.56 297 LYS B CA 1
ATOM 6344 C C . LYS B 1 297 ? 3.361 -31.203 6.418 1 85.56 297 LYS B C 1
ATOM 6346 O O . LYS B 1 297 ? 2.781 -32.219 6.008 1 85.56 297 LYS B O 1
ATOM 6351 N N . ASP B 1 298 ? 2.986 -30.562 7.5 1 76.69 298 ASP B N 1
ATOM 6352 C CA . ASP B 1 298 ? 1.851 -31 8.305 1 76.69 298 ASP B CA 1
ATOM 6353 C C . ASP B 1 298 ? 0.549 -30.375 7.797 1 76.69 298 ASP B C 1
ATOM 6355 O O . ASP B 1 298 ? -0.467 -31.062 7.684 1 76.69 298 ASP B O 1
ATOM 6359 N N . GLY B 1 299 ? 0.521 -29.234 7.422 1 73.88 299 GLY B N 1
ATOM 6360 C CA . GLY B 1 299 ? -0.635 -28.5 6.953 1 73.88 299 GLY B CA 1
ATOM 6361 C C . GLY B 1 299 ? -1.759 -28.438 7.969 1 73.88 299 GLY B C 1
ATOM 6362 O O . GLY B 1 299 ? -2.91 -28.156 7.613 1 73.88 299 GLY B O 1
ATOM 6363 N N . GLY B 1 300 ? -1.519 -28.812 9.211 1 82.56 300 GLY B N 1
ATOM 6364 C CA . GLY B 1 300 ? -2.523 -28.75 10.258 1 82.56 300 GLY B CA 1
ATOM 6365 C C . GLY B 1 300 ? -2.748 -27.359 10.797 1 82.56 300 GLY B C 1
ATOM 6366 O O . GLY B 1 300 ? -1.993 -26.438 10.477 1 82.56 300 GLY B O 1
ATOM 6367 N N . TYR B 1 301 ? -3.777 -27.203 11.562 1 84.81 301 TYR B N 1
ATOM 6368 C CA . TYR B 1 301 ? -4.223 -25.906 12.062 1 84.81 301 TYR B CA 1
ATOM 6369 C C . TYR B 1 301 ? -3.105 -25.203 12.828 1 84.81 301 TYR B C 1
ATOM 6371 O O . TYR B 1 301 ? -2.781 -24.047 12.547 1 84.81 301 TYR B O 1
ATOM 6379 N N . GLU B 1 302 ? -2.498 -25.891 13.711 1 87.94 302 GLU B N 1
ATOM 6380 C CA . GLU B 1 302 ? -1.493 -25.281 14.57 1 87.94 302 GLU B CA 1
ATOM 6381 C C . GLU B 1 302 ? -0.302 -24.781 13.758 1 87.94 302 GLU B C 1
ATOM 6383 O O . GLU B 1 302 ? 0.215 -23.688 14.016 1 87.94 302 GLU B O 1
ATOM 6388 N N . ALA B 1 303 ? 0.147 -25.656 12.828 1 91.81 303 ALA B N 1
ATOM 6389 C CA . ALA B 1 303 ? 1.278 -25.281 11.992 1 91.81 303 ALA B CA 1
ATOM 6390 C C . ALA B 1 303 ? 0.936 -24.078 11.117 1 91.81 303 ALA B C 1
ATOM 6392 O O . ALA B 1 303 ? 1.753 -23.172 10.961 1 91.81 303 ALA B O 1
ATOM 6393 N N . LEU B 1 304 ? -0.274 -24.062 10.609 1 92.5 304 LEU B N 1
ATOM 6394 C CA . LEU B 1 304 ? -0.698 -22.984 9.734 1 92.5 304 LEU B CA 1
ATOM 6395 C C . LEU B 1 304 ? -0.921 -21.688 10.531 1 92.5 304 LEU B C 1
ATOM 6397 O O . LEU B 1 304 ? -0.627 -20.594 10.047 1 92.5 304 LEU B O 1
ATOM 6401 N N . GLU B 1 305 ? -1.436 -21.828 11.68 1 89.38 305 GLU B N 1
ATOM 6402 C CA . GLU B 1 305 ? -1.629 -20.656 12.547 1 89.38 305 GLU B CA 1
ATOM 6403 C C . GLU B 1 305 ? -0.296 -20.016 12.898 1 89.38 305 GLU B C 1
ATOM 6405 O O . GLU B 1 305 ? -0.184 -18.781 12.922 1 89.38 305 GLU B O 1
ATOM 6410 N N . LYS B 1 306 ? 0.664 -20.844 13.227 1 91 306 LYS B N 1
ATOM 6411 C CA . LYS B 1 306 ? 1.992 -20.328 13.539 1 91 306 LYS B CA 1
ATOM 6412 C C . LYS B 1 306 ? 2.617 -19.641 12.328 1 91 306 LYS B C 1
ATOM 6414 O O . LYS B 1 306 ? 3.246 -18.594 12.469 1 91 306 LYS B O 1
ATOM 6419 N N . TYR B 1 307 ? 2.469 -20.281 11.188 1 93.38 307 TYR B N 1
ATOM 6420 C CA . TYR B 1 307 ? 3.01 -19.688 9.969 1 93.38 307 TYR B CA 1
ATOM 6421 C C . TYR B 1 307 ? 2.33 -18.359 9.656 1 93.38 307 TYR B C 1
ATOM 6423 O O . TYR B 1 307 ? 2.973 -17.422 9.172 1 93.38 307 TYR B O 1
ATOM 6431 N N . ALA B 1 308 ? 1.058 -18.297 9.984 1 90.94 308 ALA B N 1
ATOM 6432 C CA . ALA B 1 308 ? 0.258 -17.109 9.664 1 90.94 308 ALA B CA 1
ATOM 6433 C C . ALA B 1 308 ? 0.721 -15.898 10.461 1 90.94 308 ALA B C 1
ATOM 6435 O O . ALA B 1 308 ? 0.43 -14.758 10.102 1 90.94 308 ALA B O 1
ATOM 6436 N N . ILE B 1 309 ? 1.493 -16.141 11.5 1 89.12 309 ILE B N 1
ATOM 6437 C CA . ILE B 1 309 ? 2.018 -15.047 12.328 1 89.12 309 ILE B CA 1
ATOM 6438 C C . ILE B 1 309 ? 3.133 -14.32 11.578 1 89.12 309 ILE B C 1
ATOM 6440 O O . ILE B 1 309 ? 3.408 -13.156 11.844 1 89.12 309 ILE B O 1
ATOM 6444 N N . LEU B 1 310 ? 3.752 -15.047 10.672 1 91.25 310 LEU B N 1
ATOM 6445 C CA . LEU B 1 310 ? 4.898 -14.5 9.961 1 91.25 310 LEU B CA 1
ATOM 6446 C C . LEU B 1 310 ? 4.449 -13.547 8.859 1 91.25 310 LEU B C 1
ATOM 6448 O O . LEU B 1 310 ? 4.039 -13.984 7.781 1 91.25 310 LEU B O 1
ATOM 6452 N N . ILE B 1 311 ? 4.527 -12.25 9.133 1 91.75 311 ILE B N 1
ATOM 6453 C CA . ILE B 1 311 ? 4.184 -11.211 8.164 1 91.75 311 ILE B CA 1
ATOM 6454 C C . ILE B 1 311 ? 5.336 -10.219 8.039 1 91.75 311 ILE B C 1
ATOM 6456 O O . ILE B 1 311 ? 6.281 -10.25 8.836 1 91.75 311 ILE B O 1
ATOM 6460 N N . ASP B 1 312 ? 5.32 -9.297 7.121 1 92.31 312 ASP B N 1
ATOM 6461 C CA . ASP B 1 312 ? 6.422 -8.414 6.746 1 92.31 312 ASP B CA 1
ATOM 6462 C C . ASP B 1 312 ? 6.898 -7.59 7.938 1 92.31 312 ASP B C 1
ATOM 6464 O O . ASP B 1 312 ? 8.07 -7.668 8.328 1 92.31 312 ASP B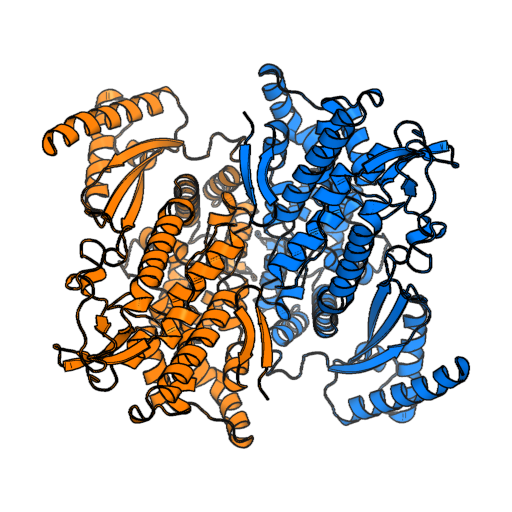 O 1
ATOM 6468 N N . SER B 1 313 ? 5.996 -6.887 8.523 1 82.06 313 SER B N 1
ATOM 6469 C CA . SER B 1 313 ? 6.359 -5.867 9.5 1 82.06 313 SER B CA 1
ATOM 6470 C C . SER B 1 313 ? 6.871 -6.492 10.797 1 82.06 313 SER B C 1
ATOM 6472 O O . SER B 1 313 ? 7.691 -5.898 11.5 1 82.06 313 SER B O 1
ATOM 6474 N N . VAL B 1 314 ? 6.453 -7.699 11.055 1 78.31 314 VAL B N 1
ATOM 6475 C CA . VAL B 1 314 ? 6.812 -8.336 12.32 1 78.31 314 VAL B CA 1
ATOM 6476 C C . VAL B 1 314 ? 8.297 -8.688 12.32 1 78.31 314 VAL B C 1
ATOM 6478 O O . VAL B 1 314 ? 8.984 -8.516 13.328 1 78.31 314 VAL B O 1
ATOM 6481 N N . LEU B 1 315 ? 8.781 -9.055 11.148 1 79 315 LEU B N 1
ATOM 6482 C CA . LEU B 1 315 ? 10.195 -9.398 11.055 1 79 315 LEU B CA 1
ATOM 6483 C C . LEU B 1 315 ? 11.07 -8.172 11.297 1 79 315 LEU B C 1
ATOM 6485 O O . LEU B 1 315 ? 12.031 -8.234 12.078 1 79 315 LEU B O 1
ATOM 6489 N N . PHE B 1 316 ? 10.609 -7.152 10.734 1 79.69 316 PHE B N 1
ATOM 6490 C CA . PHE B 1 316 ? 11.344 -5.898 10.898 1 79.69 316 PHE B CA 1
ATOM 6491 C C . PHE B 1 316 ? 11.242 -5.395 12.336 1 79.69 316 PHE B C 1
ATOM 6493 O O . PHE B 1 316 ? 12.242 -4.992 12.93 1 79.69 316 PHE B O 1
ATOM 6500 N N . TYR B 1 317 ? 10.117 -5.559 12.898 1 81.62 317 TYR B N 1
ATOM 6501 C CA . TYR B 1 317 ? 9.82 -5.098 14.25 1 81.62 317 TYR B CA 1
ATOM 6502 C C . TYR B 1 317 ? 10.633 -5.867 15.281 1 81.62 317 TYR B C 1
ATOM 6504 O O . TYR B 1 317 ? 11.258 -5.273 16.172 1 81.62 317 TYR B O 1
ATOM 6512 N N . GLU B 1 318 ? 10.672 -7.137 15.141 1 85.5 318 GLU B N 1
ATOM 6513 C CA . GLU B 1 318 ? 11.312 -7.996 16.125 1 85.5 318 GLU B CA 1
ATOM 6514 C C . GLU B 1 318 ? 12.82 -7.805 16.141 1 85.5 318 GLU B C 1
ATOM 6516 O O . GLU B 1 318 ? 13.453 -7.855 17.188 1 85.5 318 GLU B O 1
ATOM 6521 N N . ILE B 1 319 ? 13.336 -7.543 14.961 1 91.06 319 ILE B N 1
ATOM 6522 C CA . ILE B 1 319 ? 14.789 -7.453 14.859 1 91.06 319 ILE B CA 1
ATOM 6523 C C . ILE B 1 319 ? 15.234 -6.004 15.062 1 91.06 319 ILE B C 1
ATOM 6525 O O . ILE B 1 319 ? 16.109 -5.727 15.891 1 91.06 319 ILE B O 1
ATOM 6529 N N . ARG B 1 320 ? 14.617 -5.133 14.422 1 90.25 320 ARG B N 1
ATOM 6530 C CA . ARG B 1 320 ? 15.039 -3.736 14.352 1 90.25 320 ARG B CA 1
ATOM 6531 C C . ARG B 1 320 ? 14.945 -3.064 15.711 1 90.25 320 ARG B C 1
ATOM 6533 O O . ARG B 1 320 ? 15.75 -2.193 16.031 1 90.25 320 ARG B O 1
ATOM 6540 N N . ASN B 1 321 ? 14.008 -3.477 16.516 1 87.75 321 ASN B N 1
ATOM 6541 C CA . ASN B 1 321 ? 13.75 -2.768 17.766 1 87.75 321 ASN B CA 1
ATOM 6542 C C . ASN B 1 321 ? 14.297 -3.533 18.953 1 87.75 321 ASN B C 1
ATOM 6544 O O . ASN B 1 321 ? 14.148 -3.094 20.094 1 87.75 321 ASN B O 1
ATOM 6548 N N . SER B 1 322 ? 14.898 -4.625 18.719 1 89.5 322 SER B N 1
ATOM 6549 C CA . SER B 1 322 ? 15.438 -5.434 19.797 1 89.5 322 SER B CA 1
ATOM 6550 C C . SER B 1 322 ? 16.719 -4.824 20.375 1 89.5 322 SER B C 1
ATOM 6552 O O . SER B 1 322 ? 17.484 -4.207 19.641 1 89.5 322 SER B O 1
ATOM 6554 N N . LYS B 1 323 ? 16.938 -4.984 21.641 1 89.19 323 LYS B N 1
ATOM 6555 C CA . LYS B 1 323 ? 18.172 -4.578 22.312 1 89.19 323 LYS B CA 1
ATOM 6556 C C . LYS B 1 323 ? 19 -5.793 22.734 1 89.19 323 LYS B C 1
ATOM 6558 O O . LYS B 1 323 ? 20.031 -5.652 23.375 1 89.19 323 LYS B O 1
ATOM 6563 N N . ARG B 1 324 ? 18.531 -6.91 22.344 1 91.75 324 ARG B N 1
ATOM 6564 C CA . ARG B 1 324 ? 19.234 -8.141 22.688 1 91.75 324 ARG B CA 1
ATOM 6565 C C . ARG B 1 324 ? 20.578 -8.234 21.953 1 91.75 324 ARG B C 1
ATOM 6567 O O . ARG B 1 324 ? 20.656 -7.953 20.766 1 91.75 324 ARG B O 1
ATOM 6574 N N . PRO B 1 325 ? 21.578 -8.734 22.594 1 94.19 325 PRO B N 1
ATOM 6575 C CA . PRO B 1 325 ? 22.906 -8.805 21.984 1 94.19 325 PRO B CA 1
ATOM 6576 C C . PRO B 1 325 ? 22.969 -9.789 20.828 1 94.19 325 PRO B C 1
ATOM 6578 O O . PRO B 1 325 ? 23.719 -9.578 19.875 1 94.19 325 PRO B O 1
ATOM 6581 N N . ASP B 1 326 ? 22.188 -10.812 20.922 1 93.62 326 ASP B N 1
ATOM 6582 C CA . ASP B 1 326 ? 22.281 -11.859 19.906 1 93.62 326 ASP B CA 1
ATOM 6583 C C . ASP B 1 326 ? 21.609 -11.422 18.609 1 93.62 326 ASP B C 1
ATOM 6585 O O . ASP B 1 326 ? 21.734 -12.102 17.578 1 93.62 326 ASP B O 1
ATOM 6589 N N . LEU B 1 327 ? 20.953 -10.258 18.625 1 94.31 327 LEU B N 1
ATOM 6590 C CA . LEU B 1 327 ? 20.281 -9.758 17.422 1 94.31 327 LEU B CA 1
ATOM 6591 C C . LEU B 1 327 ? 20.953 -8.484 16.922 1 94.31 327 LEU B C 1
ATOM 6593 O O . LEU B 1 327 ? 20.516 -7.887 15.938 1 94.31 327 LEU B O 1
ATOM 6597 N N . LEU B 1 328 ? 22.047 -8.102 17.562 1 95 328 LEU B N 1
ATOM 6598 C CA . LEU B 1 328 ? 22.688 -6.816 17.297 1 95 328 LEU B CA 1
ATOM 6599 C C . LEU B 1 328 ? 23.203 -6.758 15.867 1 95 328 LEU B C 1
ATOM 6601 O O . LEU B 1 328 ? 23.031 -5.746 15.18 1 95 328 LEU B O 1
ATOM 6605 N N . GLU B 1 329 ? 23.875 -7.801 15.438 1 94.12 329 GLU B N 1
ATOM 6606 C CA . GLU B 1 329 ? 24.453 -7.805 14.094 1 94.12 329 GLU B CA 1
ATOM 6607 C C . GLU B 1 329 ? 23.375 -7.738 13.023 1 94.12 329 GLU B C 1
ATOM 6609 O O . GLU B 1 329 ? 23.547 -7.062 12.008 1 94.12 329 GLU B O 1
ATOM 6614 N N . SER B 1 330 ? 22.297 -8.508 13.242 1 95.12 330 SER B N 1
ATOM 6615 C CA . SER B 1 330 ? 21.156 -8.453 12.328 1 95.12 330 SER B CA 1
ATOM 6616 C C . SER B 1 330 ? 20.531 -7.066 12.305 1 95.12 330 SER B C 1
ATOM 6618 O O . SER B 1 330 ? 20.188 -6.543 11.242 1 95.12 330 SER B O 1
ATOM 6620 N N . LYS B 1 331 ? 20.422 -6.5 13.438 1 94.5 331 LYS B N 1
ATOM 6621 C CA . LYS B 1 331 ? 19.859 -5.164 13.57 1 94.5 331 LYS B CA 1
ATOM 6622 C C . LYS B 1 331 ? 20.672 -4.137 12.797 1 94.5 331 LYS B C 1
ATOM 6624 O O . LYS B 1 331 ? 20.125 -3.242 12.156 1 94.5 331 LYS B O 1
ATOM 6629 N N . LYS B 1 332 ? 21.938 -4.262 12.867 1 93.62 332 LYS B N 1
ATOM 6630 C CA . LYS B 1 332 ? 22.828 -3.336 12.172 1 93.62 332 LYS B CA 1
ATOM 6631 C C . LYS B 1 332 ? 22.531 -3.309 10.68 1 93.62 332 LYS B C 1
ATOM 6633 O O . LYS B 1 332 ? 22.594 -2.25 10.047 1 93.62 332 LYS B O 1
ATOM 6638 N N . LEU B 1 333 ? 22.234 -4.434 10.102 1 94 333 LEU B N 1
ATOM 6639 C CA . LEU B 1 333 ? 21.953 -4.508 8.68 1 94 333 LEU B CA 1
ATOM 6640 C C . LEU B 1 333 ? 20.625 -3.834 8.359 1 94 333 LEU B C 1
ATOM 6642 O O . LEU B 1 333 ? 20.5 -3.146 7.34 1 94 333 LEU B O 1
ATOM 6646 N N . LEU B 1 334 ? 19.609 -4.016 9.234 1 93.56 334 LEU B N 1
ATOM 6647 C CA . LEU B 1 334 ? 18.328 -3.354 9.023 1 93.56 334 LEU B CA 1
ATOM 6648 C C . LEU B 1 334 ? 18.484 -1.839 9.109 1 93.56 334 LEU B C 1
ATOM 6650 O O . LEU B 1 334 ? 17.922 -1.105 8.289 1 93.56 334 LEU B O 1
ATOM 6654 N N . VAL B 1 335 ? 19.266 -1.409 10.07 1 92.5 335 VAL B N 1
ATOM 6655 C CA . VAL B 1 335 ? 19.516 0.016 10.266 1 92.5 335 VAL B CA 1
ATOM 6656 C C . VAL B 1 335 ? 20.266 0.579 9.062 1 92.5 335 VAL B C 1
ATOM 6658 O O . VAL B 1 335 ? 19.984 1.691 8.609 1 92.5 335 VAL B O 1
ATOM 6661 N N . ALA B 1 336 ? 21.172 -0.205 8.531 1 93.19 336 ALA B N 1
ATOM 6662 C CA . ALA B 1 336 ? 21.938 0.227 7.367 1 93.19 336 ALA B CA 1
ATOM 6663 C C . ALA B 1 336 ? 21.031 0.453 6.164 1 93.19 336 ALA B C 1
ATOM 6665 O O . ALA B 1 336 ? 21.25 1.379 5.379 1 93.19 336 ALA B O 1
ATOM 6666 N N . VAL B 1 337 ? 20.047 -0.376 6.016 1 93.06 337 VAL B N 1
ATOM 6667 C CA . VAL B 1 337 ? 19.094 -0.236 4.914 1 93.06 337 VAL B CA 1
ATOM 6668 C C . VAL B 1 337 ? 18.25 1.019 5.113 1 93.06 337 VAL B C 1
ATOM 6670 O O . VAL B 1 337 ? 18.031 1.785 4.172 1 93.06 337 VAL B O 1
ATOM 6673 N N . GLU B 1 338 ? 17.797 1.298 6.324 1 90.75 338 GLU B N 1
ATOM 6674 C CA . GLU B 1 338 ? 16.953 2.445 6.637 1 90.75 338 GLU B CA 1
ATOM 6675 C C . GLU B 1 338 ? 17.734 3.752 6.539 1 90.75 338 GLU B C 1
ATOM 6677 O O . GLU B 1 338 ? 17.203 4.773 6.113 1 90.75 338 GLU B O 1
ATOM 6682 N N . GLU B 1 339 ? 18.984 3.672 6.887 1 89.5 339 GLU B N 1
ATOM 6683 C CA . GLU B 1 339 ? 19.828 4.867 6.922 1 89.5 339 GLU B CA 1
ATOM 6684 C C . GLU B 1 339 ? 20.922 4.801 5.875 1 89.5 339 GLU B C 1
ATOM 6686 O O . GLU B 1 339 ? 22.094 5.043 6.18 1 89.5 339 GLU B O 1
ATOM 6691 N N . ARG B 1 340 ? 20.609 4.496 4.73 1 83.94 340 ARG B N 1
ATOM 6692 C CA . ARG B 1 340 ? 21.562 4.117 3.691 1 83.94 340 ARG B CA 1
ATOM 6693 C C . ARG B 1 340 ? 22.453 5.293 3.322 1 83.94 340 ARG B C 1
ATOM 6695 O O . ARG B 1 340 ? 23.594 5.098 2.867 1 83.94 340 ARG B O 1
ATOM 6702 N N . SER B 1 341 ? 22.031 6.512 3.533 1 74.69 341 SER B N 1
ATOM 6703 C CA . SER B 1 341 ? 22.844 7.664 3.162 1 74.69 341 SER B CA 1
ATOM 6704 C C . SER B 1 341 ? 23.906 7.949 4.219 1 74.69 341 SER B C 1
ATOM 6706 O O . SER B 1 341 ? 24.891 8.625 3.939 1 74.69 341 SER B O 1
ATOM 6708 N N . SER B 1 342 ? 23.641 7.449 5.367 1 67.62 342 SER B N 1
ATOM 6709 C CA . SER B 1 342 ? 24.484 7.879 6.473 1 67.62 342 SER B CA 1
ATOM 6710 C C . SER B 1 342 ? 25.359 6.734 6.973 1 67.62 342 SER B C 1
ATOM 6712 O O . SER B 1 342 ? 26.203 6.926 7.863 1 67.62 342 SER B O 1
ATOM 6714 N N . THR B 1 343 ? 25.109 5.691 6.371 1 68.12 343 THR B N 1
ATOM 6715 C CA . THR B 1 343 ? 25.828 4.582 6.984 1 68.12 343 THR B CA 1
ATOM 6716 C C . THR B 1 343 ? 26.906 4.055 6.047 1 68.12 343 THR B C 1
ATOM 6718 O O . THR B 1 343 ? 26.844 4.266 4.832 1 68.12 343 THR B O 1
ATOM 6721 N N . ASN B 1 344 ? 27.812 3.496 6.785 1 70.62 344 ASN B N 1
ATOM 6722 C CA . ASN B 1 344 ? 28.875 2.779 6.078 1 70.62 344 ASN B CA 1
ATOM 6723 C C . ASN B 1 344 ? 28.609 1.278 6.035 1 70.62 344 ASN B C 1
ATOM 6725 O O . ASN B 1 344 ? 29.453 0.5 5.609 1 70.62 344 ASN B O 1
ATOM 6729 N N . ASN B 1 345 ? 27.391 0.884 6.332 1 83.25 345 ASN B N 1
ATOM 6730 C CA . ASN B 1 345 ? 27.125 -0.548 6.418 1 83.25 345 ASN B CA 1
ATOM 6731 C C . ASN B 1 345 ? 26.234 -1.019 5.277 1 83.25 345 ASN B C 1
ATOM 6733 O O . ASN B 1 345 ? 25.875 -2.197 5.203 1 83.25 345 ASN B O 1
ATOM 6737 N N . PHE B 1 346 ? 25.922 -0.108 4.438 1 91.75 346 PHE B N 1
ATOM 6738 C CA . PHE B 1 346 ? 25.172 -0.509 3.258 1 91.75 346 PHE B CA 1
ATOM 6739 C C . PHE B 1 346 ? 26.078 -1.19 2.236 1 91.75 346 PHE B C 1
ATOM 6741 O O . PHE B 1 346 ? 27.156 -0.686 1.923 1 91.75 346 PHE B O 1
ATOM 6748 N N . TYR B 1 347 ? 25.688 -2.379 1.797 1 94.69 347 TYR B N 1
ATOM 6749 C CA . TYR B 1 347 ? 26.531 -3.129 0.883 1 94.69 347 TYR B CA 1
ATOM 6750 C C . TYR B 1 347 ? 26.875 -2.305 -0.356 1 94.69 347 TYR B C 1
ATOM 6752 O O . TYR B 1 347 ? 26 -1.617 -0.901 1 94.69 347 TYR B O 1
ATOM 6760 N N . LYS B 1 348 ? 28.094 -2.344 -0.776 1 94.5 348 LYS B N 1
ATOM 6761 C CA . LYS B 1 348 ? 28.547 -1.581 -1.936 1 94.5 348 LYS B CA 1
ATOM 6762 C C . LYS B 1 348 ? 28.562 -2.447 -3.191 1 94.5 348 LYS B C 1
ATOM 6764 O O . LYS B 1 348 ? 29.047 -3.576 -3.168 1 94.5 348 LYS B O 1
ATOM 6769 N N . LEU B 1 349 ? 27.953 -1.959 -4.23 1 95.88 349 LEU B N 1
ATOM 6770 C CA . LEU B 1 349 ? 28.078 -2.586 -5.543 1 95.88 349 LEU B CA 1
ATOM 6771 C C . LEU B 1 349 ? 29.422 -2.25 -6.184 1 95.88 349 LEU B C 1
ATOM 6773 O O . LEU B 1 349 ? 29.703 -1.084 -6.469 1 95.88 349 LEU B O 1
ATOM 6777 N N . VAL B 1 350 ? 30.188 -3.197 -6.441 1 96.06 350 VAL B N 1
ATOM 6778 C CA . VAL B 1 350 ? 31.547 -2.982 -6.945 1 96.06 350 VAL B CA 1
ATOM 6779 C C . VAL B 1 350 ? 31.547 -3.109 -8.469 1 96.06 350 VAL B C 1
ATOM 6781 O O . VAL B 1 350 ? 32.219 -2.34 -9.156 1 96.06 350 VAL B O 1
ATOM 6784 N N . ASP B 1 351 ? 30.859 -4.113 -8.898 1 96.25 351 ASP B N 1
ATOM 6785 C CA . ASP B 1 351 ? 30.844 -4.359 -10.336 1 96.25 351 ASP B CA 1
ATOM 6786 C C . ASP B 1 351 ? 29.703 -5.297 -10.719 1 96.25 351 ASP B C 1
ATOM 6788 O O . ASP B 1 351 ? 28.984 -5.793 -9.844 1 96.25 351 ASP B O 1
ATOM 6792 N N . VAL B 1 352 ? 29.5 -5.398 -11.992 1 96 352 VAL B N 1
ATOM 6793 C CA . VAL B 1 352 ? 28.516 -6.32 -12.57 1 96 352 VAL B CA 1
ATOM 6794 C C . VAL B 1 352 ? 29.203 -7.211 -13.609 1 96 352 VAL B C 1
ATOM 6796 O O . VAL B 1 352 ? 29.859 -6.711 -14.523 1 96 352 VAL B O 1
ATOM 6799 N N . LEU B 1 353 ? 29 -8.484 -13.453 1 95.12 353 LEU B N 1
ATOM 6800 C CA . LEU B 1 353 ? 29.625 -9.445 -14.359 1 95.12 353 LEU B CA 1
ATOM 6801 C C . LEU B 1 353 ? 28.578 -10.188 -15.18 1 95.12 353 LEU B C 1
ATOM 6803 O O . LEU B 1 353 ? 27.547 -10.602 -14.648 1 95.12 353 LEU B O 1
ATOM 6807 N N . ASP B 1 354 ? 28.828 -10.336 -16.422 1 93.12 354 ASP B N 1
ATOM 6808 C CA . ASP B 1 354 ? 27.969 -11.141 -17.281 1 93.12 354 ASP B CA 1
ATOM 6809 C C . ASP B 1 354 ? 28.203 -12.633 -17.062 1 93.12 354 ASP B C 1
ATOM 6811 O O . ASP B 1 354 ? 29.328 -13.047 -16.781 1 93.12 354 ASP B O 1
ATOM 6815 N N . ALA B 1 355 ? 27.141 -13.414 -17.141 1 90.88 355 ALA B N 1
ATOM 6816 C CA . ALA B 1 355 ? 27.25 -14.867 -17 1 90.88 355 ALA B CA 1
ATOM 6817 C C . ALA B 1 355 ? 26.391 -15.586 -18.031 1 90.88 355 ALA B C 1
ATOM 6819 O O . ALA B 1 355 ? 25.453 -15.016 -18.562 1 90.88 355 ALA B O 1
ATOM 6820 N N . ASP B 1 356 ? 26.719 -16.828 -18.25 1 85.44 356 ASP B N 1
ATOM 6821 C CA . ASP B 1 356 ? 25.984 -17.656 -19.203 1 85.44 356 ASP B CA 1
ATOM 6822 C C . ASP B 1 356 ? 24.875 -18.453 -18.5 1 85.44 356 ASP B C 1
ATOM 6824 O O . ASP B 1 356 ? 23.859 -18.766 -19.109 1 85.44 356 ASP B O 1
ATOM 6828 N N . ASN B 1 357 ? 25.234 -18.797 -17.328 1 87.69 357 ASN B N 1
ATOM 6829 C CA . ASN B 1 357 ? 24.266 -19.547 -16.547 1 87.69 357 ASN B CA 1
ATOM 6830 C C . ASN B 1 357 ? 24.328 -19.172 -15.062 1 87.69 357 ASN B C 1
ATOM 6832 O O . ASN B 1 357 ? 25.359 -18.688 -14.594 1 87.69 357 ASN B O 1
ATOM 6836 N N . THR B 1 358 ? 23.266 -19.453 -14.414 1 87.12 358 THR B N 1
ATOM 6837 C CA . THR B 1 358 ? 23.156 -19.078 -13.008 1 87.12 358 THR B CA 1
ATOM 6838 C C . THR B 1 358 ? 24.031 -19.969 -12.141 1 87.12 358 THR B C 1
ATOM 6840 O O . THR B 1 358 ? 24.453 -19.578 -11.055 1 87.12 358 THR B O 1
ATOM 6843 N N . ASP B 1 359 ? 24.391 -21.094 -12.602 1 85.94 359 ASP B N 1
ATOM 6844 C CA . ASP B 1 359 ? 25.156 -22.062 -11.82 1 85.94 359 ASP B CA 1
ATOM 6845 C C . ASP B 1 359 ? 26.609 -21.625 -11.695 1 85.94 359 ASP B C 1
ATOM 6847 O O . ASP B 1 359 ? 27.344 -22.141 -10.852 1 85.94 359 ASP B O 1
ATOM 6851 N N . GLN B 1 360 ? 26.938 -20.688 -12.469 1 88.12 360 GLN B N 1
ATOM 6852 C CA . GLN B 1 360 ? 28.328 -20.203 -12.461 1 88.12 360 GLN B CA 1
ATOM 6853 C C . GLN B 1 360 ? 28.594 -19.312 -11.258 1 88.12 360 GLN B C 1
ATOM 6855 O O . GLN B 1 360 ? 29.734 -18.922 -11.016 1 88.12 360 GLN B O 1
ATOM 6860 N N . LYS B 1 361 ? 27.641 -19.031 -10.523 1 89.81 361 LYS B N 1
ATOM 6861 C CA . LYS B 1 361 ? 27.75 -18.062 -9.438 1 89.81 361 LYS B CA 1
ATOM 6862 C C . LYS B 1 361 ? 28.812 -18.5 -8.422 1 89.81 361 LYS B C 1
ATOM 6864 O O . LYS B 1 361 ? 29.656 -17.703 -8.023 1 89.81 361 LYS B O 1
ATOM 6869 N N . LYS B 1 362 ? 28.719 -19.719 -8.055 1 88.38 362 LYS B N 1
ATOM 6870 C CA . LYS B 1 362 ? 29.672 -20.219 -7.074 1 88.38 362 LYS B CA 1
ATOM 6871 C C . LYS B 1 362 ? 31.094 -20.156 -7.609 1 88.38 362 LYS B C 1
ATOM 6873 O O . LYS B 1 362 ? 32.031 -19.766 -6.887 1 88.38 362 LYS B O 1
ATOM 6878 N N . ASN B 1 363 ? 31.219 -20.516 -8.789 1 89.56 363 ASN B N 1
ATOM 6879 C CA . ASN B 1 363 ? 32.531 -20.5 -9.406 1 89.56 363 ASN B CA 1
ATOM 6880 C C . ASN B 1 363 ? 33.094 -19.078 -9.484 1 89.56 363 ASN B C 1
ATOM 6882 O O . ASN B 1 363 ? 34.281 -18.859 -9.25 1 89.56 363 ASN B O 1
ATOM 6886 N N . TYR B 1 364 ? 32.281 -18.188 -9.828 1 91.5 364 TYR B N 1
ATOM 6887 C CA . TYR B 1 364 ? 32.688 -16.781 -9.891 1 91.5 364 TYR B CA 1
ATOM 6888 C C . TYR B 1 364 ? 33.156 -16.281 -8.531 1 91.5 364 TYR B C 1
ATOM 6890 O O . TYR B 1 364 ? 34.219 -15.633 -8.422 1 91.5 364 TYR B O 1
ATOM 6898 N N . LYS B 1 365 ? 32.438 -16.594 -7.582 1 92 365 LYS B N 1
ATOM 6899 C CA . LYS B 1 365 ? 32.781 -16.156 -6.23 1 92 365 LYS B CA 1
ATOM 6900 C C . LYS B 1 365 ? 34.094 -16.75 -5.762 1 92 365 LYS B C 1
ATOM 6902 O O . LYS B 1 365 ? 34.938 -16.062 -5.195 1 92 365 LYS B O 1
ATOM 6907 N N . ASP B 1 366 ? 34.219 -18.062 -5.98 1 91.5 366 ASP B N 1
ATOM 6908 C CA . ASP B 1 366 ? 35.438 -18.75 -5.586 1 91.5 366 ASP B CA 1
ATOM 6909 C C . ASP B 1 366 ? 36.656 -18.141 -6.266 1 91.5 366 ASP B C 1
ATOM 6911 O O . ASP B 1 366 ? 37.688 -17.938 -5.625 1 91.5 366 ASP B O 1
ATOM 6915 N N . TYR B 1 367 ? 36.5 -17.906 -7.469 1 91 367 TYR B N 1
ATOM 6916 C CA . TYR B 1 367 ? 37.594 -17.312 -8.227 1 91 367 TYR B CA 1
ATOM 6917 C C . TYR B 1 367 ? 37.969 -15.938 -7.672 1 91 367 TYR B C 1
ATOM 6919 O O . TYR B 1 367 ? 39.125 -15.641 -7.457 1 91 367 TYR B O 1
ATOM 6927 N N . ILE B 1 368 ? 37 -15.148 -7.457 1 91.69 368 ILE B N 1
ATOM 6928 C CA . ILE B 1 368 ? 37.219 -13.797 -6.953 1 91.69 368 ILE B CA 1
ATOM 6929 C C . ILE B 1 368 ? 37.938 -13.859 -5.602 1 91.69 368 ILE B C 1
ATOM 6931 O O . ILE B 1 368 ? 38.906 -13.148 -5.379 1 91.69 368 ILE B O 1
ATOM 6935 N N . CYS B 1 369 ? 37.438 -14.695 -4.766 1 90.81 369 CYS B N 1
ATOM 6936 C CA . CYS B 1 369 ? 38 -14.797 -3.424 1 90.81 369 CYS B CA 1
ATOM 6937 C C . CYS B 1 369 ? 39.438 -15.328 -3.469 1 90.81 369 CYS B C 1
ATOM 6939 O O . CYS B 1 369 ? 40.281 -14.883 -2.703 1 90.81 369 CYS B O 1
ATOM 6941 N N . GLU B 1 370 ? 39.656 -16.219 -4.352 1 89.62 370 GLU B N 1
ATOM 6942 C CA . GLU B 1 370 ? 41.031 -16.75 -4.516 1 89.62 370 GLU B CA 1
ATOM 6943 C C . GLU B 1 370 ? 42 -15.664 -4.973 1 89.62 370 GLU B C 1
ATOM 6945 O O . GLU B 1 370 ? 43.094 -15.562 -4.465 1 89.62 370 GLU B O 1
ATOM 6950 N N . GLN B 1 371 ? 41.562 -14.898 -5.93 1 89.44 371 GLN B N 1
ATOM 6951 C CA . GLN B 1 371 ? 42.406 -13.828 -6.449 1 89.44 371 GLN B CA 1
ATOM 6952 C C . GLN B 1 371 ? 42.656 -12.758 -5.387 1 89.44 371 GLN B C 1
ATOM 6954 O O . GLN B 1 371 ? 43.781 -12.219 -5.293 1 89.44 371 GLN B O 1
ATOM 6959 N N . LEU B 1 372 ? 41.688 -12.484 -4.637 1 88.31 372 LEU B N 1
ATOM 6960 C CA . LEU B 1 372 ? 41.844 -11.477 -3.59 1 88.31 372 LEU B CA 1
ATOM 6961 C C . LEU B 1 372 ? 42.781 -11.953 -2.496 1 88.31 372 LEU B C 1
ATOM 6963 O O . LEU B 1 372 ? 43.531 -11.164 -1.937 1 88.31 372 LEU B O 1
ATOM 6967 N N . SER B 1 373 ? 42.625 -13.219 -2.215 1 86.25 373 SER B N 1
ATOM 6968 C CA . SER B 1 373 ? 43.5 -13.789 -1.188 1 86.25 373 SER B CA 1
ATOM 6969 C C . SER B 1 373 ? 44.969 -13.742 -1.614 1 86.25 373 SER B C 1
ATOM 6971 O O . SER B 1 373 ? 45.844 -13.602 -0.776 1 86.25 373 SER B O 1
ATOM 6973 N N . LYS B 1 374 ? 45.188 -13.812 -2.779 1 83.81 374 LYS B N 1
ATOM 6974 C CA . LYS B 1 374 ? 46.562 -13.773 -3.311 1 83.81 374 LYS B CA 1
ATOM 6975 C C . LYS B 1 374 ? 47.094 -12.352 -3.307 1 83.81 374 LYS B C 1
ATOM 6977 O O . LYS B 1 374 ? 48.312 -12.148 -3.09 1 83.81 374 LYS B O 1
ATOM 6982 N N . ILE B 1 375 ? 46.312 -11.43 -3.678 1 77.31 375 ILE B N 1
ATOM 6983 C CA . ILE B 1 375 ? 46.75 -10.039 -3.797 1 77.31 375 ILE B CA 1
ATOM 6984 C C . ILE B 1 375 ? 47 -9.461 -2.408 1 77.31 375 ILE B C 1
ATOM 6986 O O . ILE B 1 375 ? 48 -8.75 -2.201 1 77.31 375 ILE B O 1
ATOM 6990 N N . HIS B 1 376 ? 46.062 -9.656 -1.57 1 61.56 376 HIS B N 1
ATOM 6991 C CA . HIS B 1 376 ? 46.156 -8.883 -0.34 1 61.56 376 HIS B CA 1
ATOM 6992 C C . HIS B 1 376 ? 46.75 -9.719 0.792 1 61.56 376 HIS B C 1
ATOM 6994 O O . HIS B 1 376 ? 46.938 -9.227 1.906 1 61.56 376 HIS B O 1
ATOM 7000 N N . GLY B 1 377 ? 47.25 -10.914 0.381 1 60.03 377 GLY B N 1
ATOM 7001 C CA . GLY B 1 377 ? 47.844 -11.711 1.449 1 60.03 377 GLY B CA 1
ATOM 7002 C C . GLY B 1 377 ? 47.125 -11.57 2.77 1 60.03 377 GLY B C 1
ATOM 7003 O O . GLY B 1 377 ? 47.406 -12.297 3.721 1 60.03 377 GLY B O 1
ATOM 7004 N N . LEU B 1 378 ? 46.406 -10.484 2.975 1 58.34 378 LEU B N 1
ATOM 7005 C CA . LEU B 1 378 ? 46 -10.07 4.316 1 58.34 378 LEU B CA 1
ATOM 7006 C C . LEU B 1 378 ? 44.625 -10.633 4.68 1 58.34 378 LEU B C 1
ATOM 7008 O O . LEU B 1 378 ? 44.25 -10.648 5.852 1 58.34 378 LEU B O 1
ATOM 7012 N N . ILE B 1 379 ? 43.812 -11.055 3.678 1 71.94 379 ILE B N 1
ATOM 7013 C CA . ILE B 1 379 ? 42.531 -11.547 4.156 1 71.94 379 ILE B CA 1
ATOM 7014 C C . ILE B 1 379 ? 42.375 -13.023 3.785 1 71.94 379 ILE B C 1
ATOM 7016 O O . ILE B 1 379 ? 42.5 -13.391 2.619 1 71.94 379 ILE B O 1
ATOM 7020 N N . PRO B 1 380 ? 42.375 -13.898 4.77 1 77.38 380 PRO B N 1
ATOM 7021 C CA . PRO B 1 380 ? 42.125 -15.312 4.504 1 77.38 380 PRO B CA 1
ATOM 7022 C C . PRO B 1 380 ? 40.906 -15.547 3.615 1 77.38 380 PRO B C 1
ATOM 7024 O O . PRO B 1 380 ? 39.969 -14.75 3.639 1 77.38 380 PRO B O 1
ATOM 7027 N N . ASN B 1 381 ? 41.031 -16.5 2.836 1 76.62 381 ASN B N 1
ATOM 7028 C CA . ASN B 1 381 ? 40 -16.859 1.864 1 76.62 381 ASN B CA 1
ATOM 7029 C C . ASN B 1 381 ? 38.625 -16.953 2.514 1 76.62 381 ASN B C 1
ATOM 7031 O O . ASN B 1 381 ? 37.625 -16.484 1.948 1 76.62 381 ASN B O 1
ATOM 7035 N N . LYS B 1 382 ? 38.562 -17.516 3.652 1 77.56 382 LYS B N 1
ATOM 7036 C CA . LYS B 1 382 ? 37.312 -17.688 4.355 1 77.56 382 LYS B CA 1
ATOM 7037 C C . LYS B 1 382 ? 36.656 -16.344 4.688 1 77.56 382 LYS B C 1
ATOM 7039 O O . LYS B 1 382 ? 35.438 -16.188 4.586 1 77.56 382 LYS B O 1
ATOM 7044 N N . GLU B 1 383 ? 37.438 -15.516 4.98 1 83.56 383 GLU B N 1
ATOM 7045 C CA . GLU B 1 383 ? 36.938 -14.172 5.301 1 83.56 383 GLU B CA 1
ATOM 7046 C C . GLU B 1 383 ? 36.469 -13.445 4.051 1 83.56 383 GLU B C 1
ATOM 7048 O O . GLU B 1 383 ? 35.5 -12.703 4.09 1 83.56 383 GLU B O 1
ATOM 7053 N N . CYS B 1 384 ? 37.156 -13.672 2.988 1 85.81 384 CYS B N 1
ATOM 7054 C CA . CYS B 1 384 ? 36.781 -13.062 1.726 1 85.81 384 CYS B CA 1
ATOM 7055 C C . CYS B 1 384 ? 35.375 -13.508 1.312 1 85.81 384 CYS B C 1
ATOM 7057 O O . CYS B 1 384 ? 34.594 -12.711 0.807 1 85.81 384 CYS B O 1
ATOM 7059 N N . HIS B 1 385 ? 35.125 -14.758 1.6 1 87.62 385 HIS B N 1
ATOM 7060 C CA . HIS B 1 385 ? 33.812 -15.312 1.228 1 87.62 385 HIS B CA 1
ATOM 7061 C C . HIS B 1 385 ? 32.688 -14.672 2.031 1 87.62 385 HIS B C 1
ATOM 7063 O O . HIS B 1 385 ? 31.562 -14.602 1.565 1 87.62 385 HIS B O 1
ATOM 7069 N N . GLN B 1 386 ? 33.031 -14.18 3.133 1 87.69 386 GLN B N 1
ATOM 7070 C CA . GLN B 1 386 ? 32.031 -13.516 3.961 1 87.69 386 GLN B CA 1
ATOM 7071 C C . GLN B 1 386 ? 31.828 -12.07 3.518 1 87.69 386 GLN B C 1
ATOM 7073 O O . GLN B 1 386 ? 30.734 -11.531 3.645 1 87.69 386 GLN B O 1
ATOM 7078 N N . LEU B 1 387 ? 32.875 -11.523 2.945 1 91.56 387 LEU B N 1
ATOM 7079 C CA . LEU B 1 387 ? 32.844 -10.102 2.619 1 91.56 387 LEU B CA 1
ATOM 7080 C C . LEU B 1 387 ? 32.312 -9.867 1.208 1 91.56 387 LEU B C 1
ATOM 7082 O O . LEU B 1 387 ? 31.719 -8.836 0.928 1 91.56 387 LEU B O 1
ATOM 7086 N N . VAL B 1 388 ? 32.625 -10.852 0.347 1 93.75 388 VAL B N 1
ATOM 7087 C CA . VAL B 1 388 ? 32.219 -10.742 -1.044 1 93.75 388 VAL B CA 1
ATOM 7088 C C . VAL B 1 388 ? 30.891 -11.469 -1.242 1 93.75 388 VAL B C 1
ATOM 7090 O O . VAL B 1 388 ? 30.75 -12.633 -0.845 1 93.75 388 VAL B O 1
ATOM 7093 N N . LYS B 1 389 ? 29.953 -10.766 -1.815 1 94.5 389 LYS B N 1
ATOM 7094 C CA . LYS B 1 389 ? 28.641 -11.352 -2.096 1 94.5 389 LYS B CA 1
ATOM 7095 C C . LYS B 1 389 ? 28.297 -11.234 -3.576 1 94.5 389 LYS B C 1
ATOM 7097 O O . LYS B 1 389 ? 28.625 -10.227 -4.219 1 94.5 389 LYS B O 1
ATOM 7102 N N . LEU B 1 390 ? 27.719 -12.25 -4.078 1 94.94 390 LEU B N 1
ATOM 7103 C CA . LEU B 1 390 ? 27.234 -12.219 -5.453 1 94.94 390 LEU B CA 1
ATOM 7104 C C . LEU B 1 390 ? 25.719 -12.391 -5.504 1 94.94 390 LEU B C 1
ATOM 7106 O O . LEU B 1 390 ? 25.172 -13.281 -4.852 1 94.94 390 LEU B O 1
ATOM 7110 N N . GLU B 1 391 ? 25.047 -11.477 -6.18 1 94.75 391 GLU B N 1
ATOM 7111 C CA . GLU B 1 391 ? 23.609 -11.586 -6.406 1 94.75 391 GLU B CA 1
ATOM 7112 C C . GLU B 1 391 ? 23.297 -11.758 -7.887 1 94.75 391 GLU B C 1
ATOM 7114 O O . GLU B 1 391 ? 23.922 -11.117 -8.742 1 94.75 391 GLU B O 1
ATOM 7119 N N . THR B 1 392 ? 22.375 -12.625 -8.18 1 93.75 392 THR B N 1
ATOM 7120 C CA . THR B 1 392 ? 22.047 -12.984 -9.555 1 93.75 392 THR B CA 1
ATOM 7121 C C . THR B 1 392 ? 20.922 -12.094 -10.094 1 93.75 392 THR B C 1
ATOM 7123 O O . THR B 1 392 ? 19.891 -11.914 -9.438 1 93.75 392 THR B O 1
ATOM 7126 N N . MET B 1 393 ? 21.109 -11.5 -11.133 1 93.12 393 MET B N 1
ATOM 7127 C CA . MET B 1 393 ? 20.109 -10.859 -11.969 1 93.12 393 MET B CA 1
ATOM 7128 C C . MET B 1 393 ? 19.781 -11.711 -13.195 1 93.12 393 MET B C 1
ATOM 7130 O O . MET B 1 393 ? 20.641 -11.875 -14.078 1 93.12 393 MET B O 1
ATOM 7134 N N . ASP B 1 394 ? 18.656 -12.297 -13.195 1 91.38 394 ASP B N 1
ATOM 7135 C CA . ASP B 1 394 ? 18.234 -13.203 -14.266 1 91.38 394 ASP B CA 1
ATOM 7136 C C . ASP B 1 394 ? 17 -12.648 -14.992 1 91.38 394 ASP B C 1
ATOM 7138 O O . ASP B 1 394 ? 15.875 -12.836 -14.539 1 91.38 394 ASP B O 1
ATOM 7142 N N . ILE B 1 395 ? 17.25 -12.055 -16.172 1 86.69 395 ILE B N 1
ATOM 7143 C CA . ILE B 1 395 ? 16.172 -11.461 -16.938 1 86.69 395 ILE B CA 1
ATOM 7144 C C . ILE B 1 395 ? 15.883 -12.312 -18.172 1 86.69 395 ILE B C 1
ATOM 7146 O O . ILE B 1 395 ? 16.781 -12.594 -18.969 1 86.69 395 ILE B O 1
ATOM 7150 N N . HIS B 1 396 ? 14.703 -12.789 -18.203 1 82.88 396 HIS B N 1
ATOM 7151 C CA . HIS B 1 396 ? 14.297 -13.547 -19.375 1 82.88 396 HIS B CA 1
ATOM 7152 C C . HIS B 1 396 ? 12.891 -13.164 -19.812 1 82.88 396 HIS B C 1
ATOM 7154 O O . HIS B 1 396 ? 12.195 -12.422 -19.109 1 82.88 396 HIS B O 1
ATOM 7160 N N . TRP B 1 397 ? 12.477 -13.664 -20.906 1 77.62 397 TRP B N 1
ATOM 7161 C CA . TRP B 1 397 ? 11.219 -13.242 -21.516 1 77.62 397 TRP B CA 1
ATOM 7162 C C . TRP B 1 397 ? 10.141 -14.297 -21.312 1 77.62 397 TRP B C 1
ATOM 7164 O O . TRP B 1 397 ? 9.273 -14.492 -22.172 1 77.62 397 TRP B O 1
ATOM 7174 N N . GLY B 1 398 ? 10.305 -15.078 -20.25 1 77.25 398 GLY B N 1
ATOM 7175 C CA . GLY B 1 398 ? 9.211 -15.945 -19.844 1 77.25 398 GLY B CA 1
ATOM 7176 C C . GLY B 1 398 ? 9.555 -17.422 -19.938 1 77.25 398 GLY B C 1
ATOM 7177 O O . GLY B 1 398 ? 8.938 -18.25 -19.25 1 77.25 398 GLY B O 1
ATOM 7178 N N . LYS B 1 399 ? 10.438 -17.781 -20.797 1 79.12 399 LYS B N 1
ATOM 7179 C CA . LYS B 1 399 ? 10.766 -19.203 -20.984 1 79.12 399 LYS B CA 1
ATOM 7180 C C . LYS B 1 399 ? 12.273 -19.438 -20.891 1 79.12 399 LYS B C 1
ATOM 7182 O O . LYS B 1 399 ? 12.844 -20.156 -21.719 1 79.12 399 LYS B O 1
ATOM 7187 N N . LYS B 1 400 ? 12.875 -18.688 -20.047 1 80.38 400 LYS B N 1
ATOM 7188 C CA . LYS B 1 400 ? 14.305 -18.844 -19.797 1 80.38 400 LYS B CA 1
ATOM 7189 C C . LYS B 1 400 ? 15.094 -18.75 -21.109 1 80.38 400 LYS B C 1
ATOM 7191 O O . LYS B 1 400 ? 15.023 -17.766 -21.828 1 80.38 400 LYS B O 1
ATOM 7196 N N . GLU B 1 401 ? 15.625 -19.984 -21.531 1 79.25 401 GLU B N 1
ATOM 7197 C CA . GLU B 1 401 ? 16.484 -19.984 -22.719 1 79.25 401 GLU B CA 1
ATOM 7198 C C . GLU B 1 401 ? 15.664 -20.203 -23.984 1 79.25 401 GLU B C 1
ATOM 7200 O O . GLU B 1 401 ? 16.156 -19.969 -25.094 1 79.25 401 GLU B O 1
ATOM 7205 N N . LEU B 1 402 ? 14.414 -20.547 -23.812 1 81.38 402 LEU B N 1
ATOM 7206 C CA . LEU B 1 402 ? 13.594 -20.891 -24.969 1 81.38 402 LEU B CA 1
ATOM 7207 C C . LEU B 1 402 ? 12.867 -19.672 -25.516 1 81.38 402 LEU B C 1
ATOM 7209 O O . LEU B 1 402 ? 12.688 -18.688 -24.797 1 81.38 402 LEU B O 1
ATOM 7213 N N . ASN B 1 403 ? 12.508 -19.781 -26.781 1 83.25 403 ASN B N 1
ATOM 7214 C CA . ASN B 1 403 ? 11.695 -18.734 -27.406 1 83.25 403 ASN B CA 1
ATOM 7215 C C . ASN B 1 403 ? 10.242 -18.797 -26.922 1 83.25 403 ASN B C 1
ATOM 7217 O O . ASN B 1 403 ? 9.516 -19.734 -27.25 1 83.25 403 ASN B O 1
ATOM 7221 N N . PRO B 1 404 ? 9.859 -17.812 -26.219 1 86 404 PRO B N 1
ATOM 7222 C CA . PRO B 1 404 ? 8.492 -17.859 -25.688 1 86 404 PRO B CA 1
ATOM 7223 C C . PRO B 1 404 ? 7.43 -17.859 -26.781 1 86 404 PRO B C 1
ATOM 7225 O O . PRO B 1 404 ? 6.32 -18.344 -26.578 1 86 404 PRO B O 1
ATOM 7228 N N . LEU B 1 405 ? 7.707 -17.406 -27.953 1 86.69 405 LEU B N 1
ATOM 7229 C CA . LEU B 1 405 ? 6.75 -17.281 -29.047 1 86.69 405 LEU B CA 1
ATOM 7230 C C . LEU B 1 405 ? 6.367 -18.641 -29.609 1 86.69 405 LEU B C 1
ATOM 7232 O O . LEU B 1 405 ? 5.355 -18.781 -30.297 1 86.69 405 LEU B O 1
ATOM 7236 N N . ASP B 1 406 ? 7.203 -19.594 -29.297 1 87 406 ASP B N 1
ATOM 7237 C CA . ASP B 1 406 ? 6.922 -20.953 -29.75 1 87 406 ASP B CA 1
ATOM 7238 C C . ASP B 1 406 ? 5.734 -21.547 -29 1 87 406 ASP B C 1
ATOM 7240 O O . ASP B 1 406 ? 5.141 -22.531 -29.453 1 87 406 ASP B O 1
ATOM 7244 N N . TYR B 1 407 ? 5.418 -20.938 -27.953 1 89.44 407 TYR B N 1
ATOM 7245 C CA . TYR B 1 407 ? 4.453 -21.578 -27.062 1 89.44 407 TYR B CA 1
ATOM 7246 C C . TYR B 1 407 ? 3.156 -20.781 -27.016 1 89.44 407 TYR B C 1
ATOM 7248 O O . TYR B 1 407 ? 2.268 -21.078 -26.219 1 89.44 407 TYR B O 1
ATOM 7256 N N . ILE B 1 408 ? 3.076 -19.797 -27.766 1 93.06 408 ILE B N 1
ATOM 7257 C CA . ILE B 1 408 ? 1.855 -19 -27.906 1 93.06 408 ILE B CA 1
ATOM 7258 C C . ILE B 1 408 ? 1.151 -19.359 -29.203 1 93.06 408 ILE B C 1
ATOM 7260 O O . ILE B 1 408 ? 1.724 -19.203 -30.297 1 93.06 408 ILE B O 1
ATOM 7264 N N . PHE B 1 409 ? -0.069 -19.766 -29.062 1 95.69 409 PHE B N 1
ATOM 7265 C CA . PHE B 1 409 ? -0.802 -20.203 -30.25 1 95.69 409 PHE B CA 1
ATOM 7266 C C . PHE B 1 409 ? -1.718 -19.094 -30.766 1 95.69 409 PHE B C 1
ATOM 7268 O O . PHE B 1 409 ? -2.428 -18.469 -29.984 1 95.69 409 PHE B O 1
ATOM 7275 N N . ILE B 1 410 ? -1.685 -18.953 -32.094 1 95.31 410 ILE B N 1
ATOM 7276 C CA . ILE B 1 410 ? -2.457 -17.922 -32.75 1 95.31 410 ILE B CA 1
ATOM 7277 C C . ILE B 1 410 ? -3.377 -18.562 -33.812 1 95.31 410 ILE B C 1
ATOM 7279 O O . ILE B 1 410 ? -3.053 -19.609 -34.375 1 95.31 410 ILE B O 1
ATOM 7283 N N . PHE B 1 411 ? -4.539 -17.984 -33.938 1 96.12 411 PHE B N 1
ATOM 7284 C CA . PHE B 1 411 ? -5.422 -18.391 -35.031 1 96.12 411 PHE B CA 1
ATOM 7285 C C . PHE B 1 411 ? -5.793 -17.188 -35.875 1 96.12 411 PHE B C 1
ATOM 7287 O O . PHE B 1 411 ? -5.719 -16.031 -35.438 1 96.12 411 PHE B O 1
ATOM 7294 N N . GLU B 1 412 ? -6.156 -17.484 -37.125 1 94 412 GLU B N 1
ATOM 7295 C CA . GLU B 1 412 ? -6.527 -16.438 -38.062 1 94 412 GLU B CA 1
ATOM 7296 C C . GLU B 1 412 ? -8.039 -16.391 -38.281 1 94 412 GLU B C 1
ATOM 7298 O O . GLU B 1 412 ? -8.727 -17.391 -38.062 1 94 412 GLU B O 1
ATOM 7303 N N . LYS B 1 413 ? -8.461 -15.297 -38.781 1 90.88 413 LYS B N 1
ATOM 7304 C CA . LYS B 1 413 ? -9.883 -15.078 -39 1 90.88 413 LYS B CA 1
ATOM 7305 C C . LYS B 1 413 ? -10.469 -16.141 -39.906 1 90.88 413 LYS B C 1
ATOM 7307 O O . LYS B 1 413 ? -11.562 -16.656 -39.688 1 90.88 413 LYS B O 1
ATOM 7312 N N . HIS B 1 414 ? -9.75 -16.5 -40.906 1 92.94 414 HIS B N 1
ATOM 7313 C CA . HIS B 1 414 ? -10.25 -17.406 -41.938 1 92.94 414 HIS B CA 1
ATOM 7314 C C . HIS B 1 414 ? -10.039 -18.859 -41.531 1 92.94 414 HIS B C 1
ATOM 7316 O O . HIS B 1 414 ? -10.633 -19.766 -42.125 1 92.94 414 HIS B O 1
ATOM 7322 N N . HIS B 1 415 ? -9.25 -19.109 -40.5 1 93 415 HIS B N 1
ATOM 7323 C CA . HIS B 1 415 ? -9.008 -20.438 -39.969 1 93 415 HIS B CA 1
ATOM 7324 C C . HIS B 1 415 ? -9.148 -20.453 -38.438 1 93 415 HIS B C 1
ATOM 7326 O O . HIS B 1 415 ? -8.18 -20.703 -37.75 1 93 415 HIS B O 1
ATOM 7332 N N . PRO B 1 416 ? -10.344 -20.312 -38 1 93.38 416 PRO B N 1
ATOM 7333 C CA . PRO B 1 416 ? -10.57 -20.094 -36.562 1 93.38 416 PRO B CA 1
ATOM 7334 C C . PRO B 1 416 ? -10.328 -21.359 -35.75 1 93.38 416 PRO B C 1
ATOM 7336 O O . PRO B 1 416 ? -10.234 -21.281 -34.531 1 93.38 416 PRO B O 1
ATOM 7339 N N . ASN B 1 417 ? -10.172 -22.5 -36.375 1 94.31 417 ASN B N 1
ATOM 7340 C CA . ASN B 1 417 ? -9.992 -23.75 -35.625 1 94.31 417 ASN B CA 1
ATOM 7341 C C . ASN B 1 417 ? -8.586 -24.312 -35.812 1 94.31 417 ASN B C 1
ATOM 7343 O O . ASN B 1 417 ? -8.32 -25.453 -35.469 1 94.31 417 ASN B O 1
ATOM 7347 N N . GLN B 1 418 ? -7.75 -23.484 -36.344 1 94.5 418 GLN B N 1
ATOM 7348 C CA . GLN B 1 418 ? -6.363 -23.891 -36.531 1 94.5 418 GLN B CA 1
ATOM 7349 C C . GLN B 1 418 ? -5.426 -23.078 -35.656 1 94.5 418 GLN B C 1
ATOM 7351 O O . GLN B 1 418 ? -5.363 -21.844 -35.75 1 94.5 418 GLN B O 1
ATOM 7356 N N . ALA B 1 419 ? -4.75 -23.781 -34.812 1 95.5 419 ALA B N 1
ATOM 7357 C CA . ALA B 1 419 ? -3.783 -23.156 -33.906 1 95.5 419 ALA B CA 1
ATOM 7358 C C . ALA B 1 419 ? -2.371 -23.234 -34.469 1 95.5 419 ALA B C 1
ATOM 7360 O O . ALA B 1 419 ? -1.893 -24.312 -34.812 1 95.5 419 ALA B O 1
ATOM 7361 N N . VAL B 1 420 ? -1.691 -22.094 -34.594 1 93.62 420 VAL B N 1
ATOM 7362 C CA . VAL B 1 420 ? -0.33 -22 -35.125 1 93.62 420 VAL B CA 1
ATOM 7363 C C . VAL B 1 420 ? 0.565 -21.281 -34.125 1 93.62 420 VAL B C 1
ATOM 7365 O O . VAL B 1 420 ? 0.174 -20.266 -33.531 1 93.62 420 VAL B O 1
ATOM 7368 N N . PRO B 1 421 ? 1.723 -21.891 -33.844 1 92.81 421 PRO B N 1
ATOM 7369 C CA . PRO B 1 421 ? 2.639 -21.156 -32.969 1 92.81 421 PRO B CA 1
ATOM 7370 C C . PRO B 1 421 ? 2.988 -19.766 -33.5 1 92.81 421 PRO B C 1
ATOM 7372 O O . PRO B 1 421 ? 3.184 -19.609 -34.719 1 92.81 421 PRO B O 1
ATOM 7375 N N . LEU B 1 422 ? 3.066 -18.844 -32.594 1 90.88 422 LEU B N 1
ATOM 7376 C CA . LEU B 1 422 ? 3.314 -17.453 -32.969 1 90.88 422 LEU B CA 1
ATOM 7377 C C . LEU B 1 422 ? 4.652 -17.312 -33.688 1 90.88 422 LEU B C 1
ATOM 7379 O O . LEU B 1 422 ? 4.793 -16.469 -34.594 1 90.88 422 LEU B O 1
ATOM 7383 N N . SER B 1 423 ? 5.664 -18.062 -33.344 1 87.44 423 SER B N 1
ATOM 7384 C CA . SER B 1 423 ? 6.992 -18.016 -33.938 1 87.44 423 SER B CA 1
ATOM 7385 C C . SER B 1 423 ? 6.93 -18.328 -35.438 1 87.44 423 SER B C 1
ATOM 7387 O O . SER B 1 423 ? 7.82 -17.938 -36.188 1 87.44 423 SER B O 1
ATOM 7389 N N . LYS B 1 424 ? 5.898 -18.938 -35.875 1 86.62 424 LYS B N 1
ATOM 7390 C CA . LYS B 1 424 ? 5.766 -19.359 -37.281 1 86.62 424 LYS B CA 1
ATOM 7391 C C . LYS B 1 424 ? 4.91 -18.359 -38.062 1 86.62 424 LYS B C 1
ATOM 7393 O O . LYS B 1 424 ? 4.77 -18.5 -39.281 1 86.62 424 LYS B O 1
ATOM 7398 N N . MET B 1 425 ? 4.398 -17.484 -37.375 1 85.62 425 MET B N 1
ATOM 7399 C CA . MET B 1 425 ? 3.545 -16.5 -38.031 1 85.62 425 MET B CA 1
ATOM 7400 C C . MET B 1 425 ? 4.383 -15.422 -38.688 1 85.62 425 MET B C 1
ATOM 7402 O O . MET B 1 425 ? 5.398 -14.992 -38.156 1 85.62 425 MET B O 1
ATOM 7406 N N . LYS B 1 426 ? 4.117 -15.062 -39.969 1 77.19 426 LYS B N 1
ATOM 7407 C CA . LYS B 1 426 ? 4.754 -13.938 -40.656 1 77.19 426 LYS B CA 1
ATOM 7408 C C . LYS B 1 426 ? 4.125 -12.609 -40.25 1 77.19 426 LYS B C 1
ATOM 7410 O O . LYS B 1 426 ? 3.02 -12.273 -40.688 1 77.19 426 LYS B O 1
ATOM 7415 N N . THR B 1 427 ? 4.715 -12.039 -39.156 1 74.88 427 THR B N 1
ATOM 7416 C CA . THR B 1 427 ? 4.137 -10.789 -38.688 1 74.88 427 THR B CA 1
ATOM 7417 C C . THR B 1 427 ? 5.23 -9.797 -38.312 1 74.88 427 THR B C 1
ATOM 7419 O O . THR B 1 427 ? 6.332 -10.195 -37.938 1 74.88 427 THR B O 1
ATOM 7422 N N . ASP B 1 428 ? 4.996 -8.531 -38.594 1 70.5 428 ASP B N 1
ATOM 7423 C CA . ASP B 1 428 ? 5.887 -7.438 -38.188 1 70.5 428 ASP B CA 1
ATOM 7424 C C . ASP B 1 428 ? 5.543 -6.914 -36.812 1 70.5 428 ASP B C 1
ATOM 7426 O O . ASP B 1 428 ? 6.145 -5.949 -36.344 1 70.5 428 ASP B O 1
ATOM 7430 N N . ALA B 1 429 ? 4.605 -7.613 -36.281 1 66.38 429 ALA B N 1
ATOM 7431 C CA . ALA B 1 429 ? 4.07 -7.086 -35.031 1 66.38 429 ALA B CA 1
ATOM 7432 C C . ALA B 1 429 ? 4.965 -7.453 -33.844 1 66.38 429 ALA B C 1
ATOM 7434 O O . ALA B 1 429 ? 4.859 -6.863 -32.75 1 66.38 429 ALA B O 1
ATOM 7435 N N . ILE B 1 430 ? 5.875 -8.391 -34.094 1 65.06 430 ILE B N 1
ATOM 7436 C CA . ILE B 1 430 ? 6.738 -8.805 -33 1 65.06 430 ILE B CA 1
ATOM 7437 C C . ILE B 1 430 ? 8.039 -8.008 -33.031 1 65.06 430 ILE B C 1
ATOM 7439 O O . ILE B 1 430 ? 8.906 -8.258 -33.875 1 65.06 430 ILE B O 1
ATOM 7443 N N . TYR B 1 431 ? 8.086 -6.816 -32.594 1 58.03 431 TYR B N 1
ATOM 7444 C CA . TYR B 1 431 ? 9.258 -5.953 -32.656 1 58.03 431 TYR B CA 1
ATOM 7445 C C . TYR B 1 431 ? 10.078 -6.031 -31.375 1 58.03 431 TYR B C 1
ATOM 7447 O O . TYR B 1 431 ? 11.242 -5.621 -31.344 1 58.03 431 TYR B O 1
ATOM 7455 N N . ALA B 1 432 ? 9.508 -6.648 -30.344 1 61.84 432 ALA B N 1
ATOM 7456 C CA . ALA B 1 432 ? 10.141 -6.348 -29.062 1 61.84 432 ALA B CA 1
ATOM 7457 C C . ALA B 1 432 ? 10.922 -7.555 -28.547 1 61.84 432 ALA B C 1
ATOM 7459 O O . ALA B 1 432 ? 11.492 -7.512 -27.453 1 61.84 432 ALA B O 1
ATOM 7460 N N . ILE B 1 433 ? 11.078 -8.641 -29.312 1 64.62 433 ILE B N 1
ATOM 7461 C CA . ILE B 1 433 ? 11.758 -9.75 -28.656 1 64.62 433 ILE B CA 1
ATOM 7462 C C . ILE B 1 433 ? 13.18 -9.883 -29.203 1 64.62 433 ILE B C 1
ATOM 7464 O O . ILE B 1 433 ? 13.375 -10.031 -30.406 1 64.62 433 ILE B O 1
ATOM 7468 N N . PRO B 1 434 ? 14.023 -9.711 -28.25 1 68.5 434 PRO B N 1
ATOM 7469 C CA . PRO B 1 434 ? 15.43 -9.797 -28.656 1 68.5 434 PRO B CA 1
ATOM 7470 C C . PRO B 1 434 ? 15.828 -11.203 -29.109 1 68.5 434 PRO B C 1
ATOM 7472 O O . PRO B 1 434 ? 15.07 -12.156 -28.906 1 68.5 434 PRO B O 1
ATOM 7475 N N . GLU B 1 435 ? 16.953 -11.195 -29.703 1 68 435 GLU B N 1
ATOM 7476 C CA . GLU B 1 435 ? 17.516 -12.469 -30.156 1 68 435 GLU B CA 1
ATOM 7477 C C . GLU B 1 435 ? 17.875 -13.359 -28.969 1 68 435 GLU B C 1
ATOM 7479 O O . GLU B 1 435 ? 17.641 -14.57 -29.016 1 68 435 GLU B O 1
ATOM 7484 N N . LYS B 1 436 ? 18.359 -12.742 -27.969 1 76.69 436 LYS B N 1
ATOM 7485 C CA . LYS B 1 436 ? 18.641 -13.484 -26.734 1 76.69 436 LYS B CA 1
ATOM 7486 C C . LYS B 1 436 ? 17.516 -13.289 -25.719 1 76.69 436 LYS B C 1
ATOM 7488 O O . LYS B 1 436 ? 17.219 -12.156 -25.328 1 76.69 436 LYS B O 1
ATOM 7493 N N . TYR B 1 437 ? 17.062 -14.391 -25.359 1 77.25 437 TYR B N 1
ATOM 7494 C CA . TYR B 1 437 ? 15.844 -14.336 -24.578 1 77.25 437 TYR B CA 1
ATOM 7495 C C . TYR B 1 437 ? 16.156 -14.305 -23.078 1 77.25 437 TYR B C 1
ATOM 7497 O O . TYR B 1 437 ? 15.25 -14.195 -22.25 1 77.25 437 TYR B O 1
ATOM 7505 N N . ARG B 1 438 ? 17.469 -14.453 -22.781 1 82.94 438 ARG B N 1
ATOM 7506 C CA . ARG B 1 438 ? 17.844 -14.484 -21.375 1 82.94 438 ARG B CA 1
ATOM 7507 C C . ARG B 1 438 ? 19.188 -13.789 -21.156 1 82.94 438 ARG B C 1
ATOM 7509 O O . ARG B 1 438 ? 20.109 -13.953 -21.938 1 82.94 438 ARG B O 1
ATOM 7516 N N . HIS B 1 439 ? 19.234 -12.898 -20.219 1 86.88 439 HIS B N 1
ATOM 7517 C CA . HIS B 1 439 ? 20.453 -12.234 -19.766 1 86.88 439 HIS B CA 1
ATOM 7518 C C . HIS B 1 439 ? 20.688 -12.469 -18.281 1 86.88 439 HIS B C 1
ATOM 7520 O O . HIS B 1 439 ? 19.797 -12.211 -17.469 1 86.88 439 HIS B O 1
ATOM 7526 N N . ILE B 1 440 ? 21.875 -13.023 -18.031 1 91.62 440 ILE B N 1
ATOM 7527 C CA . ILE B 1 440 ? 22.234 -13.297 -16.641 1 91.62 440 ILE B CA 1
ATOM 7528 C C . ILE B 1 440 ? 23.422 -12.438 -16.219 1 91.62 440 ILE B C 1
ATOM 7530 O O . ILE B 1 440 ? 24.422 -12.359 -16.953 1 91.62 440 ILE B O 1
ATOM 7534 N N . LYS B 1 441 ? 23.328 -11.758 -15.195 1 94.56 441 LYS B N 1
ATOM 7535 C CA . LYS B 1 441 ? 24.406 -10.953 -14.617 1 94.56 441 LYS B CA 1
ATOM 7536 C C . LYS B 1 441 ? 24.562 -11.25 -13.133 1 94.56 441 LYS B C 1
ATOM 7538 O O . LYS B 1 441 ? 23.609 -11.648 -12.461 1 94.56 441 LYS B O 1
ATOM 7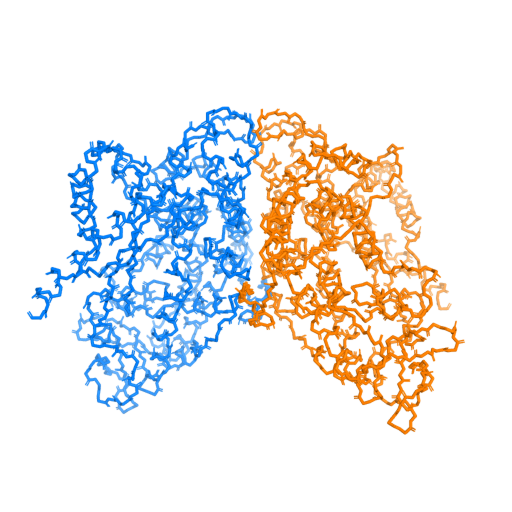543 N N . PHE B 1 442 ? 25.812 -11.188 -12.672 1 96 442 PHE B N 1
ATOM 7544 C CA . PHE B 1 442 ? 26.094 -11.273 -11.25 1 96 442 PHE B CA 1
ATOM 7545 C C . PHE B 1 442 ? 26.516 -9.922 -10.695 1 96 442 PHE B C 1
ATOM 7547 O O . PHE B 1 442 ? 27.5 -9.328 -11.156 1 96 442 PHE B O 1
ATOM 7554 N N . LEU B 1 443 ? 25.781 -9.414 -9.758 1 96.75 443 LEU B N 1
ATOM 7555 C CA . LEU B 1 443 ? 26.203 -8.227 -9.023 1 96.75 443 LEU B CA 1
ATOM 7556 C C . LEU B 1 443 ? 27.25 -8.578 -7.969 1 96.75 443 LEU B C 1
ATOM 7558 O O . LEU B 1 443 ? 27 -9.43 -7.105 1 96.75 443 LEU B O 1
ATOM 7562 N N . VAL B 1 444 ? 28.391 -7.965 -8.062 1 97 444 VAL B N 1
ATOM 7563 C CA . VAL B 1 444 ? 29.438 -8.164 -7.082 1 97 444 VAL B CA 1
ATOM 7564 C C . VAL B 1 444 ? 29.328 -7.121 -5.973 1 97 444 VAL B C 1
ATOM 7566 O O . VAL B 1 444 ? 29.547 -5.93 -6.215 1 97 444 VAL B O 1
ATOM 7569 N N . LEU B 1 445 ? 29.031 -7.641 -4.777 1 96.62 445 LEU B N 1
ATOM 7570 C CA . LEU B 1 445 ? 28.812 -6.77 -3.629 1 96.62 445 LEU B CA 1
ATOM 7571 C C . LEU B 1 445 ? 29.844 -7.027 -2.537 1 96.62 445 LEU B C 1
ATOM 7573 O O . LEU B 1 445 ? 30.453 -8.102 -2.492 1 96.62 445 LEU B O 1
ATOM 7577 N N . THR B 1 446 ? 30.062 -6.02 -1.689 1 94.56 446 THR B N 1
ATOM 7578 C CA . THR B 1 446 ? 30.906 -6.223 -0.512 1 94.56 446 THR B CA 1
ATOM 7579 C C . THR B 1 446 ? 30.344 -5.469 0.689 1 94.56 446 THR B C 1
ATOM 7581 O O . THR B 1 446 ? 29.688 -4.434 0.529 1 94.56 446 THR B O 1
ATOM 7584 N N . SER B 1 447 ? 30.5 -5.973 1.854 1 90.94 447 SER B N 1
ATOM 7585 C CA . SER B 1 447 ? 30.109 -5.336 3.109 1 90.94 447 SER B CA 1
ATOM 7586 C C . SER B 1 447 ? 31.281 -4.562 3.711 1 90.94 447 SER B C 1
ATOM 7588 O O . SER B 1 447 ? 31.125 -3.887 4.73 1 90.94 447 SER B O 1
ATOM 7590 N N . LYS B 1 448 ? 32.438 -4.711 3.133 1 84.31 448 LYS B N 1
ATOM 7591 C CA . LYS B 1 448 ? 33.625 -4.012 3.604 1 84.31 448 LYS B CA 1
ATOM 7592 C C . LYS B 1 448 ? 33.781 -2.664 2.904 1 84.31 448 LYS B C 1
ATOM 7594 O O . LYS B 1 448 ? 33.844 -2.6 1.675 1 84.31 448 LYS B O 1
ATOM 7599 N N . MET B 1 449 ? 34 -1.6 3.717 1 82.81 449 MET B N 1
ATOM 7600 C CA . MET B 1 449 ? 33.969 -0.257 3.145 1 82.81 449 MET B CA 1
ATOM 7601 C C . MET B 1 449 ? 35.375 0.296 2.955 1 82.81 449 MET B C 1
ATOM 7603 O O . MET B 1 449 ? 35.562 1.331 2.311 1 82.81 449 MET B O 1
ATOM 7607 N N . GLU B 1 450 ? 36.344 -0.452 3.271 1 85.56 450 GLU B N 1
ATOM 7608 C CA . GLU B 1 450 ? 37.719 0.012 3.084 1 85.56 450 GLU B CA 1
ATOM 7609 C C . GLU B 1 450 ? 38.062 0.15 1.603 1 85.56 450 GLU B C 1
ATOM 7611 O O . GLU B 1 450 ? 37.906 -0.805 0.836 1 85.56 450 GLU B O 1
ATOM 7616 N N . ASN B 1 451 ? 38.562 1.251 1.258 1 88.69 451 ASN B N 1
ATOM 7617 C CA . ASN B 1 451 ? 38.812 1.59 -0.138 1 88.69 451 ASN B CA 1
ATOM 7618 C C . ASN B 1 451 ? 39.812 0.635 -0.773 1 88.69 451 ASN B C 1
ATOM 7620 O O . ASN B 1 451 ? 39.688 0.301 -1.954 1 88.69 451 ASN B O 1
ATOM 7624 N N . GLU B 1 452 ? 40.75 0.255 0.048 1 87.69 452 GLU B N 1
ATOM 7625 C CA . GLU B 1 452 ? 41.75 -0.648 -0.487 1 87.69 452 GLU B CA 1
ATOM 7626 C C . GLU B 1 452 ? 41.156 -1.976 -0.92 1 87.69 452 GLU B C 1
ATOM 7628 O O . GLU B 1 452 ? 41.5 -2.512 -1.975 1 87.69 452 GLU B O 1
ATOM 7633 N N . PHE B 1 453 ? 40.312 -2.465 -0.116 1 89.12 453 PHE B N 1
ATOM 7634 C CA . PHE B 1 453 ? 39.656 -3.727 -0.426 1 89.12 453 PHE B CA 1
ATOM 7635 C C . PHE B 1 453 ? 38.75 -3.578 -1.638 1 89.12 453 PHE B C 1
ATOM 7637 O O . PHE B 1 453 ? 38.719 -4.438 -2.521 1 89.12 453 PHE B O 1
ATOM 7644 N N . ILE B 1 454 ? 38 -2.553 -1.711 1 92.25 454 ILE B N 1
ATOM 7645 C CA . ILE B 1 454 ? 37.062 -2.291 -2.791 1 92.25 454 ILE B CA 1
ATOM 7646 C C . ILE B 1 454 ? 37.812 -2.166 -4.113 1 92.25 454 ILE B C 1
ATOM 7648 O O . ILE B 1 454 ? 37.375 -2.703 -5.137 1 92.25 454 ILE B O 1
ATOM 7652 N N . ASP B 1 455 ? 38.938 -1.478 -4.023 1 93 455 ASP B N 1
ATOM 7653 C CA . ASP B 1 455 ? 39.719 -1.299 -5.23 1 93 455 ASP B CA 1
ATOM 7654 C C . ASP B 1 455 ? 40.312 -2.629 -5.707 1 93 455 ASP B C 1
ATOM 7656 O O . ASP B 1 455 ? 40.344 -2.896 -6.91 1 93 455 ASP B O 1
ATOM 7660 N N . ALA B 1 456 ? 40.719 -3.385 -4.75 1 91.69 456 ALA B N 1
ATOM 7661 C CA . ALA B 1 456 ? 41.25 -4.703 -5.102 1 91.69 456 ALA B CA 1
ATOM 7662 C C . ALA B 1 456 ? 40.156 -5.566 -5.75 1 91.69 456 ALA B C 1
ATOM 7664 O O . ALA B 1 456 ? 40.438 -6.242 -6.75 1 91.69 456 ALA B O 1
ATOM 7665 N N . LEU B 1 457 ? 39.062 -5.609 -5.156 1 93.75 457 LEU B N 1
ATOM 7666 C CA . LEU B 1 457 ? 37.938 -6.375 -5.68 1 93.75 457 LEU B CA 1
ATOM 7667 C C . LEU B 1 457 ? 37.562 -5.898 -7.078 1 93.75 457 LEU B C 1
ATOM 7669 O O . LEU B 1 457 ? 37.281 -6.715 -7.965 1 93.75 457 LEU B O 1
ATOM 7673 N N . ARG B 1 458 ? 37.531 -4.621 -7.309 1 95.12 458 ARG B N 1
ATOM 7674 C CA . ARG B 1 458 ? 37.219 -4.031 -8.609 1 95.12 458 ARG B CA 1
ATOM 7675 C C . ARG B 1 458 ? 38.25 -4.469 -9.664 1 95.12 458 ARG B C 1
ATOM 7677 O O . ARG B 1 458 ? 37.875 -4.734 -10.805 1 95.12 458 ARG B O 1
ATOM 7684 N N . ASN B 1 459 ? 39.469 -4.469 -9.242 1 93.12 459 ASN B N 1
ATOM 7685 C CA . ASN B 1 459 ? 40.5 -4.871 -10.164 1 93.12 459 ASN B CA 1
ATOM 7686 C C . ASN B 1 459 ? 40.375 -6.336 -10.57 1 93.12 459 ASN B C 1
ATOM 7688 O O . ASN B 1 459 ? 40.594 -6.688 -11.734 1 93.12 459 ASN B O 1
ATOM 7692 N N . VAL B 1 460 ? 40.031 -7.141 -9.617 1 93.25 460 VAL B N 1
ATOM 7693 C CA . VAL B 1 460 ? 39.812 -8.555 -9.922 1 93.25 460 VAL B CA 1
ATOM 7694 C C . VAL B 1 460 ? 38.656 -8.688 -10.914 1 93.25 460 VAL B C 1
ATOM 7696 O O . VAL B 1 460 ? 38.75 -9.453 -11.875 1 93.25 460 VAL B O 1
ATOM 7699 N N . CYS B 1 461 ? 37.594 -8 -10.758 1 94.75 461 CYS B N 1
ATOM 7700 C CA . CYS B 1 461 ? 36.406 -8.047 -11.641 1 94.75 461 CYS B CA 1
ATOM 7701 C C . CYS B 1 461 ? 36.781 -7.566 -13.039 1 94.75 461 CYS B C 1
ATOM 7703 O O . CYS B 1 461 ? 36.344 -8.148 -14.031 1 94.75 461 CYS B O 1
ATOM 7705 N N . LYS B 1 462 ? 37.594 -6.504 -13.078 1 94.25 462 LYS B N 1
ATOM 7706 C CA . LYS B 1 462 ? 38.031 -5.98 -14.367 1 94.25 462 LYS B CA 1
ATOM 7707 C C . LYS B 1 462 ? 38.812 -7.027 -15.141 1 94.25 462 LYS B C 1
ATOM 7709 O O . LYS B 1 462 ? 38.688 -7.145 -16.359 1 94.25 462 LYS B O 1
ATOM 7714 N N . ARG B 1 463 ? 39.625 -7.73 -14.469 1 90.81 463 ARG B N 1
ATOM 7715 C CA . ARG B 1 463 ? 40.406 -8.789 -15.094 1 90.81 463 ARG B CA 1
ATOM 7716 C C . ARG B 1 463 ? 39.5 -9.906 -15.625 1 90.81 463 ARG B C 1
ATOM 7718 O O . ARG B 1 463 ? 39.75 -10.453 -16.703 1 90.81 463 ARG B O 1
ATOM 7725 N N . MET B 1 464 ? 38.562 -10.211 -14.852 1 91.31 464 MET B N 1
ATOM 7726 C CA . MET B 1 464 ? 37.625 -11.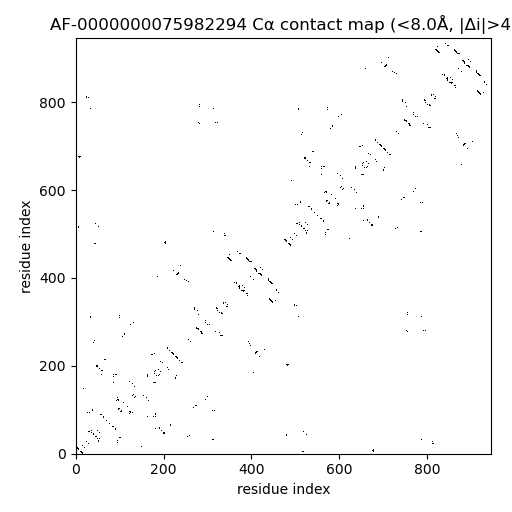258 -15.25 1 91.31 464 MET B CA 1
ATOM 7727 C C . MET B 1 464 ? 36.875 -10.867 -16.516 1 91.31 464 MET B C 1
ATOM 7729 O O . MET B 1 464 ? 36.594 -11.711 -17.375 1 91.31 464 MET B O 1
ATOM 7733 N N . LYS B 1 465 ? 36.5 -9.617 -16.672 1 90.94 465 LYS B N 1
ATOM 7734 C CA . LYS B 1 465 ? 35.812 -9.133 -17.859 1 90.94 465 LYS B CA 1
ATOM 7735 C C . LYS B 1 465 ? 36.688 -9.18 -19.094 1 90.94 465 LYS B C 1
ATOM 7737 O O . LYS B 1 465 ? 36.219 -9.438 -20.203 1 90.94 465 LYS B O 1
ATOM 7742 N N . LYS B 1 466 ? 37.906 -8.906 -18.891 1 84.69 466 LYS B N 1
ATOM 7743 C CA . LYS B 1 466 ? 38.875 -8.953 -20 1 84.69 466 LYS B CA 1
ATOM 7744 C C . LYS B 1 466 ? 39.125 -10.383 -20.438 1 84.69 466 LYS B C 1
ATOM 7746 O O . LYS B 1 466 ? 39.25 -10.656 -21.641 1 84.69 466 LYS B O 1
ATOM 7751 N N . GLU B 1 467 ? 39.125 -11.234 -19.484 1 76.56 467 GLU B N 1
ATOM 7752 C CA . GLU B 1 467 ? 39.344 -12.641 -19.797 1 76.56 467 GLU B CA 1
ATOM 7753 C C . GLU B 1 467 ? 38.094 -13.273 -20.406 1 76.56 467 GLU B C 1
ATOM 7755 O O . GLU B 1 467 ? 38.219 -14.156 -21.266 1 76.56 467 GLU B O 1
ATOM 7760 N N . SER B 1 468 ? 36.906 -12.992 -19.906 1 64.75 468 SER B N 1
ATOM 7761 C CA . SER B 1 468 ? 35.688 -13.523 -20.453 1 64.75 468 SER B CA 1
ATOM 7762 C C . SER B 1 468 ? 35.406 -13 -21.859 1 64.75 468 SER B C 1
ATOM 7764 O O . SER B 1 468 ? 34.781 -13.688 -22.672 1 64.75 468 SER B O 1
ATOM 7766 N N . LYS B 1 469 ? 35.625 -11.789 -22.172 1 52.25 469 LYS B N 1
ATOM 7767 C CA . LYS B 1 469 ? 35.562 -11.258 -23.531 1 52.25 469 LYS B CA 1
ATOM 7768 C C . LYS B 1 469 ? 36.469 -12.016 -24.484 1 52.25 469 LYS B C 1
ATOM 7770 O O . LYS B 1 469 ? 36.188 -12.125 -25.672 1 52.25 469 LYS B O 1
ATOM 7775 N N . ILE B 1 470 ? 37.281 -12.438 -23.891 1 42.22 470 ILE B N 1
ATOM 7776 C CA . ILE B 1 470 ? 38.188 -13.211 -24.734 1 42.22 470 ILE B CA 1
ATOM 7777 C C . ILE B 1 470 ? 37.5 -14.477 -25.219 1 42.22 470 ILE B C 1
ATOM 7779 O O . ILE B 1 470 ? 37.656 -14.883 -26.375 1 42.22 470 ILE B O 1
ATOM 7783 N N . TYR B 1 471 ? 36.688 -15.023 -24.328 1 36.38 471 TYR B N 1
ATOM 7784 C CA . TYR B 1 471 ? 36.062 -16.25 -24.812 1 36.38 471 TYR B CA 1
ATOM 7785 C C . TYR B 1 471 ? 34.844 -15.93 -25.672 1 36.38 471 TYR B C 1
ATOM 7787 O O . TYR B 1 471 ? 34.312 -16.812 -26.344 1 36.38 471 TYR B O 1
ATOM 7795 N N . THR B 1 472 ? 34.219 -14.836 -25.5 1 37.97 472 THR B N 1
ATOM 7796 C CA . THR B 1 472 ? 33.125 -14.555 -26.391 1 37.97 472 THR B CA 1
ATOM 7797 C C . THR B 1 472 ? 33.594 -13.898 -27.672 1 37.97 472 THR B C 1
ATOM 7799 O O . THR B 1 472 ? 32.844 -13.742 -28.625 1 37.97 472 THR B O 1
ATOM 7802 N N . GLU B 1 473 ? 34.75 -13.219 -27.719 1 30.53 473 GLU B N 1
ATOM 7803 C CA . GLU B 1 473 ? 35.281 -12.828 -29.031 1 30.53 473 GLU B CA 1
ATOM 7804 C C . GLU B 1 473 ? 35.938 -14.016 -29.719 1 30.53 473 GLU B C 1
ATOM 7806 O O . GLU B 1 473 ? 36.688 -14.773 -29.109 1 30.53 473 GLU B O 1
#

Secondary structure (DSSP, 8-state):
--EEEEETTTEEEEE-HHHHHHHTSHHHHGGGGSBTTTTGGGTSTT---BHHHHHHHHHHHHHHHHHHHHHH-GGG---HHHHHHHHHHHHHTTTT--TTTHHHHHHHHHH--SS-----HHHHHHHHHIIIIIIITHHHHHHHHHTT-----HHHHHHHHHHHHT--TT-GGGGGGGGSS--TTT---HHHHHHHHHHHHHHT------HHHHHHTEEEEE-TTSSEEEEEEGGGHHHHHHHHHHHHHIIIIIIT-HHHHHHHHHHHHHHHHHTTTEE-TTS-EE-HHHHHHHHHHT--HHHHHHHHT--HHHHHHHHHT---GGGHHHHHHHHHHHTTTT-S-SPEEEEEEEES-GGGHHHHHHHHHHHHHHHHSSS-HHHHHHHEEEEEEEEESSSTTS-GGGG-EEEETTEEEEEEEGGGS--S---S--S--EEEEEEEEES---HHHHHHHHHHHHHHHHHHHHHH-/-PEEEEETTTEEEEE-HHHHHHHTSHHHHGGGGSBTTTTGGGTSTT---BHHHHHHHHHHHHHHHHHHHHHH-GGG---HHHHHHHHHHHHHTTTT--TTTHHHHHHHHHH--SS-----HHHHHHHHHIIIIIIITHHHHHHHHHTT-----HHHHHHHHHHHHT--TT-GGGGGGGGSS--TTT---HHHHHHHHHHHHHHT------HHHHHHTEEEEE-TTSSEEEEEEGGGHHHHHHHHHHHHHIIIIIIT-HHHHHHHHHHHHHHHHHTTSEE-TTS-EE-HHHHHHHHHHT--HHHHHHHHT--HHHHHHHHHT---GGGHHHHHHHHHHHTTTT-S-SPEEEEEEEES-TTHHHHHHHHHHHHHHHHHSSS-HHHHHHHEEEEEEEEESSSTTS-GGGG-EEEETTEEEEEEEGGGS--S---S--S--EEEEEEEEES---HHHHHHHHHHHHHHHHHHHHHH-

Nearest PDB structures (foldseek):
  7a5y-assembly1_D  TM=8.865E-01  e=6.784E-34  Homo sapiens
  4tnp-assembly1_B  TM=8.754E-01  e=2.341E-33  Homo sapiens
  6xu1-assembly2_F  TM=8.794E-01  e=4.251E-33  Homo sapiens
  5ao1-assembly1_D  TM=8.701E-01  e=2.389E-30  Homo sapiens
  8d94-assembly1_D  TM=8.681E-01  e=2.696E-28  Homo sapiens

Sequence (946 aa):
MDKVFCDPVHGQISFPPLCVEIIDTFLFQRLRHIKQLGFVSYVYPGGVNTRFEHSLGVGFLARKFMNCLKLQQPELEITEKQILCVEVAGLCHDLGHGPFSHFWEKFIHRADHKEKVVFKHEDLSLQMVDYLLKDKLKQRFEKLKKQGEEILSENDIEFIKKLILGKNEEDSDHHFLYQIINNEDSGLDVDKWDYFMRDCHYVGLKCNFDYNRLIFNARVIRAEDGKQHICFRDKAIHNISDMFKTRSDLHTAVYQHKKVLIVERMMTDALVMAFDKLSGPDGDKMNLVEITKAAVKDGGYEALEKYAILIDSVLFYEIRNSKRPDLLESKKLLVAVEERSSTNNFYKLVDVLDADNTDQKKNYKDYICEQLSKIHGLIPNKECHQLVKLETMDIHWGKKELNPLDYIFIFEKHHPNQAVPLSKMKTDAIYAIPEKYRHIKFLVLTSKMENEFIDALRNVCKRMKKESKIYTEMDKVFCDPVHGQISFPPLCVEIIDTFLFQRLRHIKQLGFVSYVYPGGVNTRFEHSLGVGFLARKFMNCLKLQQPELEITEKQILCVEVAGLCHDLGHGPFSHFWEKFIHRADHKEKVVFKHEDLSLQMVDYLLKDKLKQRFEKLKKQGEEILSENDIEFIKKLILGKNEEDSDHHFLYQIINNEDSGLDVDKWDYFMRDCHYVGLKCNFDYNRLIFNARVIRAEDGKQHICFRDKAIHNISDMFKTRSDLHTAVYQHKKVLIVERMMTDALVMAFDKLSGPDGDKMNLVEITKAAVKDGGYEALEKYAILIDSVLFYEIRNSKRPDLLESKKLLVAVEERSSTNNFYKLVDVLDADNTDQKKNYKDYICEQLSKIHGLIPNKECHQLVKLETMDIHWGKKELNPLDYIFIFEKHHPNQAVPLSKMKTDAIYAIPEKYRHIKFLVLTSKMENEFIDALRNVCKRMKKESKIYTE

Radius of gyration: 29.73 Å; Cα contacts (8 Å, |Δi|>4): 1636; chains: 2; bounding box: 89×81×75 Å

InterPro domains:
  IPR003607 HD/PDEase domain [SM00471] (47-205)
  IPR003607 HD/PDEase domain [cd00077] (50-215)
  IPR006674 HD domain [PF01966] (51-136)
  IPR006674 HD domain [PS51831] (51-160)
  IPR050135 Deoxyguanosinetriphosphate triphosphohydrolase-like [PTHR11373] (3-456)